Protein AF-0000000084584746 (afdb_homodimer)

Solvent-accessible surface area (backbone atoms only — not comparable to full-atom values): 39145 Å² total; per-residue (Å²): 128,76,77,70,77,67,53,52,61,38,37,33,40,32,35,46,55,28,30,24,48,16,43,42,43,48,45,68,70,61,32,88,83,39,43,33,27,39,42,39,29,63,43,28,51,44,65,32,36,63,67,46,51,51,36,36,44,74,43,62,34,64,29,35,29,27,49,32,56,46,58,50,52,35,38,45,75,72,64,54,78,63,49,37,36,24,70,35,70,63,51,49,91,50,47,46,60,32,18,72,66,62,32,28,37,41,46,48,52,55,69,51,52,58,51,37,66,72,53,79,64,98,44,55,30,42,30,28,42,34,37,28,47,52,23,63,62,68,33,38,70,45,64,66,55,48,65,66,33,56,69,74,50,76,45,85,56,41,40,71,50,28,40,30,45,58,71,41,29,51,42,46,84,68,49,65,67,36,52,49,26,52,52,44,41,53,54,49,48,53,52,48,44,72,76,43,79,66,83,58,44,32,36,46,27,39,38,35,32,39,59,74,50,56,59,83,79,34,43,26,31,40,36,36,56,40,31,48,21,37,64,78,28,73,55,42,49,72,66,48,72,60,77,60,36,66,18,67,29,34,40,36,23,30,72,36,64,45,74,40,55,55,72,39,38,23,27,51,69,51,77,24,62,34,84,43,70,40,27,39,30,23,33,65,48,10,25,42,41,36,52,41,50,72,50,44,58,45,60,28,32,48,89,43,36,80,33,34,28,44,23,46,38,34,60,55,29,30,32,30,47,42,96,54,90,63,64,68,64,42,58,30,33,65,26,32,72,38,87,92,32,74,40,51,59,56,58,56,14,55,70,63,71,55,52,49,69,52,53,44,23,39,42,31,58,82,47,30,40,35,33,27,46,93,91,34,80,76,46,67,45,28,29,52,42,87,89,35,58,103,127,77,79,70,77,68,53,52,62,37,36,32,39,33,35,47,56,28,30,24,49,17,43,41,42,49,45,68,69,60,34,88,83,40,42,32,28,37,43,38,28,61,43,29,50,44,65,31,36,64,69,46,50,50,36,36,46,74,41,61,34,64,30,35,30,26,48,32,56,45,58,50,53,35,38,45,75,72,65,55,78,64,49,35,36,24,67,34,68,63,52,48,90,50,45,45,59,33,17,73,68,61,32,30,38,42,48,48,51,54,68,50,52,58,53,38,67,73,54,78,62,100,43,53,30,42,31,29,40,35,36,28,45,50,23,62,62,66,34,38,72,48,64,65,56,48,64,68,33,55,69,75,50,76,45,86,57,41,39,72,49,27,40,30,45,59,70,41,29,51,42,46,85,69,48,65,66,35,53,49,27,53,52,44,42,54,55,50,48,53,51,48,44,72,75,43,77,67,82,59,44,31,36,47,29,40,40,36,32,40,58,73,49,59,58,83,82,34,42,27,32,39,36,36,58,40,30,48,22,37,64,79,28,74,55,42,49,72,65,48,73,60,77,60,37,64,18,68,29,34,38,35,21,30,72,36,66,45,73,41,54,54,72,40,37,23,29,50,69,50,76,25,62,35,84,43,72,41,28,40,29,22,32,64,49,10,27,42,42,35,52,43,50,71,52,44,58,45,61,28,30,50,89,44,36,80,31,34,28,43,24,47,37,34,60,55,27,29,31,30,47,41,96,52,92,64,64,68,62,42,61,30,35,65,25,32,71,38,87,93,34,73,39,51,61,55,56,57,13,55,70,62,72,57,53,50,70,53,52,42,25,38,41,31,59,82,48,28,39,36,32,28,47,94,90,34,81,77,48,68,44,29,29,50,40,88,89,35,57,104

Foldseek 3Di:
DPQDPDDAFKFKEFELVQLLVLLLQLPVLLDVQAAAAEECELCQLLQHRQSSVVSNVVSGHQAYEYADDVSVVVNVVVPDLGAYEHPYDDQLQCQQVCQVSNYAYEDAAQVSLVSNLPDDHPGAHEYEAEDELDPPDGHHDDLVRLLNRLVSQPDRNYDHAAYEYEADDLQDPDCVSVVSSVVSCVVNVVSNCVSPVDDHAYEYAEQSCSLPPSDPRHRYYYYGPSSQFDRPDPSSVVVCSTHHDHRMWIKWWFQDKDWDAFQDADEPPSPDTHHGTWIKTKTQAFVLQLCNQLQQQPWKDFQRDTWGWHYTGDNGMTMTTDPDDDDTGGMIIRAADHDHHGHHLQNSQVSSVHHSSVRSSRRDLQHKYFYDYPRHTDHIAGCPDPPGHD/DPLDPDDAFKFKEFELVQLLVLLLQLPVLLDVQAAAAEECELCQLLQHRQSSVVSNVVSGHQAYEYADDVSVVVNVVVPDLGAYEHPYDDQLQCQQVCQVSNYAYEDAAQVSLVSNLPDDHPGAHEYEAEDELDPPPGHHDDLVRLLNRLVSQPDRNYDHAAYEYEADDLQDPDCVSVVSSVVSCVVNVVSNCVSPVDDHAYEYAEQSCSLPPSDPRHRYYYYGPSSQFDRPDPSSVVVCSTHHDHRMWIKWWFQDKDWDAFQDADEPPSPDTHHGTWIKTKTQAFVLQLCNQLQQQPWKDFQRDTWGWHYTGDNGMTMTTDPDDDDTGGMIIRAADHDHHGHHLQNSQVSSVHHSSVRSSRRDLQHKYFYDYPRHTDHIAGCPDPPGHD

Radius of gyration: 27.03 Å; Cα contacts (8 Å, |Δi|>4): 1968; chains: 2; bounding box: 58×84×67 Å

pLDDT: mean 95.83, std 7.8, range [24.14, 98.94]

Secondary structure (DSSP, 8-state):
--S---SSSEEEEEEHHHHHHHHHHHHHHH-TTSEEEEE-HHHHHHT-HHHHHHHHHHTT--EEEESSHHHHHHHHHTT--SEEEE-S---GGGHHHHHHTTEEEEE--HHHHHHHHTS--SSPEEEEEEB-SSSSSSSB-SHHHHHHHGGGG-STTEEEEEEE---SSTTSS--HHHHHHHHHHHHHHHHHHHH--S--EEE-B-HHHHHHH--TT-SEEEE-GGGGT--SSHHHHHH--S-----EEEEEE--EEEEEPTT-EESGGG-EE-SS-EEEEEES--GGGT--GGGTT-EEEETTEEEEEES---SS-EEEEESS---TT-EEEEEEEETTEEE-HHHHHHHTTS-TTHHHHHS-TTS-EEEEETTEEEEEE-TTSTT---/--S---SSSEEEEEEHHHHHHHHHHHHHHH-TTSEEEEE-HHHHHHT-HHHHHHHHHHTT--EEEESSHHHHHHHHHTT--SEEEE-S---GGGHHHHHHTTEEEEE--HHHHHHHHTS--SSPEEEEEEB-SSSSSSSB-SHHHHHHHGGGG-STTEEEEEEE---SSTTSS--HHHHHHHHHHHHHHHHHHHH--S--EEE-B-HHHHHH---TT-SEEEE-GGGGT--SSHHHHHH--S-----EEEEEE-SEEEEE-TT-EESGGG-EE-SS-EEEEEES--GGGT--GGGTT-EEEETTEEEEEES---SS-EEEEESS---TT-EEEEEEEETTEEE-HHHHHHHTTS-TTHHHHHS-TTS-EEEEETTEEEEEE-TTSTT---

Structure (mmCIF, N/CA/C/O backbone):
data_AF-0000000084584746-model_v1
#
loop_
_entity.id
_entity.type
_entity.pdbx_description
1 polymer 'Alanine racemase'
#
loop_
_atom_site.group_PDB
_atom_site.id
_atom_site.type_symbol
_atom_site.label_atom_id
_atom_site.label_alt_id
_atom_site.label_comp_id
_atom_site.label_asym_id
_atom_site.label_entity_id
_atom_site.label_seq_id
_atom_site.pdbx_PDB_ins_code
_atom_site.Cartn_x
_atom_site.Cartn_y
_atom_site.Cartn_z
_atom_site.occupancy
_atom_site.B_iso_or_equiv
_atom_site.auth_seq_id
_atom_site.auth_comp_id
_atom_site.auth_asym_id
_atom_site.auth_atom_id
_atom_site.pdbx_PDB_model_num
ATOM 1 N N . MET A 1 1 ? 24.594 -16.078 9.82 1 24.14 1 MET A N 1
ATOM 2 C CA . MET A 1 1 ? 23.172 -15.742 9.766 1 24.14 1 MET A CA 1
ATOM 3 C C . MET A 1 1 ? 22.875 -14.891 8.539 1 24.14 1 MET A C 1
ATOM 5 O O . MET A 1 1 ? 23.5 -13.852 8.32 1 24.14 1 MET A O 1
ATOM 9 N N . ARG A 1 2 ? 22.688 -15.273 7.418 1 38 2 ARG A N 1
ATOM 10 C CA . ARG A 1 2 ? 22.438 -14.5 6.207 1 38 2 ARG A CA 1
ATOM 11 C C . ARG A 1 2 ? 21.641 -13.234 6.516 1 38 2 ARG A C 1
ATOM 13 O O . ARG A 1 2 ? 20.672 -13.281 7.277 1 38 2 ARG A O 1
ATOM 20 N N . VAL A 1 3 ? 22.094 -12.133 6.488 1 45.88 3 VAL A N 1
ATOM 21 C CA . VAL A 1 3 ? 21.5 -10.797 6.594 1 45.88 3 VAL A CA 1
ATOM 22 C C . VAL A 1 3 ? 20.172 -10.758 5.855 1 45.88 3 VAL A C 1
ATOM 24 O O . VAL A 1 3 ? 19.406 -9.805 6 1 45.88 3 VAL A O 1
ATOM 27 N N . ASP A 1 4 ? 19.984 -11.781 4.855 1 60.16 4 ASP A N 1
ATOM 28 C CA . ASP A 1 4 ? 18.797 -11.555 4.035 1 60.16 4 ASP A CA 1
ATOM 29 C C . ASP A 1 4 ? 17.562 -12.148 4.695 1 60.16 4 ASP A C 1
ATOM 31 O O . ASP A 1 4 ? 17.531 -13.344 5.012 1 60.16 4 ASP A O 1
ATOM 35 N N . ASN A 1 5 ? 16.703 -11.461 5.332 1 81.44 5 ASN A N 1
ATOM 36 C CA . ASN A 1 5 ? 15.547 -11.758 6.16 1 81.44 5 ASN A CA 1
ATOM 37 C C . ASN A 1 5 ? 14.266 -11.82 5.332 1 81.44 5 ASN A C 1
ATOM 39 O O . ASN A 1 5 ? 13.18 -11.516 5.828 1 81.44 5 ASN A O 1
ATOM 43 N N . PHE A 1 6 ? 14.461 -12.141 4.039 1 93.81 6 PHE A N 1
ATOM 44 C CA . PHE A 1 6 ? 13.273 -12.336 3.225 1 93.81 6 PHE A CA 1
ATOM 45 C C . PHE A 1 6 ? 13.516 -13.383 2.145 1 93.81 6 PHE A C 1
ATOM 47 O O . PHE A 1 6 ? 14.664 -13.641 1.769 1 93.81 6 PHE A O 1
ATOM 54 N N . TYR A 1 7 ? 12.508 -14.023 1.595 1 96.44 7 TYR A N 1
ATOM 55 C CA . TYR A 1 7 ? 12.656 -15.234 0.794 1 96.44 7 TYR A CA 1
ATOM 56 C C . TYR A 1 7 ? 12.18 -15.008 -0.634 1 96.44 7 TYR A C 1
ATOM 58 O O . TYR A 1 7 ? 12.164 -15.938 -1.448 1 96.44 7 TYR A O 1
ATOM 66 N N . ARG A 1 8 ? 11.688 -13.812 -0.985 1 97 8 ARG A N 1
ATOM 67 C CA . ARG A 1 8 ? 11.352 -13.414 -2.348 1 97 8 ARG A CA 1
ATOM 68 C C . ARG A 1 8 ? 12.359 -12.406 -2.889 1 97 8 ARG A C 1
ATOM 70 O O . ARG A 1 8 ? 12.773 -11.484 -2.176 1 97 8 ARG A O 1
ATOM 77 N N . ASP A 1 9 ? 12.711 -12.57 -4.105 1 97.69 9 ASP A N 1
ATOM 78 C CA . ASP A 1 9 ? 13.773 -11.758 -4.68 1 97.69 9 ASP A CA 1
ATOM 79 C C . ASP A 1 9 ? 13.234 -10.43 -5.203 1 97.69 9 ASP A C 1
ATOM 81 O O . ASP A 1 9 ? 13.406 -10.109 -6.383 1 97.69 9 ASP A O 1
ATOM 85 N N . SER A 1 10 ? 12.625 -9.617 -4.422 1 98.56 10 SER A N 1
ATOM 86 C CA . SER A 1 10 ? 12.203 -8.234 -4.621 1 98.56 10 SER A CA 1
ATOM 87 C C . SER A 1 10 ? 12.312 -7.43 -3.332 1 98.56 10 SER A C 1
ATOM 89 O O . SER A 1 10 ? 11.938 -7.91 -2.262 1 98.56 10 SER A O 1
ATOM 91 N N . TRP A 1 11 ? 12.953 -6.281 -3.402 1 97.94 11 TRP A N 1
ATOM 92 C CA . TRP A 1 11 ? 13.18 -5.504 -2.189 1 97.94 11 TRP A CA 1
ATOM 93 C C . TRP A 1 11 ? 13.383 -4.027 -2.52 1 97.94 11 TRP A C 1
ATOM 95 O O . TRP A 1 11 ? 13.633 -3.672 -3.674 1 97.94 11 TRP A O 1
ATOM 105 N N . VAL A 1 12 ? 13.172 -3.229 -1.509 1 98.5 12 VAL A N 1
ATOM 106 C CA . VAL A 1 12 ? 13.492 -1.807 -1.557 1 98.5 12 VAL A CA 1
ATOM 107 C C . VAL A 1 12 ? 14.852 -1.565 -0.9 1 98.5 12 VAL A C 1
ATOM 109 O O . VAL A 1 12 ? 15.172 -2.174 0.125 1 98.5 12 VAL A O 1
ATOM 112 N N . GLU A 1 13 ? 15.656 -0.751 -1.477 1 98.56 13 GLU A N 1
ATOM 113 C CA . GLU A 1 13 ? 16.844 -0.252 -0.79 1 98.56 13 GLU A CA 1
ATOM 114 C C . GLU A 1 13 ? 16.688 1.217 -0.407 1 98.56 13 GLU A C 1
ATOM 116 O O . GLU A 1 13 ? 16.172 2.016 -1.19 1 98.56 13 GLU A O 1
ATOM 121 N N . ILE A 1 14 ? 17.031 1.511 0.785 1 98.75 14 ILE A N 1
ATOM 122 C CA . ILE A 1 14 ? 17.031 2.881 1.286 1 98.75 14 ILE A CA 1
ATOM 123 C C . ILE A 1 14 ? 18.469 3.295 1.627 1 98.75 14 ILE A C 1
ATOM 125 O O . ILE A 1 14 ? 19.109 2.695 2.496 1 98.75 14 ILE A O 1
ATOM 129 N N . ASN A 1 15 ? 18.969 4.246 0.922 1 98.88 15 ASN A N 1
ATOM 130 C CA . ASN A 1 15 ? 20.281 4.805 1.215 1 98.88 15 ASN A CA 1
ATOM 131 C C . ASN A 1 15 ? 20.203 5.887 2.289 1 98.88 15 ASN A C 1
ATOM 133 O O . ASN A 1 15 ? 19.859 7.031 2 1 98.88 15 ASN A O 1
ATOM 137 N N . LEU A 1 16 ? 20.578 5.562 3.473 1 98.81 16 LEU A N 1
ATOM 138 C CA . LEU A 1 16 ? 20.438 6.477 4.602 1 98.81 16 LEU A CA 1
ATOM 139 C C . LEU A 1 16 ? 21.422 7.633 4.488 1 98.81 16 LEU A C 1
ATOM 141 O O . LEU A 1 16 ? 21.156 8.734 4.973 1 98.81 16 LEU A O 1
ATOM 145 N N . ASP A 1 17 ? 22.594 7.41 3.781 1 98.81 17 ASP A N 1
ATOM 146 C CA . ASP A 1 17 ? 23.531 8.5 3.531 1 98.81 17 ASP A CA 1
ATOM 147 C C . ASP A 1 17 ? 22.875 9.609 2.707 1 98.81 17 ASP A C 1
ATOM 149 O O . ASP A 1 17 ? 23.156 10.789 2.906 1 98.81 17 ASP A O 1
ATOM 153 N N . HIS A 1 18 ? 22.031 9.211 1.776 1 98.94 18 HIS A N 1
ATOM 154 C CA . HIS A 1 18 ? 21.344 10.195 0.943 1 98.94 18 HIS A CA 1
ATOM 155 C C . HIS A 1 18 ? 20.344 11.016 1.761 1 98.94 18 HIS A C 1
ATOM 157 O O . HIS A 1 18 ? 20.219 12.227 1.554 1 98.94 18 HIS A O 1
ATOM 163 N N . VAL A 1 19 ? 19.656 10.383 2.715 1 98.94 19 VAL A N 1
ATOM 164 C CA . VAL A 1 19 ? 18.75 11.094 3.611 1 98.94 19 VAL A CA 1
ATOM 165 C C . VAL A 1 19 ? 19.531 12.141 4.406 1 98.94 19 VAL A C 1
ATOM 167 O O . VAL A 1 19 ? 19.141 13.305 4.465 1 98.94 19 VAL A O 1
ATOM 170 N N . GLU A 1 20 ? 20.641 11.727 4.934 1 98.81 20 GLU A N 1
ATOM 171 C CA . GLU A 1 20 ? 21.484 12.625 5.719 1 98.81 20 GLU A CA 1
ATOM 172 C C . GLU A 1 20 ? 22.031 13.758 4.863 1 98.81 20 GLU A C 1
ATOM 174 O O . GLU A 1 20 ? 22.031 14.914 5.281 1 98.81 20 GLU A O 1
ATOM 179 N N . TYR A 1 21 ? 22.484 13.383 3.662 1 98.81 21 TYR A N 1
ATOM 180 C CA . TYR A 1 21 ? 23 14.367 2.719 1 98.81 21 TYR A CA 1
ATOM 181 C C . TYR A 1 21 ? 21.969 15.445 2.428 1 98.81 21 TYR A C 1
ATOM 183 O O . TYR A 1 21 ? 22.266 16.641 2.453 1 98.81 21 TYR A O 1
ATOM 191 N N . ASN A 1 22 ? 20.734 15.023 2.15 1 98.88 22 ASN A N 1
ATOM 192 C CA . ASN A 1 22 ? 19.656 15.945 1.784 1 98.88 22 ASN A CA 1
ATOM 193 C C . ASN A 1 22 ? 19.328 16.891 2.93 1 98.88 22 ASN A C 1
ATOM 195 O O . ASN A 1 22 ? 19.078 18.078 2.705 1 98.88 22 ASN A O 1
ATOM 199 N N . ILE A 1 23 ? 19.328 16.391 4.184 1 98.62 23 ILE A N 1
ATOM 200 C CA . ILE A 1 23 ? 19.078 17.219 5.355 1 98.62 23 ILE A CA 1
ATOM 201 C C . ILE A 1 23 ? 20.188 18.266 5.496 1 98.62 23 ILE A C 1
ATOM 203 O O . ILE A 1 23 ? 19.906 19.438 5.719 1 98.62 23 ILE A O 1
ATOM 207 N N . LYS A 1 24 ? 21.375 17.844 5.332 1 98.38 24 LYS A N 1
ATOM 208 C CA . LYS A 1 24 ? 22.516 18.75 5.457 1 98.38 24 LYS A CA 1
ATOM 209 C C . LYS A 1 24 ? 22.5 19.828 4.371 1 98.38 24 LYS A C 1
ATOM 211 O O . LYS A 1 24 ? 22.859 20.969 4.613 1 98.38 24 LYS A O 1
ATOM 216 N N . GLN A 1 25 ? 22.078 19.406 3.166 1 97.81 25 GLN A N 1
ATOM 217 C CA . GLN A 1 25 ? 21.953 20.375 2.082 1 97.81 25 GLN A CA 1
ATOM 218 C C . GLN A 1 25 ? 20.938 21.469 2.432 1 97.81 25 GLN A C 1
ATOM 220 O O . GLN A 1 25 ? 21.203 22.656 2.217 1 97.81 25 GLN A O 1
ATOM 225 N N . LEU A 1 26 ? 19.812 21.062 3.006 1 97.75 26 LEU A N 1
ATOM 226 C CA . LEU A 1 26 ? 18.812 22.062 3.369 1 97.75 26 LEU A CA 1
ATOM 227 C C . LEU A 1 26 ? 19.297 22.922 4.527 1 97.75 26 LEU A C 1
ATOM 229 O O . LEU A 1 26 ? 19.109 24.141 4.527 1 97.75 26 LEU A O 1
ATOM 233 N N . ALA A 1 27 ? 19.875 22.312 5.5 1 96.88 27 ALA A N 1
ATOM 234 C CA . ALA A 1 27 ? 20.375 23.047 6.66 1 96.88 27 ALA A CA 1
ATOM 235 C C . ALA A 1 27 ? 21.344 24.141 6.234 1 96.88 27 ALA A C 1
ATOM 237 O O . ALA A 1 27 ? 21.266 25.266 6.715 1 96.88 27 ALA A O 1
ATOM 238 N N . ALA A 1 28 ? 22.219 23.766 5.352 1 96.12 28 ALA A N 1
ATOM 239 C CA . ALA A 1 28 ? 23.203 24.734 4.852 1 96.12 28 ALA A CA 1
ATOM 240 C C . ALA A 1 28 ? 22.516 25.859 4.086 1 96.12 28 ALA A C 1
ATOM 242 O O . ALA A 1 28 ? 22.969 27.016 4.133 1 96.12 28 ALA A O 1
ATOM 243 N N . HIS A 1 29 ? 21.484 25.5 3.461 1 95.62 29 HIS A N 1
ATOM 244 C CA . HIS A 1 29 ? 20.766 26.438 2.594 1 95.62 29 HIS A CA 1
ATOM 245 C C . HIS A 1 29 ? 19.969 27.438 3.41 1 95.62 29 HIS A C 1
ATOM 247 O O . HIS A 1 29 ? 19.938 28.625 3.08 1 95.62 29 HIS A O 1
ATOM 253 N N . ILE A 1 30 ? 19.328 26.984 4.488 1 94.56 30 ILE A N 1
ATOM 254 C CA . ILE A 1 30 ? 18.391 27.828 5.207 1 94.56 30 ILE A CA 1
ATOM 255 C C . ILE A 1 30 ? 19.109 28.578 6.332 1 94.56 30 ILE A C 1
ATOM 257 O O . ILE A 1 30 ? 18.578 29.531 6.895 1 94.56 30 ILE A O 1
ATOM 261 N N . GLY A 1 31 ? 20.25 28.078 6.703 1 91.25 31 GLY A N 1
ATOM 262 C CA . GLY A 1 31 ? 21.047 28.75 7.719 1 91.25 31 GLY A CA 1
ATOM 263 C C . GLY A 1 31 ? 20.922 28.125 9.086 1 91.25 31 GLY A C 1
ATOM 264 O O . GLY A 1 31 ? 20.016 27.328 9.336 1 91.25 31 GLY A O 1
ATOM 265 N N . GLU A 1 32 ? 21.734 28.469 10.031 1 88.62 32 GLU A N 1
ATOM 266 C CA . GLU A 1 32 ? 21.891 27.828 11.328 1 88.62 32 GLU A CA 1
ATOM 267 C C . GLU A 1 32 ? 20.828 28.312 12.312 1 88.62 32 GLU A C 1
ATOM 269 O O . GLU A 1 32 ? 20.609 27.703 13.367 1 88.62 32 GLU A O 1
ATOM 274 N N . ASP A 1 33 ? 20.188 29.312 11.961 1 90.25 33 ASP A N 1
ATOM 275 C CA . ASP A 1 33 ? 19.234 29.922 12.883 1 90.25 33 ASP A CA 1
ATOM 276 C C . ASP A 1 33 ? 17.859 29.25 12.766 1 90.25 33 ASP A C 1
ATOM 278 O O . ASP A 1 33 ? 16.969 29.531 13.562 1 90.25 33 ASP A O 1
ATOM 282 N N . LYS A 1 34 ? 17.719 28.406 11.836 1 94.5 34 LYS A N 1
ATOM 283 C CA . LYS A 1 34 ? 16.438 27.734 11.633 1 94.5 34 LYS A CA 1
ATOM 284 C C . LYS A 1 34 ? 16.547 26.234 11.938 1 94.5 34 LYS A C 1
ATOM 286 O O . LYS A 1 34 ? 17.547 25.594 11.57 1 94.5 34 LYS A O 1
ATOM 291 N N . GLY A 1 35 ? 15.547 25.797 12.602 1 96.25 35 GLY A N 1
ATOM 292 C CA . GLY A 1 35 ? 15.484 24.359 12.82 1 96.25 35 GLY A CA 1
ATOM 293 C C . GLY A 1 35 ? 14.75 23.625 11.719 1 96.25 35 GLY A C 1
ATOM 294 O O . GLY A 1 35 ? 14.086 24.25 10.891 1 96.25 35 GLY A O 1
ATOM 295 N N . ILE A 1 36 ? 14.953 22.312 11.664 1 97.81 36 ILE A N 1
ATOM 296 C CA . ILE A 1 36 ? 14.297 21.469 10.664 1 97.81 36 ILE A CA 1
ATOM 297 C C . ILE A 1 36 ? 13.414 20.438 11.359 1 97.81 36 ILE A C 1
ATOM 299 O O . ILE A 1 36 ? 13.891 19.656 12.18 1 97.81 36 ILE A O 1
ATOM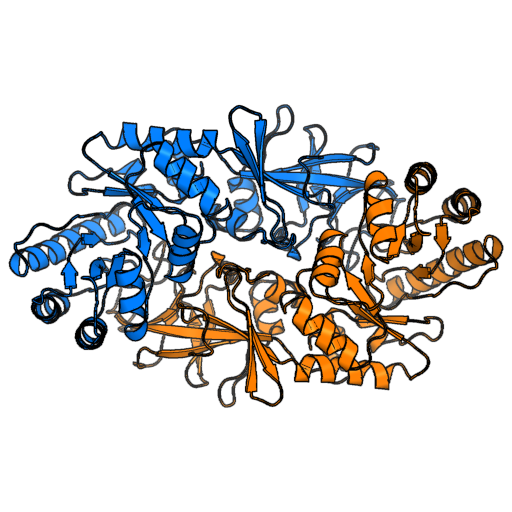 303 N N . TYR A 1 37 ? 12.102 20.5 11.094 1 98.62 37 TYR A N 1
ATOM 304 C CA . TYR A 1 37 ? 11.242 19.344 11.32 1 98.62 37 TYR A CA 1
ATOM 305 C C . TYR A 1 37 ? 11.383 18.328 10.188 1 98.62 37 TYR A C 1
ATOM 307 O O . TYR A 1 37 ? 11.023 18.625 9.039 1 98.62 37 TYR A O 1
ATOM 315 N N . ALA A 1 38 ? 11.961 17.172 10.477 1 98.88 38 ALA A N 1
ATOM 316 C CA . ALA A 1 38 ? 11.945 16.078 9.508 1 98.88 38 ALA A CA 1
ATOM 317 C C . ALA A 1 38 ? 10.57 15.414 9.461 1 98.88 38 ALA A C 1
ATOM 319 O O . ALA A 1 38 ? 10.094 14.883 10.469 1 98.88 38 ALA A O 1
ATOM 320 N N . VAL A 1 39 ? 9.984 15.484 8.312 1 98.94 39 VAL A N 1
ATOM 321 C CA . VAL A 1 39 ? 8.641 14.922 8.18 1 98.94 39 VAL A CA 1
ATOM 322 C C . VAL A 1 39 ? 8.734 13.445 7.805 1 98.94 39 VAL A C 1
ATOM 324 O O . VAL A 1 39 ? 9.117 13.109 6.684 1 98.94 39 VAL A O 1
ATOM 327 N N . VAL A 1 40 ? 8.328 12.547 8.75 1 98.88 40 VAL A N 1
ATOM 328 C CA . VAL A 1 40 ? 8.508 11.117 8.555 1 98.88 40 VAL A CA 1
ATOM 329 C C . VAL A 1 40 ? 7.148 10.414 8.578 1 98.88 40 VAL A C 1
ATOM 331 O O . VAL A 1 40 ? 7.059 9.234 8.938 1 98.88 40 VAL A O 1
ATOM 334 N N . LYS A 1 41 ? 6.105 11.195 8.234 1 98.75 41 LYS A N 1
ATOM 335 C CA . LYS A 1 41 ? 4.773 10.594 8.164 1 98.75 41 LYS A CA 1
ATOM 336 C C . LYS A 1 41 ? 4.695 9.562 7.043 1 98.75 41 LYS A C 1
ATOM 338 O O . LYS A 1 41 ? 5.574 9.508 6.184 1 98.75 41 LYS A O 1
ATOM 343 N N . ALA A 1 42 ? 3.609 8.664 7.109 1 98.06 42 ALA A N 1
ATOM 344 C CA . ALA A 1 42 ? 3.33 7.699 6.055 1 98.06 42 ALA A CA 1
ATOM 345 C C . ALA A 1 42 ? 4.512 6.754 5.848 1 98.06 42 ALA A C 1
ATOM 347 O O . ALA A 1 42 ? 4.961 6.547 4.719 1 98.06 42 ALA A O 1
ATOM 348 N N . ASN A 1 43 ? 5.039 6.207 6.996 1 96.94 43 ASN A N 1
ATOM 349 C CA . ASN A 1 43 ? 6.211 5.336 6.953 1 96.94 43 ASN A CA 1
ATOM 350 C C . ASN A 1 43 ? 7.406 6.039 6.32 1 96.94 43 ASN A C 1
ATOM 352 O O . ASN A 1 43 ? 8.086 5.461 5.469 1 96.94 43 ASN A O 1
ATOM 356 N N . ALA A 1 44 ? 7.547 7.32 6.68 1 98.31 44 ALA A N 1
ATOM 357 C CA . ALA A 1 44 ? 8.586 8.156 6.082 1 98.31 44 ALA A CA 1
ATOM 358 C C . ALA A 1 44 ? 8.5 8.141 4.559 1 98.31 44 ALA A C 1
ATOM 360 O O . ALA A 1 44 ? 9.484 7.855 3.879 1 98.31 44 ALA A O 1
ATOM 361 N N . TYR A 1 45 ? 7.344 8.453 4.086 1 98.38 45 TYR A N 1
ATOM 362 C CA . TYR A 1 45 ? 7.051 8.469 2.656 1 98.38 45 TYR A CA 1
ATOM 363 C C . TYR A 1 45 ? 7.414 7.133 2.016 1 98.38 45 TYR A C 1
ATOM 365 O O . TYR A 1 45 ? 7.91 7.094 0.887 1 98.38 45 TYR A O 1
ATOM 373 N N . GLY A 1 46 ? 7.293 6.051 2.744 1 97.75 46 GLY A N 1
ATOM 374 C CA . GLY A 1 46 ? 7.539 4.719 2.219 1 97.75 46 GLY A CA 1
ATOM 375 C C . GLY A 1 46 ? 8.961 4.242 2.443 1 97.75 46 GLY A C 1
ATOM 376 O O . GLY A 1 46 ? 9.336 3.152 2.006 1 97.75 46 GLY A O 1
ATOM 377 N N . HIS A 1 47 ? 9.805 4.996 3.238 1 98.5 47 HIS A N 1
ATOM 378 C CA . HIS A 1 47 ? 11.227 4.699 3.361 1 98.5 47 HIS A CA 1
ATOM 379 C C . HIS A 1 47 ? 11.539 4.035 4.699 1 98.5 47 HIS A C 1
ATOM 381 O O . HIS A 1 47 ? 12.664 3.584 4.93 1 98.5 47 HIS A O 1
ATOM 387 N N . GLY A 1 48 ? 10.578 3.973 5.609 1 96.69 48 GLY A N 1
ATOM 388 C CA . GLY A 1 48 ? 10.789 3.359 6.91 1 96.69 48 GLY A CA 1
ATOM 389 C C . GLY A 1 48 ? 10.836 4.367 8.047 1 96.69 48 GLY A C 1
ATOM 390 O O . GLY A 1 48 ? 11.742 5.203 8.102 1 96.69 48 GLY A O 1
ATOM 391 N N . TYR A 1 49 ? 9.969 4.246 9.039 1 96.19 49 TYR A N 1
ATOM 392 C CA . TYR A 1 49 ? 9.773 5.223 10.102 1 96.19 49 TYR A CA 1
ATOM 393 C C . TYR A 1 49 ? 11.047 5.426 10.906 1 96.19 49 TYR A C 1
ATOM 395 O O . TYR A 1 49 ? 11.688 6.477 10.82 1 96.19 49 TYR A O 1
ATOM 403 N N . THR A 1 50 ? 11.445 4.371 11.547 1 96.19 50 THR A N 1
ATOM 404 C CA . THR A 1 50 ? 12.438 4.445 12.617 1 96.19 50 THR A CA 1
ATOM 405 C C . THR A 1 50 ? 13.828 4.746 12.047 1 96.19 50 THR A C 1
ATOM 407 O O . THR A 1 50 ? 14.516 5.648 12.531 1 96.19 50 THR A O 1
ATOM 410 N N . GLN A 1 51 ? 14.156 4.062 10.945 1 97 51 GLN A N 1
ATOM 411 C CA . GLN A 1 51 ? 15.492 4.195 10.367 1 97 51 GLN A CA 1
ATOM 412 C C . GLN A 1 51 ? 15.703 5.59 9.781 1 97 51 GLN A C 1
ATOM 414 O O . GLN A 1 51 ? 16.75 6.199 9.992 1 97 51 GLN A O 1
ATOM 419 N N . VAL A 1 52 ? 14.672 6.117 9.18 1 98.56 52 VAL A N 1
ATOM 420 C CA . VAL A 1 52 ? 14.766 7.434 8.562 1 98.56 52 VAL A CA 1
ATOM 421 C C . VAL A 1 52 ? 14.734 8.516 9.641 1 98.56 52 VAL A C 1
ATOM 423 O O . VAL A 1 52 ? 15.469 9.5 9.555 1 98.56 52 VAL A O 1
ATOM 426 N N . ALA A 1 53 ? 13.867 8.32 10.648 1 98.75 53 ALA A N 1
ATOM 427 C CA . ALA A 1 53 ? 13.812 9.273 11.75 1 98.75 53 ALA A CA 1
ATOM 428 C C . ALA A 1 53 ? 15.18 9.43 12.414 1 98.75 53 ALA A C 1
ATOM 430 O O . ALA A 1 53 ? 15.656 10.547 12.625 1 98.75 53 ALA A O 1
ATOM 431 N N . GLN A 1 54 ? 15.805 8.297 12.664 1 98.44 54 GLN A N 1
ATOM 432 C CA . GLN A 1 54 ? 17.109 8.32 13.305 1 98.44 54 GLN A CA 1
ATOM 433 C C . GLN A 1 54 ? 18.156 8.992 12.414 1 98.44 54 GLN A C 1
ATOM 435 O O . GLN A 1 54 ? 18.953 9.812 12.883 1 98.44 54 GLN A O 1
ATOM 440 N N . ALA A 1 55 ? 18.125 8.656 11.141 1 98.69 55 ALA A N 1
ATOM 441 C CA . ALA A 1 55 ? 19.078 9.242 10.195 1 98.69 55 ALA A CA 1
ATOM 442 C C . ALA A 1 55 ? 18.906 10.758 10.109 1 98.69 55 ALA A C 1
ATOM 444 O O . ALA A 1 55 ? 19.875 11.5 10.055 1 98.69 55 ALA A O 1
ATOM 445 N N . ALA A 1 56 ? 17.641 11.18 10.117 1 98.88 56 ALA A N 1
ATOM 446 C CA . ALA A 1 56 ? 17.359 12.602 10.031 1 98.88 56 ALA A CA 1
ATOM 447 C C . ALA A 1 56 ? 17.859 13.344 11.273 1 98.88 56 ALA A C 1
ATOM 449 O O . ALA A 1 56 ? 18.484 14.398 11.156 1 98.88 56 ALA A O 1
ATOM 450 N N . LEU A 1 57 ? 17.609 12.781 12.414 1 98.81 57 LEU A N 1
ATOM 451 C CA . LEU A 1 57 ? 18.047 13.383 13.672 1 98.81 57 LEU A CA 1
ATOM 452 C C . LEU A 1 57 ? 19.578 13.422 13.758 1 98.81 57 LEU A C 1
ATOM 454 O O . LEU A 1 57 ? 20.156 14.445 14.133 1 98.81 57 LEU A O 1
ATOM 458 N N . ASP A 1 58 ? 20.188 12.359 13.312 1 98.19 58 ASP A N 1
ATOM 459 C CA . ASP A 1 58 ? 21.641 12.297 13.305 1 98.19 58 ASP A CA 1
ATOM 460 C C . ASP A 1 58 ? 22.234 13.352 12.375 1 98.19 58 ASP A C 1
ATOM 462 O O . ASP A 1 58 ? 23.344 13.844 12.609 1 98.19 58 ASP A O 1
ATOM 466 N N . ALA A 1 59 ? 21.484 13.742 11.406 1 98.44 59 ALA A N 1
ATOM 467 C CA . ALA A 1 59 ? 21.984 14.648 10.383 1 98.44 59 ALA A CA 1
ATOM 468 C C . ALA A 1 59 ? 21.719 16.109 10.766 1 98.44 59 ALA A C 1
ATOM 470 O O . ALA A 1 59 ? 22.156 17.031 10.07 1 98.44 59 ALA A O 1
ATOM 471 N N . GLY A 1 60 ? 20.938 16.312 11.82 1 97.56 60 GLY A N 1
ATOM 472 C CA . GLY A 1 60 ? 20.812 17.672 12.305 1 97.56 60 GLY A CA 1
ATOM 473 C C . GLY A 1 60 ? 19.375 18.141 12.391 1 97.56 60 GLY A C 1
ATOM 474 O O . GLY A 1 60 ? 19.109 19.281 12.797 1 97.56 60 GLY A O 1
ATOM 475 N N . ALA A 1 61 ? 18.391 17.297 12.039 1 98.5 61 ALA A N 1
ATOM 476 C CA . ALA A 1 61 ? 17 17.672 12.25 1 98.5 61 ALA A CA 1
ATOM 477 C C . ALA A 1 61 ? 16.719 17.891 13.734 1 98.5 61 ALA A C 1
ATOM 479 O O . ALA A 1 61 ? 17.203 17.141 14.586 1 98.5 61 ALA A O 1
ATOM 480 N N . SER A 1 62 ? 15.898 18.844 14.016 1 97.88 62 SER A N 1
ATOM 481 C CA . SER A 1 62 ? 15.625 19.234 15.398 1 97.88 62 SER A CA 1
ATOM 482 C C . SER A 1 62 ? 14.461 18.438 15.977 1 97.88 62 SER A C 1
ATOM 484 O O . SER A 1 62 ? 14.391 18.234 17.188 1 97.88 62 SER A O 1
ATOM 486 N N . ALA A 1 63 ? 13.57 18.094 15.141 1 98.44 63 ALA A N 1
ATOM 487 C CA . ALA A 1 63 ? 12.32 17.453 15.539 1 98.44 63 ALA A CA 1
ATOM 488 C C . ALA A 1 63 ? 11.711 16.656 14.383 1 98.44 63 ALA A C 1
ATOM 490 O O . ALA A 1 63 ? 12.25 16.656 13.273 1 98.44 63 ALA A O 1
ATOM 491 N N . LEU A 1 64 ? 10.672 15.891 14.688 1 98.94 64 LEU A N 1
ATOM 492 C CA . LEU A 1 64 ? 9.984 15.078 13.695 1 98.94 64 LEU A CA 1
ATOM 493 C C . LEU A 1 64 ? 8.523 15.5 13.562 1 98.94 64 LEU A C 1
ATOM 495 O O . LEU A 1 64 ? 7.973 16.125 14.469 1 98.94 64 LEU A O 1
ATOM 499 N N . ALA A 1 65 ? 7.965 15.211 12.438 1 98.94 65 ALA A N 1
ATOM 500 C CA . ALA A 1 65 ? 6.531 15.406 12.227 1 98.94 65 ALA A CA 1
ATOM 501 C C . ALA A 1 65 ? 5.902 14.172 11.578 1 98.94 65 ALA A C 1
ATOM 503 O O . ALA A 1 65 ? 6.508 13.547 10.703 1 98.94 65 ALA A O 1
ATOM 504 N N . VAL A 1 66 ? 4.695 13.797 12.031 1 98.88 66 VAL A N 1
ATOM 505 C CA . VAL A 1 66 ? 3.939 12.664 11.516 1 98.88 66 VAL A CA 1
ATOM 506 C C . VAL A 1 66 ? 2.502 13.094 11.219 1 98.88 66 VAL A C 1
ATOM 508 O O . VAL A 1 66 ? 2.123 14.234 11.477 1 98.88 66 VAL A O 1
ATOM 511 N N . ALA A 1 67 ? 1.748 12.188 10.633 1 98.69 67 ALA A N 1
ATOM 512 C CA . ALA A 1 67 ? 0.407 12.531 10.172 1 98.69 67 ALA A CA 1
ATOM 513 C C . ALA A 1 67 ? -0.62 12.359 11.281 1 98.69 67 ALA A C 1
ATOM 515 O O . ALA A 1 67 ? -1.565 13.148 11.391 1 98.69 67 ALA A O 1
ATOM 516 N N . PHE A 1 68 ? -0.496 11.289 12.07 1 98.31 68 PHE A N 1
ATOM 517 C CA . PHE A 1 68 ? -1.482 11.008 13.109 1 98.31 68 PHE A CA 1
ATOM 518 C C . PHE A 1 68 ? -0.834 10.305 14.297 1 98.31 68 PHE A C 1
ATOM 520 O O . PHE A 1 68 ? 0.331 9.906 14.227 1 98.31 68 PHE A O 1
ATOM 527 N N . LEU A 1 69 ? -1.502 10.188 15.375 1 98.06 69 LEU A N 1
ATOM 528 C CA . LEU A 1 69 ? -0.972 9.852 16.688 1 98.06 69 LEU A CA 1
ATOM 529 C C . LEU A 1 69 ? -0.373 8.453 16.688 1 98.06 69 LEU A C 1
ATOM 531 O O . LEU A 1 69 ? 0.664 8.219 17.312 1 98.06 69 LEU A O 1
ATOM 535 N N . ASP A 1 70 ? -0.913 7.465 15.977 1 96.88 70 ASP A N 1
ATOM 536 C CA . ASP A 1 70 ? -0.381 6.105 15.914 1 96.88 70 ASP A CA 1
ATOM 537 C C . ASP A 1 70 ? 1.064 6.102 15.43 1 96.88 70 ASP A C 1
ATOM 539 O O . ASP A 1 70 ? 1.896 5.344 15.938 1 96.88 70 ASP A O 1
ATOM 543 N N . GLU A 1 71 ? 1.354 6.922 14.461 1 97.31 71 GLU A N 1
ATOM 544 C CA . GLU A 1 71 ? 2.713 6.992 13.938 1 97.31 71 GLU A CA 1
ATOM 545 C C . GLU A 1 71 ? 3.686 7.523 14.984 1 97.31 71 GLU A C 1
ATOM 547 O O . GLU A 1 71 ? 4.812 7.039 15.094 1 97.31 71 GLU A O 1
ATOM 552 N N . ALA A 1 72 ? 3.207 8.508 15.719 1 98.19 72 ALA A N 1
ATOM 553 C CA . ALA A 1 72 ? 4.039 9.078 16.781 1 98.19 72 ALA A CA 1
ATOM 554 C C . ALA A 1 72 ? 4.328 8.047 17.859 1 98.19 72 ALA A C 1
ATOM 556 O O . ALA A 1 72 ? 5.469 7.902 18.297 1 98.19 72 ALA A O 1
ATOM 557 N N . LEU A 1 73 ? 3.279 7.352 18.25 1 96.56 73 LEU A N 1
ATOM 558 C CA . LEU A 1 73 ? 3.43 6.34 19.281 1 96.56 73 LEU A CA 1
ATOM 559 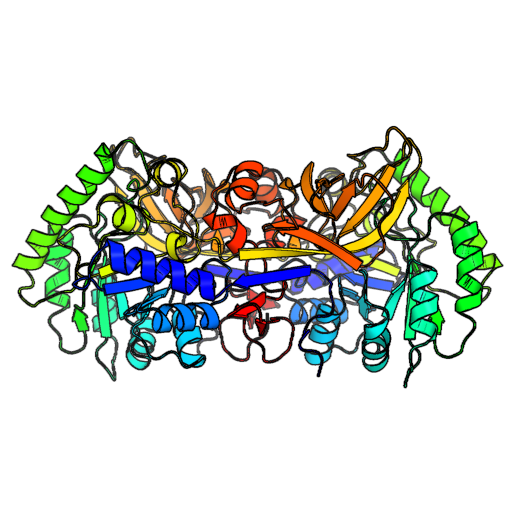C C . LEU A 1 73 ? 4.332 5.203 18.812 1 96.56 73 LEU A C 1
ATOM 561 O O . LEU A 1 73 ? 5.098 4.645 19.594 1 96.56 73 LEU A O 1
ATOM 565 N N . HIS A 1 74 ? 4.215 4.926 17.531 1 95.19 74 HIS A N 1
ATOM 566 C CA . HIS A 1 74 ? 5.098 3.926 16.938 1 95.19 74 HIS A CA 1
ATOM 567 C C . HIS A 1 74 ? 6.559 4.332 17.078 1 95.19 74 HIS A C 1
ATOM 569 O O . HIS A 1 74 ? 7.402 3.512 17.453 1 95.19 74 HIS A O 1
ATOM 575 N N . LEU A 1 75 ? 6.863 5.535 16.812 1 96.81 75 LEU A N 1
ATOM 576 C CA . LEU A 1 75 ? 8.227 6.047 16.922 1 96.81 75 LEU A CA 1
ATOM 577 C C . LEU A 1 75 ? 8.688 6.055 18.375 1 96.81 75 LEU A C 1
ATOM 579 O O . LEU A 1 75 ? 9.836 5.727 18.656 1 96.81 75 LEU A O 1
ATOM 583 N N . ARG A 1 76 ? 7.777 6.438 19.328 1 97.06 76 ARG A N 1
ATOM 584 C CA . ARG A 1 76 ? 8.109 6.41 20.75 1 97.06 76 ARG A CA 1
ATOM 585 C C . ARG A 1 76 ? 8.461 4.996 21.203 1 97.06 76 ARG A C 1
ATOM 587 O O . ARG A 1 76 ? 9.453 4.797 21.906 1 97.06 76 ARG A O 1
ATOM 594 N N . LYS A 1 77 ? 7.707 4.035 20.766 1 93.56 77 LYS A N 1
ATOM 595 C CA . LYS A 1 77 ? 7.949 2.643 21.125 1 93.56 77 LYS A CA 1
ATOM 596 C C . LYS A 1 77 ? 9.281 2.15 20.562 1 93.56 77 LYS A C 1
ATOM 598 O O . LYS A 1 77 ? 9.922 1.277 21.156 1 93.56 77 LYS A O 1
ATOM 603 N N . ALA A 1 78 ? 9.656 2.775 19.469 1 93.31 78 ALA A N 1
ATOM 604 C CA . ALA A 1 78 ? 10.914 2.402 18.844 1 93.31 78 ALA A CA 1
ATOM 605 C C . ALA A 1 78 ? 12.094 3.1 19.516 1 93.31 78 ALA A C 1
ATOM 607 O O . ALA A 1 78 ? 13.25 2.906 19.125 1 93.31 78 ALA A O 1
ATOM 608 N N . GLY A 1 79 ? 11.844 3.998 20.469 1 95.62 79 GLY A N 1
ATOM 609 C CA . GLY A 1 79 ? 12.906 4.578 21.266 1 95.62 79 GLY A CA 1
ATOM 610 C C . GLY A 1 79 ? 13.25 6 20.875 1 95.62 79 GLY A C 1
ATOM 611 O O . GLY A 1 79 ? 14.203 6.582 21.391 1 95.62 79 GLY A O 1
ATOM 612 N N . ILE A 1 80 ? 12.531 6.586 19.938 1 97.62 80 ILE A N 1
ATOM 613 C CA . ILE A 1 80 ? 12.781 7.961 19.531 1 97.62 80 ILE A CA 1
ATOM 614 C C . ILE A 1 80 ? 12.328 8.922 20.625 1 97.62 80 ILE A C 1
ATOM 616 O O . ILE A 1 80 ? 11.18 8.883 21.062 1 97.62 80 ILE A O 1
ATOM 620 N N . GLN A 1 81 ? 13.164 9.805 21 1 97.88 81 GLN A N 1
ATOM 621 C CA . GLN A 1 81 ? 12.867 10.695 22.125 1 97.88 81 GLN A CA 1
ATOM 622 C C . GLN A 1 81 ? 12.68 12.133 21.656 1 97.88 81 GLN A C 1
ATOM 624 O O . GLN A 1 81 ? 12.172 12.977 22.391 1 97.88 81 GLN A O 1
ATOM 629 N N . ALA A 1 82 ? 13.109 12.391 20.391 1 98.5 82 ALA A N 1
ATOM 630 C CA . ALA A 1 82 ? 13.031 13.75 19.859 1 98.5 82 ALA A CA 1
ATOM 631 C C . ALA A 1 82 ? 11.586 14.25 19.875 1 98.5 82 ALA A C 1
ATOM 633 O O . ALA A 1 82 ? 10.648 13.461 19.984 1 98.5 82 ALA A O 1
ATOM 634 N N . ALA A 1 83 ? 11.461 15.555 19.797 1 98.56 83 ALA A N 1
ATOM 635 C CA . ALA A 1 83 ? 10.133 16.141 19.688 1 98.56 83 ALA A CA 1
ATOM 636 C C . ALA A 1 83 ? 9.406 15.641 18.438 1 98.56 83 ALA A C 1
ATOM 638 O O . ALA A 1 83 ? 10.016 15.484 17.375 1 98.56 83 ALA A O 1
ATOM 639 N N . ILE A 1 84 ? 8.125 15.297 18.594 1 98.88 84 ILE A N 1
ATOM 640 C CA . ILE A 1 84 ? 7.297 14.836 17.484 1 98.88 84 ILE A CA 1
ATOM 641 C C . ILE A 1 84 ? 6.016 15.664 17.422 1 98.88 84 ILE A C 1
ATOM 643 O O . ILE A 1 84 ? 5.328 15.836 18.438 1 98.88 84 ILE A O 1
ATOM 647 N N . LEU A 1 85 ? 5.711 16.188 16.281 1 98.94 85 LEU A N 1
ATOM 648 C CA . LEU A 1 85 ? 4.469 16.922 16.047 1 98.94 85 LEU A CA 1
ATOM 649 C C . LEU A 1 85 ? 3.521 16.094 15.172 1 98.94 85 LEU A C 1
ATOM 651 O O . LEU A 1 85 ? 3.906 15.633 14.102 1 98.94 85 LEU A O 1
ATOM 655 N N . VAL A 1 86 ? 2.309 15.859 15.633 1 98.94 86 VAL A N 1
ATOM 656 C CA . VAL A 1 86 ? 1.249 15.273 14.82 1 98.94 86 VAL A CA 1
ATOM 657 C C . VAL A 1 86 ? 0.563 16.375 14 1 98.94 86 VAL A C 1
ATOM 659 O O . VAL A 1 86 ? -0.021 17.297 14.562 1 98.94 86 VAL A O 1
ATOM 662 N N . LEU A 1 87 ? 0.596 16.234 12.711 1 98.88 87 LEU A N 1
ATOM 663 C CA . LEU A 1 87 ? 0.106 17.281 11.82 1 98.88 87 LEU A CA 1
ATOM 664 C C . LEU A 1 87 ? -1.398 17.141 11.602 1 98.88 87 LEU A C 1
ATOM 666 O O . LEU A 1 87 ? -2.068 18.125 11.273 1 98.88 87 LEU A O 1
ATOM 670 N N . GLY A 1 88 ? -1.922 15.914 11.758 1 98.44 88 GLY A N 1
ATOM 671 C CA . GLY A 1 88 ? -3.322 15.664 11.453 1 98.44 88 GLY A CA 1
ATOM 672 C C . GLY A 1 88 ? -4.219 15.719 12.672 1 98.44 88 GLY A C 1
ATOM 673 O O . GLY A 1 88 ? -3.789 16.156 13.742 1 98.44 88 GLY A O 1
ATOM 674 N N . ALA A 1 89 ? -5.441 15.328 12.5 1 98.12 89 ALA A N 1
ATOM 675 C CA . ALA A 1 89 ? -6.469 15.383 13.531 1 98.12 89 ALA A CA 1
ATOM 676 C C . ALA A 1 89 ? -6.23 14.312 14.594 1 98.12 89 ALA A C 1
ATOM 678 O O . ALA A 1 89 ? -5.84 13.188 14.273 1 98.12 89 ALA A O 1
ATOM 679 N N . THR A 1 90 ? -6.395 14.711 15.805 1 98.31 90 THR A N 1
ATOM 680 C CA . THR A 1 90 ? -6.457 13.812 16.953 1 98.31 90 THR A CA 1
ATOM 681 C C . THR A 1 90 ? -7.758 14.016 17.734 1 98.31 90 THR A C 1
ATOM 683 O O . THR A 1 90 ? -8.172 15.148 17.969 1 98.31 90 THR A O 1
ATOM 686 N N . ARG A 1 91 ? -8.438 12.961 18.188 1 97.94 91 ARG A N 1
ATOM 687 C CA . ARG A 1 91 ? -9.633 13.102 19.016 1 97.94 91 ARG A CA 1
ATOM 688 C C . ARG A 1 91 ? -9.305 13.734 20.359 1 97.94 91 ARG A C 1
ATOM 690 O O . ARG A 1 91 ? -8.258 13.461 20.938 1 97.94 91 ARG A O 1
ATOM 697 N N . ALA A 1 92 ? -10.266 14.539 20.734 1 97.75 92 ALA A N 1
ATOM 698 C CA . ALA A 1 92 ? -10.055 15.195 22.016 1 97.75 92 ALA A CA 1
ATOM 699 C C . ALA A 1 92 ? -9.805 14.172 23.125 1 97.75 92 ALA A C 1
ATOM 701 O O . ALA A 1 92 ? -8.961 14.383 24 1 97.75 92 ALA A O 1
ATOM 702 N N . GLU A 1 93 ? -10.492 13.055 23.062 1 96.31 93 GLU A N 1
ATOM 703 C CA . GLU A 1 93 ? -10.406 12.031 24.109 1 96.31 93 GLU A CA 1
ATOM 704 C C . GLU A 1 93 ? -9.047 11.344 24.109 1 96.31 93 GLU A C 1
ATOM 706 O O . GLU A 1 93 ? -8.695 10.656 25.062 1 96.31 93 GLU A O 1
ATOM 711 N N . ASP A 1 94 ? -8.25 11.516 23.016 1 96.88 94 ASP A N 1
ATOM 712 C CA . ASP A 1 94 ? -6.941 10.875 22.922 1 96.88 94 ASP A CA 1
ATOM 713 C C . ASP A 1 94 ? -5.824 11.852 23.281 1 96.88 94 ASP A C 1
ATOM 715 O O . ASP A 1 94 ? -4.648 11.477 23.297 1 96.88 94 ASP A O 1
ATOM 719 N N . ALA A 1 95 ? -6.137 13.07 23.609 1 98.06 95 ALA A N 1
ATOM 720 C CA . ALA A 1 95 ? -5.156 14.125 23.844 1 98.06 95 ALA A CA 1
ATOM 721 C C . ALA A 1 95 ? -4.25 13.789 25.016 1 98.06 95 ALA A C 1
ATOM 723 O O . ALA A 1 95 ? -3.053 14.086 25 1 98.06 95 ALA A O 1
ATOM 724 N N . ALA A 1 96 ? -4.793 13.148 26.031 1 97.31 96 ALA A N 1
ATOM 725 C CA . ALA A 1 96 ? -4.023 12.828 27.234 1 97.31 96 ALA A CA 1
ATOM 726 C C . ALA A 1 96 ? -2.912 11.828 26.922 1 97.31 96 ALA A C 1
ATOM 728 O O . ALA A 1 96 ? -1.831 11.891 27.516 1 97.31 96 ALA A O 1
ATOM 729 N N . ILE A 1 97 ? -3.186 10.938 25.984 1 96.69 97 ILE A N 1
ATOM 730 C CA . ILE A 1 97 ? -2.178 9.961 25.594 1 96.69 97 ILE A CA 1
ATOM 731 C C . ILE A 1 97 ? -0.995 10.68 24.938 1 96.69 97 ILE A C 1
ATOM 733 O O . ILE A 1 97 ? 0.162 10.336 25.203 1 96.69 97 ILE A O 1
ATOM 737 N N . ALA A 1 98 ? -1.294 11.648 24.125 1 98.19 98 ALA A N 1
ATOM 738 C CA . ALA A 1 98 ? -0.233 12.43 23.484 1 98.19 98 ALA A CA 1
ATOM 739 C C . ALA A 1 98 ? 0.624 13.133 24.531 1 98.19 98 ALA A C 1
ATOM 741 O O . ALA A 1 98 ? 1.855 13.086 24.469 1 98.19 98 ALA A O 1
ATOM 742 N N . ALA A 1 99 ? -0.016 13.719 25.516 1 98.31 99 ALA A N 1
ATOM 743 C CA . ALA A 1 99 ? 0.692 14.43 26.578 1 98.31 99 ALA A CA 1
ATOM 744 C C . ALA A 1 99 ? 1.595 13.477 27.359 1 98.31 99 ALA A C 1
ATOM 746 O O . ALA A 1 99 ? 2.76 13.789 27.625 1 98.31 99 ALA A O 1
ATOM 747 N N . ASP A 1 100 ? 1.063 12.289 27.641 1 97.88 100 ASP A N 1
ATOM 748 C CA . ASP A 1 100 ? 1.797 11.289 28.406 1 97.88 100 ASP A CA 1
ATOM 749 C C . ASP A 1 100 ? 3.057 10.844 27.672 1 97.88 100 ASP A C 1
ATOM 751 O O . ASP A 1 100 ? 4.035 10.438 28.312 1 97.88 100 ASP A O 1
ATOM 755 N N . HIS A 1 101 ? 3.082 10.953 26.391 1 98 101 HIS A N 1
ATOM 756 C CA . HIS A 1 101 ? 4.207 10.469 25.594 1 98 101 HIS A CA 1
ATOM 757 C C . HIS A 1 101 ? 5.012 11.625 25.016 1 98 101 HIS A C 1
ATOM 759 O O . HIS A 1 101 ? 5.805 11.438 24.094 1 98 101 HIS A O 1
ATOM 765 N N . ASP A 1 102 ? 4.754 12.828 25.438 1 98.38 102 ASP A N 1
ATOM 766 C CA . ASP A 1 102 ? 5.473 14.031 25.031 1 98.38 102 ASP A CA 1
ATOM 767 C C . ASP A 1 102 ? 5.352 14.25 23.516 1 98.38 102 ASP A C 1
ATOM 769 O O . ASP A 1 102 ? 6.352 14.469 22.828 1 98.38 102 ASP A O 1
ATOM 773 N N . ILE A 1 103 ? 4.16 14.07 23.016 1 98.69 103 ILE A N 1
ATOM 774 C CA . ILE A 1 103 ? 3.832 14.297 21.609 1 98.69 103 ILE A CA 1
ATOM 775 C C . ILE A 1 103 ? 3.004 15.57 21.469 1 98.69 103 ILE A C 1
ATOM 777 O O . ILE A 1 103 ? 2.012 15.758 22.172 1 98.69 103 ILE A O 1
ATOM 781 N N . SER A 1 104 ? 3.434 16.484 20.625 1 98.88 104 SER A N 1
ATOM 782 C CA . SER A 1 104 ? 2.689 17.719 20.359 1 98.88 104 SER A CA 1
ATOM 783 C C . SER A 1 104 ? 1.561 17.469 19.375 1 98.88 104 SER A C 1
ATOM 785 O O . SER A 1 104 ? 1.719 16.703 18.422 1 98.88 104 SER A O 1
ATOM 787 N N . LEU A 1 105 ? 0.447 18.141 19.594 1 98.88 105 LEU A N 1
ATOM 788 C CA . LEU A 1 105 ? -0.704 17.969 18.703 1 98.88 105 LEU A CA 1
ATOM 789 C C . LEU A 1 105 ? -1.023 19.266 17.969 1 98.88 105 LEU A C 1
ATOM 791 O O . LEU A 1 105 ? -0.77 20.359 18.484 1 98.88 105 LEU A O 1
ATOM 795 N N . THR A 1 106 ? -1.544 19.125 16.828 1 98.81 106 THR A N 1
ATOM 796 C CA . THR A 1 106 ? -2.129 20.219 16.078 1 98.81 106 THR A CA 1
ATOM 797 C C . THR A 1 106 ? -3.574 20.469 16.5 1 98.81 106 THR A C 1
ATOM 799 O O . THR A 1 106 ? -4.336 19.516 16.688 1 98.81 106 THR A O 1
ATOM 802 N N . PHE A 1 107 ? -3.949 21.734 16.688 1 98.44 107 PHE A N 1
ATOM 803 C CA . PHE A 1 107 ? -5.355 22.062 16.859 1 98.44 107 PHE A CA 1
ATOM 804 C C . PHE A 1 107 ? -5.781 23.156 15.883 1 98.44 107 PHE A C 1
ATOM 806 O O . PHE A 1 107 ? -4.965 23.984 15.477 1 98.44 107 PHE A O 1
ATOM 813 N N . TYR A 1 108 ? -7.082 23.156 15.516 1 98.25 108 TYR A N 1
ATOM 814 C CA . TYR A 1 108 ? -7.555 24.031 14.453 1 98.25 108 TYR A CA 1
ATOM 815 C C . TYR A 1 108 ? -9.039 24.344 14.617 1 98.25 108 TYR A C 1
ATOM 817 O O . TYR A 1 108 ? -9.672 24.875 13.703 1 98.25 108 TYR A O 1
ATOM 825 N N . ARG A 1 109 ? -9.594 23.953 15.789 1 97.12 109 ARG A N 1
ATOM 826 C CA . ARG A 1 109 ? -11 24.188 16.078 1 97.12 109 ARG A CA 1
ATOM 827 C C . ARG A 1 109 ? -11.203 24.594 17.531 1 97.12 109 ARG A C 1
ATOM 829 O O . ARG A 1 109 ? -10.594 24.016 18.438 1 97.12 109 ARG A O 1
ATOM 836 N N . LYS A 1 110 ? -12.125 25.516 17.703 1 97.5 110 LYS A N 1
ATOM 837 C CA . LYS A 1 110 ? -12.453 25.984 19.047 1 97.5 110 LYS A CA 1
ATOM 838 C C . LYS A 1 110 ? -13.133 24.875 19.859 1 97.5 110 LYS A C 1
ATOM 840 O O . LYS A 1 110 ? -12.828 24.688 21.047 1 97.5 110 LYS A O 1
ATOM 845 N N . ASP A 1 111 ? -14.047 24.172 19.234 1 97.5 111 ASP A N 1
ATOM 846 C CA . ASP A 1 111 ? -14.797 23.141 19.953 1 97.5 111 ASP A CA 1
ATOM 847 C C . ASP A 1 111 ? -13.883 22.016 20.406 1 97.5 111 ASP A C 1
ATOM 849 O O . ASP A 1 111 ? -14.125 21.391 21.453 1 97.5 111 ASP A O 1
ATOM 853 N N . TRP A 1 112 ? -12.891 21.703 19.641 1 97.94 112 TRP A N 1
ATOM 854 C CA . TRP A 1 112 ? -11.898 20.719 20.062 1 97.94 112 TRP A CA 1
ATOM 855 C C . TRP A 1 112 ? -11.18 21.156 21.328 1 97.94 112 TRP A C 1
ATOM 857 O O . TRP A 1 112 ? -11.008 20.359 22.25 1 97.94 112 TRP A O 1
ATOM 867 N N . LEU A 1 113 ? -10.781 22.438 21.359 1 97.62 113 LEU A N 1
ATOM 868 C CA . LEU A 1 113 ? -10.109 22.969 22.547 1 97.62 113 LEU A CA 1
ATOM 869 C C . LEU A 1 113 ? -11.008 22.891 23.766 1 97.62 113 LEU A C 1
ATOM 871 O O . LEU A 1 113 ? -10.547 22.578 24.859 1 97.62 113 LEU A O 1
ATOM 875 N N . GLU A 1 114 ? -12.281 23.219 23.547 1 97.81 114 GLU A N 1
ATOM 876 C CA . GLU A 1 114 ? -13.242 23.141 24.641 1 97.81 114 GLU A CA 1
ATOM 877 C C . GLU A 1 114 ? -13.312 21.719 25.188 1 97.81 114 GLU A C 1
ATOM 879 O O . GLU A 1 114 ? -13.312 21.516 26.406 1 97.81 114 GLU A O 1
ATOM 884 N N . ALA A 1 115 ? -13.336 20.766 24.312 1 97.62 115 ALA A N 1
ATOM 885 C CA . ALA A 1 115 ? -13.406 19.359 24.703 1 97.62 115 ALA A CA 1
ATOM 886 C C . ALA A 1 115 ? -12.117 18.922 25.406 1 97.62 115 ALA A C 1
ATOM 888 O O . ALA A 1 115 ? -12.156 18.203 26.406 1 97.62 115 ALA A O 1
ATOM 889 N N . VAL A 1 116 ? -10.984 19.328 24.906 1 97.81 116 VAL A N 1
ATOM 890 C CA . VAL A 1 116 ? -9.68 18.938 25.438 1 97.81 116 VAL A CA 1
ATOM 891 C C . VAL A 1 116 ? -9.484 19.516 26.828 1 97.81 116 VAL A C 1
ATOM 893 O O . VAL A 1 116 ? -8.867 18.891 27.688 1 97.81 116 VAL A O 1
ATOM 896 N N . ARG A 1 117 ? -9.945 20.688 27 1 95 117 ARG A N 1
ATOM 897 C CA . ARG A 1 117 ? -9.812 21.344 28.297 1 95 117 ARG A CA 1
ATOM 898 C C . ARG A 1 117 ? -10.484 20.547 29.406 1 95 117 ARG A C 1
ATOM 900 O O . ARG A 1 117 ? -10.102 20.641 30.562 1 95 117 ARG A O 1
ATOM 907 N N . ALA A 1 118 ? -11.484 19.797 29.047 1 93.5 118 ALA A N 1
ATOM 908 C CA . ALA A 1 118 ? -12.242 19.016 30.016 1 93.5 118 ALA A CA 1
ATOM 909 C C . ALA A 1 118 ? -11.523 17.703 30.359 1 93.5 118 ALA A C 1
ATOM 911 O O . ALA A 1 118 ? -11.906 17 31.297 1 93.5 118 ALA A O 1
ATOM 912 N N . GLU A 1 119 ? -10.477 17.453 29.641 1 93.81 119 GLU A N 1
ATOM 913 C CA . GLU A 1 119 ? -9.727 16.219 29.875 1 93.81 119 GLU A CA 1
ATOM 914 C C . GLU A 1 119 ? -8.789 16.375 31.078 1 93.81 119 GLU A C 1
ATOM 916 O O . GLU A 1 119 ? -8.469 17.484 31.469 1 93.81 119 GLU A O 1
ATOM 921 N N . GLN A 1 120 ? -8.414 15.219 31.656 1 93.25 120 GLN A N 1
ATOM 922 C CA . GLN A 1 120 ? -7.449 15.195 32.75 1 93.25 120 GLN A CA 1
ATOM 923 C C . GLN A 1 120 ? -6.043 14.883 32.219 1 93.25 120 GLN A C 1
ATOM 925 O O . GLN A 1 120 ? -5.832 13.891 31.547 1 93.25 120 GLN A O 1
ATOM 930 N N . PHE A 1 121 ? -5.102 15.742 32.5 1 95.81 121 PHE A N 1
ATOM 931 C CA . PHE A 1 121 ? -3.73 15.602 32.031 1 95.81 121 PHE A CA 1
ATOM 932 C C . PHE A 1 121 ? -2.777 15.375 33.188 1 95.81 121 PHE A C 1
ATOM 934 O O . PHE A 1 121 ? -2.887 16.031 34.25 1 95.81 121 PHE A O 1
ATOM 941 N N . ARG A 1 122 ? -1.867 14.375 33.188 1 95.06 122 ARG A N 1
ATOM 942 C CA . ARG A 1 122 ? -0.788 14.18 34.156 1 95.06 122 ARG A CA 1
ATOM 943 C C . ARG A 1 122 ? 0.374 15.125 33.875 1 95.06 122 ARG A C 1
ATOM 945 O O . ARG A 1 122 ? 1.14 15.469 34.781 1 95.06 122 ARG A O 1
ATOM 952 N N . LYS A 1 123 ? 0.493 15.453 32.5 1 96.38 123 LYS A N 1
ATOM 953 C CA . LYS A 1 123 ? 1.466 16.406 31.969 1 96.38 123 LYS A CA 1
ATOM 954 C C . LYS A 1 123 ? 0.808 17.391 31 1 96.38 123 LYS A C 1
ATOM 956 O O . LYS A 1 123 ? -0.179 17.047 30.344 1 96.38 123 LYS A O 1
ATOM 961 N N . PRO A 1 124 ? 1.381 18.594 31 1 97.69 124 PRO A N 1
ATOM 962 C CA . PRO A 1 124 ? 0.784 19.531 30.062 1 97.69 124 PRO A CA 1
ATOM 963 C C . PRO A 1 124 ? 0.858 19.047 28.625 1 97.69 124 PRO A C 1
ATOM 965 O O . PRO A 1 124 ? 1.806 18.359 28.234 1 97.69 124 PRO A O 1
ATOM 968 N N . LEU A 1 125 ? -0.134 19.375 27.828 1 98.56 125 LEU A N 1
ATOM 969 C CA . LEU A 1 125 ? -0.19 19.047 26.406 1 98.56 125 LEU A CA 1
ATOM 970 C C . LEU A 1 125 ? 0.379 20.188 25.562 1 98.56 125 LEU A C 1
ATOM 972 O O . LEU A 1 125 ? -0.021 21.344 25.734 1 98.56 125 LEU A O 1
ATOM 976 N N . GLN A 1 126 ? 1.353 19.875 24.781 1 98.38 126 GLN A N 1
ATOM 977 C CA . GLN A 1 126 ? 1.92 20.844 23.844 1 98.38 126 GLN A CA 1
ATOM 978 C C . GLN A 1 126 ? 1.083 20.938 22.562 1 98.38 126 GLN A C 1
ATOM 980 O O . GLN A 1 126 ? 0.692 19.906 22 1 98.38 126 GLN A O 1
ATOM 985 N N . LEU A 1 127 ? 0.827 22.203 22.125 1 98.62 127 LEU A N 1
ATOM 986 C CA . LEU A 1 127 ? -0.084 22.406 21 1 98.62 127 LEU A CA 1
ATOM 987 C C . LEU A 1 127 ? 0.548 23.297 19.953 1 98.62 127 LEU A C 1
ATOM 989 O O . LEU A 1 127 ? 1.281 24.234 20.281 1 98.62 127 LEU A O 1
ATOM 993 N N . HIS A 1 128 ? 0.29 22.984 18.703 1 98.81 128 HIS A N 1
ATOM 994 C CA . HIS A 1 128 ? 0.549 23.891 17.578 1 98.81 128 HIS A CA 1
ATOM 995 C C . HIS A 1 128 ? -0.75 24.328 16.906 1 98.81 128 HIS A C 1
ATOM 997 O O . HIS A 1 128 ? -1.586 23.484 16.562 1 98.81 128 HIS A O 1
ATOM 1003 N N . MET A 1 129 ? -0.942 25.594 16.719 1 98.56 129 MET A N 1
ATOM 1004 C CA . MET A 1 129 ? -2.119 26.125 16.031 1 98.56 129 MET A CA 1
ATOM 1005 C C . MET A 1 129 ? -1.941 26.062 14.516 1 98.56 129 MET A C 1
ATOM 1007 O O . MET A 1 129 ? -0.93 26.531 13.984 1 98.56 129 MET A O 1
ATOM 1011 N N . LYS A 1 130 ? -2.873 25.484 13.883 1 98.75 130 LYS A N 1
ATOM 1012 C CA . LYS A 1 130 ? -2.861 25.469 12.43 1 98.75 130 LYS A CA 1
ATOM 1013 C C . LYS A 1 130 ? -3.705 26.594 11.859 1 98.75 130 LYS A C 1
ATOM 1015 O O . LYS A 1 130 ? -4.859 26.781 12.258 1 98.75 130 LYS A O 1
ATOM 1020 N N . LEU A 1 131 ? -3.164 27.391 11.008 1 98.25 131 LEU A N 1
ATOM 1021 C CA . LEU A 1 131 ? -3.875 28.438 10.273 1 98.25 131 LEU A CA 1
ATOM 1022 C C . LEU A 1 131 ? -4.102 28.016 8.828 1 98.25 131 LEU A C 1
ATOM 1024 O O . LEU A 1 131 ? -3.18 27.547 8.156 1 98.25 131 LEU A O 1
ATOM 1028 N N . ASP A 1 132 ? -5.305 28.062 8.391 1 98.06 132 ASP A N 1
ATOM 1029 C CA . ASP A 1 132 ? -5.617 27.828 6.984 1 98.06 132 ASP A CA 1
ATOM 1030 C C . ASP A 1 132 ? -5.551 29.109 6.172 1 98.06 132 ASP A C 1
ATOM 1032 O O . ASP A 1 132 ? -6.52 29.875 6.133 1 98.06 132 ASP A O 1
ATOM 1036 N N . THR A 1 133 ? -4.504 29.219 5.438 1 96.69 133 THR A N 1
ATOM 1037 C CA . THR A 1 133 ? -4.297 30.453 4.699 1 96.69 133 THR A CA 1
ATOM 1038 C C . THR A 1 133 ? -4.664 30.266 3.227 1 96.69 133 THR A C 1
ATOM 1040 O O . THR A 1 133 ? -4.566 31.219 2.438 1 96.69 133 THR A O 1
ATOM 1043 N N . GLY A 1 134 ? -5.066 29.016 2.91 1 95.56 134 GLY A N 1
ATOM 1044 C CA . GLY A 1 134 ? -5.426 28.844 1.512 1 95.56 134 GLY A CA 1
ATOM 1045 C C . GLY A 1 134 ? -5.52 27.391 1.094 1 95.56 134 GLY A C 1
ATOM 1046 O O . GLY A 1 134 ? -6.043 27.078 0.024 1 95.56 134 GLY A O 1
ATOM 1047 N N . MET A 1 135 ? -5.039 26.406 1.845 1 94.81 135 MET A N 1
ATOM 1048 C CA . MET A 1 135 ? -5.109 24.984 1.525 1 94.81 135 MET A CA 1
ATOM 1049 C C . MET A 1 135 ? -6.551 24.484 1.525 1 94.81 135 MET A C 1
ATOM 1051 O O . MET A 1 135 ? -6.887 23.531 0.823 1 94.81 135 MET A O 1
ATOM 1055 N N . GLY A 1 136 ? -7.352 25.141 2.367 1 95.06 136 GLY A N 1
ATOM 1056 C CA . GLY A 1 136 ? -8.742 24.719 2.473 1 95.06 136 GLY A CA 1
ATOM 1057 C C . GLY A 1 136 ? -8.898 23.344 3.076 1 95.06 136 GLY A C 1
ATOM 1058 O O . GLY A 1 136 ? -9.828 22.609 2.721 1 95.06 136 GLY A O 1
ATOM 1059 N N . ARG A 1 137 ? -8.023 22.891 3.953 1 96.25 137 ARG A N 1
ATOM 1060 C CA . ARG A 1 137 ? -8.008 21.562 4.559 1 96.25 137 ARG A CA 1
ATOM 1061 C C . ARG A 1 137 ? -8.234 21.656 6.062 1 96.25 137 ARG A C 1
ATOM 1063 O O . ARG A 1 137 ? -9.359 21.5 6.539 1 96.25 137 ARG A O 1
ATOM 1070 N N . LEU A 1 138 ? -7.293 22.031 6.852 1 97.81 138 LEU A N 1
ATOM 1071 C CA . LEU A 1 138 ? -7.398 22.25 8.289 1 97.81 138 LEU A CA 1
ATOM 1072 C C . LEU A 1 138 ? -6.934 23.656 8.648 1 97.81 138 LEU A C 1
ATOM 1074 O O . LEU A 1 138 ? -6.09 24.234 7.961 1 97.81 138 LEU A O 1
ATOM 1078 N N . GLY A 1 139 ? -7.578 24.234 9.773 1 98.12 139 GLY A N 1
ATOM 1079 C CA . GLY A 1 139 ? -6.984 25.438 10.32 1 98.12 139 GLY A CA 1
ATOM 1080 C C . GLY A 1 139 ? -7.996 26.531 10.57 1 98.12 139 GLY A C 1
ATOM 1081 O O . GLY A 1 139 ? -9.062 26.562 9.945 1 98.12 139 GLY A O 1
ATOM 1082 N N . PHE A 1 140 ? -7.637 27.469 11.414 1 97.88 140 PHE A N 1
ATOM 1083 C CA . PHE A 1 140 ? -8.383 28.703 11.602 1 97.88 140 PHE A CA 1
ATOM 1084 C C . PHE A 1 140 ? -8.242 29.609 10.391 1 97.88 140 PHE A C 1
ATOM 1086 O O . PHE A 1 140 ? -7.148 29.734 9.828 1 97.88 140 PHE A O 1
ATOM 1093 N N . ARG A 1 141 ? -9.305 30.281 10.047 1 96.38 141 ARG A N 1
ATOM 1094 C CA . ARG A 1 141 ? -9.273 31.031 8.805 1 96.38 141 ARG A CA 1
ATOM 1095 C C . ARG A 1 141 ? -9.562 32.5 9.062 1 96.38 141 ARG A C 1
ATOM 1097 O O . ARG A 1 141 ? -9.297 33.344 8.203 1 96.38 141 ARG A O 1
ATOM 1104 N N . THR A 1 142 ? -10.156 32.812 10.234 1 96.5 142 THR A N 1
ATOM 1105 C CA . THR A 1 142 ? -10.586 34.188 10.461 1 96.5 142 THR A CA 1
ATOM 1106 C C . THR A 1 142 ? -10.039 34.688 11.789 1 96.5 142 THR A C 1
ATOM 1108 O O . THR A 1 142 ? -9.742 33.906 12.695 1 96.5 142 THR A O 1
ATOM 1111 N N . GLU A 1 143 ? -9.984 36 11.844 1 97.44 143 GLU A N 1
ATOM 1112 C CA . GLU A 1 143 ? -9.562 36.656 13.07 1 97.44 143 GLU A CA 1
ATOM 1113 C C . GLU A 1 143 ? -10.5 36.312 14.234 1 97.44 143 GLU A C 1
ATOM 1115 O O . GLU A 1 143 ? -10.047 36.062 15.352 1 97.44 143 GLU A O 1
ATOM 1120 N N . ASP A 1 144 ? -11.758 36.25 13.906 1 96.88 144 ASP A N 1
ATOM 1121 C CA . ASP A 1 144 ? -12.766 35.969 14.93 1 96.88 144 ASP A CA 1
ATOM 1122 C C . ASP A 1 144 ? -12.586 34.594 15.523 1 96.88 144 ASP A C 1
ATOM 1124 O O . ASP A 1 144 ? -12.727 34.406 16.734 1 96.88 144 ASP A O 1
ATOM 1128 N N . ASP A 1 145 ? -12.281 33.625 14.672 1 95.94 145 ASP A N 1
ATOM 1129 C CA . ASP A 1 145 ? -12.062 32.281 15.148 1 95.94 145 ASP A CA 1
ATOM 1130 C C . ASP A 1 145 ? -10.859 32.219 16.094 1 95.94 145 ASP A C 1
ATOM 1132 O O . ASP A 1 145 ? -10.906 31.531 17.109 1 95.94 145 ASP A O 1
ATOM 1136 N N . ILE A 1 146 ? -9.836 32.906 15.734 1 97.56 146 ILE A N 1
ATOM 1137 C CA . ILE A 1 146 ? -8.625 32.906 16.547 1 97.56 146 ILE A CA 1
ATOM 1138 C C . ILE A 1 146 ? -8.906 33.594 17.891 1 97.56 146 ILE A C 1
ATOM 1140 O O . ILE A 1 146 ? -8.617 33.031 18.938 1 97.56 146 ILE A O 1
ATOM 1144 N N . ARG A 1 147 ? -9.555 34.781 17.859 1 97.31 147 ARG A N 1
ATOM 1145 C CA . ARG A 1 147 ? -9.859 35.531 19.078 1 97.31 147 ARG A CA 1
ATOM 1146 C C . ARG A 1 147 ? -10.742 34.719 20.016 1 97.31 147 ARG A C 1
ATOM 1148 O O . ARG A 1 147 ? -10.586 34.812 21.25 1 97.31 147 ARG A O 1
ATOM 1155 N N . SER A 1 148 ? -11.617 34 19.438 1 96.88 148 SER A N 1
ATOM 1156 C CA . SER A 1 148 ? -12.562 33.219 20.25 1 96.88 148 SER A CA 1
ATOM 1157 C C . SER A 1 148 ? -11.891 32 20.875 1 96.88 148 SER A C 1
ATOM 1159 O O . SER A 1 148 ? -12.312 31.531 21.922 1 96.88 148 SER A O 1
ATOM 1161 N N . ALA A 1 149 ? -10.867 31.469 20.281 1 97.06 149 ALA A N 1
ATOM 1162 C CA . ALA A 1 149 ? -10.234 30.234 20.719 1 97.06 149 ALA A CA 1
ATOM 1163 C C . ALA A 1 149 ? -9.141 30.516 21.75 1 97.06 149 ALA A C 1
ATOM 1165 O O . ALA A 1 149 ? -8.922 29.719 22.656 1 97.06 149 ALA A O 1
ATOM 1166 N N . MET A 1 150 ? -8.469 31.609 21.703 1 96.31 150 MET A N 1
ATOM 1167 C CA . MET A 1 150 ? -7.227 31.891 22.422 1 96.31 150 MET A CA 1
ATOM 1168 C C . MET A 1 150 ? -7.457 31.875 23.922 1 96.31 150 MET A C 1
ATOM 1170 O O . MET A 1 150 ? -6.645 31.344 24.672 1 96.31 150 MET A O 1
ATOM 1174 N N . PRO A 1 151 ? -8.609 32.438 24.422 1 95.62 151 PRO A N 1
ATOM 1175 C CA . PRO A 1 151 ? -8.828 32.406 25.859 1 95.62 151 PRO A CA 1
ATOM 1176 C C . PRO A 1 151 ? -8.883 31 26.453 1 95.62 151 PRO A C 1
ATOM 1178 O O . PRO A 1 151 ? -8.602 30.812 27.641 1 95.62 151 PRO A O 1
ATOM 1181 N N . LEU A 1 152 ? -9.219 30.047 25.625 1 96.44 152 LEU A N 1
ATOM 1182 C CA . LEU A 1 152 ? -9.352 28.672 26.094 1 96.44 152 LEU A CA 1
ATOM 1183 C C . LEU A 1 152 ? -7.988 28.078 26.406 1 96.44 152 LEU A C 1
ATOM 1185 O O . LEU A 1 152 ? -7.898 27.031 27.078 1 96.44 152 LEU A O 1
ATOM 1189 N N . LEU A 1 153 ? -6.938 28.656 25.984 1 96.12 153 LEU A N 1
ATOM 1190 C CA . LEU A 1 153 ? -5.582 28.172 26.203 1 96.12 153 LEU A CA 1
ATOM 1191 C C . LEU A 1 153 ? -5.039 28.672 27.547 1 96.12 153 LEU A C 1
ATOM 1193 O O . LEU A 1 153 ? -3.949 28.281 27.953 1 96.12 153 LEU A O 1
ATOM 1197 N N . ASP A 1 154 ? -5.789 29.531 28.203 1 93.31 154 ASP A N 1
ATOM 1198 C CA . ASP A 1 154 ? -5.348 30.078 29.484 1 93.31 154 ASP A CA 1
ATOM 1199 C C . ASP A 1 154 ? -5.52 29.062 30.594 1 93.31 154 ASP A C 1
ATOM 1201 O O . ASP A 1 154 ? -6.332 29.266 31.5 1 93.31 154 ASP A O 1
ATOM 1205 N N . THR A 1 155 ? -4.832 28.062 30.609 1 94.56 155 THR A N 1
ATOM 1206 C CA . THR A 1 155 ? -4.758 26.984 31.594 1 94.56 155 THR A CA 1
ATOM 1207 C C . THR A 1 155 ? -3.365 26.359 31.594 1 94.56 155 THR A C 1
ATOM 1209 O O . THR A 1 155 ? -2.699 26.297 30.562 1 94.56 155 THR A O 1
ATOM 1212 N N . PRO A 1 156 ? -2.936 25.891 32.719 1 94.44 156 PRO A N 1
ATOM 1213 C CA . PRO A 1 156 ? -1.597 25.297 32.812 1 94.44 156 PRO A CA 1
ATOM 1214 C C . PRO A 1 156 ? -1.504 23.953 32.094 1 94.44 156 PRO A C 1
ATO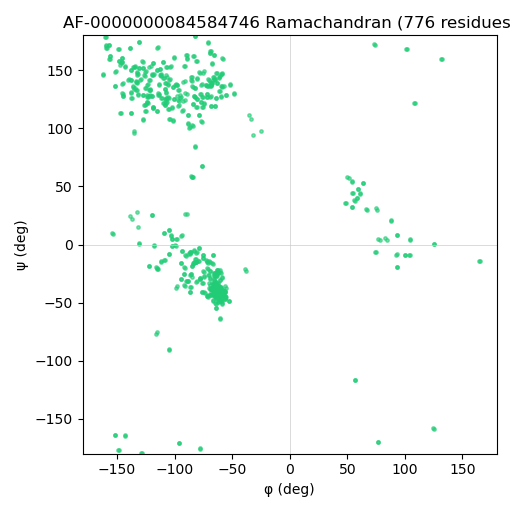M 1216 O O . PRO A 1 156 ? -0.402 23.469 31.828 1 94.44 156 PRO A O 1
ATOM 1219 N N . SER A 1 157 ? -2.617 23.328 31.766 1 96.38 157 SER A N 1
ATOM 1220 C CA . SER A 1 157 ? -2.627 22 31.172 1 96.38 157 SER A CA 1
ATOM 1221 C C . SER A 1 157 ? -2.357 22.062 29.672 1 96.38 157 SER A C 1
ATOM 1223 O O . SER A 1 157 ? -2.082 21.031 29.047 1 96.38 157 SER A O 1
ATOM 1225 N N . LEU A 1 158 ? -2.471 23.234 29.094 1 97.56 158 LEU A N 1
ATOM 1226 C CA . LEU A 1 158 ? -2.279 23.422 27.656 1 97.56 158 LEU A CA 1
ATOM 1227 C C . LEU A 1 158 ? -1.198 24.453 27.375 1 97.56 158 LEU A C 1
ATOM 1229 O O . LEU A 1 158 ? -1.213 25.547 27.953 1 97.56 158 LEU A O 1
ATOM 1233 N N . ILE A 1 159 ? -0.245 24.078 26.547 1 97.56 159 ILE A N 1
ATOM 1234 C CA . ILE A 1 159 ? 0.848 24.969 26.203 1 97.56 159 ILE A CA 1
ATOM 1235 C C . ILE A 1 159 ? 0.835 25.234 24.688 1 97.56 159 ILE A C 1
ATOM 1237 O O . ILE A 1 159 ? 0.952 24.312 23.891 1 97.56 159 ILE A O 1
ATOM 1241 N N . LEU A 1 160 ? 0.646 26.453 24.312 1 98.12 160 LEU A N 1
ATOM 1242 C CA . LEU A 1 160 ? 0.792 26.812 22.906 1 98.12 160 LEU A CA 1
ATOM 1243 C C . LEU A 1 160 ? 2.264 26.906 22.516 1 98.12 160 LEU A C 1
ATOM 1245 O O . LEU A 1 160 ? 2.932 27.891 22.844 1 98.12 160 LEU A O 1
ATOM 1249 N N . GLU A 1 161 ? 2.701 25.891 21.781 1 97.56 161 GLU A N 1
ATOM 1250 C CA . GLU A 1 161 ? 4.109 25.781 21.422 1 97.56 161 GLU A CA 1
ATOM 1251 C C . GLU A 1 161 ? 4.391 26.453 20.078 1 97.56 161 GLU A C 1
ATOM 1253 O O . GLU A 1 161 ? 5.461 27.031 19.891 1 97.56 161 GLU A O 1
ATOM 1258 N N . GLY A 1 162 ? 3.438 26.344 19.219 1 97.94 162 GLY A N 1
ATOM 1259 C CA . GLY A 1 162 ? 3.756 26.859 17.906 1 97.94 162 GLY A CA 1
ATOM 1260 C C . GLY A 1 162 ? 2.525 27.172 17.078 1 97.94 162 GLY A C 1
ATOM 1261 O O . GLY A 1 162 ? 1.399 26.891 17.484 1 97.94 162 GLY A O 1
ATOM 1262 N N . VAL A 1 163 ? 2.764 27.812 15.938 1 98.06 163 VAL A N 1
ATOM 1263 C CA . VAL A 1 163 ? 1.757 28.156 14.938 1 98.06 163 VAL A CA 1
ATOM 1264 C C . VAL A 1 163 ? 2.311 27.891 13.539 1 98.06 163 VAL A C 1
ATOM 1266 O O . VAL A 1 163 ? 3.502 28.094 13.289 1 98.06 163 VAL A O 1
ATOM 1269 N N . TYR A 1 164 ? 1.43 27.375 12.664 1 98.06 164 TYR A N 1
ATOM 1270 C CA . TYR A 1 164 ? 1.947 27.109 11.328 1 98.06 164 TYR A CA 1
ATOM 1271 C C . TYR A 1 164 ? 0.822 27.094 10.297 1 98.06 164 TYR A C 1
ATOM 1273 O O . TYR A 1 164 ? -0.356 27.141 10.656 1 98.06 164 TYR A O 1
ATOM 1281 N N . THR A 1 165 ? 1.147 27.219 9.07 1 97.56 165 THR A N 1
ATOM 1282 C CA . THR A 1 165 ? 0.293 27.031 7.902 1 97.56 165 THR A CA 1
ATOM 1283 C C . THR A 1 165 ? 0.944 26.078 6.902 1 97.56 165 THR A C 1
ATOM 1285 O O . THR A 1 165 ? 1.927 25.406 7.227 1 97.56 165 THR A O 1
ATOM 1288 N N . HIS A 1 166 ? 0.329 25.797 5.797 1 97 166 HIS A N 1
ATOM 1289 C CA . HIS A 1 166 ? 0.851 24.984 4.715 1 97 166 HIS A CA 1
ATOM 1290 C C . HIS A 1 166 ? 0.549 25.594 3.355 1 97 166 HIS A C 1
ATOM 1292 O O . HIS A 1 166 ? -0.605 25.906 3.053 1 97 166 HIS A O 1
ATOM 1298 N N . PHE A 1 167 ? 1.55 25.781 2.578 1 95.75 167 PHE A N 1
ATOM 1299 C CA . PHE A 1 167 ? 1.38 26.453 1.298 1 95.75 167 PHE A CA 1
ATOM 1300 C C . PHE A 1 167 ? 0.935 25.469 0.221 1 95.75 167 PHE A C 1
ATOM 1302 O O . PHE A 1 167 ? 1.487 24.375 0.108 1 95.75 167 PHE A O 1
ATOM 1309 N N . ALA A 1 168 ? 0.052 25.891 -0.637 1 95.38 168 ALA A N 1
ATOM 1310 C CA . ALA A 1 168 ? -0.577 25.047 -1.644 1 95.38 168 ALA A CA 1
ATOM 1311 C C . ALA A 1 168 ? 0.197 25.078 -2.957 1 95.38 168 ALA A C 1
ATOM 1313 O O . ALA A 1 168 ? 0.121 24.156 -3.758 1 95.38 168 ALA A O 1
ATOM 1314 N N . THR A 1 169 ? 0.955 26.219 -3.199 1 95.56 169 THR A N 1
ATOM 1315 C CA . THR A 1 169 ? 1.495 26.391 -4.543 1 95.56 169 THR A CA 1
ATOM 1316 C C . THR A 1 169 ? 2.939 26.875 -4.488 1 95.56 169 THR A C 1
ATOM 1318 O O . THR A 1 169 ? 3.408 27.547 -5.406 1 95.56 169 THR A O 1
ATOM 1321 N N . ALA A 1 170 ? 3.576 26.625 -3.381 1 94.62 170 ALA A N 1
ATOM 1322 C CA . ALA A 1 170 ? 4.965 27.062 -3.256 1 94.62 170 ALA A CA 1
ATOM 1323 C C . ALA A 1 170 ? 5.844 26.406 -4.316 1 94.62 170 ALA A C 1
ATOM 1325 O O . ALA A 1 170 ? 6.941 26.875 -4.602 1 94.62 170 ALA A O 1
ATOM 1326 N N . ASP A 1 171 ? 5.383 25.25 -4.863 1 95.81 171 ASP A N 1
ATOM 1327 C CA . ASP A 1 171 ? 6.18 24.484 -5.812 1 95.81 171 ASP A CA 1
ATOM 1328 C C . ASP A 1 171 ? 5.828 24.859 -7.25 1 95.81 171 ASP A C 1
ATOM 1330 O O . ASP A 1 171 ? 6.293 24.219 -8.195 1 95.81 171 ASP A O 1
ATOM 1334 N N . GLU A 1 172 ? 5.02 25.875 -7.453 1 96.19 172 GLU A N 1
ATOM 1335 C CA . GLU A 1 172 ? 4.586 26.297 -8.781 1 96.19 172 GLU A CA 1
ATOM 1336 C C . GLU A 1 172 ? 5.379 27.5 -9.273 1 96.19 172 GLU A C 1
ATOM 1338 O O . GLU A 1 172 ? 5.965 28.234 -8.477 1 96.19 172 GLU A O 1
ATOM 1343 N N . ALA A 1 173 ? 5.328 27.688 -10.594 1 95.94 173 ALA A N 1
ATOM 1344 C CA . ALA A 1 173 ? 6.012 28.828 -11.195 1 95.94 173 ALA A CA 1
ATOM 1345 C C . ALA A 1 173 ? 5.293 30.141 -10.867 1 95.94 173 ALA A C 1
ATOM 1347 O O . ALA A 1 173 ? 5.934 31.141 -10.547 1 95.94 173 ALA A O 1
ATOM 1348 N N . ASP A 1 174 ? 3.986 30.078 -10.992 1 96.06 174 ASP A N 1
ATOM 1349 C CA . ASP A 1 174 ? 3.189 31.234 -10.617 1 96.06 174 ASP A CA 1
ATOM 1350 C C . ASP A 1 174 ? 3.104 31.375 -9.102 1 96.06 174 ASP A C 1
ATOM 1352 O O . ASP A 1 174 ? 2.539 30.516 -8.422 1 96.06 174 ASP A O 1
ATOM 1356 N N . LEU A 1 175 ? 3.549 32.5 -8.555 1 95.94 175 LEU A N 1
ATOM 1357 C CA . LEU A 1 175 ? 3.682 32.656 -7.113 1 95.94 175 LEU A CA 1
ATOM 1358 C C . LEU A 1 175 ? 2.527 33.469 -6.551 1 95.94 175 LEU A C 1
ATOM 1360 O O . LEU A 1 175 ? 2.496 33.781 -5.355 1 95.94 175 LEU A O 1
ATOM 1364 N N . SER A 1 176 ? 1.574 33.812 -7.398 1 96.12 176 SER A N 1
ATOM 1365 C CA . SER A 1 176 ? 0.511 34.719 -6.973 1 96.12 176 SER A CA 1
ATOM 1366 C C . SER A 1 176 ? -0.256 34.156 -5.785 1 96.12 176 SER A C 1
ATOM 1368 O O . SER A 1 176 ? -0.458 34.844 -4.781 1 96.12 176 SER A O 1
ATOM 1370 N N . TYR A 1 177 ? -0.674 32.969 -5.895 1 95.31 177 TYR A N 1
ATOM 1371 C CA . TYR A 1 177 ? -1.433 32.344 -4.824 1 95.31 177 TYR A CA 1
ATOM 1372 C C . TYR A 1 177 ? -0.572 32.156 -3.578 1 95.31 177 TYR A C 1
ATOM 1374 O O . TYR A 1 177 ? -1.033 32.406 -2.459 1 95.31 177 TYR A O 1
ATOM 1382 N N . PHE A 1 178 ? 0.654 31.828 -3.744 1 95.12 178 PHE A N 1
ATOM 1383 C CA . PHE A 1 178 ? 1.608 31.656 -2.652 1 95.12 178 PHE A CA 1
ATOM 1384 C C . PHE A 1 178 ? 1.768 32.969 -1.877 1 95.12 178 PHE A C 1
ATOM 1386 O O . PHE A 1 178 ? 1.707 32.969 -0.646 1 95.12 178 PHE A O 1
ATOM 1393 N N . GLU A 1 179 ? 1.957 33.969 -2.574 1 95.81 179 GLU A N 1
ATOM 1394 C CA . GLU A 1 179 ? 2.113 35.281 -1.951 1 95.81 179 GLU A CA 1
ATOM 1395 C C . GLU A 1 179 ? 0.842 35.719 -1.218 1 95.81 179 GLU A C 1
ATOM 1397 O O . GLU A 1 179 ? 0.907 36.344 -0.165 1 95.81 179 GLU A O 1
ATOM 1402 N N . GLY A 1 180 ? -0.22 35.344 -1.81 1 95.62 180 GLY A N 1
ATOM 1403 C CA . GLY A 1 180 ? -1.479 35.594 -1.119 1 95.62 180 GLY A CA 1
ATOM 1404 C C . GLY A 1 180 ? -1.58 34.844 0.201 1 95.62 180 GLY A C 1
ATOM 1405 O O . GLY A 1 180 ? -2.047 35.406 1.197 1 95.62 180 GLY A O 1
ATOM 1406 N N . GLN A 1 181 ? -1.142 33.594 0.253 1 95.88 181 GLN A N 1
ATOM 1407 C CA . GLN A 1 181 ? -1.161 32.812 1.485 1 95.88 181 GLN A CA 1
ATOM 1408 C C . GLN A 1 181 ? -0.221 33.406 2.529 1 95.88 181 GLN A C 1
ATOM 1410 O O . GLN A 1 181 ? -0.538 33.438 3.721 1 95.88 181 GLN A O 1
ATOM 1415 N N . ARG A 1 182 ? 0.897 33.875 2.08 1 95.44 182 ARG A N 1
ATOM 1416 C CA . ARG A 1 182 ? 1.845 34.5 2.996 1 95.44 182 ARG A CA 1
ATOM 1417 C C . ARG A 1 182 ? 1.239 35.75 3.646 1 95.44 182 ARG A C 1
ATOM 1419 O O . ARG A 1 182 ? 1.377 35.938 4.855 1 95.44 182 ARG A O 1
ATOM 1426 N N . SER A 1 183 ? 0.601 36.531 2.828 1 96.38 183 SER A N 1
ATOM 1427 C CA . SER A 1 183 ? -0.05 37.75 3.334 1 96.38 183 SER A CA 1
ATOM 1428 C C . SER A 1 183 ? -1.142 37.406 4.344 1 96.38 183 SER A C 1
ATOM 1430 O O . SER A 1 183 ? -1.266 38.062 5.379 1 96.38 183 SER A O 1
ATOM 1432 N N . LYS A 1 184 ? -1.889 36.438 3.984 1 96.75 184 LYS A N 1
ATOM 1433 C CA . LYS A 1 184 ? -2.949 36 4.887 1 96.75 184 LYS A CA 1
ATOM 1434 C C . LYS A 1 184 ? -2.375 35.469 6.203 1 96.75 184 LYS A C 1
ATOM 1436 O O . LYS A 1 184 ? -2.949 35.719 7.27 1 96.75 184 LYS A O 1
ATOM 1441 N N . PHE A 1 185 ? -1.293 34.781 6.145 1 97 185 PHE A N 1
ATOM 1442 C CA . PHE A 1 185 ? -0.635 34.281 7.355 1 97 185 PHE A CA 1
ATOM 1443 C C . PHE A 1 185 ? -0.238 35.469 8.25 1 97 185 PHE A C 1
ATOM 1445 O O . PHE A 1 185 ? -0.482 35.438 9.453 1 97 185 PHE A O 1
ATOM 1452 N N . ASP A 1 186 ? 0.386 36.438 7.617 1 96.12 186 ASP A N 1
ATOM 1453 C CA . ASP A 1 186 ? 0.833 37.594 8.367 1 96.12 186 ASP A CA 1
ATOM 1454 C C . ASP A 1 186 ? -0.338 38.281 9.078 1 96.12 186 ASP A C 1
ATOM 1456 O O . ASP A 1 186 ? -0.217 38.688 10.227 1 96.12 186 ASP A O 1
ATOM 1460 N N . GLU A 1 187 ? -1.391 38.312 8.383 1 97.38 187 GLU A N 1
ATOM 1461 C CA . GLU A 1 187 ? -2.588 38.938 8.938 1 97.38 187 GLU A CA 1
ATOM 1462 C C . GLU A 1 187 ? -3.098 38.156 10.148 1 97.38 187 GLU A C 1
ATOM 1464 O O . GLU A 1 187 ? -3.354 38.75 11.203 1 97.38 187 GLU A O 1
ATOM 1469 N N . LEU A 1 188 ? -3.256 36.906 10.016 1 97.69 188 LEU A N 1
ATOM 1470 C CA . LEU A 1 188 ? -3.781 36.062 11.102 1 97.69 188 LEU A CA 1
ATOM 1471 C C . LEU A 1 188 ? -2.787 35.969 12.25 1 97.69 188 LEU A C 1
ATOM 1473 O O . LEU A 1 188 ? -3.184 35.969 13.422 1 97.69 188 LEU A O 1
ATOM 1477 N N . PHE A 1 189 ? -1.54 35.906 11.922 1 96.25 189 PHE A N 1
ATOM 1478 C CA . PHE A 1 189 ? -0.498 35.844 12.938 1 96.25 189 PHE A CA 1
ATOM 1479 C C . PHE A 1 189 ? -0.472 37.094 13.797 1 96.25 189 PHE A C 1
ATOM 1481 O O . PHE A 1 189 ? -0.233 37.031 15 1 96.25 189 PHE A O 1
ATOM 1488 N N . LYS A 1 190 ? -0.653 38.219 13.156 1 96.06 190 LYS A N 1
ATOM 1489 C CA . LYS A 1 190 ? -0.732 39.469 13.898 1 96.06 190 LYS A CA 1
ATOM 1490 C C . LYS A 1 190 ? -1.829 39.406 14.953 1 96.06 190 LYS A C 1
ATOM 1492 O O . LYS A 1 190 ? -1.625 39.844 16.094 1 96.06 190 LYS A O 1
ATOM 1497 N N . VAL A 1 191 ? -2.918 38.906 14.562 1 96.81 191 VAL A N 1
ATOM 1498 C CA . VAL A 1 191 ? -4.039 38.781 15.484 1 96.81 191 VAL A CA 1
ATOM 1499 C C . VAL A 1 191 ? -3.664 37.812 16.625 1 96.81 191 VAL A C 1
ATOM 1501 O O . VAL A 1 191 ? -3.953 38.094 17.781 1 96.81 191 VAL A O 1
ATOM 1504 N N . LEU A 1 192 ? -3.039 36.688 16.297 1 96.62 192 LEU A N 1
ATOM 1505 C CA . LEU A 1 192 ? -2.594 35.75 17.297 1 96.62 192 LEU A CA 1
ATOM 1506 C C . LEU A 1 192 ? -1.661 36.406 18.312 1 96.62 192 LEU A C 1
ATOM 1508 O O . LEU A 1 192 ? -1.803 36.219 19.516 1 96.62 192 LEU A O 1
ATOM 1512 N N . ARG A 1 193 ? -0.785 37.25 17.812 1 94.94 193 ARG A N 1
ATOM 1513 C CA . ARG A 1 193 ? 0.198 37.906 18.656 1 94.94 193 ARG A CA 1
ATOM 1514 C C . ARG A 1 193 ? -0.474 38.906 19.578 1 94.94 193 ARG A C 1
ATOM 1516 O O . ARG A 1 193 ? -0.035 39.125 20.719 1 94.94 193 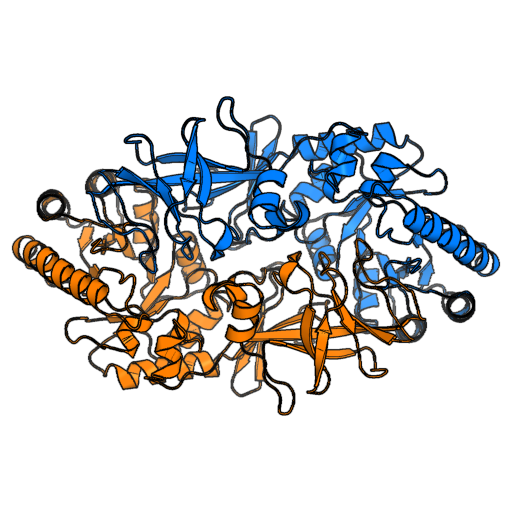ARG A O 1
ATOM 1523 N N . GLU A 1 194 ? -1.464 39.5 19.109 1 95.62 194 GLU A N 1
ATOM 1524 C CA . GLU A 1 194 ? -2.223 40.438 19.922 1 95.62 194 GLU A CA 1
ATOM 1525 C C . GLU A 1 194 ? -2.914 39.719 21.078 1 95.62 194 GLU A C 1
ATOM 1527 O O . GLU A 1 194 ? -2.979 40.25 22.203 1 95.62 194 GLU A O 1
ATOM 1532 N N . GLU A 1 195 ? -3.379 38.594 20.797 1 94.19 195 GLU A N 1
ATOM 1533 C CA . GLU A 1 195 ? -4.152 37.812 21.766 1 94.19 195 GLU A CA 1
ATOM 1534 C C . GLU A 1 195 ? -3.244 37 22.672 1 94.19 195 GLU A C 1
ATOM 1536 O O . GLU A 1 195 ? -3.617 36.656 23.797 1 94.19 195 GLU A O 1
ATOM 1541 N N . TRP A 1 196 ? -2.123 36.625 22.266 1 93.25 196 TRP A N 1
ATOM 1542 C CA . TRP A 1 196 ? -1.184 35.75 22.938 1 93.25 196 TRP A CA 1
ATOM 1543 C C . TRP A 1 196 ? 0.234 36.281 22.875 1 93.25 196 TRP A C 1
ATOM 1545 O O . TRP A 1 196 ? 1.02 35.906 22 1 93.25 196 TRP A O 1
ATOM 1555 N N . PRO A 1 197 ? 0.654 36.969 23.922 1 86.69 197 PRO A N 1
ATOM 1556 C CA . PRO A 1 197 ? 1.927 37.688 23.844 1 86.69 197 PRO A CA 1
ATOM 1557 C C . PRO A 1 197 ? 3.133 36.781 24.094 1 86.69 197 PRO A C 1
ATOM 1559 O O . PRO A 1 197 ? 4.266 37.156 23.766 1 86.69 197 PRO A O 1
ATOM 1562 N N . ASP A 1 198 ? 2.895 35.656 24.609 1 91.88 198 ASP A N 1
ATOM 1563 C CA . ASP A 1 198 ? 4.012 34.75 24.859 1 91.88 198 ASP A CA 1
ATOM 1564 C C . ASP A 1 198 ? 4.625 34.25 23.547 1 91.88 198 ASP A C 1
ATOM 1566 O O . ASP A 1 198 ? 3.971 34.281 22.516 1 91.88 198 ASP A O 1
ATOM 1570 N N . SER A 1 199 ? 5.844 33.875 23.625 1 93.31 199 SER A N 1
ATOM 1571 C CA . SER A 1 199 ? 6.574 33.438 22.453 1 93.31 199 SER A CA 1
ATOM 1572 C C . SER A 1 199 ? 6.02 32.094 21.938 1 93.31 199 SER A C 1
ATOM 1574 O O . SER A 1 199 ? 5.676 31.219 22.719 1 93.31 199 SER A O 1
ATOM 1576 N N . VAL A 1 200 ? 5.883 32 20.594 1 95.44 200 VAL A N 1
ATOM 1577 C CA . VAL A 1 200 ? 5.488 30.766 19.922 1 95.44 200 VAL A CA 1
ATOM 1578 C C . VAL A 1 200 ? 6.43 30.5 18.734 1 95.44 200 VAL A C 1
ATOM 1580 O O . VAL A 1 200 ? 6.941 31.438 18.125 1 95.44 200 VAL A O 1
ATOM 1583 N N . ILE A 1 201 ? 6.695 29.234 18.469 1 96 201 ILE A N 1
ATOM 1584 C CA . ILE A 1 201 ? 7.496 28.859 17.297 1 96 201 ILE A CA 1
ATOM 1585 C C . ILE A 1 201 ? 6.652 28.984 16.031 1 96 201 ILE A C 1
ATOM 1587 O O . ILE A 1 201 ? 5.477 28.625 16.031 1 96 201 ILE A O 1
ATOM 1591 N N . VAL A 1 202 ? 7.289 29.516 15.016 1 96.44 202 VAL A N 1
ATOM 1592 C CA . VAL A 1 202 ? 6.609 29.672 13.734 1 96.44 202 VAL A CA 1
ATOM 1593 C C . VAL A 1 202 ? 7.234 28.734 12.703 1 96.44 202 VAL A C 1
ATOM 1595 O O . VAL A 1 202 ? 8.453 28.688 12.555 1 96.44 202 VAL A O 1
ATOM 1598 N N . HIS A 1 203 ? 6.418 27.906 12.047 1 96.62 203 HIS A N 1
ATOM 1599 C CA . HIS A 1 203 ? 6.906 27.109 10.922 1 96.62 203 HIS A CA 1
ATOM 1600 C C . HIS A 1 203 ? 5.898 27.094 9.781 1 96.62 203 HIS A C 1
ATOM 1602 O O . HIS A 1 203 ? 4.859 26.438 9.867 1 96.62 203 HIS A O 1
ATOM 1608 N N . THR A 1 204 ? 6.281 27.734 8.633 1 95.31 204 THR A N 1
ATOM 1609 C CA . THR A 1 204 ? 5.352 27.875 7.516 1 95.31 204 THR A CA 1
ATOM 1610 C C . THR A 1 204 ? 5.836 27.094 6.297 1 95.31 204 THR A C 1
ATOM 1612 O O . THR A 1 204 ? 5.047 26.766 5.406 1 95.31 204 THR A O 1
ATOM 1615 N N . ASP A 1 205 ? 7.121 26.797 6.23 1 95.81 205 ASP A N 1
ATOM 1616 C CA . ASP A 1 205 ? 7.723 26.375 4.969 1 95.81 205 ASP A CA 1
ATOM 1617 C C . ASP A 1 205 ? 7.711 24.844 4.836 1 95.81 205 ASP A C 1
ATOM 1619 O O . ASP A 1 205 ? 8.352 24.141 5.617 1 95.81 205 ASP A O 1
ATOM 1623 N N . ASN A 1 206 ? 6.953 24.422 3.828 1 96.31 206 ASN A N 1
ATOM 1624 C CA . ASN A 1 206 ? 7.125 23.047 3.381 1 96.31 206 ASN A CA 1
ATOM 1625 C C . ASN A 1 206 ? 8.367 22.891 2.506 1 96.31 206 ASN A C 1
ATOM 1627 O O . ASN A 1 206 ? 9.141 23.828 2.346 1 96.31 206 ASN A O 1
ATOM 1631 N N . SER A 1 207 ? 8.594 21.719 1.972 1 97.38 207 SER A N 1
ATOM 1632 C CA . SER A 1 207 ? 9.828 21.453 1.231 1 97.38 207 SER A CA 1
ATOM 1633 C C . SER A 1 207 ? 10.055 22.5 0.149 1 97.38 207 SER A C 1
ATOM 1635 O O . SER A 1 207 ? 11.141 23.078 0.048 1 97.38 207 SER A O 1
ATOM 1637 N N . ALA A 1 208 ? 9.031 22.797 -0.661 1 97.12 208 ALA A N 1
ATOM 1638 C CA . ALA A 1 208 ? 9.164 23.734 -1.768 1 97.12 208 ALA A CA 1
ATOM 1639 C C . ALA A 1 208 ? 9.531 25.125 -1.259 1 97.12 208 ALA A C 1
ATOM 1641 O O . ALA A 1 208 ? 10.492 25.734 -1.731 1 97.12 208 ALA A O 1
ATOM 1642 N N . ALA A 1 209 ? 8.781 25.609 -0.246 1 96.31 209 ALA A N 1
ATOM 1643 C CA . ALA A 1 209 ? 9.031 26.938 0.293 1 96.31 209 ALA A CA 1
ATOM 1644 C C . ALA A 1 209 ? 10.398 27.016 0.965 1 96.31 209 ALA A C 1
ATOM 1646 O O . ALA A 1 209 ? 11.078 28.047 0.889 1 96.31 209 ALA A O 1
ATOM 1647 N N . SER A 1 210 ? 10.773 25.922 1.63 1 96.25 210 SER A N 1
ATOM 1648 C CA . SER A 1 210 ? 12.07 25.891 2.301 1 96.25 210 SER A CA 1
ATOM 1649 C C . SER A 1 210 ? 13.211 26.016 1.299 1 96.25 210 SER A C 1
ATOM 1651 O O . SER A 1 210 ? 14.203 26.703 1.554 1 96.25 210 SER A O 1
ATOM 1653 N N . MET A 1 211 ? 13.047 25.391 0.176 1 95.94 211 MET A N 1
ATOM 1654 C CA . MET A 1 211 ? 14.109 25.344 -0.828 1 95.94 211 MET A CA 1
ATOM 1655 C C . MET A 1 211 ? 14.133 26.641 -1.65 1 95.94 211 MET A C 1
ATOM 1657 O O . MET A 1 211 ? 15.203 27.094 -2.059 1 95.94 211 MET A O 1
ATOM 1661 N N . ARG A 1 212 ? 12.977 27.25 -1.842 1 95.19 212 ARG A N 1
ATOM 1662 C CA . ARG A 1 212 ? 12.875 28.328 -2.807 1 95.19 212 ARG A CA 1
ATOM 1663 C C . ARG A 1 212 ? 12.945 29.688 -2.111 1 95.19 212 ARG A C 1
ATOM 1665 O O . ARG A 1 212 ? 13.43 30.672 -2.688 1 95.19 212 ARG A O 1
ATOM 1672 N N . PHE A 1 213 ? 12.312 29.75 -0.9 1 86.62 213 PHE A N 1
ATOM 1673 C CA . PHE A 1 213 ? 12.047 31.062 -0.323 1 86.62 213 PHE A CA 1
ATOM 1674 C C . PHE A 1 213 ? 12.484 31.109 1.138 1 86.62 213 PHE A C 1
ATOM 1676 O O . PHE A 1 213 ? 12.094 32 1.879 1 86.62 213 PHE A O 1
ATOM 1683 N N . ALA A 1 214 ? 13.188 30.25 1.534 1 72.31 214 ALA A N 1
ATOM 1684 C CA . ALA A 1 214 ? 13.438 30.141 2.969 1 72.31 214 ALA A CA 1
ATOM 1685 C C . ALA A 1 214 ? 13.25 31.484 3.66 1 72.31 214 ALA A C 1
ATOM 1687 O O . ALA A 1 214 ? 14.141 32.344 3.635 1 72.31 214 ALA A O 1
ATOM 1688 N N . ALA A 1 215 ? 12 31.594 4.23 1 68.06 215 ALA A N 1
ATOM 1689 C CA . ALA A 1 215 ? 11.539 32.875 4.785 1 68.06 215 ALA A CA 1
ATOM 1690 C C . ALA A 1 215 ? 12.234 33.156 6.113 1 68.06 215 ALA A C 1
ATOM 1692 O O . ALA A 1 215 ? 12.438 32.25 6.926 1 68.06 215 ALA A O 1
ATOM 1693 N N . ASP A 1 216 ? 12.398 34.312 6.352 1 69.69 216 ASP A N 1
ATOM 1694 C CA . ASP A 1 216 ? 13.102 34.781 7.539 1 69.69 216 ASP A CA 1
ATOM 1695 C C . ASP A 1 216 ? 12.234 34.625 8.789 1 69.69 216 ASP A C 1
ATOM 1697 O O . ASP A 1 216 ? 12.75 34.375 9.883 1 69.69 216 ASP A O 1
ATOM 1701 N N . GLU A 1 217 ? 11.016 34.594 8.602 1 73.75 217 GLU A N 1
ATOM 1702 C CA . GLU A 1 217 ? 10.148 34.656 9.773 1 73.75 217 GLU A CA 1
ATOM 1703 C C . GLU A 1 217 ? 9.906 33.25 10.352 1 73.75 217 GLU A C 1
ATOM 1705 O O . GLU A 1 217 ? 9.43 33.125 11.484 1 73.75 217 GLU A O 1
ATOM 1710 N N . SER A 1 218 ? 10.312 32.25 9.719 1 89 218 SER A N 1
ATOM 1711 C CA . SER A 1 218 ? 10.078 30.906 10.219 1 89 218 SER A CA 1
ATOM 1712 C C . SER A 1 218 ? 11.211 30.453 11.141 1 89 218 SER A C 1
ATOM 1714 O O . SER A 1 218 ? 12.383 30.641 10.812 1 89 218 SER A O 1
ATOM 1716 N N . ASP A 1 219 ? 10.836 29.984 12.273 1 95 219 ASP A N 1
ATOM 1717 C CA . ASP A 1 219 ? 11.805 29.406 13.203 1 95 219 ASP A CA 1
ATOM 1718 C C . ASP A 1 219 ? 12.234 28.016 12.75 1 95 219 ASP A C 1
ATOM 1720 O O . ASP A 1 219 ? 13.383 27.609 12.961 1 95 219 ASP A O 1
ATOM 1724 N N . PHE A 1 220 ? 11.32 27.344 12.156 1 96.38 220 PHE A N 1
ATOM 1725 C CA . PHE A 1 220 ? 11.555 26 11.656 1 96.38 220 PHE A CA 1
ATOM 1726 C C . PHE A 1 220 ? 10.984 25.844 10.25 1 96.38 220 PHE A C 1
ATOM 1728 O O . PHE A 1 220 ? 10.062 26.562 9.859 1 96.38 220 PHE A O 1
ATOM 1735 N N . VAL A 1 221 ? 11.586 24.938 9.516 1 96.94 221 VAL A N 1
ATOM 1736 C CA . VAL A 1 221 ? 11.008 24.469 8.258 1 96.94 221 VAL A CA 1
ATOM 1737 C C . VAL A 1 221 ? 10.594 23 8.406 1 96.94 221 VAL A C 1
ATOM 1739 O O . VAL A 1 221 ? 11.086 22.297 9.281 1 96.94 221 VAL A O 1
ATOM 1742 N N . ARG A 1 222 ? 9.625 22.609 7.688 1 98 222 ARG A N 1
ATOM 1743 C CA . ARG A 1 222 ? 9.195 21.219 7.641 1 98 222 ARG A CA 1
ATOM 1744 C C . ARG A 1 222 ? 9.641 20.562 6.344 1 98 222 ARG A C 1
ATOM 1746 O O . ARG A 1 222 ? 9.094 20.844 5.273 1 98 222 ARG A O 1
ATOM 1753 N N . PHE A 1 223 ? 10.625 19.688 6.461 1 98.25 223 PHE A N 1
ATOM 1754 C CA . PHE A 1 223 ? 11.273 19.078 5.305 1 98.25 223 PHE A CA 1
ATOM 1755 C C . PHE A 1 223 ? 10.766 17.656 5.07 1 98.25 223 PHE A C 1
ATOM 1757 O O . PHE A 1 223 ? 11.109 16.734 5.812 1 98.25 223 PHE A O 1
ATOM 1764 N N . GLY A 1 224 ? 9.922 17.516 3.971 1 98.56 224 GLY A N 1
ATOM 1765 C CA .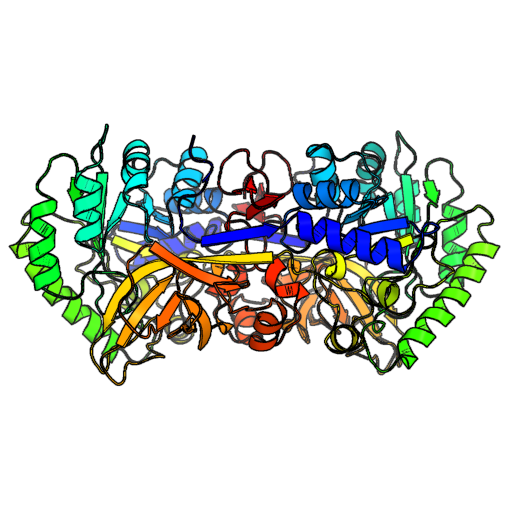 GLY A 1 224 ? 9.336 16.234 3.613 1 98.56 224 GLY A CA 1
ATOM 1766 C C . GLY A 1 224 ? 9.992 15.594 2.402 1 98.56 224 GLY A C 1
ATOM 1767 O O . GLY A 1 224 ? 11.047 14.969 2.516 1 98.56 224 GLY A O 1
ATOM 1768 N N . ILE A 1 225 ? 9.484 15.867 1.215 1 98.81 225 ILE A N 1
ATOM 1769 C CA . ILE A 1 225 ? 9.852 15.164 -0.009 1 98.81 225 ILE A CA 1
ATOM 1770 C C . ILE A 1 225 ? 11.32 15.414 -0.326 1 98.81 225 ILE A C 1
ATOM 1772 O O . ILE A 1 225 ? 12.016 14.516 -0.81 1 98.81 225 ILE A O 1
ATOM 1776 N N . GLY A 1 226 ? 11.836 16.609 -0.018 1 98.69 226 GLY A N 1
ATOM 1777 C CA . GLY A 1 226 ? 13.234 16.922 -0.287 1 98.69 226 GLY A CA 1
ATOM 1778 C C . GLY A 1 226 ? 14.203 16.062 0.502 1 98.69 226 GLY A C 1
ATOM 1779 O O . GLY A 1 226 ? 15.289 15.742 0.017 1 98.69 226 GLY A O 1
ATOM 1780 N N . MET A 1 227 ? 13.797 15.688 1.669 1 98.62 227 MET A N 1
ATOM 1781 C CA . MET A 1 227 ? 14.633 14.859 2.535 1 98.62 227 MET A CA 1
ATOM 1782 C C . MET A 1 227 ? 14.906 13.508 1.896 1 98.62 227 MET A C 1
ATOM 1784 O O . MET A 1 227 ? 15.961 12.906 2.135 1 98.62 227 MET A O 1
ATOM 1788 N N . TYR A 1 228 ? 14.039 13.109 1.021 1 98.94 228 TYR A N 1
ATOM 1789 C CA . TYR A 1 228 ? 14.141 11.789 0.395 1 98.94 228 TYR A CA 1
ATOM 1790 C C . TYR A 1 228 ? 14.797 11.891 -0.977 1 98.94 228 TYR A C 1
ATOM 1792 O O . TYR A 1 228 ? 14.859 10.906 -1.713 1 98.94 228 TYR A O 1
ATOM 1800 N N . GLY A 1 229 ? 15.234 13.078 -1.328 1 98.88 229 GLY A N 1
ATOM 1801 C CA . GLY A 1 229 ? 15.992 13.281 -2.551 1 98.88 229 GLY A CA 1
ATOM 1802 C C . GLY A 1 229 ? 15.117 13.547 -3.762 1 98.88 229 GLY A C 1
ATOM 1803 O O . GLY A 1 229 ? 15.539 13.32 -4.898 1 98.88 229 GLY A O 1
ATOM 1804 N N . LEU A 1 230 ? 13.898 13.969 -3.535 1 98.88 230 LEU A N 1
ATOM 1805 C CA . LEU A 1 230 ? 12.938 14.227 -4.602 1 98.88 230 LEU A CA 1
ATOM 1806 C C . LEU A 1 230 ? 12.453 15.672 -4.566 1 98.88 230 LEU A C 1
ATOM 1808 O O . LEU A 1 230 ? 12.148 16.203 -3.496 1 98.88 230 LEU A O 1
ATOM 1812 N N . TYR A 1 231 ? 12.438 16.312 -5.711 1 98.81 231 TYR A N 1
ATOM 1813 C CA . TYR A 1 231 ? 11.961 17.688 -5.773 1 98.81 231 TYR A CA 1
ATOM 1814 C C . TYR A 1 231 ? 10.438 17.75 -5.734 1 98.81 231 TYR A C 1
ATOM 1816 O O . TYR A 1 231 ? 9.766 16.859 -6.27 1 98.81 231 TYR A O 1
ATOM 1824 N N . PRO A 1 232 ? 9.906 18.781 -5.164 1 98.38 232 PRO A N 1
ATOM 1825 C CA . PRO A 1 232 ? 8.461 18.891 -4.961 1 98.38 232 PRO A CA 1
ATOM 1826 C C . PRO A 1 232 ? 7.691 18.984 -6.277 1 98.38 232 PRO A C 1
ATOM 1828 O O . PRO A 1 232 ? 6.492 18.688 -6.316 1 98.38 232 PRO A O 1
ATOM 1831 N N . SER A 1 233 ? 8.305 19.484 -7.312 1 97.88 233 SER A N 1
ATOM 1832 C CA . SER A 1 233 ? 7.688 19.625 -8.625 1 97.88 233 SER A CA 1
ATOM 1833 C C . SER A 1 233 ? 8.742 19.734 -9.719 1 97.88 233 SER A C 1
ATOM 1835 O O . SER A 1 233 ? 9.938 19.875 -9.43 1 97.88 233 SER A O 1
ATOM 1837 N N . SER A 1 234 ? 8.25 19.625 -10.984 1 97.31 234 SER A N 1
ATOM 1838 C CA . SER A 1 234 ? 9.164 19.812 -12.109 1 97.31 234 SER A CA 1
ATOM 1839 C C . SER A 1 234 ? 9.75 21.219 -12.125 1 97.31 234 SER A C 1
ATOM 1841 O O . SER A 1 234 ? 10.906 21.406 -12.508 1 97.31 234 SER A O 1
ATOM 1843 N N . THR A 1 235 ? 8.953 22.188 -11.68 1 97.38 235 THR A N 1
ATOM 1844 C CA . THR A 1 235 ? 9.406 23.578 -11.602 1 97.38 235 THR A CA 1
ATOM 1845 C C . THR A 1 235 ? 10.578 23.703 -10.625 1 97.38 235 THR A C 1
ATOM 1847 O O . THR A 1 235 ? 11.609 24.297 -10.961 1 97.38 235 THR A O 1
ATOM 1850 N N . VAL A 1 236 ? 10.453 23.125 -9.461 1 98.12 236 VAL A N 1
ATOM 1851 C CA . VAL A 1 236 ? 11.492 23.234 -8.438 1 98.12 236 VAL A CA 1
ATOM 1852 C C . VAL A 1 236 ? 12.727 22.453 -8.875 1 98.12 236 VAL A C 1
ATOM 1854 O O . VAL A 1 236 ? 13.859 22.859 -8.602 1 98.12 236 VAL A O 1
ATOM 1857 N N . LYS A 1 237 ? 12.477 21.312 -9.5 1 98.06 237 LYS A N 1
ATOM 1858 C CA . LYS A 1 237 ? 13.586 20.516 -10.008 1 98.06 237 LYS A CA 1
ATOM 1859 C C . LYS A 1 237 ? 14.422 21.312 -11 1 98.06 237 LYS A C 1
ATOM 1861 O O . LYS A 1 237 ? 15.656 21.281 -10.945 1 98.06 237 LYS A O 1
ATOM 1866 N N . GLU A 1 238 ? 13.734 22.016 -11.891 1 97.81 238 GLU A N 1
ATOM 1867 C CA . GLU A 1 238 ? 14.414 22.844 -12.891 1 97.81 238 GLU A CA 1
ATOM 1868 C C . GLU A 1 238 ? 15.211 23.969 -12.242 1 97.81 238 GLU A C 1
ATOM 1870 O O . GLU A 1 238 ? 16.328 24.266 -12.656 1 97.81 238 GLU A O 1
ATOM 1875 N N . GLU A 1 239 ? 14.664 24.594 -11.203 1 97.25 239 GLU A N 1
ATOM 1876 C CA . GLU A 1 239 ? 15.344 25.656 -10.477 1 97.25 239 GLU A CA 1
ATOM 1877 C C . GLU A 1 239 ? 16.562 25.125 -9.719 1 97.25 239 GLU A C 1
ATOM 1879 O O . GLU A 1 239 ? 17.547 25.844 -9.547 1 97.25 239 GLU A O 1
ATOM 1884 N N . HIS A 1 240 ? 16.469 23.922 -9.258 1 97.44 240 HIS A N 1
ATOM 1885 C CA . HIS A 1 240 ? 17.531 23.203 -8.586 1 97.44 240 HIS A CA 1
ATOM 1886 C C . HIS A 1 240 ? 18.156 24.031 -7.469 1 97.44 240 HIS A C 1
ATOM 1888 O O . HIS A 1 240 ? 19.375 24.234 -7.445 1 97.44 240 HIS A O 1
ATOM 1894 N N . PRO A 1 241 ? 17.344 24.453 -6.504 1 96.5 241 PRO A N 1
ATOM 1895 C CA . PRO A 1 241 ? 17.844 25.344 -5.453 1 96.5 241 PRO A CA 1
ATOM 1896 C C . PRO A 1 241 ? 18.891 24.672 -4.566 1 96.5 241 PRO A C 1
ATOM 1898 O O . PRO A 1 241 ? 19.844 25.328 -4.113 1 96.5 241 PRO A O 1
ATOM 1901 N N . ILE A 1 242 ? 18.75 23.391 -4.289 1 97 242 ILE A N 1
ATOM 1902 C CA . ILE A 1 242 ? 19.734 22.609 -3.566 1 97 242 ILE A CA 1
ATOM 1903 C C . ILE A 1 242 ? 19.922 21.25 -4.258 1 97 242 ILE A C 1
ATOM 1905 O O . ILE A 1 242 ? 19.047 20.797 -4.973 1 97 242 ILE A O 1
ATOM 1909 N N . ALA A 1 243 ? 21.109 20.703 -4.078 1 98.19 243 ALA A N 1
ATOM 1910 C CA . ALA A 1 243 ? 21.375 19.375 -4.633 1 98.19 243 ALA A CA 1
ATOM 1911 C C . ALA A 1 243 ? 20.734 18.281 -3.77 1 98.19 243 ALA A C 1
ATOM 1913 O O . ALA A 1 243 ? 20.859 18.297 -2.543 1 98.19 243 ALA A O 1
ATOM 1914 N N . LEU A 1 244 ? 20.031 17.438 -4.418 1 98.75 244 LEU A N 1
ATOM 1915 C CA . LEU A 1 244 ? 19.391 16.344 -3.715 1 98.75 244 LEU A CA 1
ATOM 1916 C C . LEU A 1 244 ? 19.844 14.992 -4.273 1 98.75 244 LEU A C 1
ATOM 1918 O O . LEU A 1 244 ? 20.266 14.914 -5.43 1 98.75 244 LEU A O 1
ATOM 1922 N N . ARG A 1 245 ? 19.812 13.984 -3.443 1 98.88 245 ARG A N 1
ATOM 1923 C CA . ARG A 1 245 ? 20.109 12.617 -3.84 1 98.88 245 ARG A CA 1
ATOM 1924 C C . ARG A 1 245 ? 18.984 11.664 -3.467 1 98.88 245 ARG A C 1
ATOM 1926 O O . ARG A 1 245 ? 18.641 11.539 -2.291 1 98.88 245 ARG A O 1
ATOM 1933 N N . GLN A 1 246 ? 18.422 11.008 -4.5 1 98.88 246 GLN A N 1
ATOM 1934 C CA . GLN A 1 246 ? 17.328 10.062 -4.297 1 98.88 246 GLN A CA 1
ATOM 1935 C C . GLN A 1 246 ? 17.75 8.922 -3.377 1 98.88 246 GLN A C 1
ATOM 1937 O O . GLN A 1 246 ? 18.766 8.258 -3.623 1 98.88 246 GLN A O 1
ATOM 1942 N N . ALA A 1 247 ? 16.953 8.695 -2.33 1 98.94 247 ALA A N 1
ATOM 1943 C CA . ALA A 1 247 ? 17.312 7.719 -1.312 1 98.94 247 ALA A CA 1
ATOM 1944 C C . ALA A 1 247 ? 16.688 6.359 -1.605 1 98.94 247 ALA A C 1
ATOM 1946 O O . ALA A 1 247 ? 17.125 5.34 -1.054 1 98.94 247 ALA A O 1
ATOM 1947 N N . PHE A 1 248 ? 15.711 6.273 -2.469 1 98.94 248 PHE A N 1
ATOM 1948 C CA . PHE A 1 248 ? 14.875 5.105 -2.717 1 98.94 248 PHE A CA 1
ATOM 1949 C C . PHE A 1 248 ? 15.312 4.383 -3.982 1 98.94 248 PHE A C 1
ATOM 1951 O O . PHE A 1 248 ? 15.562 5.012 -5.012 1 98.94 248 PHE A O 1
ATOM 1958 N N . SER A 1 249 ? 15.391 3.098 -3.92 1 98.88 249 SER A N 1
ATOM 1959 C CA . SER A 1 249 ? 15.477 2.27 -5.117 1 98.88 249 SER A CA 1
ATOM 1960 C C . SER A 1 249 ? 14.695 0.974 -4.953 1 98.88 249 SER A C 1
ATOM 1962 O O . SER A 1 249 ? 14.445 0.529 -3.832 1 98.88 249 SER A O 1
ATOM 1964 N N . LEU A 1 250 ? 14.234 0.406 -6.023 1 98.94 250 LEU A N 1
ATOM 1965 C CA . LEU A 1 250 ? 13.406 -0.794 -6.078 1 98.94 250 LEU A CA 1
ATOM 1966 C C . LEU A 1 250 ? 14.055 -1.858 -6.961 1 98.94 250 LEU A C 1
ATOM 1968 O O . LEU A 1 250 ? 14.398 -1.591 -8.109 1 98.94 250 LEU A O 1
ATOM 1972 N N . HIS A 1 251 ? 14.203 -3.055 -6.375 1 98.88 251 HIS A N 1
ATOM 1973 C CA . HIS A 1 251 ? 14.984 -4.102 -7.023 1 98.88 251 HIS A CA 1
ATOM 1974 C C . HIS A 1 251 ? 14.219 -5.422 -7.047 1 98.88 251 HIS A C 1
ATOM 1976 O O . HIS A 1 251 ? 13.383 -5.68 -6.176 1 98.88 251 HIS A O 1
ATOM 1982 N N . SER A 1 252 ? 14.523 -6.191 -8.031 1 98.88 252 SER A N 1
ATOM 1983 C CA . SER A 1 252 ? 14.039 -7.562 -8.164 1 98.88 252 SER A CA 1
ATOM 1984 C C . SER A 1 252 ? 15.055 -8.445 -8.883 1 98.88 252 SER A C 1
ATOM 1986 O O . SER A 1 252 ? 16.203 -8.039 -9.078 1 98.88 252 SER A O 1
ATOM 1988 N N . LYS A 1 253 ? 14.703 -9.711 -9.117 1 98.88 253 LYS A N 1
ATOM 1989 C CA . LYS A 1 253 ? 15.516 -10.633 -9.906 1 98.88 253 LYS A CA 1
ATOM 1990 C C . LYS A 1 253 ? 14.648 -11.469 -10.836 1 98.88 253 LYS A C 1
ATOM 1992 O O . LYS A 1 253 ? 13.484 -11.742 -10.539 1 98.88 253 LYS A O 1
ATOM 1997 N N . LEU A 1 254 ? 15.258 -11.828 -11.953 1 98.88 254 LEU A N 1
ATOM 1998 C CA . LEU A 1 254 ? 14.586 -12.781 -12.828 1 98.88 254 LEU A CA 1
ATOM 1999 C C . LEU A 1 254 ? 14.43 -14.133 -12.133 1 98.88 254 LEU A C 1
ATOM 2001 O O . LEU A 1 254 ? 15.406 -14.711 -11.656 1 98.88 254 LEU A O 1
ATOM 2005 N N . VAL A 1 255 ? 13.164 -14.594 -12.102 1 98.75 255 VAL A N 1
ATOM 2006 C CA . VAL A 1 255 ? 12.953 -15.875 -11.445 1 98.75 255 VAL A CA 1
ATOM 2007 C C . VAL A 1 255 ? 12.633 -16.953 -12.484 1 98.75 255 VAL A C 1
ATOM 2009 O O . VAL A 1 255 ? 12.602 -18.141 -12.164 1 98.75 255 VAL A O 1
ATOM 2012 N N . HIS A 1 256 ? 12.344 -16.562 -13.656 1 98.62 256 HIS A N 1
ATOM 2013 C CA . HIS A 1 256 ? 12.148 -17.438 -14.805 1 98.62 256 HIS A CA 1
ATOM 2014 C C . HIS A 1 256 ? 12.492 -16.719 -16.109 1 98.62 256 HIS A C 1
ATOM 2016 O O . HIS A 1 256 ? 12.25 -15.516 -16.25 1 98.62 256 HIS A O 1
ATOM 2022 N N . VAL A 1 257 ? 13.172 -17.359 -16.984 1 98.5 257 VAL A N 1
ATOM 2023 C CA . VAL A 1 257 ? 13.477 -16.859 -18.328 1 98.5 257 VAL A CA 1
ATOM 2024 C C . VAL A 1 257 ? 13.156 -17.938 -19.375 1 98.5 257 VAL A C 1
ATOM 2026 O O . VAL A 1 257 ? 13.578 -19.078 -19.234 1 98.5 257 VAL A O 1
ATOM 2029 N N . LYS A 1 258 ? 12.414 -17.562 -20.391 1 97.5 258 LYS A N 1
ATOM 2030 C CA . LYS A 1 258 ? 12.047 -18.5 -21.438 1 97.5 258 LYS A CA 1
ATOM 2031 C C . LYS A 1 258 ? 11.938 -17.797 -22.797 1 97.5 258 LYS A C 1
ATOM 2033 O O . LYS A 1 258 ? 11.711 -16.578 -22.844 1 97.5 258 LYS A O 1
ATOM 2038 N N . GLN A 1 259 ? 12.125 -18.562 -23.781 1 97.31 259 GLN A N 1
ATOM 2039 C CA . GLN A 1 259 ? 11.812 -18.062 -25.109 1 97.31 259 GLN A CA 1
ATOM 2040 C C . GLN A 1 259 ? 10.422 -18.5 -25.547 1 97.31 259 GLN A C 1
ATOM 2042 O O . GLN A 1 259 ? 10.117 -19.688 -25.594 1 97.31 259 GLN A O 1
ATOM 2047 N N . LEU A 1 260 ? 9.586 -17.547 -25.812 1 97.19 260 LEU A N 1
ATOM 2048 C CA . LEU A 1 260 ? 8.258 -17.828 -26.344 1 97.19 260 LEU A CA 1
ATOM 2049 C C . LEU A 1 260 ? 8.273 -17.781 -27.875 1 97.19 260 LEU A C 1
ATOM 2051 O O . LEU A 1 260 ? 8.945 -16.938 -28.469 1 97.19 260 LEU A O 1
ATOM 2055 N N . GLU A 1 261 ? 7.562 -18.703 -28.453 1 95.38 261 GLU A N 1
ATOM 2056 C CA . GLU A 1 261 ? 7.414 -18.688 -29.906 1 95.38 261 GLU A CA 1
ATOM 2057 C C . GLU A 1 261 ? 6.531 -17.531 -30.375 1 95.38 261 GLU A C 1
ATOM 2059 O O . GLU A 1 261 ? 5.965 -16.812 -29.547 1 95.38 261 GLU A O 1
ATOM 2064 N N . ALA A 1 262 ? 6.465 -17.375 -31.656 1 96.38 262 ALA A N 1
ATOM 2065 C CA . ALA A 1 262 ? 5.551 -16.375 -32.188 1 96.38 262 ALA A CA 1
ATOM 2066 C C . ALA A 1 262 ? 4.098 -16.734 -31.891 1 96.38 262 ALA A C 1
ATOM 2068 O O . ALA A 1 262 ? 3.738 -17.906 -31.828 1 96.38 262 ALA A O 1
ATOM 2069 N N . HIS A 1 263 ? 3.316 -15.656 -31.578 1 94.44 263 HIS A N 1
ATOM 2070 C CA . HIS A 1 263 ? 1.873 -15.75 -31.391 1 94.44 263 HIS A CA 1
ATOM 2071 C C . HIS A 1 263 ? 1.529 -16.406 -30.062 1 94.44 263 HIS A C 1
ATOM 2073 O O . HIS A 1 263 ? 0.556 -17.156 -29.969 1 94.44 263 HIS A O 1
ATOM 2079 N N . GLU A 1 264 ? 2.334 -16.219 -29.141 1 94.44 264 GLU A N 1
ATOM 2080 C CA . GLU A 1 264 ? 2.035 -16.625 -27.766 1 94.44 264 GLU A CA 1
ATOM 2081 C C . GLU A 1 264 ? 1.68 -15.422 -26.891 1 94.44 264 GLU A C 1
ATOM 2083 O O . GLU A 1 264 ? 2.287 -14.359 -27.031 1 94.44 264 GLU A O 1
ATOM 2088 N N . ALA A 1 265 ? 0.709 -15.617 -26.016 1 95.94 265 ALA A N 1
ATOM 2089 C CA . ALA A 1 265 ? 0.25 -14.523 -25.172 1 95.94 265 ALA A CA 1
ATOM 2090 C C . ALA A 1 265 ? 1.027 -14.484 -23.859 1 95.94 265 ALA A C 1
ATOM 2092 O O . ALA A 1 265 ? 1.62 -15.484 -23.453 1 95.94 265 ALA A O 1
ATOM 2093 N N . VAL A 1 266 ? 1.091 -13.305 -23.297 1 97.12 266 VAL A N 1
ATOM 2094 C CA . VAL A 1 266 ? 1.741 -13.109 -22 1 97.12 266 VAL A CA 1
ATOM 2095 C C . VAL A 1 266 ? 0.766 -12.453 -21.031 1 97.12 266 VAL A C 1
ATOM 2097 O O . VAL A 1 266 ? 0.265 -11.352 -21.281 1 97.12 266 VAL A O 1
ATOM 2100 N N . SER A 1 267 ? 0.495 -13.125 -19.906 1 96.5 267 SER A N 1
ATOM 2101 C CA . SER A 1 267 ? -0.257 -12.602 -18.766 1 96.5 267 SER A CA 1
ATOM 2102 C C . SER A 1 267 ? -1.754 -12.578 -19.062 1 96.5 267 SER A C 1
ATOM 2104 O O . SER A 1 267 ? -2.232 -13.312 -19.922 1 96.5 267 SER A O 1
ATOM 2106 N N . TYR A 1 268 ? -2.52 -11.93 -18.172 1 94.25 268 TYR A N 1
ATOM 2107 C CA . TYR A 1 268 ? -3.979 -11.914 -18.172 1 94.25 268 TYR A CA 1
ATOM 2108 C C . TYR A 1 268 ? -4.512 -11.195 -19.406 1 94.25 268 TYR A C 1
ATOM 2110 O O . TYR A 1 268 ? -3.959 -10.18 -19.828 1 94.25 268 TYR A O 1
ATOM 2118 N N . GLY A 1 269 ? -5.602 -11.695 -19.906 1 91.44 269 GLY A N 1
ATOM 2119 C CA . GLY A 1 269 ? -6.332 -11.047 -20.969 1 91.44 269 GLY A CA 1
ATOM 2120 C C . GLY A 1 269 ? -5.66 -11.18 -22.328 1 91.44 269 GLY A C 1
ATOM 2121 O O . GLY A 1 269 ? -6.223 -10.781 -23.344 1 91.44 269 GLY A O 1
ATOM 2122 N N . ALA A 1 270 ? -4.453 -11.75 -22.281 1 89.31 270 ALA A N 1
ATOM 2123 C CA . ALA A 1 270 ? -3.691 -11.922 -23.516 1 89.31 270 ALA A CA 1
ATOM 2124 C C . ALA A 1 270 ? -3.539 -10.602 -24.25 1 89.31 270 ALA A C 1
ATOM 2126 O O . ALA A 1 270 ? -3.73 -10.531 -25.469 1 89.31 270 ALA A O 1
ATOM 2127 N N . THR A 1 271 ? -3.221 -9.57 -23.516 1 90.75 271 THR A N 1
ATOM 2128 C CA . THR A 1 271 ? -3.141 -8.227 -24.078 1 90.75 271 THR A CA 1
ATOM 2129 C C . THR A 1 271 ? -1.818 -8.031 -24.812 1 90.75 271 THR A C 1
ATOM 2131 O O . THR A 1 271 ? -1.623 -7.02 -25.5 1 90.75 271 THR A O 1
ATOM 2134 N N . TYR A 1 272 ? -0.887 -8.898 -24.609 1 95.62 272 TYR A N 1
ATOM 2135 C CA . TYR A 1 272 ? 0.389 -8.93 -25.312 1 95.62 272 TYR A CA 1
ATOM 2136 C C . TYR A 1 272 ? 0.592 -10.266 -26.031 1 95.62 272 TYR A C 1
ATOM 2138 O O . TYR A 1 272 ? 0.385 -11.32 -25.438 1 95.62 272 TYR A O 1
ATOM 2146 N N . GLU A 1 273 ? 0.984 -10.227 -27.219 1 96.38 273 GLU A N 1
ATOM 2147 C CA . GLU A 1 273 ? 1.282 -11.398 -28.031 1 96.38 273 GLU A CA 1
ATOM 2148 C C . GLU A 1 273 ? 2.613 -11.242 -28.766 1 96.38 273 GLU A C 1
ATOM 2150 O O . GLU A 1 273 ? 2.873 -10.203 -29.375 1 96.38 273 GLU A O 1
ATOM 2155 N N . THR A 1 274 ? 3.379 -12.281 -28.672 1 96.19 274 THR A N 1
ATOM 2156 C CA . THR A 1 274 ? 4.676 -12.234 -29.344 1 96.19 274 THR A CA 1
ATOM 2157 C C . THR A 1 274 ? 4.508 -12.242 -30.859 1 96.19 274 THR A C 1
ATOM 2159 O O . THR A 1 274 ? 3.652 -12.953 -31.391 1 96.19 274 THR A O 1
ATOM 2162 N N . ASP A 1 275 ? 5.305 -11.445 -31.531 1 94.5 275 ASP A N 1
ATOM 2163 C CA . ASP A 1 275 ? 5.277 -11.414 -33 1 94.5 275 ASP A CA 1
ATOM 2164 C C . ASP A 1 275 ? 6.332 -12.344 -33.594 1 94.5 275 ASP A C 1
ATOM 2166 O O . ASP A 1 275 ? 6.176 -12.836 -34.719 1 94.5 275 ASP A O 1
ATOM 2170 N N . LYS A 1 276 ? 7.332 -12.555 -33 1 96.88 276 LYS A N 1
ATOM 2171 C CA . LYS A 1 276 ? 8.477 -13.43 -33.25 1 96.88 276 LYS A CA 1
ATOM 2172 C C . LYS A 1 276 ? 8.938 -14.109 -31.953 1 96.88 276 LYS A C 1
ATOM 2174 O O . LYS A 1 276 ? 8.422 -13.82 -30.875 1 96.88 276 LYS A O 1
ATOM 2179 N N . PRO A 1 277 ? 9.773 -15.023 -32.156 1 97.62 277 PRO A N 1
ATOM 2180 C CA . PRO A 1 277 ? 10.305 -15.57 -30.906 1 97.62 277 PRO A CA 1
ATOM 2181 C C . PRO A 1 277 ? 10.922 -14.5 -30.016 1 97.62 277 PRO A C 1
ATOM 2183 O O . PRO A 1 277 ? 11.688 -13.656 -30.484 1 97.62 277 PRO A O 1
ATOM 2186 N N . GLU A 1 278 ? 10.5 -14.469 -28.766 1 98.12 278 GLU A N 1
ATOM 2187 C CA . GLU A 1 278 ? 10.938 -13.438 -27.828 1 98.12 278 GLU A CA 1
ATOM 2188 C C . GLU A 1 278 ? 11.352 -14.055 -26.484 1 98.12 278 GLU A C 1
ATOM 2190 O O . GLU A 1 278 ? 10.711 -15 -26.016 1 98.12 278 GLU A O 1
ATOM 2195 N N . TRP A 1 279 ? 12.438 -13.477 -25.938 1 98.56 279 TRP A N 1
ATOM 2196 C CA . TRP A 1 279 ? 12.812 -13.844 -24.578 1 98.56 279 TRP A CA 1
ATOM 2197 C C . TRP A 1 279 ? 11.969 -13.086 -23.562 1 98.56 279 TRP A C 1
ATOM 2199 O O . TRP A 1 279 ? 11.867 -11.859 -23.625 1 98.56 279 TRP A O 1
ATOM 2209 N N . ILE A 1 280 ? 11.352 -13.852 -22.703 1 98.62 280 ILE A N 1
ATOM 2210 C CA . ILE A 1 280 ? 10.492 -13.273 -21.672 1 98.62 280 ILE A CA 1
ATOM 2211 C C . ILE A 1 280 ? 11.023 -13.648 -20.297 1 98.62 280 ILE A C 1
ATOM 2213 O O . ILE A 1 280 ? 11.305 -14.812 -20.016 1 98.62 280 ILE A O 1
ATOM 2217 N N . GLY A 1 281 ? 11.219 -12.641 -19.422 1 98.81 281 GLY A N 1
ATOM 2218 C CA . GLY A 1 281 ? 11.578 -12.836 -18.031 1 98.81 281 GLY A CA 1
ATOM 2219 C C . GLY A 1 281 ? 10.438 -12.547 -17.078 1 98.81 281 GLY A C 1
ATOM 2220 O O . GLY A 1 281 ? 9.625 -11.648 -17.328 1 98.81 281 GLY A O 1
ATOM 2221 N N . THR A 1 282 ? 10.352 -13.305 -15.992 1 98.88 282 THR A N 1
ATOM 2222 C CA . THR A 1 282 ? 9.352 -13.07 -14.961 1 98.88 282 THR A CA 1
ATOM 2223 C C . THR A 1 282 ? 9.992 -12.477 -13.711 1 98.88 282 THR A C 1
ATOM 2225 O O . THR A 1 282 ? 11.031 -12.953 -13.258 1 98.88 282 THR A O 1
ATOM 2228 N N . LEU A 1 283 ? 9.422 -11.43 -13.211 1 98.94 283 LEU A N 1
ATOM 2229 C CA . LEU A 1 283 ? 9.812 -10.805 -11.953 1 98.94 283 LEU A CA 1
ATOM 2230 C C . LEU A 1 283 ? 8.789 -11.102 -10.859 1 98.94 283 LEU A C 1
ATOM 2232 O O . LEU A 1 283 ? 7.582 -11.062 -11.102 1 98.94 283 LEU A O 1
ATOM 2236 N N . PRO A 1 284 ? 9.258 -11.422 -9.648 1 98.81 284 PRO A N 1
ATOM 2237 C CA . PRO A 1 284 ? 8.328 -11.672 -8.539 1 98.81 284 PRO A CA 1
ATOM 2238 C C . PRO A 1 284 ? 7.887 -10.383 -7.84 1 98.81 284 PRO A C 1
ATOM 2240 O O . PRO A 1 284 ? 8.055 -10.25 -6.625 1 98.81 284 PRO A O 1
ATOM 2243 N N . ILE A 1 285 ? 7.316 -9.477 -8.539 1 98.81 285 ILE A N 1
ATOM 2244 C CA . ILE A 1 285 ? 6.746 -8.219 -8.062 1 98.81 285 ILE A CA 1
ATOM 2245 C C . ILE A 1 285 ? 5.508 -7.871 -8.891 1 98.81 285 ILE A C 1
ATOM 2247 O O . ILE A 1 285 ? 5.488 -8.078 -10.102 1 98.81 285 ILE A O 1
ATOM 2251 N N . GLY A 1 286 ? 4.465 -7.395 -8.273 1 98.81 286 GLY A N 1
ATOM 2252 C CA . GLY A 1 286 ? 3.227 -7.047 -8.953 1 98.81 286 GLY A CA 1
ATOM 2253 C C . GLY A 1 286 ? 2.451 -5.945 -8.25 1 98.81 286 GLY A C 1
ATOM 2254 O O . GLY A 1 286 ? 3.01 -5.207 -7.434 1 98.81 286 GLY A O 1
ATOM 2255 N N . TYR A 1 287 ? 1.171 -5.859 -8.664 1 98.69 287 TYR A N 1
ATOM 2256 C CA . TYR A 1 287 ? 0.427 -4.68 -8.234 1 98.69 287 TYR A CA 1
ATOM 2257 C C . TYR A 1 287 ? 0.118 -4.742 -6.742 1 98.69 287 TYR A C 1
ATOM 2259 O O . TYR A 1 287 ? -0.1 -3.711 -6.102 1 98.69 287 TYR A O 1
ATOM 2267 N N . ALA A 1 288 ? 0.134 -5.91 -6.082 1 98.5 288 ALA A N 1
ATOM 2268 C CA . ALA A 1 288 ? -0.122 -6.004 -4.645 1 98.5 288 ALA A CA 1
ATOM 2269 C C . ALA A 1 288 ? 1.084 -5.523 -3.842 1 98.5 288 ALA A C 1
ATOM 2271 O O . ALA A 1 288 ? 0.985 -5.309 -2.633 1 98.5 288 ALA A O 1
ATOM 2272 N N . ASP A 1 289 ? 2.195 -5.293 -4.535 1 98.5 289 ASP A N 1
ATOM 2273 C CA . ASP A 1 289 ? 3.389 -4.742 -3.898 1 98.5 289 ASP A CA 1
ATOM 2274 C C . ASP A 1 289 ? 3.43 -3.223 -4.031 1 98.5 289 ASP A C 1
ATOM 2276 O O . ASP A 1 289 ? 4.32 -2.57 -3.482 1 98.5 289 ASP A O 1
ATOM 2280 N N . GLY A 1 290 ? 2.562 -2.697 -4.711 1 98.31 290 GLY A N 1
ATOM 2281 C CA . GLY A 1 290 ? 2.557 -1.267 -4.977 1 98.31 290 GLY A CA 1
ATOM 2282 C C . GLY A 1 290 ? 3.039 -0.915 -6.371 1 98.31 290 GLY A C 1
ATOM 2283 O O . GLY A 1 290 ? 3.004 0.251 -6.77 1 98.31 290 GLY A O 1
ATOM 2284 N N . TRP A 1 291 ? 3.572 -1.885 -7.121 1 98.75 291 TRP A N 1
ATOM 2285 C CA . TRP A 1 291 ? 3.859 -1.7 -8.539 1 98.75 291 TRP A CA 1
ATOM 2286 C C . TRP A 1 291 ? 2.604 -1.906 -9.383 1 98.75 291 TRP A C 1
ATOM 2288 O O . TRP A 1 291 ? 2.402 -2.98 -9.953 1 98.75 291 TRP A O 1
ATOM 2298 N N . ILE A 1 292 ? 1.812 -0.91 -9.523 1 98.62 292 ILE A N 1
ATOM 2299 C CA . ILE A 1 292 ? 0.397 -0.983 -9.875 1 98.62 292 ILE A CA 1
ATOM 2300 C C . ILE A 1 292 ? 0.243 -1.459 -11.312 1 98.62 292 ILE A C 1
ATOM 2302 O O . ILE A 1 292 ? 1.216 -1.487 -12.07 1 98.62 292 ILE A O 1
ATOM 2306 N N . ARG A 1 293 ? -0.924 -1.841 -11.719 1 98.31 293 ARG A N 1
ATOM 2307 C CA . ARG A 1 293 ? -1.235 -2.414 -13.023 1 98.31 293 ARG A CA 1
ATOM 2308 C C . ARG A 1 293 ? -0.894 -1.44 -14.148 1 98.31 293 ARG A C 1
ATOM 2310 O O . ARG A 1 293 ? -0.492 -1.854 -15.234 1 98.31 293 ARG A O 1
ATOM 2317 N N . LYS A 1 294 ? -1.006 -0.167 -13.852 1 98.31 294 LYS A N 1
ATOM 2318 C CA . LYS A 1 294 ? -0.773 0.88 -14.836 1 98.31 294 LYS A CA 1
ATOM 2319 C C . LYS A 1 294 ? 0.693 0.921 -15.258 1 98.31 294 LYS A C 1
ATOM 2321 O O . LYS A 1 294 ? 1.045 1.583 -16.234 1 98.31 294 LYS A O 1
ATOM 2326 N N . MET A 1 295 ? 1.574 0.194 -14.602 1 98.75 295 MET A N 1
ATOM 2327 C CA . MET A 1 295 ? 2.996 0.176 -14.93 1 98.75 295 MET A CA 1
ATOM 2328 C C . MET A 1 295 ? 3.264 -0.707 -16.141 1 98.75 295 MET A C 1
ATOM 2330 O O . MET A 1 295 ? 4.41 -0.842 -16.578 1 98.75 295 MET A O 1
ATOM 2334 N N . GLN A 1 296 ? 2.215 -1.375 -16.672 1 98.44 296 GLN A N 1
ATOM 2335 C CA . GLN A 1 296 ? 2.367 -2.107 -17.922 1 98.44 296 GLN A CA 1
ATOM 2336 C C . GLN A 1 296 ? 3.061 -1.25 -18.984 1 98.44 296 GLN A C 1
ATOM 2338 O O . GLN A 1 296 ? 2.707 -0.084 -19.172 1 98.44 296 GLN A O 1
ATOM 2343 N N . GLY A 1 297 ? 4.078 -1.791 -19.609 1 98.62 297 GLY A N 1
ATOM 2344 C CA . GLY A 1 297 ? 4.793 -1.083 -20.656 1 98.62 297 GLY A CA 1
ATOM 2345 C C . GLY A 1 297 ? 6 -0.319 -20.141 1 98.62 297 GLY A C 1
ATOM 2346 O O . GLY A 1 297 ? 6.867 0.076 -20.922 1 98.62 297 GLY A O 1
ATOM 2347 N N . PHE A 1 298 ? 6.082 -0.02 -18.828 1 98.88 298 PHE A N 1
ATOM 2348 C CA . PHE A 1 298 ? 7.219 0.679 -18.25 1 98.88 298 PHE A CA 1
ATOM 2349 C C . PHE A 1 298 ? 8.508 -0.095 -18.484 1 98.88 298 PHE A C 1
ATOM 2351 O O . PHE A 1 298 ? 8.508 -1.327 -18.516 1 98.88 298 PHE A O 1
ATOM 2358 N N . GLU A 1 299 ? 9.594 0.571 -18.641 1 98.94 299 GLU A N 1
ATOM 2359 C CA . GLU A 1 299 ? 10.867 -0.088 -18.906 1 98.94 299 GLU A CA 1
ATOM 2360 C C . GLU A 1 299 ? 11.695 -0.199 -17.625 1 98.94 299 GLU A C 1
ATOM 2362 O O . GLU A 1 299 ? 11.789 0.758 -16.859 1 98.94 299 GLU A O 1
ATOM 2367 N N . VAL A 1 300 ? 12.289 -1.323 -17.422 1 98.94 300 VAL A N 1
ATOM 2368 C CA . VAL A 1 300 ? 13.164 -1.593 -16.281 1 98.94 300 VAL A CA 1
ATOM 2369 C C . VAL A 1 300 ? 14.594 -1.813 -16.781 1 98.94 300 VAL A C 1
ATOM 2371 O O . VAL A 1 300 ? 14.836 -1.903 -17.984 1 98.94 300 VAL A O 1
ATOM 2374 N N . LEU A 1 301 ? 15.523 -1.857 -15.805 1 98.94 301 LEU A N 1
ATOM 2375 C CA . LEU A 1 301 ? 16.922 -2.049 -16.188 1 98.94 301 LEU A CA 1
ATOM 2376 C C . LEU A 1 301 ? 17.344 -3.498 -15.977 1 98.94 301 LEU A C 1
ATOM 2378 O O . LEU A 1 301 ? 17.188 -4.047 -14.883 1 98.94 301 LEU A O 1
ATOM 2382 N N . VAL A 1 302 ? 17.844 -4.137 -16.984 1 98.88 302 VAL A N 1
ATOM 2383 C CA . VAL A 1 302 ? 18.516 -5.434 -16.953 1 98.88 302 VAL A CA 1
ATOM 2384 C C . VAL A 1 302 ? 19.891 -5.316 -17.578 1 98.88 302 VAL A C 1
ATOM 2386 O O . VAL A 1 302 ? 20.031 -5.031 -18.766 1 98.88 302 VAL A O 1
ATOM 2389 N N . ASP A 1 303 ? 20.891 -5.5 -16.812 1 98.38 303 ASP A N 1
ATOM 2390 C CA . ASP A 1 303 ? 22.25 -5.32 -17.281 1 98.38 303 ASP A CA 1
ATOM 2391 C C . ASP A 1 303 ? 22.469 -3.918 -17.859 1 98.38 303 ASP A C 1
ATOM 2393 O O . ASP A 1 303 ? 23.094 -3.756 -18.906 1 98.38 303 ASP A O 1
ATOM 2397 N N . GLY A 1 304 ? 21.844 -2.986 -17.203 1 98.56 304 GLY A N 1
ATOM 2398 C CA . GLY A 1 304 ? 22 -1.586 -17.562 1 98.56 304 GLY A CA 1
ATOM 2399 C C . GLY A 1 304 ? 21.219 -1.188 -18.797 1 98.56 304 GLY A C 1
ATOM 2400 O O . GLY A 1 304 ? 21.297 -0.044 -19.25 1 98.56 304 GLY A O 1
ATOM 2401 N N . LYS A 1 305 ? 20.422 -2.08 -19.344 1 98.75 305 LYS A N 1
ATOM 2402 C CA . LYS A 1 305 ? 19.641 -1.815 -20.547 1 98.75 305 LYS A CA 1
ATOM 2403 C C . LYS A 1 305 ? 18.141 -1.721 -20.219 1 98.75 305 LYS A C 1
ATOM 2405 O O . LYS A 1 305 ? 17.641 -2.473 -19.391 1 98.75 305 LYS A O 1
ATOM 2410 N N . ARG A 1 306 ? 17.453 -0.826 -20.906 1 98.75 306 ARG A N 1
ATOM 2411 C CA . ARG A 1 306 ? 16.016 -0.659 -20.734 1 98.75 306 ARG A CA 1
ATOM 2412 C C . ARG A 1 306 ? 15.25 -1.781 -21.422 1 98.75 306 ARG A C 1
ATOM 2414 O O . ARG A 1 306 ? 15.461 -2.055 -22.594 1 98.75 306 ARG A O 1
ATOM 2421 N N . MET A 1 307 ? 14.406 -2.424 -20.719 1 98.88 307 MET A N 1
ATOM 2422 C CA . MET A 1 307 ? 13.555 -3.49 -21.25 1 98.88 307 MET A CA 1
ATOM 2423 C C . MET A 1 307 ? 12.125 -3.344 -20.734 1 98.88 307 MET A C 1
ATOM 2425 O O . MET A 1 307 ? 11.898 -3.098 -19.562 1 98.88 307 MET A O 1
ATOM 2429 N N . PRO A 1 308 ? 11.117 -3.492 -21.547 1 98.81 308 PRO A N 1
ATOM 2430 C CA . PRO A 1 308 ? 9.742 -3.156 -21.188 1 98.81 308 PRO A CA 1
ATOM 2431 C C . PRO A 1 308 ? 9.023 -4.297 -20.453 1 98.81 308 PRO A C 1
ATOM 2433 O O . PRO A 1 308 ? 9.242 -5.469 -20.781 1 98.81 308 PRO A O 1
ATOM 2436 N N . ILE A 1 309 ? 8.211 -3.938 -19.547 1 98.88 309 ILE A N 1
ATOM 2437 C CA . ILE A 1 309 ? 7.223 -4.859 -19 1 98.88 309 ILE A CA 1
ATOM 2438 C C . ILE A 1 309 ? 6.164 -5.172 -20.047 1 98.88 309 ILE A C 1
ATOM 2440 O O . ILE A 1 309 ? 5.566 -4.258 -20.625 1 98.88 309 ILE A O 1
ATOM 2444 N N . VAL A 1 310 ? 5.918 -6.469 -20.312 1 98.5 310 VAL A N 1
ATOM 2445 C CA . VAL A 1 310 ? 4.961 -6.871 -21.344 1 98.5 310 VAL A CA 1
ATOM 2446 C C . VAL A 1 310 ? 3.844 -7.699 -20.703 1 98.5 310 VAL A C 1
ATOM 2448 O O . VAL A 1 310 ? 4.09 -8.484 -19.781 1 98.5 310 VAL A O 1
ATOM 2451 N N . GLY A 1 311 ? 2.615 -7.547 -21.266 1 97.81 311 GLY A N 1
ATOM 2452 C CA . GLY A 1 311 ? 1.453 -8.125 -20.609 1 97.81 311 GLY A CA 1
ATOM 2453 C C . GLY A 1 311 ? 1.038 -7.383 -19.359 1 97.81 311 GLY A C 1
ATOM 2454 O O . GLY A 1 311 ? 1.741 -6.477 -18.906 1 97.81 311 GLY A O 1
ATOM 2455 N N . ARG A 1 312 ? -0.062 -7.75 -18.828 1 97.75 312 ARG A N 1
ATOM 2456 C CA . ARG A 1 312 ? -0.581 -7.09 -17.641 1 97.75 312 ARG A CA 1
ATOM 2457 C C . ARG A 1 312 ? 0.304 -7.367 -16.422 1 97.75 312 ARG A C 1
ATOM 2459 O O . ARG A 1 312 ? 0.812 -8.477 -16.266 1 97.75 312 ARG A O 1
ATOM 2466 N N . VAL A 1 313 ? 0.517 -6.344 -15.625 1 98.62 313 VAL A N 1
ATOM 2467 C CA . VAL A 1 313 ? 1.114 -6.559 -14.312 1 98.62 313 VAL A CA 1
ATOM 2468 C C . VAL A 1 313 ? 0.173 -7.395 -13.445 1 98.62 313 VAL A C 1
ATOM 2470 O O . VAL A 1 313 ? -0.971 -7 -13.203 1 98.62 313 VAL A O 1
ATOM 2473 N N . CYS A 1 314 ? 0.622 -8.57 -13.016 1 98.44 314 CYS A N 1
ATOM 2474 C CA . CYS A 1 314 ? -0.176 -9.453 -12.172 1 98.44 314 CYS A CA 1
ATOM 2475 C C . CYS A 1 314 ? -0.081 -9.031 -10.711 1 98.44 314 CYS A C 1
ATOM 2477 O O . CYS A 1 314 ? 0.55 -8.023 -10.391 1 98.44 314 CYS A O 1
ATOM 2479 N N . MET A 1 315 ? -0.779 -9.75 -9.836 1 98.56 315 MET A N 1
ATOM 2480 C CA . MET A 1 315 ? -0.841 -9.414 -8.414 1 98.56 315 MET A CA 1
ATOM 2481 C C . MET A 1 315 ? 0.544 -9.477 -7.777 1 98.56 315 MET A C 1
ATOM 2483 O O . MET A 1 315 ? 0.935 -8.578 -7.039 1 98.56 315 MET A O 1
ATOM 2487 N N . ASP A 1 316 ? 1.348 -10.523 -8.203 1 98.69 316 ASP A N 1
ATOM 2488 C CA . ASP A 1 316 ? 2.602 -10.758 -7.492 1 98.69 316 ASP A CA 1
ATOM 2489 C C . ASP A 1 316 ? 3.77 -10.898 -8.469 1 98.69 316 ASP A C 1
ATOM 2491 O O . ASP A 1 316 ? 4.895 -11.18 -8.055 1 98.69 316 ASP A O 1
ATOM 2495 N N . GLN A 1 317 ? 3.486 -10.781 -9.758 1 98.75 317 GLN A N 1
ATOM 2496 C CA . GLN A 1 317 ? 4.504 -10.984 -10.789 1 98.75 317 GLN A CA 1
ATOM 2497 C C . GLN A 1 317 ? 4.27 -10.055 -11.977 1 98.75 317 GLN A C 1
ATOM 2499 O O . GLN A 1 317 ? 3.15 -9.594 -12.203 1 98.75 317 GLN A O 1
ATOM 2504 N N . CYS A 1 318 ? 5.301 -9.812 -12.688 1 98.75 318 CYS A N 1
ATOM 2505 C CA . CYS A 1 318 ? 5.184 -9.195 -14.008 1 98.75 318 CYS A CA 1
ATOM 2506 C C . CYS A 1 318 ? 6.258 -9.734 -14.953 1 98.75 318 CYS A C 1
ATOM 2508 O O . CYS A 1 318 ? 7.215 -10.367 -14.508 1 98.75 318 CYS A O 1
ATOM 2510 N N . MET A 1 319 ? 6.02 -9.578 -16.219 1 98.88 319 MET A N 1
ATOM 2511 C CA . MET A 1 319 ? 6.914 -10.133 -17.234 1 98.88 319 MET A CA 1
ATOM 2512 C C . MET A 1 319 ? 7.629 -9.016 -17.984 1 98.88 319 MET A C 1
ATOM 2514 O O . MET A 1 319 ? 7.055 -7.953 -18.219 1 98.88 319 MET A O 1
ATOM 2518 N N . VAL A 1 320 ? 8.82 -9.289 -18.375 1 98.88 320 VAL A N 1
ATOM 2519 C CA . VAL A 1 320 ? 9.672 -8.344 -19.078 1 98.88 320 VAL A CA 1
ATOM 2520 C C . VAL A 1 320 ? 10.156 -8.969 -20.391 1 98.88 320 VAL A C 1
ATOM 2522 O O . VAL A 1 320 ? 10.555 -10.133 -20.422 1 98.88 320 VAL A O 1
ATOM 2525 N N . LYS A 1 321 ? 10.094 -8.219 -21.469 1 98.81 321 LYS A N 1
ATOM 2526 C CA . LYS A 1 321 ? 10.719 -8.633 -22.719 1 98.81 321 LYS A CA 1
ATOM 2527 C C . LYS A 1 321 ? 12.234 -8.414 -22.672 1 98.81 321 LYS A C 1
ATOM 2529 O O . LYS A 1 321 ? 12.688 -7.285 -22.484 1 98.81 321 LYS A O 1
ATOM 2534 N N . LEU A 1 322 ? 12.961 -9.438 -22.875 1 98.81 322 LEU A N 1
ATOM 2535 C CA . LEU A 1 322 ? 14.414 -9.398 -22.781 1 98.81 322 LEU A CA 1
ATOM 2536 C C . LEU A 1 322 ? 15.039 -9.398 -24.172 1 98.81 322 LEU A C 1
ATOM 2538 O O . LEU A 1 322 ? 14.453 -9.922 -25.125 1 98.81 322 LEU A O 1
ATOM 2542 N N . ASP A 1 323 ? 16.219 -8.844 -24.312 1 98.62 323 ASP A N 1
ATOM 2543 C CA . ASP A 1 323 ? 16.891 -8.797 -25.609 1 98.62 323 ASP A CA 1
ATOM 2544 C C . ASP A 1 323 ? 17.641 -10.094 -25.891 1 98.62 323 ASP A C 1
ATOM 2546 O O . ASP A 1 323 ? 18.016 -10.359 -27.031 1 98.62 323 ASP A O 1
ATOM 2550 N N . LYS A 1 324 ? 17.859 -10.891 -24.875 1 98.56 324 LYS A N 1
ATOM 2551 C CA . LYS A 1 324 ? 18.531 -12.188 -24.953 1 98.56 324 LYS A CA 1
ATOM 2552 C C . LYS A 1 324 ? 18.203 -13.047 -23.75 1 98.56 324 LYS A C 1
ATOM 2554 O O . LYS A 1 324 ? 17.391 -12.664 -22.891 1 98.56 324 LYS A O 1
ATOM 2559 N N . ASP A 1 325 ? 18.719 -14.156 -23.766 1 98.5 325 ASP A N 1
ATOM 2560 C CA . ASP A 1 325 ? 18.656 -15.008 -22.578 1 98.5 325 ASP A CA 1
ATOM 2561 C C . ASP A 1 325 ? 19.516 -14.43 -21.453 1 98.5 325 ASP A C 1
ATOM 2563 O O . ASP A 1 325 ? 20.578 -13.867 -21.703 1 98.5 325 ASP A O 1
ATOM 2567 N N . TYR A 1 326 ? 19 -14.438 -20.266 1 98.75 326 TYR A N 1
ATOM 2568 C CA . TYR A 1 326 ? 19.719 -14.078 -19.047 1 98.75 326 TYR A CA 1
ATOM 2569 C C . TYR A 1 326 ? 19.609 -15.188 -18 1 98.75 326 TYR A C 1
ATOM 2571 O O . TYR A 1 326 ? 18.594 -15.898 -17.938 1 98.75 326 TYR A O 1
ATOM 2579 N N . PRO A 1 327 ? 20.656 -15.367 -17.219 1 98.25 327 PRO A N 1
ATOM 2580 C CA . PRO A 1 327 ? 20.531 -16.344 -16.141 1 98.25 327 PRO A CA 1
ATOM 2581 C C . PRO A 1 327 ? 19.469 -15.961 -15.109 1 98.25 327 PRO A C 1
ATOM 2583 O O . PRO A 1 327 ? 19.328 -14.781 -14.781 1 98.25 327 PRO A O 1
ATOM 2586 N N . VAL A 1 328 ? 18.719 -16.938 -14.664 1 98.12 328 VAL A N 1
ATOM 2587 C CA . VAL A 1 328 ? 17.875 -16.734 -13.492 1 98.12 328 VAL A CA 1
ATOM 2588 C C . VAL A 1 328 ? 18.703 -16.172 -12.344 1 98.12 328 VAL A C 1
ATOM 2590 O O . VAL A 1 328 ? 19.859 -16.594 -12.141 1 98.12 328 VAL A O 1
ATOM 2593 N N . GLY A 1 329 ? 18.172 -15.211 -11.633 1 98.12 329 GLY A N 1
ATOM 2594 C CA . GLY A 1 329 ? 18.922 -14.547 -10.586 1 98.12 329 GLY A CA 1
ATOM 2595 C C . GLY A 1 329 ? 19.5 -13.203 -11.016 1 98.12 329 GLY A C 1
ATOM 2596 O O . GLY A 1 329 ? 19.953 -12.422 -10.18 1 98.12 329 GLY A O 1
ATOM 2597 N N . THR A 1 330 ? 19.391 -12.93 -12.32 1 98.69 330 THR A N 1
ATOM 2598 C CA . THR A 1 330 ? 19.844 -11.633 -12.812 1 98.69 330 THR A CA 1
ATOM 2599 C C . THR A 1 330 ? 19.062 -10.5 -12.156 1 98.69 330 THR A C 1
ATOM 2601 O O . THR A 1 330 ? 17.828 -10.555 -12.086 1 98.69 330 THR A O 1
ATOM 2604 N N . GLU A 1 331 ? 19.812 -9.5 -11.672 1 98.69 331 GLU A N 1
ATOM 2605 C CA . GLU A 1 331 ? 19.172 -8.359 -11.016 1 98.69 331 GLU A CA 1
ATOM 2606 C C . GLU A 1 331 ? 18.453 -7.477 -12.023 1 98.69 331 GLU A C 1
ATOM 2608 O O . GLU A 1 331 ? 18.938 -7.242 -13.125 1 98.69 331 GLU A O 1
ATOM 2613 N N . VAL A 1 332 ? 17.328 -7.082 -11.68 1 98.94 332 VAL A N 1
ATOM 2614 C CA . VAL A 1 332 ? 16.531 -6.121 -12.422 1 98.94 332 VAL A CA 1
ATOM 2615 C C . VAL A 1 332 ? 16.219 -4.906 -11.547 1 98.94 332 VAL A C 1
ATOM 2617 O O . VAL A 1 332 ? 15.805 -5.051 -10.398 1 98.94 332 VAL A O 1
ATOM 2620 N N . VAL A 1 333 ? 16.484 -3.693 -12.039 1 98.94 333 VAL A N 1
ATOM 2621 C CA . VAL A 1 333 ? 16.234 -2.467 -11.289 1 98.94 333 VAL A CA 1
ATOM 2622 C C . VAL A 1 333 ? 14.992 -1.768 -11.859 1 98.94 333 VAL A C 1
ATOM 2624 O O . VAL A 1 333 ? 14.969 -1.397 -13.031 1 98.94 333 VAL A O 1
ATOM 2627 N N . LEU A 1 334 ? 13.977 -1.646 -11.062 1 98.94 334 LEU A N 1
ATOM 2628 C CA . LEU A 1 334 ? 12.758 -0.963 -11.492 1 98.94 334 LEU A CA 1
ATOM 2629 C C . LEU A 1 334 ? 12.867 0.538 -11.242 1 98.94 334 LEU A C 1
ATOM 2631 O O . LEU A 1 334 ? 12.352 1.337 -12.031 1 98.94 334 LEU A O 1
ATOM 2635 N N . ILE A 1 335 ? 13.5 0.93 -10.156 1 98.94 335 ILE A N 1
ATOM 2636 C CA . ILE A 1 335 ? 13.867 2.299 -9.812 1 98.94 335 ILE A CA 1
ATOM 2637 C C . ILE A 1 335 ? 15.281 2.318 -9.234 1 98.94 335 ILE A C 1
ATOM 2639 O O . ILE A 1 335 ? 15.602 1.532 -8.336 1 98.94 335 ILE A O 1
ATOM 2643 N N . GLY A 1 336 ? 16.094 3.178 -9.711 1 98.81 336 GLY A N 1
ATOM 2644 C CA . GLY A 1 336 ? 17.469 3.26 -9.234 1 98.81 336 GLY A CA 1
ATOM 2645 C C . GLY A 1 336 ? 18.5 3.139 -10.336 1 98.81 336 GLY A C 1
ATOM 2646 O O . GLY A 1 336 ? 18.203 3.412 -11.5 1 98.81 336 GLY A O 1
ATOM 2647 N N . SER A 1 337 ? 19.719 2.752 -9.945 1 98.56 337 SER A N 1
ATOM 2648 C CA . SER A 1 337 ? 20.828 2.719 -10.891 1 98.56 337 SER A CA 1
ATOM 2649 C C . SER A 1 337 ? 21.281 1.287 -11.172 1 98.56 337 SER A C 1
ATOM 2651 O O . SER A 1 337 ? 21.188 0.422 -10.297 1 98.56 337 SER A O 1
ATOM 2653 N N . GLN A 1 338 ? 21.672 1.041 -12.312 1 98.56 338 GLN A N 1
ATOM 2654 C CA . GLN A 1 338 ? 22.344 -0.18 -12.742 1 98.56 338 GLN A CA 1
ATOM 2655 C C . GLN A 1 338 ? 23.359 0.11 -13.844 1 98.56 338 GLN A C 1
ATOM 2657 O O . GLN A 1 338 ? 22.984 0.565 -14.93 1 98.56 338 GLN A O 1
ATOM 2662 N N . LEU A 1 339 ? 24.609 -0.074 -13.523 1 97.62 339 LEU A N 1
ATOM 2663 C CA . LEU A 1 339 ? 25.688 0.335 -14.398 1 97.62 339 LEU A CA 1
ATOM 2664 C C . LEU A 1 339 ? 25.609 1.824 -14.719 1 97.62 339 LEU A C 1
ATOM 2666 O O . LEU A 1 339 ? 25.641 2.66 -13.812 1 97.62 339 LEU A O 1
ATOM 2670 N N . ASP A 1 340 ? 25.406 2.234 -15.969 1 97.44 340 ASP A N 1
ATOM 2671 C CA . ASP A 1 340 ? 25.422 3.654 -16.312 1 97.44 340 ASP A CA 1
ATOM 2672 C C . ASP A 1 340 ? 24 4.188 -16.516 1 97.44 340 ASP A C 1
ATOM 2674 O O . ASP A 1 340 ? 23.828 5.336 -16.922 1 97.44 340 ASP A O 1
ATOM 2678 N N . ALA A 1 341 ? 23.047 3.359 -16.203 1 98.62 341 ALA A N 1
ATOM 2679 C CA . ALA A 1 341 ? 21.656 3.762 -16.406 1 98.62 341 ALA A CA 1
ATOM 2680 C C . ALA A 1 341 ? 20.969 4.062 -15.07 1 98.62 341 ALA A C 1
ATOM 2682 O O . ALA A 1 341 ? 21.391 3.568 -14.023 1 98.62 341 ALA A O 1
ATOM 2683 N N . PHE A 1 342 ? 19.953 4.953 -15.133 1 98.69 342 PHE A N 1
ATOM 2684 C CA . PHE A 1 342 ? 19.25 5.379 -13.93 1 98.69 342 PHE A CA 1
ATOM 2685 C C . PHE A 1 342 ? 17.781 5.602 -14.211 1 98.69 342 PHE A C 1
ATOM 2687 O O . PHE A 1 342 ? 17.422 6.242 -15.203 1 98.69 342 PHE A O 1
ATOM 2694 N N . ILE A 1 343 ? 16.938 5.012 -13.453 1 98.88 343 ILE A N 1
ATOM 2695 C CA . ILE A 1 343 ? 15.5 5.273 -13.453 1 98.88 343 ILE A CA 1
ATOM 2696 C C . ILE A 1 343 ? 15.109 6.023 -12.18 1 98.88 343 ILE A C 1
ATOM 2698 O O . ILE A 1 343 ? 15.258 5.5 -11.078 1 98.88 343 ILE A O 1
ATOM 2702 N N . SER A 1 344 ? 14.555 7.219 -12.281 1 98.88 344 SER A N 1
ATOM 2703 C CA . SER A 1 344 ? 14.18 8.047 -11.141 1 98.88 344 SER A CA 1
ATOM 2704 C C . SER A 1 344 ? 12.758 7.75 -10.68 1 98.88 344 SER A C 1
ATOM 2706 O O . SER A 1 344 ? 11.953 7.203 -11.445 1 98.88 344 SER A O 1
ATOM 2708 N N . VAL A 1 345 ? 12.508 8.117 -9.508 1 98.94 345 VAL A N 1
ATOM 2709 C CA . VAL A 1 345 ? 11.141 8.055 -9 1 98.94 345 VAL A CA 1
ATOM 2710 C C . VAL A 1 345 ? 10.234 8.945 -9.844 1 98.94 345 VAL A C 1
ATOM 2712 O O . VAL A 1 345 ? 9.078 8.594 -10.102 1 98.94 345 VAL A O 1
ATOM 2715 N N . ASP A 1 346 ? 10.734 10.078 -10.297 1 98.81 346 ASP A N 1
ATOM 2716 C CA . ASP A 1 346 ? 9.977 10.992 -11.156 1 98.81 346 ASP A CA 1
ATOM 2717 C C . ASP A 1 346 ? 9.516 10.289 -12.43 1 98.81 346 ASP A C 1
ATOM 2719 O O . ASP A 1 346 ? 8.383 10.484 -12.875 1 98.81 346 ASP A O 1
ATOM 2723 N N . GLU A 1 347 ? 10.422 9.516 -13.016 1 98.75 347 GLU A N 1
ATOM 2724 C CA . GLU A 1 347 ? 10.094 8.812 -14.25 1 98.75 347 GLU A CA 1
ATOM 2725 C C . GLU A 1 347 ? 8.93 7.848 -14.039 1 98.75 347 GLU A C 1
ATOM 2727 O O . GLU A 1 347 ? 8.016 7.781 -14.859 1 98.75 347 GLU A O 1
ATOM 2732 N N . ALA A 1 348 ? 8.953 7.125 -12.961 1 98.88 348 ALA A N 1
ATOM 2733 C CA . ALA A 1 348 ? 7.859 6.211 -12.625 1 98.88 348 ALA A CA 1
ATOM 2734 C C . ALA A 1 348 ? 6.559 6.973 -12.398 1 98.88 348 ALA A C 1
ATOM 2736 O O . ALA A 1 348 ? 5.5 6.559 -12.875 1 98.88 348 ALA A O 1
ATOM 2737 N N . ALA A 1 349 ? 6.656 8.055 -11.672 1 98.88 349 ALA A N 1
ATOM 2738 C CA . ALA A 1 349 ? 5.48 8.867 -11.383 1 98.88 349 ALA A CA 1
ATOM 2739 C C . ALA A 1 349 ? 4.852 9.406 -12.664 1 98.88 349 ALA A C 1
ATOM 2741 O O . ALA A 1 349 ? 3.633 9.328 -12.844 1 98.88 349 ALA A O 1
ATOM 2742 N N . ASP A 1 350 ? 5.695 9.906 -13.539 1 98.69 350 ASP A N 1
ATOM 2743 C CA . ASP A 1 350 ? 5.227 10.453 -14.812 1 98.69 350 ASP A CA 1
ATOM 2744 C C . ASP A 1 350 ? 4.512 9.391 -15.633 1 98.69 350 ASP A C 1
ATOM 2746 O O . ASP A 1 350 ? 3.488 9.664 -16.266 1 98.69 350 ASP A O 1
ATOM 2750 N N . TRP A 1 351 ? 5.016 8.203 -15.594 1 98.69 351 TRP A N 1
ATOM 2751 C CA . TRP A 1 351 ? 4.457 7.109 -16.375 1 98.69 351 TRP A CA 1
ATOM 2752 C C . TRP A 1 351 ? 3.012 6.832 -15.984 1 98.69 351 TRP A C 1
ATOM 2754 O O . TRP A 1 351 ? 2.164 6.566 -16.844 1 98.69 351 TRP A O 1
ATOM 2764 N N . VAL A 1 352 ? 2.742 6.926 -14.703 1 98.31 352 VAL A N 1
ATOM 2765 C CA . VAL A 1 352 ? 1.406 6.559 -14.25 1 98.31 352 VAL A CA 1
ATOM 2766 C C . VAL A 1 352 ? 0.604 7.816 -13.93 1 98.31 352 VAL A C 1
ATOM 2768 O O . VAL A 1 352 ? -0.394 7.754 -13.203 1 98.31 352 VAL A O 1
ATOM 2771 N N . ASP A 1 353 ? 1.038 8.953 -14.305 1 97.38 353 ASP A N 1
ATOM 2772 C CA . ASP A 1 353 ? 0.338 10.227 -14.219 1 97.38 353 ASP A CA 1
ATOM 2773 C C . ASP A 1 353 ? 0.069 10.617 -12.766 1 97.38 353 ASP A C 1
ATOM 2775 O O . ASP A 1 353 ? -1.071 10.898 -12.391 1 97.38 353 ASP A O 1
ATOM 2779 N N . THR A 1 354 ? 1.076 10.617 -11.992 1 98.06 354 THR A N 1
ATOM 2780 C CA . THR A 1 354 ? 0.994 11.047 -10.602 1 98.06 354 THR A CA 1
ATOM 2781 C C . THR A 1 354 ? 2.26 11.797 -10.195 1 98.06 354 THR A C 1
ATOM 2783 O O . THR A 1 354 ? 2.967 12.344 -11.047 1 98.06 354 THR A O 1
ATOM 2786 N N . ILE A 1 355 ? 2.49 11.984 -8.883 1 98.12 355 ILE A N 1
ATOM 2787 C CA . ILE A 1 355 ? 3.641 12.727 -8.375 1 98.12 355 ILE A CA 1
ATOM 2788 C C . ILE A 1 355 ? 4.613 11.766 -7.691 1 98.12 355 ILE A C 1
ATOM 2790 O O . ILE A 1 355 ? 4.23 10.656 -7.301 1 98.12 355 ILE A O 1
ATOM 2794 N N . ASN A 1 356 ? 5.859 12.172 -7.613 1 98.75 356 ASN A N 1
ATOM 2795 C CA . ASN A 1 356 ? 6.906 11.305 -7.094 1 98.75 356 ASN A CA 1
ATOM 2796 C C . ASN A 1 356 ? 6.664 10.953 -5.629 1 98.75 356 ASN A C 1
ATOM 2798 O O . ASN A 1 356 ? 7.121 9.914 -5.148 1 98.75 356 ASN A O 1
ATOM 2802 N N . TYR A 1 357 ? 5.848 11.781 -4.867 1 98.5 357 TYR A N 1
ATOM 2803 C CA . TYR A 1 357 ? 5.488 11.492 -3.482 1 98.5 357 TYR A CA 1
ATOM 2804 C C . TYR A 1 357 ? 4.816 10.125 -3.363 1 98.5 357 TYR A C 1
ATOM 2806 O O . TYR A 1 357 ? 5.09 9.375 -2.428 1 98.5 357 TYR A O 1
ATOM 2814 N N . GLU A 1 358 ? 3.963 9.82 -4.324 1 98.69 358 GLU A N 1
ATOM 2815 C CA . GLU A 1 358 ? 3.025 8.703 -4.219 1 98.69 358 GLU A CA 1
ATOM 2816 C C . GLU A 1 358 ? 3.721 7.375 -4.484 1 98.69 358 GLU A C 1
ATOM 2818 O O . GLU A 1 358 ? 3.367 6.352 -3.893 1 98.69 358 GLU A O 1
ATOM 2823 N N . ILE A 1 359 ? 4.762 7.336 -5.285 1 98.81 359 ILE A N 1
ATOM 2824 C CA . ILE A 1 359 ? 5.379 6.113 -5.785 1 98.81 359 ILE A CA 1
ATOM 2825 C C . ILE A 1 359 ? 5.957 5.312 -4.621 1 98.81 359 ILE A C 1
ATOM 2827 O O . ILE A 1 359 ? 5.562 4.164 -4.395 1 98.81 359 ILE A O 1
ATOM 2831 N N . PRO A 1 360 ? 6.828 5.934 -3.785 1 98.81 360 PRO A N 1
ATOM 2832 C CA . PRO A 1 360 ? 7.336 5.125 -2.676 1 98.81 360 PRO A CA 1
ATOM 2833 C C . PRO A 1 360 ? 6.266 4.805 -1.638 1 98.81 360 PRO A C 1
ATOM 2835 O O . PRO A 1 360 ? 6.309 3.744 -1.006 1 98.81 360 PRO A O 1
ATOM 2838 N N . CYS A 1 361 ? 5.273 5.684 -1.486 1 98.25 361 CYS A N 1
ATOM 2839 C CA . CYS A 1 361 ? 4.223 5.484 -0.497 1 98.25 361 CYS A CA 1
ATOM 2840 C C . CYS A 1 361 ? 3.375 4.266 -0.837 1 98.25 361 CYS A C 1
ATOM 2842 O O . CYS A 1 361 ? 2.803 3.631 0.053 1 98.25 361 CYS A O 1
ATOM 2844 N N . LEU A 1 362 ? 3.334 3.893 -2.088 1 97.56 362 LEU A N 1
ATOM 2845 C CA . LEU A 1 362 ? 2.461 2.812 -2.533 1 97.56 362 LEU A CA 1
ATOM 2846 C C . LEU A 1 362 ? 3.133 1.457 -2.338 1 97.56 362 LEU A C 1
ATOM 2848 O O . LEU A 1 362 ? 2.471 0.417 -2.393 1 97.56 362 LEU A O 1
ATOM 2852 N N . ILE A 1 363 ? 4.465 1.463 -2.184 1 98.19 363 ILE A N 1
ATOM 2853 C CA . ILE A 1 363 ? 5.148 0.187 -2.01 1 98.19 363 ILE A CA 1
ATOM 2854 C C . ILE A 1 363 ? 4.773 -0.422 -0.662 1 98.19 363 ILE A C 1
ATOM 2856 O O . ILE A 1 363 ? 5.016 0.179 0.387 1 98.19 363 ILE A O 1
ATOM 2860 N N . GLY A 1 364 ? 4.18 -1.575 -0.694 1 95.56 364 GLY A N 1
ATOM 2861 C CA . GLY A 1 364 ? 3.529 -2.201 0.447 1 95.56 364 GLY A CA 1
ATOM 2862 C C . GLY A 1 364 ? 4.504 -2.652 1.517 1 95.56 364 GLY A C 1
ATOM 2863 O O . GLY A 1 364 ? 5.699 -2.801 1.252 1 95.56 364 GLY A O 1
ATOM 2864 N N . ALA A 1 365 ? 3.971 -2.916 2.645 1 92.69 365 ALA A N 1
ATOM 2865 C CA . ALA A 1 365 ? 4.754 -3.311 3.812 1 92.69 365 ALA A CA 1
ATOM 2866 C C . ALA A 1 365 ? 5.352 -4.703 3.625 1 92.69 365 ALA A C 1
ATOM 2868 O O . ALA A 1 365 ? 6.371 -5.035 4.234 1 92.69 365 ALA A O 1
ATOM 2869 N N . ARG A 1 366 ? 4.734 -5.504 2.734 1 94.75 366 ARG A N 1
ATOM 2870 C CA . ARG A 1 366 ? 5.219 -6.867 2.545 1 94.75 366 ARG A CA 1
ATOM 2871 C C . ARG A 1 366 ? 6.512 -6.883 1.739 1 94.75 366 ARG A C 1
ATOM 2873 O O . ARG A 1 366 ? 7.176 -7.918 1.637 1 94.75 366 ARG A O 1
ATOM 2880 N N . MET A 1 367 ? 6.891 -5.73 1.122 1 96.5 367 MET A N 1
ATOM 2881 C CA . MET A 1 367 ? 8.195 -5.562 0.49 1 96.5 367 MET A CA 1
ATOM 2882 C C . MET A 1 367 ? 9.258 -5.23 1.526 1 96.5 367 MET A C 1
ATOM 2884 O O . MET A 1 367 ? 9.172 -4.207 2.209 1 96.5 367 MET A O 1
ATOM 2888 N N . PRO A 1 368 ? 10.242 -6.07 1.67 1 96.44 368 PRO A N 1
ATOM 2889 C CA . PRO A 1 368 ? 11.297 -5.742 2.637 1 96.44 368 PRO A CA 1
ATOM 2890 C C . PRO A 1 368 ? 12.062 -4.473 2.27 1 96.44 368 PRO A C 1
ATOM 2892 O O . PRO A 1 368 ? 12.211 -4.16 1.086 1 96.44 368 PRO A O 1
ATOM 2895 N N . ARG A 1 369 ? 12.5 -3.76 3.26 1 96.56 369 ARG A N 1
ATOM 2896 C CA . ARG A 1 369 ? 13.375 -2.604 3.1 1 96.56 369 ARG A CA 1
ATOM 2897 C C . ARG A 1 369 ? 14.781 -2.906 3.611 1 96.56 369 ARG A C 1
ATOM 2899 O O . ARG A 1 369 ? 14.953 -3.334 4.754 1 96.56 369 ARG A O 1
ATOM 2906 N N . VAL A 1 370 ? 15.719 -2.771 2.748 1 97.19 370 VAL A N 1
ATOM 2907 C CA . VAL A 1 370 ? 17.141 -2.949 3.061 1 97.19 370 VAL A CA 1
ATOM 2908 C C . VAL A 1 370 ? 17.812 -1.585 3.203 1 97.19 370 VAL A C 1
ATOM 2910 O O . VAL A 1 370 ? 17.844 -0.798 2.254 1 97.19 370 VAL A O 1
ATOM 2913 N N . TYR A 1 371 ? 18.312 -1.317 4.359 1 97.5 371 TYR A N 1
ATOM 2914 C CA . TYR A 1 371 ? 18.922 -0.02 4.645 1 97.5 371 TYR A CA 1
ATOM 2915 C C . TYR A 1 371 ? 20.438 -0.073 4.473 1 97.5 371 TYR A C 1
ATOM 2917 O O . TYR A 1 371 ? 21.094 -1 4.957 1 97.5 371 TYR A O 1
ATOM 2925 N N . LYS A 1 372 ? 20.938 0.885 3.801 1 98.19 372 LYS A N 1
ATOM 2926 C CA . LYS A 1 372 ? 22.375 0.926 3.508 1 98.19 372 LYS A CA 1
ATOM 2927 C C . LYS A 1 372 ? 23.016 2.199 4.055 1 98.19 372 LYS A C 1
ATOM 2929 O O . LYS A 1 372 ? 22.391 3.268 4.039 1 98.19 372 LYS A O 1
ATOM 2934 N N . ARG A 1 373 ? 24.203 2.111 4.57 1 97.62 373 ARG A N 1
ATOM 2935 C CA . ARG A 1 373 ? 25.094 3.186 4.988 1 97.62 373 ARG A CA 1
ATOM 2936 C C . ARG A 1 373 ? 26.516 2.934 4.508 1 97.62 373 ARG A C 1
ATOM 2938 O O . ARG A 1 373 ? 27.031 1.822 4.637 1 97.62 373 ARG A O 1
ATOM 2945 N N . SER A 1 374 ? 27.109 3.895 3.988 1 97.19 374 SER A N 1
ATOM 2946 C CA . SER A 1 374 ? 28.469 3.797 3.473 1 97.19 374 SER A CA 1
ATOM 2947 C C . SER A 1 374 ? 28.625 2.57 2.582 1 97.19 374 SER A C 1
ATOM 2949 O O . SER A 1 374 ? 29.594 1.819 2.723 1 97.19 374 SER A O 1
ATOM 2951 N N . GLY A 1 375 ? 27.625 2.295 1.883 1 94.75 375 GLY A N 1
ATOM 2952 C CA . GLY A 1 375 ? 27.688 1.236 0.888 1 94.75 375 GLY A CA 1
ATOM 2953 C C . GLY A 1 375 ? 27.438 -0.144 1.472 1 94.75 375 GLY A C 1
ATOM 2954 O O . GLY A 1 375 ? 27.406 -1.136 0.741 1 94.75 375 GLY A O 1
ATOM 2955 N N . GLN A 1 376 ? 27.125 -0.187 2.756 1 97.25 376 GLN A N 1
ATOM 2956 C CA . GLN A 1 376 ? 26.922 -1.472 3.42 1 97.25 376 GLN A CA 1
ATOM 2957 C C . GLN A 1 376 ? 25.5 -1.61 3.941 1 97.25 376 GLN A C 1
ATOM 2959 O O . GLN A 1 376 ? 24.891 -0.631 4.387 1 97.25 376 GLN A O 1
ATOM 2964 N N . ILE A 1 377 ? 25.031 -2.811 3.904 1 96.69 377 ILE A N 1
ATOM 2965 C CA . ILE A 1 377 ? 23.719 -3.088 4.5 1 96.69 377 ILE A CA 1
ATOM 2966 C C . ILE A 1 377 ? 23.828 -3.023 6.023 1 96.69 377 ILE A C 1
ATOM 2968 O O . ILE A 1 377 ? 24.656 -3.713 6.625 1 96.69 377 ILE A O 1
ATOM 2972 N N . VAL A 1 378 ? 22.984 -2.248 6.637 1 96.44 378 VAL A N 1
ATOM 2973 C CA . VAL A 1 378 ? 23.094 -2.09 8.086 1 96.44 378 VAL A CA 1
ATOM 2974 C C . VAL A 1 378 ? 21.844 -2.662 8.766 1 96.44 378 VAL A C 1
ATOM 2976 O O . VAL A 1 378 ? 21.875 -2.957 9.961 1 96.44 378 VAL A O 1
ATOM 2979 N N . GLU A 1 379 ? 20.812 -2.783 7.996 1 94.25 379 GLU A N 1
ATOM 2980 C CA . GLU A 1 379 ? 19.578 -3.326 8.547 1 94.25 379 GLU A CA 1
ATOM 2981 C C . GLU A 1 379 ? 18.641 -3.807 7.441 1 94.25 379 GLU A C 1
ATOM 2983 O O . GLU A 1 379 ? 18.672 -3.279 6.328 1 94.25 379 GLU A O 1
ATOM 2988 N N . THR A 1 380 ? 17.875 -4.863 7.668 1 94.62 380 THR A N 1
ATOM 2989 C CA . THR A 1 380 ? 16.781 -5.316 6.824 1 94.62 380 THR A CA 1
ATOM 2990 C C . THR A 1 380 ? 15.492 -5.418 7.629 1 94.62 380 THR A C 1
ATOM 2992 O O . THR A 1 380 ? 15.453 -6.062 8.68 1 94.62 380 THR A O 1
ATOM 2995 N N . ALA A 1 381 ? 14.492 -4.68 7.133 1 93 381 ALA A N 1
ATOM 2996 C CA . ALA A 1 381 ? 13.18 -4.734 7.77 1 93 381 ALA A CA 1
ATOM 2997 C C . ALA A 1 381 ? 12.188 -5.52 6.914 1 93 381 ALA A C 1
ATOM 2999 O O . ALA A 1 381 ? 11.992 -5.211 5.738 1 93 381 ALA A O 1
ATOM 3000 N N . ASN A 1 382 ? 11.609 -6.562 7.465 1 93.19 382 ASN A N 1
ATOM 3001 C CA . ASN A 1 382 ? 10.586 -7.387 6.832 1 93.19 382 ASN A CA 1
ATOM 3002 C C . ASN A 1 382 ? 9.352 -7.527 7.719 1 93.19 382 ASN A C 1
ATOM 3004 O O . ASN A 1 382 ? 9.367 -8.273 8.695 1 93.19 382 ASN A O 1
ATOM 3008 N N . ALA A 1 383 ? 8.297 -6.871 7.316 1 90.31 383 ALA A N 1
ATOM 3009 C CA . ALA A 1 383 ? 7.098 -6.785 8.148 1 90.31 383 ALA A CA 1
ATOM 3010 C C . ALA A 1 383 ? 6.426 -8.148 8.289 1 90.31 383 ALA A C 1
ATOM 3012 O O . ALA A 1 383 ? 5.586 -8.344 9.172 1 90.31 383 ALA A O 1
ATOM 3013 N N . LEU A 1 384 ? 6.758 -9.094 7.449 1 91.69 384 LEU A N 1
ATOM 3014 C CA . LEU A 1 384 ? 6.145 -10.422 7.508 1 91.69 384 LEU A CA 1
ATOM 3015 C C . LEU A 1 384 ? 6.832 -11.297 8.547 1 91.69 384 LEU A C 1
ATOM 3017 O O . LEU A 1 384 ? 6.324 -12.359 8.906 1 91.69 384 LEU A O 1
ATOM 3021 N N . ASN A 1 385 ? 8.016 -10.852 8.961 1 81.44 385 ASN A N 1
ATOM 3022 C CA . ASN A 1 385 ? 8.688 -11.578 10.031 1 81.44 385 ASN A CA 1
ATOM 3023 C C . ASN A 1 385 ? 8.172 -11.148 11.406 1 81.44 385 ASN A C 1
ATOM 3025 O O . ASN A 1 385 ? 8.094 -9.953 11.695 1 81.44 385 ASN A O 1
ATOM 3029 N N . PRO A 1 386 ? 7.801 -12.156 12.117 1 61.44 386 PRO A N 1
ATOM 3030 C CA . PRO A 1 386 ? 7.246 -11.82 13.43 1 61.44 386 PRO A CA 1
ATOM 3031 C C . PRO A 1 386 ? 8.219 -11.008 14.289 1 61.44 386 PRO A C 1
ATOM 3033 O O . PRO A 1 386 ? 9.406 -11.328 14.352 1 61.44 386 PRO A O 1
ATOM 3036 N N . GLY A 1 387 ? 7.777 -10.062 14.891 1 57.03 387 GLY A N 1
ATOM 3037 C CA . GLY A 1 387 ? 8.547 -9.195 15.773 1 57.03 387 GLY A CA 1
ATOM 3038 C C . GLY A 1 387 ? 9.117 -7.98 15.07 1 57.03 387 GLY A C 1
ATOM 3039 O O . GLY A 1 387 ? 9.641 -7.074 15.719 1 57.03 387 GLY A O 1
ATOM 3040 N N . GLU A 1 388 ? 8.922 -8.148 13.781 1 60.78 388 GLU A N 1
ATOM 3041 C CA . GLU A 1 388 ? 9.422 -7 13.039 1 60.78 388 GLU A CA 1
ATOM 3042 C C . GLU A 1 388 ? 8.305 -6 12.758 1 60.78 388 GLU A C 1
ATOM 3044 O O . GLU A 1 388 ? 7.145 -6.383 12.617 1 60.78 388 GLU A O 1
ATOM 3049 N N . SER A 1 389 ? 8.625 -4.824 13.117 1 58.41 389 SER A N 1
ATOM 3050 C CA . SER A 1 389 ? 7.625 -3.785 12.883 1 58.41 389 SER A CA 1
ATOM 3051 C C . SER A 1 389 ? 7.691 -3.27 11.445 1 58.41 389 SER A C 1
ATOM 3053 O O . SER A 1 389 ? 8.68 -3.496 10.75 1 58.41 389 SER A O 1
ATOM 3055 N N . LEU A 1 390 ? 6.645 -2.605 10.953 1 62.97 390 LEU A N 1
ATOM 3056 C CA . LEU A 1 390 ? 6.5 -1.97 9.648 1 62.97 390 LEU A CA 1
ATOM 3057 C C . LEU A 1 390 ? 7.59 -0.929 9.422 1 62.97 390 LEU A C 1
ATOM 3059 O O . LEU A 1 390 ? 8.086 -0.33 10.383 1 62.97 390 LEU A O 1
ATOM 3063 N N . MET B 1 1 ? -11.172 -1.233 28.312 1 24.8 1 MET B N 1
ATOM 3064 C CA . MET B 1 1 ? -10.133 -1.161 27.281 1 24.8 1 MET B CA 1
ATOM 3065 C C . MET B 1 1 ? -10.734 -0.826 25.922 1 24.8 1 MET B C 1
ATOM 3067 O O . MET B 1 1 ? -11.633 -1.521 25.453 1 24.8 1 MET B O 1
ATOM 3071 N N . ARG B 1 2 ? -11.055 0.25 25.516 1 38.12 2 ARG B N 1
ATOM 3072 C CA . ARG B 1 2 ? -11.695 0.584 24.25 1 38.12 2 ARG B CA 1
ATOM 3073 C C . ARG B 1 2 ? -11.203 -0.325 23.125 1 38.12 2 ARG B C 1
ATOM 3075 O O . ARG B 1 2 ? -10.016 -0.653 23.062 1 38.12 2 ARG B O 1
ATOM 3082 N N . VAL B 1 3 ? -11.938 -1.171 22.594 1 45.56 3 VAL B N 1
ATOM 3083 C CA . VAL B 1 3 ? -11.727 -2.023 21.438 1 45.56 3 VAL B CA 1
ATOM 3084 C C . VAL B 1 3 ? -10.953 -1.252 20.359 1 45.56 3 VAL B C 1
ATOM 3086 O O . VAL B 1 3 ? -10.438 -1.846 19.406 1 45.56 3 VAL B O 1
ATOM 3089 N N . ASP B 1 4 ? -11.039 0.207 20.422 1 60.34 4 ASP B N 1
ATOM 3090 C CA . ASP B 1 4 ? -10.508 0.883 19.25 1 60.34 4 ASP B CA 1
ATOM 3091 C C . ASP B 1 4 ? -9 1.125 19.391 1 60.34 4 ASP B C 1
ATOM 3093 O O . ASP B 1 4 ? -8.555 1.745 20.344 1 60.34 4 ASP B O 1
ATOM 3097 N N . ASN B 1 5 ? -8.125 0.398 18.844 1 81.56 5 ASN B N 1
ATOM 3098 C CA . ASN B 1 5 ? -6.668 0.29 18.891 1 81.56 5 ASN B CA 1
ATOM 3099 C C . ASN B 1 5 ? -6.004 1.188 17.844 1 81.56 5 ASN B C 1
ATOM 3101 O O . ASN B 1 5 ? -4.91 0.885 17.375 1 81.56 5 ASN B O 1
ATOM 3105 N N . PHE B 1 6 ? -6.742 2.244 17.5 1 93.81 6 PHE B N 1
ATOM 3106 C CA . PHE B 1 6 ? -6.113 3.205 16.594 1 93.81 6 PHE B CA 1
ATOM 3107 C C . PHE B 1 6 ? -6.625 4.613 16.875 1 93.81 6 PHE B C 1
ATOM 3109 O O . PHE B 1 6 ? -7.711 4.789 17.438 1 93.81 6 PHE B O 1
ATOM 3116 N N . TYR B 1 7 ? -5.918 5.668 16.516 1 96.44 7 TYR B N 1
ATOM 3117 C CA . TYR B 1 7 ? -6.164 7.023 16.984 1 96.44 7 TYR B CA 1
ATOM 3118 C C . TYR B 1 7 ? -6.535 7.949 15.836 1 96.44 7 TYR B C 1
ATOM 3120 O O . TYR B 1 7 ? -6.707 9.156 16.031 1 96.44 7 TYR B O 1
ATOM 3128 N N . ARG B 1 8 ? -6.59 7.465 14.586 1 96.88 8 ARG B N 1
ATOM 3129 C CA . ARG B 1 8 ? -7.09 8.195 13.422 1 96.88 8 ARG B CA 1
ATOM 3130 C C . ARG B 1 8 ? -8.43 7.633 12.961 1 96.88 8 ARG B C 1
ATOM 3132 O O . ARG B 1 8 ? -8.617 6.414 12.922 1 96.88 8 ARG B O 1
ATOM 3139 N N . ASP B 1 9 ? -9.297 8.5 12.609 1 97.69 9 ASP B N 1
ATOM 3140 C CA . ASP B 1 9 ? -10.656 8.078 12.289 1 97.69 9 ASP B CA 1
ATOM 3141 C C . ASP B 1 9 ? -10.773 7.641 10.828 1 97.69 9 ASP B C 1
ATOM 3143 O O . ASP B 1 9 ? -11.578 8.18 10.078 1 97.69 9 ASP B O 1
ATOM 3147 N N . SER B 1 10 ? -10.055 6.676 10.383 1 98.56 10 SER B N 1
ATOM 3148 C CA . SER B 1 10 ? -10.125 5.949 9.125 1 98.56 10 SER B CA 1
ATOM 3149 C C . SER B 1 10 ? -9.742 4.484 9.305 1 98.56 10 SER B C 1
ATOM 3151 O O . SER B 1 10 ? -8.781 4.168 10.008 1 98.56 10 SER B O 1
ATOM 3153 N N . TRP B 1 11 ? -10.562 3.594 8.797 1 97.88 11 TRP B N 1
ATOM 3154 C CA . TRP B 1 11 ? -10.32 2.172 9.023 1 97.88 11 TRP B CA 1
ATOM 3155 C C . TRP B 1 11 ? -10.984 1.33 7.938 1 97.88 11 TRP B C 1
ATOM 3157 O O . TRP B 1 11 ? -11.852 1.818 7.207 1 97.88 11 TRP B O 1
ATOM 3167 N N . VAL B 1 12 ? -10.477 0.133 7.824 1 98.5 12 VAL B N 1
ATOM 3168 C CA . VAL B 1 12 ? -11.094 -0.895 6.988 1 98.5 12 VAL B CA 1
ATOM 3169 C C . VAL B 1 12 ? -11.945 -1.821 7.855 1 98.5 12 VAL B C 1
ATOM 3171 O O . VAL B 1 12 ? -11.547 -2.178 8.969 1 98.5 12 VAL B O 1
ATOM 3174 N N . GLU B 1 13 ? -13.086 -2.166 7.398 1 98.56 13 GLU B N 1
ATOM 3175 C CA . GLU B 1 13 ? -13.844 -3.25 8.016 1 98.56 13 GLU B CA 1
ATOM 3176 C C . GLU B 1 13 ? -13.852 -4.492 7.133 1 98.56 13 GLU B C 1
ATOM 3178 O O . GLU B 1 13 ? -14 -4.395 5.914 1 98.56 13 GLU B O 1
ATOM 3183 N N . ILE B 1 14 ? -13.602 -5.594 7.73 1 98.75 14 ILE B N 1
ATOM 3184 C CA . ILE B 1 14 ? -13.672 -6.891 7.062 1 98.75 14 ILE B CA 1
ATOM 3185 C C . ILE B 1 14 ? -14.781 -7.734 7.68 1 98.75 14 ILE B C 1
ATOM 3187 O O . ILE B 1 14 ? -14.734 -8.062 8.867 1 98.75 14 ILE B O 1
ATOM 3191 N N . ASN B 1 15 ? -15.773 -8.023 6.922 1 98.88 15 ASN B N 1
ATOM 3192 C CA . ASN B 1 15 ? -16.844 -8.914 7.355 1 98.88 15 ASN B CA 1
ATOM 3193 C C . ASN B 1 15 ? -16.484 -10.375 7.145 1 98.88 15 ASN B C 1
ATOM 3195 O O . ASN B 1 15 ? -16.594 -10.891 6.027 1 98.88 15 ASN B O 1
ATOM 3199 N N . LEU B 1 16 ? -16.109 -11.039 8.172 1 98.81 16 LEU B N 1
ATOM 3200 C CA . LEU B 1 16 ? -15.641 -12.414 8.07 1 98.81 16 LEU B CA 1
ATOM 3201 C C . LEU B 1 16 ? -16.781 -13.359 7.719 1 98.81 16 LEU B C 1
ATOM 3203 O O . LEU B 1 16 ? -16.562 -14.398 7.086 1 98.81 16 LEU B O 1
ATOM 3207 N N . ASP B 1 17 ? -18.062 -12.992 8.086 1 98.88 17 ASP B N 1
ATOM 3208 C CA . ASP B 1 17 ? -19.203 -13.789 7.68 1 98.88 17 ASP B CA 1
ATOM 3209 C C . ASP B 1 17 ? -19.328 -13.844 6.156 1 98.88 17 ASP B C 1
ATOM 3211 O O . ASP B 1 17 ? -19.734 -14.859 5.598 1 98.88 17 ASP B O 1
ATOM 3215 N N . HIS B 1 18 ? -19.016 -12.742 5.516 1 98.94 18 HIS B N 1
ATOM 3216 C CA . HIS B 1 18 ? -19.094 -12.695 4.059 1 98.94 18 HIS B CA 1
ATOM 3217 C C . HIS B 1 18 ? -18.031 -13.602 3.428 1 98.94 18 HIS B C 1
ATOM 3219 O O . HIS B 1 18 ? -18.297 -14.266 2.426 1 98.94 18 HIS B O 1
ATOM 3225 N N . VAL B 1 19 ? -16.828 -13.656 4.008 1 98.94 19 VAL B N 1
ATOM 3226 C CA . VAL B 1 19 ? -15.781 -14.562 3.535 1 98.94 19 VAL B CA 1
ATOM 3227 C C . VAL B 1 19 ? -16.266 -16 3.635 1 98.94 19 VAL B C 1
ATOM 3229 O O . VAL B 1 19 ? -16.172 -16.766 2.668 1 98.94 19 VAL B O 1
ATOM 3232 N N . GLU B 1 20 ? -16.828 -16.328 4.762 1 98.81 20 GLU B N 1
ATOM 3233 C CA . GLU B 1 20 ? -17.344 -17.688 4.988 1 98.81 20 GLU B CA 1
ATOM 3234 C C . GLU B 1 20 ? -18.484 -18.016 4.035 1 98.81 20 GLU B C 1
ATOM 3236 O O . GLU B 1 20 ? -18.531 -19.094 3.459 1 98.81 20 GLU B O 1
ATOM 3241 N N . TYR B 1 21 ? -19.391 -17.031 3.885 1 98.81 21 TYR B N 1
ATOM 3242 C CA . TYR B 1 21 ? -20.516 -17.188 2.975 1 98.81 21 TYR B CA 1
ATOM 3243 C C . TYR B 1 21 ? -20.031 -17.5 1.562 1 98.81 21 TYR B C 1
ATOM 3245 O O . TYR B 1 21 ? -20.547 -18.422 0.916 1 98.81 21 TYR B O 1
ATOM 3253 N N . ASN B 1 22 ? -19.047 -16.734 1.083 1 98.88 22 ASN B N 1
ATOM 3254 C CA . ASN B 1 22 ? -18.547 -16.891 -0.279 1 98.88 22 ASN B CA 1
ATOM 3255 C C . ASN B 1 22 ? -17.906 -18.25 -0.495 1 98.88 22 ASN B C 1
ATOM 3257 O O . ASN B 1 22 ? -18.078 -18.859 -1.549 1 98.88 22 ASN B O 1
ATOM 3261 N N . ILE B 1 23 ? -17.156 -18.75 0.526 1 98.62 23 ILE B N 1
ATOM 3262 C CA . ILE B 1 23 ? -16.547 -20.078 0.443 1 98.62 23 ILE B CA 1
ATOM 3263 C C . ILE B 1 23 ? -17.625 -21.156 0.363 1 98.62 23 ILE B C 1
ATOM 3265 O O . ILE B 1 23 ? -17.547 -22.062 -0.468 1 98.62 23 ILE B O 1
ATOM 3269 N N . LYS B 1 24 ? -18.609 -21.016 1.147 1 98.38 24 LYS B N 1
ATOM 3270 C CA . LYS B 1 24 ? -19.703 -21.984 1.174 1 98.38 24 LYS B CA 1
ATOM 3271 C C . LYS B 1 24 ? -20.484 -21.984 -0.14 1 98.38 24 LYS B C 1
ATOM 3273 O O . LYS B 1 24 ? -20.922 -23.031 -0.611 1 98.38 24 LYS B O 1
ATOM 3278 N N . GLN B 1 25 ? -20.641 -20.766 -0.701 1 97.94 25 GLN B N 1
ATOM 3279 C CA . GLN B 1 25 ? -21.312 -20.672 -1.995 1 97.94 25 GLN B CA 1
ATOM 3280 C C . GLN B 1 25 ? -20.547 -21.453 -3.066 1 97.94 25 GLN B C 1
ATOM 3282 O O . GLN B 1 25 ? -21.141 -22.172 -3.857 1 97.94 25 GLN B O 1
ATOM 3287 N N . LEU B 1 26 ? -19.219 -21.312 -3.064 1 97.81 26 LEU B N 1
ATOM 3288 C CA . LEU B 1 26 ? -18.422 -22.016 -4.062 1 97.81 26 LEU B CA 1
ATOM 3289 C C . LEU B 1 26 ? -18.438 -23.516 -3.793 1 97.81 26 LEU B C 1
ATOM 3291 O O . LEU B 1 26 ? -18.562 -24.328 -4.727 1 97.81 26 LEU B O 1
ATOM 3295 N N . ALA B 1 27 ? -18.297 -23.891 -2.568 1 96.94 27 ALA B N 1
ATOM 3296 C CA . ALA B 1 27 ? -18.297 -25.312 -2.209 1 96.94 27 ALA B CA 1
ATOM 3297 C C . ALA B 1 27 ? -19.562 -26 -2.686 1 96.94 27 ALA B C 1
ATOM 3299 O O . ALA B 1 27 ? -19.516 -27.094 -3.25 1 96.94 27 ALA B O 1
ATOM 3300 N N . ALA B 1 28 ? -20.656 -25.328 -2.447 1 96.19 28 ALA B N 1
ATOM 3301 C CA . ALA B 1 28 ? -21.938 -25.875 -2.875 1 96.19 28 ALA B CA 1
ATOM 3302 C C . ALA B 1 28 ? -22.016 -25.984 -4.398 1 96.19 28 ALA B C 1
ATOM 3304 O O . ALA B 1 28 ? -22.625 -26.906 -4.934 1 96.19 28 ALA B O 1
ATOM 3305 N N . HIS B 1 29 ? -21.391 -25.062 -5.008 1 95.75 29 HIS B N 1
ATOM 3306 C CA . HIS B 1 29 ? -21.438 -24.953 -6.461 1 95.75 29 HIS B CA 1
ATOM 3307 C C . HIS B 1 29 ? -20.594 -26.031 -7.121 1 95.75 29 HIS B C 1
ATOM 3309 O O . HIS B 1 29 ? -21 -26.625 -8.125 1 95.75 29 HIS B O 1
ATOM 3315 N N . ILE B 1 30 ? -19.391 -26.312 -6.566 1 94.62 30 ILE B N 1
ATOM 3316 C CA . ILE B 1 30 ? -18.438 -27.188 -7.242 1 94.62 30 ILE B CA 1
ATOM 3317 C C . ILE B 1 30 ? -18.656 -28.625 -6.789 1 94.62 30 ILE B C 1
ATOM 3319 O O . ILE B 1 30 ? -18.156 -29.562 -7.418 1 94.62 30 ILE B O 1
ATOM 3323 N N . GLY B 1 31 ? -19.281 -28.797 -5.68 1 91.38 31 GLY B N 1
ATOM 3324 C CA . GLY B 1 31 ? -19.594 -30.141 -5.199 1 91.38 31 GLY B CA 1
ATOM 3325 C C . GLY B 1 31 ? -18.656 -30.609 -4.109 1 91.38 31 GLY B C 1
ATOM 3326 O O . GLY B 1 31 ? -17.594 -30.016 -3.904 1 91.38 31 GLY B O 1
ATOM 3327 N N . GLU B 1 32 ? -18.938 -31.672 -3.424 1 88.88 32 GLU B N 1
ATOM 3328 C CA . GLU B 1 32 ? -18.25 -32.156 -2.227 1 88.88 32 GLU B CA 1
ATOM 3329 C C . GLU B 1 32 ? -16.984 -32.938 -2.586 1 88.88 32 GLU B C 1
ATOM 3331 O O . GLU B 1 32 ? -16.141 -33.156 -1.728 1 88.88 32 GLU B O 1
ATOM 3336 N N . ASP B 1 33 ? -16.875 -33.25 -3.781 1 90.44 33 ASP B N 1
ATOM 3337 C CA . ASP B 1 33 ? -15.75 -34.094 -4.195 1 90.44 33 ASP B CA 1
ATOM 3338 C C . ASP B 1 33 ? -14.523 -33.219 -4.504 1 90.44 33 ASP B C 1
ATOM 3340 O O . ASP B 1 33 ? -13.438 -33.75 -4.746 1 90.44 33 ASP B O 1
ATOM 3344 N N . LYS B 1 34 ? -14.672 -31.984 -4.484 1 94.5 34 LYS B N 1
ATOM 3345 C CA . LYS B 1 34 ? -13.555 -31.078 -4.777 1 94.5 34 LYS B CA 1
ATOM 3346 C C . LYS B 1 34 ? -13.164 -30.281 -3.545 1 94.5 34 LYS B C 1
ATOM 3348 O O . LYS B 1 34 ? -14.023 -29.812 -2.799 1 94.5 34 LYS B O 1
ATOM 3353 N N . GLY B 1 35 ? -11.883 -30.188 -3.402 1 96.25 35 GLY B N 1
ATOM 3354 C CA . GLY B 1 35 ? -11.398 -29.328 -2.338 1 96.25 35 GLY B CA 1
ATOM 3355 C C . GLY B 1 35 ? -11.172 -27.906 -2.783 1 96.25 35 GLY B C 1
ATOM 3356 O O . GLY B 1 35 ? -11.18 -27.609 -3.98 1 96.25 35 GLY B O 1
ATOM 3357 N N . ILE B 1 36 ? -11.078 -27 -1.81 1 97.88 36 ILE B N 1
ATOM 3358 C CA . ILE B 1 36 ? -10.852 -25.594 -2.096 1 97.88 36 ILE B CA 1
ATOM 3359 C C . ILE B 1 36 ? -9.531 -25.141 -1.474 1 97.88 36 ILE B C 1
ATOM 3361 O O . ILE B 1 36 ? -9.336 -25.266 -0.261 1 97.88 36 ILE B O 1
ATOM 3365 N N . TYR B 1 37 ? -8.594 -24.703 -2.316 1 98.69 37 TYR B N 1
ATOM 3366 C CA . TYR B 1 37 ? -7.5 -23.859 -1.844 1 98.69 37 TYR B CA 1
ATOM 3367 C C . TYR B 1 37 ? -7.961 -22.422 -1.675 1 98.69 37 TYR B C 1
ATOM 3369 O O . TYR B 1 37 ? -8.305 -21.75 -2.654 1 98.69 37 TYR B O 1
ATOM 3377 N N . ALA B 1 38 ? -8.031 -21.938 -0.442 1 98.88 38 ALA B N 1
ATOM 3378 C CA . ALA B 1 38 ? -8.258 -20.516 -0.21 1 98.88 38 ALA B CA 1
ATOM 3379 C C . ALA B 1 38 ? -6.984 -19.719 -0.472 1 98.88 38 ALA B C 1
ATOM 3381 O O . ALA B 1 38 ? -5.965 -19.922 0.188 1 98.88 38 ALA B O 1
ATOM 3382 N N . VAL B 1 39 ? -7.086 -18.844 -1.421 1 98.94 39 VAL B N 1
ATOM 3383 C CA . VAL B 1 39 ? -5.91 -18.062 -1.78 1 98.94 39 VAL B CA 1
ATOM 3384 C C . VAL B 1 39 ? -5.84 -16.797 -0.918 1 98.94 39 VAL B C 1
ATOM 3386 O O . VAL B 1 39 ? -6.645 -15.883 -1.086 1 98.94 39 VAL B O 1
ATOM 3389 N N . VAL B 1 40 ? -4.816 -16.734 -0.006 1 98.88 40 VAL B N 1
ATOM 3390 C CA . VAL B 1 40 ? -4.742 -15.641 0.96 1 98.88 40 VAL B CA 1
ATOM 3391 C C . VAL B 1 40 ? -3.441 -14.867 0.768 1 98.88 40 VAL B C 1
ATOM 3393 O O . VAL B 1 40 ? -2.922 -14.273 1.715 1 98.88 40 VAL B O 1
ATOM 3396 N N . LYS B 1 41 ? -2.922 -14.938 -0.468 1 98.69 41 LYS B N 1
ATOM 3397 C CA . LYS B 1 41 ? -1.714 -14.172 -0.767 1 98.69 41 LYS B CA 1
ATOM 3398 C C . LYS B 1 41 ? -1.979 -12.672 -0.688 1 98.69 41 LYS B C 1
ATOM 3400 O O . LYS B 1 41 ? -3.135 -12.234 -0.656 1 98.69 41 LYS B O 1
ATOM 3405 N N . ALA B 1 42 ? -0.845 -11.844 -0.59 1 98.06 42 ALA B N 1
ATOM 3406 C CA . ALA B 1 42 ? -0.927 -10.391 -0.627 1 98.06 42 ALA B CA 1
ATOM 3407 C C . ALA B 1 42 ? -1.799 -9.859 0.508 1 98.06 42 ALA B C 1
ATOM 3409 O O . ALA B 1 42 ? -2.697 -9.047 0.281 1 98.06 42 ALA B O 1
ATOM 3410 N N . ASN B 1 43 ? -1.536 -10.383 1.748 1 97 43 ASN B N 1
ATOM 3411 C CA . ASN B 1 43 ? -2.334 -10.016 2.914 1 97 43 ASN B CA 1
ATOM 3412 C C . ASN B 1 43 ? -3.811 -10.336 2.707 1 97 43 ASN B C 1
ATOM 3414 O O . ASN B 1 43 ? -4.68 -9.516 2.998 1 97 43 ASN B O 1
ATOM 3418 N N . ALA B 1 44 ? -4.035 -11.5 2.082 1 98.31 44 ALA B N 1
ATOM 3419 C CA . ALA B 1 44 ? -5.391 -11.914 1.717 1 98.31 44 ALA B CA 1
ATOM 3420 C C . ALA B 1 44 ? -6.082 -10.836 0.886 1 98.31 44 ALA B C 1
ATOM 3422 O O . ALA B 1 44 ? -7.188 -10.398 1.224 1 98.31 44 ALA B O 1
ATOM 3423 N N . TYR B 1 45 ? -5.434 -10.469 -0.158 1 98.38 45 TYR B N 1
ATOM 3424 C CA . TYR B 1 45 ? -5.918 -9.438 -1.063 1 98.38 45 TYR B CA 1
ATOM 3425 C C . TYR B 1 45 ? -6.242 -8.156 -0.302 1 98.38 45 TYR B C 1
ATOM 3427 O O . TYR B 1 45 ? -7.219 -7.473 -0.617 1 98.38 45 TYR B O 1
ATOM 3435 N N . GLY B 1 46 ? -5.52 -7.879 0.758 1 97.75 46 GLY B N 1
ATOM 3436 C CA . GLY B 1 46 ? -5.695 -6.652 1.519 1 97.75 46 GLY B CA 1
ATOM 3437 C C . GLY B 1 46 ? -6.656 -6.801 2.68 1 97.75 46 GLY B C 1
ATOM 3438 O O . GLY B 1 46 ? -6.945 -5.828 3.383 1 97.75 46 GLY B O 1
ATOM 3439 N N . HIS B 1 47 ? -7.129 -8.055 3.01 1 98.5 47 HIS B N 1
ATOM 3440 C CA . HIS B 1 47 ? -8.188 -8.258 3.996 1 98.5 47 HIS B CA 1
ATOM 3441 C C . HIS B 1 47 ? -7.621 -8.789 5.309 1 98.5 47 HIS B C 1
ATOM 3443 O O . HIS B 1 47 ? -8.344 -8.891 6.305 1 98.5 47 HIS B O 1
ATOM 3449 N N . GLY B 1 48 ? -6.344 -9.141 5.348 1 96.69 48 GLY B N 1
ATOM 3450 C CA . GLY B 1 48 ? -5.723 -9.656 6.559 1 96.69 48 GLY B CA 1
ATOM 3451 C C . GLY B 1 48 ? -5.422 -11.141 6.488 1 96.69 48 GLY B C 1
ATOM 3452 O O . GLY B 1 48 ? -6.336 -11.961 6.414 1 96.69 48 GLY B O 1
ATOM 3453 N N . TYR B 1 49 ? -4.172 -11.539 6.648 1 96.25 49 TYR B N 1
ATOM 3454 C CA . TYR B 1 49 ? -3.693 -12.898 6.434 1 96.25 49 TYR B CA 1
ATOM 3455 C C . TYR B 1 49 ? -4.398 -13.883 7.363 1 96.25 49 TYR B C 1
ATOM 3457 O O . TYR B 1 49 ? -5.199 -14.703 6.918 1 96.25 49 TYR B O 1
ATOM 3465 N N . THR B 1 50 ? -4.172 -13.68 8.625 1 96.25 50 THR B N 1
ATOM 3466 C CA . THR B 1 50 ? -4.477 -14.68 9.633 1 96.25 50 THR B CA 1
ATOM 3467 C C . THR B 1 50 ? -5.984 -14.812 9.828 1 96.25 50 THR B C 1
ATOM 3469 O O . THR B 1 50 ? -6.523 -15.922 9.812 1 96.25 50 THR B O 1
ATOM 3472 N N . GLN B 1 51 ? -6.66 -13.656 9.891 1 97 51 GLN B N 1
ATOM 3473 C CA . GLN B 1 51 ? -8.094 -13.648 10.172 1 97 51 GLN B CA 1
ATOM 3474 C C . GLN B 1 51 ? -8.875 -14.266 9.016 1 97 51 GLN B C 1
ATOM 3476 O O . GLN B 1 51 ? -9.789 -15.07 9.242 1 97 51 GLN B O 1
ATOM 3481 N N . VAL B 1 52 ? -8.438 -13.992 7.812 1 98.56 52 VAL B N 1
ATOM 3482 C CA . VAL B 1 52 ? -9.133 -14.508 6.637 1 98.56 52 VAL B CA 1
ATOM 3483 C C . VAL B 1 52 ? -8.812 -15.992 6.449 1 98.56 52 VAL B C 1
ATOM 3485 O O . VAL B 1 52 ? -9.688 -16.781 6.105 1 98.56 52 VAL B O 1
ATOM 3488 N N . ALA B 1 53 ? -7.531 -16.344 6.672 1 98.75 53 ALA B N 1
ATOM 3489 C CA . ALA B 1 53 ? -7.145 -17.75 6.566 1 98.75 53 ALA B CA 1
ATOM 3490 C C . ALA B 1 53 ? -7.98 -18.625 7.504 1 98.75 53 ALA B C 1
ATOM 3492 O O . ALA B 1 53 ? -8.523 -19.641 7.09 1 98.75 53 ALA B O 1
ATOM 3493 N N . GLN B 1 54 ? -8.125 -18.156 8.727 1 98.44 54 GLN B N 1
ATOM 3494 C CA . GLN B 1 54 ? -8.898 -18.906 9.711 1 98.44 54 GLN B CA 1
ATOM 3495 C C . GLN B 1 54 ? -10.367 -19 9.305 1 98.44 54 GLN B C 1
ATOM 3497 O O . GLN B 1 54 ? -10.969 -20.062 9.391 1 98.44 54 GLN B O 1
ATOM 3502 N N . ALA B 1 55 ? -10.914 -17.875 8.859 1 98.69 55 ALA B N 1
ATOM 3503 C CA . ALA B 1 55 ? -12.312 -17.859 8.438 1 98.69 55 ALA B CA 1
ATOM 3504 C C . ALA B 1 55 ? -12.547 -18.812 7.27 1 98.69 55 ALA B C 1
ATOM 3506 O O . ALA B 1 55 ? -13.562 -19.5 7.227 1 98.69 55 ALA B O 1
ATOM 3507 N N . ALA B 1 56 ? -11.602 -18.812 6.352 1 98.88 56 ALA B N 1
ATOM 3508 C CA . ALA B 1 56 ? -11.727 -19.688 5.18 1 98.88 56 ALA B CA 1
ATOM 3509 C C . ALA B 1 56 ? -11.68 -21.156 5.582 1 98.88 56 ALA B C 1
ATOM 3511 O O . ALA B 1 56 ? -12.5 -21.953 5.121 1 98.88 56 ALA B O 1
ATOM 3512 N N . LEU B 1 57 ? -10.766 -21.5 6.445 1 98.81 57 LEU B N 1
ATOM 3513 C CA . LEU B 1 57 ? -10.625 -22.875 6.91 1 98.81 57 LEU B CA 1
ATOM 3514 C C . LEU B 1 57 ? -11.859 -23.312 7.699 1 98.81 57 LEU B C 1
ATOM 3516 O O . LEU B 1 57 ? -12.383 -24.406 7.488 1 98.81 57 LEU B O 1
ATOM 3520 N N . ASP B 1 58 ? -12.359 -22.406 8.5 1 98.19 58 ASP B N 1
ATOM 3521 C CA . ASP B 1 58 ? -13.562 -22.672 9.281 1 98.19 58 ASP B CA 1
ATOM 3522 C C . ASP B 1 58 ? -14.758 -22.906 8.367 1 98.19 58 ASP B C 1
ATOM 3524 O O . ASP B 1 58 ? -15.672 -23.672 8.711 1 98.19 58 ASP B O 1
ATOM 3528 N N . ALA B 1 59 ? -14.719 -22.344 7.223 1 98.44 59 ALA B N 1
ATOM 3529 C CA . ALA B 1 59 ? -15.859 -22.391 6.312 1 98.44 59 ALA B CA 1
ATOM 3530 C C . ALA B 1 59 ? -15.781 -23.594 5.391 1 98.44 59 ALA B C 1
ATOM 3532 O O . ALA B 1 59 ? -16.703 -23.859 4.617 1 98.44 59 ALA B O 1
ATOM 3533 N N . GLY B 1 60 ? -14.633 -24.281 5.402 1 97.62 60 GLY B N 1
ATOM 3534 C CA . GLY B 1 60 ? -14.594 -25.531 4.656 1 97.62 60 GLY B CA 1
ATOM 3535 C C . GLY B 1 60 ? -13.461 -25.594 3.65 1 97.62 60 GLY B C 1
ATOM 3536 O O . GLY B 1 60 ? -13.297 -26.594 2.951 1 97.62 60 GLY B O 1
ATOM 3537 N N . ALA B 1 61 ? -12.641 -24.547 3.551 1 98.56 61 ALA B N 1
ATOM 3538 C CA . ALA B 1 61 ? -11.453 -24.641 2.701 1 98.56 61 ALA B CA 1
ATOM 3539 C C . ALA B 1 61 ? -10.523 -25.734 3.188 1 98.56 61 ALA B C 1
ATOM 3541 O O . ALA B 1 61 ? -10.336 -25.922 4.395 1 98.56 61 ALA B O 1
ATOM 3542 N N . SER B 1 62 ? -9.898 -26.406 2.277 1 97.94 62 SER B N 1
ATOM 3543 C CA . SER B 1 62 ? -9.062 -27.562 2.598 1 97.94 62 SER B CA 1
ATOM 3544 C C . SER B 1 62 ? -7.625 -27.141 2.865 1 97.94 62 SER B C 1
ATOM 3546 O O . SER B 1 62 ? -6.906 -27.812 3.615 1 97.94 62 SER B O 1
ATOM 3548 N N . ALA B 1 63 ? -7.219 -26.125 2.213 1 98.5 63 ALA B N 1
ATOM 3549 C CA . ALA B 1 63 ? -5.832 -25.672 2.232 1 98.5 63 ALA B CA 1
ATOM 3550 C C . ALA B 1 63 ? -5.73 -24.188 1.853 1 98.5 63 ALA B C 1
ATOM 3552 O O . ALA B 1 63 ? -6.738 -23.562 1.536 1 98.5 63 ALA B O 1
ATOM 3553 N N . LEU B 1 64 ? -4.539 -23.641 2.016 1 98.94 64 LEU B N 1
ATOM 3554 C CA . LEU B 1 64 ? -4.281 -22.234 1.7 1 98.94 64 LEU B CA 1
ATOM 3555 C C . LEU B 1 64 ? -3.23 -22.109 0.604 1 98.94 64 LEU B C 1
ATOM 3557 O O . LEU B 1 64 ? -2.455 -23.047 0.373 1 98.94 64 LEU B O 1
ATOM 3561 N N . ALA B 1 65 ? -3.26 -21.016 -0.071 1 98.94 65 ALA B N 1
ATOM 3562 C CA . ALA B 1 65 ? -2.215 -20.672 -1.035 1 98.94 65 ALA B CA 1
ATOM 3563 C C . ALA B 1 65 ? -1.74 -19.234 -0.853 1 98.94 65 ALA B C 1
ATOM 3565 O O . ALA B 1 65 ? -2.543 -18.344 -0.577 1 98.94 65 ALA B O 1
ATOM 3566 N N . VAL B 1 66 ? -0.418 -19.016 -0.963 1 98.88 66 VAL B N 1
ATOM 3567 C CA . VAL B 1 66 ? 0.203 -17.703 -0.846 1 98.88 66 VAL B CA 1
ATOM 3568 C C . VAL B 1 66 ? 1.152 -17.469 -2.02 1 98.88 66 VAL B C 1
ATOM 3570 O O . VAL B 1 66 ? 1.342 -18.359 -2.855 1 98.88 66 VAL B O 1
ATOM 3573 N N . ALA B 1 67 ? 1.688 -16.266 -2.094 1 98.69 67 ALA B N 1
ATOM 3574 C CA . ALA B 1 67 ? 2.492 -15.891 -3.254 1 98.69 67 ALA B CA 1
ATOM 3575 C C . ALA B 1 67 ? 3.947 -16.312 -3.07 1 98.69 67 ALA B C 1
ATOM 3577 O O . ALA B 1 67 ? 4.609 -16.703 -4.027 1 98.69 67 ALA B O 1
ATOM 3578 N N . PHE B 1 68 ? 4.488 -16.141 -1.855 1 98.31 68 PHE B N 1
ATOM 3579 C CA . PHE B 1 68 ? 5.898 -16.422 -1.617 1 98.31 68 PHE B CA 1
ATOM 3580 C C . PHE B 1 68 ? 6.117 -16.906 -0.186 1 98.31 68 PHE B C 1
ATOM 3582 O O . PHE B 1 68 ? 5.207 -16.844 0.642 1 98.31 68 PHE B O 1
ATOM 3589 N N . LEU B 1 69 ? 7.242 -17.406 0.125 1 98.12 69 LEU B N 1
ATOM 3590 C CA . LEU B 1 69 ? 7.543 -18.188 1.315 1 98.12 69 LEU B CA 1
ATOM 3591 C C . LEU B 1 69 ? 7.363 -17.359 2.58 1 98.12 69 LEU B C 1
ATOM 3593 O O . LEU B 1 69 ? 6.867 -17.859 3.592 1 98.12 69 LEU B O 1
ATOM 3597 N N . ASP B 1 70 ? 7.664 -16.062 2.607 1 96.88 70 ASP B N 1
ATOM 3598 C CA . ASP B 1 70 ? 7.5 -15.195 3.773 1 96.88 70 ASP B CA 1
ATOM 3599 C C . ASP B 1 70 ? 6.051 -15.188 4.25 1 96.88 70 ASP B C 1
ATOM 3601 O O . ASP B 1 70 ? 5.785 -15.203 5.457 1 96.88 70 ASP B O 1
ATOM 3605 N N . GLU B 1 71 ? 5.141 -15.164 3.33 1 97.38 71 GLU B N 1
ATOM 3606 C CA . GLU B 1 71 ? 3.727 -15.156 3.691 1 97.38 71 GLU B CA 1
ATOM 3607 C C . GLU B 1 71 ? 3.324 -16.469 4.371 1 97.38 71 GLU B C 1
ATOM 3609 O O . GLU B 1 71 ? 2.551 -16.453 5.332 1 97.38 71 GLU B O 1
ATOM 3614 N N . ALA B 1 72 ? 3.865 -17.531 3.838 1 98.19 72 ALA B N 1
ATOM 3615 C CA . ALA B 1 72 ? 3.578 -18.844 4.426 1 98.19 72 ALA B CA 1
ATOM 3616 C C . ALA B 1 72 ? 4.117 -18.938 5.852 1 98.19 72 ALA B C 1
ATOM 3618 O O . ALA B 1 72 ? 3.424 -19.391 6.758 1 98.19 72 ALA B O 1
ATOM 3619 N N . LEU B 1 73 ? 5.348 -18.484 5.996 1 96.62 73 LEU B N 1
ATOM 3620 C CA . LEU B 1 73 ? 5.977 -18.531 7.309 1 96.62 73 LEU B CA 1
ATOM 3621 C C . LEU B 1 73 ? 5.242 -17.625 8.289 1 96.62 73 LEU B C 1
ATOM 3623 O O . LEU B 1 73 ? 5.129 -17.938 9.477 1 96.62 73 LEU B O 1
ATOM 3627 N N . HIS B 1 74 ? 4.75 -16.516 7.742 1 95.19 74 HIS B N 1
ATOM 3628 C CA . HIS B 1 74 ? 3.941 -15.617 8.555 1 95.19 74 HIS B CA 1
ATOM 3629 C C . HIS B 1 74 ? 2.701 -16.328 9.094 1 95.19 74 HIS B C 1
ATOM 3631 O O . HIS B 1 74 ? 2.375 -16.203 10.273 1 95.19 74 HIS B O 1
ATOM 3637 N N . LEU B 1 75 ? 2.049 -17.047 8.289 1 96.81 75 LEU B N 1
ATOM 3638 C CA . LEU B 1 75 ? 0.854 -17.797 8.68 1 96.81 75 LEU B CA 1
ATOM 3639 C C . LEU B 1 75 ? 1.201 -18.891 9.672 1 96.81 75 LEU B C 1
ATOM 3641 O O . LEU B 1 75 ? 0.463 -19.125 10.633 1 96.81 75 LEU B O 1
ATOM 3645 N N . ARG B 1 76 ? 2.354 -19.609 9.453 1 97.06 76 ARG B N 1
ATOM 3646 C CA . ARG B 1 76 ? 2.801 -20.625 10.391 1 97.06 76 ARG B CA 1
ATOM 3647 C C . ARG B 1 76 ? 3.053 -20.047 11.773 1 97.06 76 ARG B C 1
ATOM 3649 O O . ARG B 1 76 ? 2.633 -20.609 12.781 1 97.06 76 ARG B O 1
ATOM 3656 N N . LYS B 1 77 ? 3.686 -18.906 11.82 1 93.56 77 LYS B N 1
ATOM 3657 C CA . LYS B 1 77 ? 3.98 -18.234 13.086 1 93.56 77 LYS B CA 1
ATOM 3658 C C . LYS B 1 77 ? 2.697 -17.812 13.797 1 93.56 77 LYS B C 1
ATOM 3660 O O . LYS B 1 77 ? 2.654 -17.766 15.031 1 93.56 77 LYS B O 1
ATOM 3665 N N . ALA B 1 78 ? 1.689 -17.594 12.984 1 93.31 78 ALA B N 1
ATOM 3666 C CA . ALA B 1 78 ? 0.402 -17.188 13.547 1 93.31 78 ALA B CA 1
ATOM 3667 C C . ALA B 1 78 ? -0.395 -18.406 14.023 1 93.31 78 ALA B C 1
ATOM 3669 O O . ALA B 1 78 ? -1.513 -18.266 14.523 1 93.31 78 ALA B O 1
ATOM 3670 N N . GLY B 1 79 ? 0.096 -19.609 13.781 1 95.62 79 GLY B N 1
ATOM 3671 C CA . GLY B 1 79 ? -0.51 -20.797 14.344 1 95.62 79 GLY B CA 1
ATOM 3672 C C . GLY B 1 79 ? -1.322 -21.594 13.336 1 95.62 79 GLY B C 1
ATOM 3673 O O . GLY B 1 79 ? -1.985 -22.562 13.695 1 95.62 79 GLY B O 1
ATOM 3674 N N . ILE B 1 80 ? -1.322 -21.203 12.086 1 97.62 80 ILE B N 1
ATOM 3675 C CA . ILE B 1 80 ? -2.053 -21.922 11.047 1 97.62 80 ILE B CA 1
ATOM 3676 C C . ILE B 1 80 ? -1.343 -23.25 10.75 1 97.62 80 ILE B C 1
ATOM 3678 O O . ILE B 1 80 ? -0.154 -23.266 10.422 1 97.62 80 ILE B O 1
ATOM 3682 N N . GLN B 1 81 ? -2.053 -24.312 10.758 1 97.94 81 GLN B N 1
ATOM 3683 C CA . GLN B 1 81 ? -1.441 -25.625 10.586 1 97.94 81 GLN B CA 1
ATOM 3684 C C . GLN B 1 81 ? -1.845 -26.25 9.258 1 97.94 81 GLN B C 1
ATOM 3686 O O . GLN B 1 81 ? -1.236 -27.234 8.812 1 97.94 81 GLN B O 1
ATOM 3691 N N . ALA B 1 82 ? -2.902 -25.672 8.648 1 98.5 82 ALA B N 1
ATOM 3692 C CA . ALA B 1 82 ? -3.408 -26.219 7.398 1 98.5 82 ALA B CA 1
ATOM 3693 C C . ALA B 1 82 ? -2.318 -26.25 6.328 1 98.5 82 ALA B C 1
ATOM 3695 O O . ALA B 1 82 ? -1.303 -25.562 6.453 1 98.5 82 ALA B O 1
ATOM 3696 N N . ALA B 1 83 ? -2.533 -27.078 5.332 1 98.56 83 ALA B N 1
ATOM 3697 C CA . ALA B 1 83 ? -1.617 -27.109 4.199 1 98.56 83 ALA B CA 1
ATOM 3698 C C . ALA B 1 83 ? -1.527 -25.75 3.525 1 98.56 83 ALA B C 1
ATOM 3700 O O . ALA B 1 83 ? -2.537 -25.047 3.379 1 98.56 83 ALA B O 1
ATOM 3701 N N . ILE B 1 84 ? -0.31 -25.328 3.193 1 98.88 84 ILE B N 1
ATOM 3702 C CA . ILE B 1 84 ? -0.072 -24.062 2.5 1 98.88 84 ILE B CA 1
ATOM 3703 C C . ILE B 1 84 ? 0.777 -24.312 1.256 1 98.88 84 ILE B C 1
ATOM 3705 O O . ILE B 1 84 ? 1.82 -24.953 1.327 1 98.88 84 ILE B O 1
ATOM 3709 N N . LEU B 1 85 ? 0.336 -23.828 0.145 1 98.94 85 LEU B N 1
ATOM 3710 C CA . LEU B 1 85 ? 1.083 -23.875 -1.107 1 98.94 85 LEU B CA 1
ATOM 3711 C C . LEU B 1 85 ? 1.618 -22.5 -1.482 1 98.94 85 LEU B C 1
ATOM 3713 O O . LEU B 1 85 ? 0.861 -21.531 -1.536 1 98.94 85 LEU B O 1
ATOM 3717 N N . VAL B 1 86 ? 2.918 -22.375 -1.692 1 98.94 86 VAL B N 1
ATOM 3718 C CA . VAL B 1 86 ? 3.518 -21.172 -2.258 1 98.94 86 VAL B CA 1
ATOM 3719 C C . VAL B 1 86 ? 3.432 -21.219 -3.781 1 98.94 86 VAL B C 1
ATOM 3721 O O . VAL B 1 86 ? 3.992 -22.109 -4.414 1 98.94 86 VAL B O 1
ATOM 3724 N N . LEU B 1 87 ? 2.785 -20.234 -4.344 1 98.88 87 LEU B N 1
ATOM 3725 C CA . LEU B 1 87 ? 2.506 -20.25 -5.777 1 98.88 87 LEU B CA 1
ATOM 3726 C C . LEU B 1 87 ? 3.68 -19.672 -6.562 1 98.88 87 LEU B C 1
ATOM 3728 O O . LEU B 1 87 ? 3.854 -19.984 -7.746 1 98.88 87 LEU B O 1
ATOM 3732 N N . GLY B 1 88 ? 4.469 -18.797 -5.906 1 98.44 88 GLY B N 1
ATOM 3733 C CA . GLY B 1 88 ? 5.535 -18.094 -6.605 1 98.44 88 GLY B CA 1
ATOM 3734 C C . GLY B 1 88 ? 6.887 -18.766 -6.453 1 98.44 88 GLY B C 1
ATOM 3735 O O . GLY B 1 88 ? 6.973 -19.906 -5.965 1 98.44 88 GLY B O 1
ATOM 3736 N N . ALA B 1 89 ? 7.906 -18.109 -6.895 1 98.19 89 ALA B N 1
ATOM 3737 C CA . ALA B 1 89 ? 9.273 -18.625 -6.906 1 98.19 89 ALA B CA 1
ATOM 3738 C C . ALA B 1 89 ? 9.852 -18.672 -5.496 1 98.19 89 ALA B C 1
ATOM 3740 O O . ALA B 1 89 ? 9.625 -17.75 -4.695 1 98.19 89 ALA B O 1
ATOM 3741 N N . THR B 1 90 ? 10.508 -19.734 -5.207 1 98.31 90 THR B N 1
ATOM 3742 C CA . THR B 1 90 ? 11.344 -19.875 -4.02 1 98.31 90 THR B CA 1
ATOM 3743 C C . THR B 1 90 ? 12.773 -20.25 -4.402 1 98.31 90 THR B C 1
ATOM 3745 O O . THR B 1 90 ? 12.984 -21.109 -5.262 1 98.31 90 THR B O 1
ATOM 3748 N N . ARG B 1 91 ? 13.812 -19.688 -3.785 1 98 91 ARG B N 1
ATOM 3749 C CA . ARG B 1 91 ? 15.195 -20.062 -4.051 1 98 91 ARG B CA 1
ATOM 3750 C C . ARG B 1 91 ? 15.461 -21.5 -3.609 1 98 91 ARG B C 1
ATOM 3752 O O . ARG B 1 91 ? 14.945 -21.953 -2.582 1 98 91 ARG B O 1
ATOM 3759 N N . ALA B 1 92 ? 16.266 -22.109 -4.457 1 97.75 92 ALA B N 1
ATOM 3760 C CA . ALA B 1 92 ? 16.578 -23.5 -4.117 1 97.75 92 ALA B CA 1
ATOM 3761 C C . ALA B 1 92 ? 17.172 -23.594 -2.713 1 97.75 92 ALA B C 1
ATOM 3763 O O . ALA B 1 92 ? 16.859 -24.516 -1.965 1 97.75 92 ALA B O 1
ATOM 3764 N N . GLU B 1 93 ? 17.969 -22.609 -2.312 1 96.31 93 GLU B N 1
ATOM 3765 C CA . GLU B 1 93 ? 18.672 -22.641 -1.028 1 96.31 93 GLU B CA 1
ATOM 3766 C C . GLU B 1 93 ? 17.688 -22.469 0.129 1 96.31 93 GLU B C 1
ATOM 3768 O O . GLU B 1 93 ? 18.031 -22.719 1.285 1 96.31 93 GLU B O 1
ATOM 3773 N N . ASP B 1 94 ? 16.422 -22.016 -0.162 1 96.94 94 ASP B N 1
ATOM 3774 C CA . ASP B 1 94 ? 15.43 -21.797 0.885 1 96.94 94 ASP B CA 1
ATOM 3775 C C . ASP B 1 94 ? 14.469 -22.984 0.982 1 96.94 94 ASP B C 1
ATOM 3777 O O . ASP B 1 94 ? 13.578 -22.984 1.835 1 96.94 94 ASP B O 1
ATOM 3781 N N . ALA B 1 95 ? 14.617 -23.984 0.162 1 98.06 95 ALA B N 1
ATOM 3782 C CA . ALA B 1 95 ? 13.672 -25.094 0.055 1 98.06 95 ALA B CA 1
ATOM 3783 C C . ALA B 1 95 ? 13.586 -25.875 1.365 1 98.06 95 ALA B C 1
ATOM 3785 O O . ALA B 1 95 ? 12.516 -26.328 1.757 1 98.06 95 ALA B O 1
ATOM 3786 N N . ALA B 1 96 ? 14.703 -26 2.066 1 97.31 96 ALA B N 1
ATOM 3787 C CA . ALA B 1 96 ? 14.734 -26.766 3.305 1 97.31 96 ALA B CA 1
ATOM 3788 C C . ALA B 1 96 ? 13.875 -26.109 4.383 1 97.31 96 ALA B C 1
ATOM 3790 O O . ALA B 1 96 ? 13.258 -26.797 5.199 1 97.31 96 ALA B O 1
ATOM 3791 N N . ILE B 1 97 ? 13.836 -24.797 4.355 1 96.75 97 ILE B N 1
ATOM 3792 C CA . ILE B 1 97 ? 13.008 -24.062 5.316 1 96.75 97 ILE B CA 1
ATOM 3793 C C . ILE B 1 97 ? 11.539 -24.391 5.082 1 96.75 97 ILE B C 1
ATOM 3795 O O . ILE B 1 97 ? 10.781 -24.594 6.039 1 96.75 97 ILE B O 1
ATOM 3799 N N . ALA B 1 98 ? 11.148 -24.438 3.838 1 98.19 98 ALA B N 1
ATOM 3800 C CA . ALA B 1 98 ? 9.766 -24.781 3.508 1 98.19 98 ALA B CA 1
ATOM 3801 C C . ALA B 1 98 ? 9.422 -26.188 4.012 1 98.19 98 ALA B C 1
ATOM 3803 O O . ALA B 1 98 ? 8.375 -26.391 4.637 1 98.19 98 ALA B O 1
ATOM 3804 N N . ALA B 1 99 ? 10.32 -27.109 3.803 1 98.31 99 ALA B N 1
ATOM 3805 C CA . ALA B 1 99 ? 10.109 -28.484 4.238 1 98.31 99 ALA B CA 1
ATOM 3806 C C . ALA B 1 99 ? 9.969 -28.578 5.754 1 98.31 99 ALA B C 1
ATOM 3808 O O . ALA B 1 99 ? 9.055 -29.234 6.266 1 98.31 99 ALA B O 1
ATOM 3809 N N . ASP B 1 100 ? 10.812 -27.812 6.445 1 97.88 100 ASP B N 1
ATOM 3810 C CA . ASP B 1 100 ? 10.82 -27.828 7.906 1 97.88 100 ASP B CA 1
ATOM 3811 C C . ASP B 1 100 ? 9.5 -27.297 8.461 1 97.88 100 ASP B C 1
ATOM 3813 O O . ASP B 1 100 ? 9.086 -27.672 9.562 1 97.88 100 ASP B O 1
ATOM 3817 N N . HIS B 1 101 ? 8.805 -26.5 7.715 1 98 101 HIS B N 1
ATOM 3818 C CA . HIS B 1 101 ? 7.578 -25.875 8.203 1 98 101 HIS B CA 1
ATOM 3819 C C . HIS B 1 101 ? 6.348 -26.469 7.512 1 98 101 HIS B C 1
ATOM 3821 O O . HIS B 1 101 ? 5.266 -25.891 7.559 1 98 101 HIS B O 1
ATOM 3827 N N . ASP B 1 102 ? 6.516 -27.531 6.777 1 98.38 102 ASP B N 1
ATOM 3828 C CA . ASP B 1 102 ? 5.434 -28.25 6.102 1 98.38 102 ASP B CA 1
ATOM 3829 C C . ASP B 1 102 ? 4.727 -27.344 5.098 1 98.38 102 ASP B C 1
ATOM 3831 O O . ASP B 1 102 ? 3.496 -27.25 5.09 1 98.38 102 ASP B O 1
ATOM 3835 N N . ILE B 1 103 ? 5.496 -26.609 4.344 1 98.69 103 ILE B N 1
ATOM 3836 C CA . ILE B 1 103 ? 5.008 -25.719 3.289 1 98.69 103 ILE B CA 1
ATOM 3837 C C . ILE B 1 103 ? 5.34 -26.328 1.924 1 98.69 103 ILE B C 1
ATOM 3839 O O . ILE B 1 103 ? 6.48 -26.719 1.67 1 98.69 103 ILE B O 1
ATOM 3843 N N . SER B 1 104 ? 4.355 -26.484 1.075 1 98.88 104 SER B N 1
ATOM 3844 C CA . SER B 1 104 ? 4.562 -26.984 -0.279 1 98.88 104 SER B CA 1
ATOM 3845 C C . SER B 1 104 ? 5.055 -25.875 -1.209 1 98.88 104 SER B C 1
ATOM 3847 O O . SER B 1 104 ? 4.613 -24.734 -1.106 1 98.88 104 SER B O 1
ATOM 3849 N N . LEU B 1 105 ? 5.941 -26.234 -2.104 1 98.88 105 LEU B N 1
ATOM 3850 C CA . LEU B 1 105 ? 6.496 -25.25 -3.033 1 98.88 105 LEU B CA 1
ATOM 3851 C C . LEU B 1 105 ? 6.098 -25.578 -4.469 1 98.88 105 LEU B C 1
ATOM 3853 O O . LEU B 1 105 ? 5.902 -26.75 -4.812 1 98.88 105 LEU B O 1
ATOM 3857 N N . THR B 1 106 ? 5.988 -24.578 -5.238 1 98.81 106 THR B N 1
ATOM 3858 C CA . THR B 1 106 ? 5.844 -24.703 -6.688 1 98.81 106 THR B CA 1
ATOM 3859 C C . THR B 1 106 ? 7.211 -24.828 -7.355 1 98.81 106 THR B C 1
ATOM 3861 O O . THR B 1 106 ? 8.156 -24.125 -6.988 1 98.81 106 THR B O 1
ATOM 3864 N N . PHE B 1 107 ? 7.324 -25.75 -8.312 1 98.44 107 PHE B N 1
ATOM 3865 C CA . PHE B 1 107 ? 8.516 -25.781 -9.156 1 98.44 107 PHE B CA 1
ATOM 3866 C C . PHE B 1 107 ? 8.133 -25.781 -10.633 1 98.44 107 PHE B C 1
ATOM 3868 O O . PHE B 1 107 ? 7.059 -26.266 -11 1 98.44 107 PHE B O 1
ATOM 3875 N N . TYR B 1 108 ? 9.023 -25.234 -11.484 1 98.25 108 TYR B N 1
ATOM 3876 C CA . TYR B 1 108 ? 8.68 -25 -12.883 1 98.25 108 TYR B CA 1
ATOM 3877 C C . TYR B 1 108 ? 9.93 -25 -13.758 1 98.25 108 TYR B C 1
ATOM 3879 O O . TYR B 1 108 ? 9.883 -24.609 -14.922 1 98.25 108 TYR B O 1
ATOM 3887 N N . ARG B 1 109 ? 11.078 -25.391 -13.156 1 97.19 109 ARG B N 1
ATOM 3888 C CA . ARG B 1 109 ? 12.344 -25.438 -13.883 1 97.19 109 ARG B CA 1
ATOM 3889 C C . ARG B 1 109 ? 13.156 -26.672 -13.492 1 97.19 109 ARG B C 1
ATOM 3891 O O . ARG B 1 109 ? 13.234 -27.016 -12.32 1 97.19 109 ARG B O 1
ATOM 3898 N N . LYS B 1 110 ? 13.805 -27.234 -14.492 1 97.5 110 LYS B N 1
ATOM 3899 C CA . LYS B 1 110 ? 14.656 -28.391 -14.266 1 97.5 110 LYS B CA 1
ATOM 3900 C C . LYS B 1 110 ? 15.883 -28.031 -13.438 1 97.5 110 LYS B C 1
ATOM 3902 O O . LYS B 1 110 ? 16.266 -28.781 -12.531 1 97.5 110 LYS B O 1
ATOM 3907 N N . ASP B 1 111 ? 16.484 -26.891 -13.75 1 97.5 111 ASP B N 1
ATOM 3908 C CA . ASP B 1 111 ? 17.703 -26.516 -13.047 1 97.5 111 ASP B CA 1
ATOM 3909 C C . ASP B 1 111 ? 17.422 -26.25 -11.57 1 97.5 111 ASP B C 1
ATOM 3911 O O . ASP B 1 111 ? 18.297 -26.469 -10.719 1 97.5 111 ASP B O 1
ATOM 3915 N N . TRP B 1 112 ? 16.281 -25.734 -11.258 1 97.94 112 TRP B N 1
ATOM 3916 C CA . TRP B 1 112 ? 15.891 -25.547 -9.859 1 97.94 112 TRP B CA 1
ATOM 3917 C C . TRP B 1 112 ? 15.836 -26.891 -9.133 1 97.94 112 TRP B C 1
ATOM 3919 O O . TRP B 1 112 ? 16.344 -27.016 -8.016 1 97.94 112 TRP B O 1
ATOM 3929 N N . LEU B 1 113 ? 15.227 -27.891 -9.789 1 97.56 113 LEU B N 1
ATOM 3930 C CA . LEU B 1 113 ? 15.141 -29.219 -9.195 1 97.56 113 LEU B CA 1
ATOM 3931 C C . LEU B 1 113 ? 16.531 -29.797 -8.945 1 97.56 113 LEU B C 1
ATOM 3933 O O . LEU B 1 113 ? 16.766 -30.438 -7.918 1 97.56 113 LEU B O 1
ATOM 3937 N N . GLU B 1 114 ? 17.391 -29.594 -9.93 1 97.81 114 GLU B N 1
ATOM 3938 C CA . GLU B 1 114 ? 18.766 -30.062 -9.773 1 97.81 114 GLU B CA 1
ATOM 3939 C C . GLU B 1 114 ? 19.422 -29.438 -8.547 1 97.81 114 GLU B C 1
ATOM 3941 O O . GLU B 1 114 ? 20.078 -30.125 -7.766 1 97.81 114 GLU B O 1
ATOM 3946 N N . ALA B 1 115 ? 19.219 -28.172 -8.367 1 97.62 115 ALA B N 1
ATOM 3947 C CA . ALA B 1 115 ? 19.797 -27.453 -7.234 1 97.62 115 ALA B CA 1
ATOM 3948 C C . ALA B 1 115 ? 19.172 -27.906 -5.922 1 97.62 115 ALA B C 1
ATOM 3950 O O . ALA B 1 115 ? 19.875 -28.094 -4.922 1 97.62 115 ALA B O 1
ATOM 3951 N N . VAL B 1 116 ? 17.891 -28.125 -5.887 1 97.81 116 VAL B N 1
ATOM 3952 C CA . VAL B 1 116 ? 17.156 -28.5 -4.684 1 97.81 116 VAL B CA 1
ATOM 3953 C C . VAL B 1 116 ? 17.562 -29.906 -4.25 1 97.81 116 VAL B C 1
ATOM 3955 O O . VAL B 1 116 ? 17.625 -30.188 -3.053 1 97.81 116 VAL B O 1
ATOM 3958 N N . ARG B 1 117 ? 17.766 -30.719 -5.18 1 94.88 117 ARG B N 1
ATOM 3959 C CA . ARG B 1 117 ? 18.156 -32.094 -4.887 1 94.88 117 ARG B CA 1
ATOM 3960 C C . ARG B 1 117 ? 19.453 -32.125 -4.094 1 94.88 117 ARG B C 1
ATOM 3962 O O . ARG B 1 117 ? 19.703 -33.094 -3.355 1 94.88 117 ARG B O 1
ATOM 3969 N N . ALA B 1 118 ? 20.281 -31.156 -4.277 1 93.38 118 ALA B N 1
ATOM 3970 C CA . ALA B 1 118 ? 21.594 -31.109 -3.615 1 93.38 118 ALA B CA 1
ATOM 3971 C C . ALA B 1 118 ? 21.453 -30.594 -2.182 1 93.38 118 ALA B C 1
ATOM 3973 O O . ALA B 1 118 ? 22.406 -30.672 -1.399 1 93.38 118 ALA B O 1
ATOM 3974 N N . GLU B 1 119 ? 20.266 -30.172 -1.853 1 93.81 119 GLU B N 1
ATOM 3975 C CA . GLU B 1 119 ? 20.047 -29.641 -0.507 1 93.81 119 GLU B CA 1
ATOM 3976 C C . GLU B 1 119 ? 19.828 -30.781 0.493 1 93.81 119 GLU B C 1
ATOM 3978 O O . GLU B 1 119 ? 19.516 -31.906 0.107 1 93.81 119 GLU B O 1
ATOM 3983 N N . GLN B 1 120 ? 20.078 -30.453 1.773 1 93.25 120 GLN B N 1
ATOM 3984 C CA . GLN B 1 120 ? 19.828 -31.406 2.855 1 93.25 120 GLN B CA 1
ATOM 3985 C C . GLN B 1 120 ? 18.469 -31.172 3.506 1 93.25 120 GLN B C 1
ATOM 3987 O O . GLN B 1 120 ? 18.172 -30.047 3.926 1 93.25 120 GLN B O 1
ATOM 3992 N N . PHE B 1 121 ? 17.625 -32.156 3.541 1 95.81 121 PHE B N 1
ATOM 3993 C CA . PHE B 1 121 ? 16.281 -32.062 4.078 1 95.81 121 PHE B CA 1
ATOM 3994 C C . PHE B 1 121 ? 16.125 -32.906 5.328 1 95.81 121 PHE B C 1
ATOM 3996 O O . PHE B 1 121 ? 16.594 -34.031 5.367 1 95.81 121 PHE B O 1
ATOM 4003 N N . ARG B 1 122 ? 15.594 -32.406 6.469 1 95.06 122 ARG B N 1
ATOM 4004 C CA . ARG B 1 122 ? 15.227 -33.188 7.652 1 95.06 122 ARG B CA 1
ATOM 4005 C C . ARG B 1 122 ? 13.898 -33.906 7.445 1 95.06 122 ARG B C 1
ATOM 4007 O O . ARG B 1 122 ? 13.641 -34.938 8.07 1 95.06 122 ARG B O 1
ATOM 4014 N N . LYS B 1 123 ? 13.031 -33.219 6.547 1 96.38 123 LYS B N 1
ATOM 4015 C CA . LYS B 1 123 ? 11.734 -33.719 6.109 1 96.38 123 LYS B CA 1
ATOM 4016 C C . LYS B 1 123 ? 11.578 -33.594 4.594 1 96.38 123 LYS B C 1
ATOM 4018 O O . LYS B 1 123 ? 12.148 -32.719 3.979 1 96.38 123 LYS B O 1
ATOM 4023 N N . PRO B 1 124 ? 10.828 -34.562 4.078 1 97.69 124 PRO B N 1
ATOM 4024 C CA . PRO B 1 124 ? 10.641 -34.438 2.631 1 97.69 124 PRO B CA 1
ATOM 4025 C C . PRO B 1 124 ? 9.953 -33.156 2.232 1 97.69 124 PRO B C 1
ATOM 4027 O O . PRO B 1 124 ? 9.125 -32.625 2.982 1 97.69 124 PRO B O 1
ATOM 4030 N N . LEU B 1 125 ? 10.32 -32.594 1.093 1 98.5 125 LEU B N 1
ATOM 4031 C CA . LEU B 1 125 ? 9.719 -31.406 0.537 1 98.5 125 LEU B CA 1
ATOM 4032 C C . LEU B 1 125 ? 8.562 -31.75 -0.396 1 98.5 125 LEU B C 1
ATOM 4034 O O . LEU B 1 125 ? 8.719 -32.562 -1.303 1 98.5 125 LEU B O 1
ATOM 4038 N N . GLN B 1 126 ? 7.418 -31.203 -0.111 1 98.44 126 GLN B N 1
ATOM 4039 C CA . GLN B 1 126 ? 6.254 -31.359 -0.977 1 98.44 126 GLN B CA 1
ATOM 4040 C C . GLN B 1 126 ? 6.289 -30.359 -2.133 1 98.44 126 GLN B C 1
ATOM 4042 O O . GLN B 1 126 ? 6.562 -29.172 -1.93 1 98.44 126 GLN B O 1
ATOM 4047 N N . LEU B 1 127 ? 5.988 -30.875 -3.357 1 98.62 127 LEU B N 1
ATOM 4048 C CA . LEU B 1 127 ? 6.137 -30.047 -4.547 1 98.62 127 LEU B CA 1
ATOM 4049 C C . LEU B 1 127 ? 4.871 -30.094 -5.402 1 98.62 127 LEU B C 1
ATOM 4051 O O . LEU B 1 127 ? 4.219 -31.141 -5.496 1 98.62 127 LEU B O 1
ATOM 4055 N N . HIS B 1 128 ? 4.523 -28.969 -5.969 1 98.81 128 HIS B N 1
ATOM 4056 C CA . HIS B 1 128 ? 3.537 -28.875 -7.043 1 98.81 128 HIS B CA 1
ATOM 4057 C C . HIS B 1 128 ? 4.184 -28.422 -8.352 1 98.81 128 HIS B C 1
ATOM 4059 O O . HIS B 1 128 ? 4.891 -27.422 -8.383 1 98.81 128 HIS B O 1
ATOM 4065 N N . MET B 1 129 ? 3.965 -29.125 -9.422 1 98.56 129 MET B N 1
ATOM 4066 C CA . MET B 1 129 ? 4.48 -28.766 -10.734 1 98.56 129 MET B CA 1
ATOM 4067 C C . MET B 1 129 ? 3.578 -27.734 -11.406 1 98.56 129 MET B C 1
ATOM 4069 O O . MET B 1 129 ? 2.363 -27.922 -11.484 1 98.56 129 MET B O 1
ATOM 4073 N N . LYS B 1 130 ? 4.172 -26.688 -11.812 1 98.75 130 LYS B N 1
ATOM 4074 C CA . LYS B 1 130 ? 3.428 -25.672 -12.562 1 98.75 130 LYS B CA 1
ATOM 4075 C C . LYS B 1 130 ? 3.584 -25.891 -14.07 1 98.75 130 LYS B C 1
ATOM 4077 O O . LYS B 1 130 ? 4.703 -26.016 -14.57 1 98.75 130 LYS B O 1
ATOM 4082 N N . LEU B 1 131 ? 2.52 -25.969 -14.773 1 98.25 131 LEU B N 1
ATOM 4083 C CA . LEU B 1 131 ? 2.508 -26.031 -16.234 1 98.25 131 LEU B CA 1
ATOM 4084 C C . LEU B 1 131 ? 2.057 -24.703 -16.828 1 98.25 131 LEU B C 1
ATOM 4086 O O . LEU B 1 131 ? 1.057 -24.125 -16.406 1 98.25 131 LEU B O 1
ATOM 4090 N N . ASP B 1 132 ? 2.834 -24.172 -17.703 1 98.06 132 ASP B N 1
ATOM 4091 C CA . ASP B 1 132 ? 2.445 -22.969 -18.438 1 98.06 132 ASP B CA 1
ATOM 4092 C C . ASP B 1 132 ? 1.688 -23.312 -19.703 1 98.06 132 ASP B C 1
ATOM 4094 O O . ASP B 1 132 ? 2.301 -23.594 -20.75 1 98.06 132 ASP B O 1
ATOM 4098 N N . THR B 1 133 ? 0.423 -23.125 -19.641 1 96.75 133 THR B N 1
ATOM 4099 C CA . THR B 1 133 ? -0.404 -23.516 -20.766 1 96.75 133 THR B CA 1
ATOM 4100 C C . THR B 1 133 ? -0.805 -22.312 -21.594 1 96.75 133 THR B C 1
ATOM 4102 O O . THR B 1 133 ? -1.507 -22.438 -22.609 1 96.75 133 THR B O 1
ATOM 4105 N N . GLY B 1 134 ? -0.344 -21.141 -21.125 1 95.69 134 GLY B N 1
ATOM 4106 C CA . GLY B 1 134 ? -0.718 -19.984 -21.922 1 95.69 134 GLY B CA 1
ATOM 4107 C C . GLY B 1 134 ? -0.52 -18.656 -21.188 1 95.69 134 GLY B C 1
ATOM 4108 O O . GLY B 1 134 ? -0.549 -17.594 -21.812 1 95.69 134 GLY B O 1
ATOM 4109 N N . MET B 1 135 ? -0.323 -18.594 -19.875 1 94.94 135 MET B N 1
ATOM 4110 C CA . MET B 1 135 ? -0.106 -17.375 -19.109 1 94.94 135 MET B CA 1
ATOM 4111 C C . MET B 1 135 ? 1.21 -16.719 -19.5 1 94.94 135 MET B C 1
ATOM 4113 O O . MET B 1 135 ? 1.354 -15.492 -19.375 1 94.94 135 MET B O 1
ATOM 4117 N N . GLY B 1 136 ? 2.156 -17.562 -19.906 1 95.06 136 GLY B N 1
ATOM 4118 C CA . GLY B 1 136 ? 3.463 -17.031 -20.25 1 95.06 136 GLY B CA 1
ATOM 4119 C C . GLY B 1 136 ? 4.211 -16.438 -19.078 1 95.06 136 GLY B C 1
ATOM 4120 O O . GLY B 1 136 ? 4.961 -15.477 -19.219 1 95.06 136 GLY B O 1
ATOM 4121 N N . ARG B 1 137 ? 4.02 -16.922 -17.859 1 96.31 137 ARG B N 1
ATOM 4122 C CA . ARG B 1 137 ? 4.613 -16.422 -16.625 1 96.31 137 ARG B CA 1
ATOM 4123 C C . ARG B 1 137 ? 5.543 -17.453 -16 1 96.31 137 ARG B C 1
ATOM 4125 O O . ARG B 1 137 ? 6.758 -17.422 -16.219 1 96.31 137 ARG B O 1
ATOM 4132 N N . LEU B 1 138 ? 5.074 -18.469 -15.383 1 97.88 138 LEU B N 1
ATOM 4133 C CA . LEU B 1 138 ? 5.836 -19.594 -14.836 1 97.88 138 LEU B CA 1
ATOM 4134 C C . LEU B 1 138 ? 5.316 -20.922 -15.367 1 97.88 138 LEU B C 1
ATOM 4136 O O . LEU B 1 138 ? 4.133 -21.031 -15.695 1 97.88 138 LEU B O 1
ATOM 4140 N N . GLY B 1 139 ? 6.293 -21.922 -15.492 1 98.19 139 GLY B N 1
ATOM 4141 C CA . GLY B 1 139 ? 5.801 -23.281 -15.727 1 98.19 139 GLY B CA 1
ATOM 4142 C C . GLY B 1 139 ? 6.516 -23.984 -16.875 1 98.19 139 GLY B C 1
ATOM 4143 O O . GLY B 1 139 ? 7.082 -23.328 -17.75 1 98.19 139 GLY B O 1
ATOM 4144 N N . PHE B 1 140 ? 6.441 -25.281 -16.875 1 97.94 140 PHE B N 1
ATOM 4145 C CA . PHE B 1 140 ? 6.879 -26.109 -18 1 97.94 140 PHE B CA 1
ATOM 4146 C C . PHE B 1 140 ? 5.941 -25.938 -19.188 1 97.94 140 PHE B C 1
ATOM 4148 O O . PHE B 1 140 ? 4.719 -25.891 -19.016 1 97.94 140 PHE B O 1
ATOM 4155 N N . ARG B 1 141 ? 6.504 -25.922 -20.359 1 96.38 141 ARG B N 1
ATOM 4156 C CA . ARG B 1 141 ? 5.68 -25.609 -21.531 1 96.38 141 ARG B CA 1
ATOM 4157 C C . ARG B 1 141 ? 5.719 -26.734 -22.547 1 96.38 141 ARG B C 1
ATOM 4159 O O . ARG B 1 141 ? 4.875 -26.797 -23.438 1 96.38 141 ARG B O 1
ATOM 4166 N N . THR B 1 142 ? 6.75 -27.594 -22.422 1 96.56 142 THR B N 1
ATOM 4167 C CA . THR B 1 142 ? 6.914 -28.609 -23.469 1 96.56 142 THR B CA 1
ATOM 4168 C C . THR B 1 142 ? 7.008 -30 -22.844 1 96.56 142 THR B C 1
ATOM 4170 O O . THR B 1 142 ? 7.391 -30.156 -21.688 1 96.56 142 THR B O 1
ATOM 4173 N N . GLU B 1 143 ? 6.688 -30.953 -23.656 1 97.44 143 GLU B N 1
ATOM 4174 C CA . GLU B 1 143 ? 6.805 -32.344 -23.266 1 97.44 143 GLU B CA 1
ATOM 4175 C C . GLU B 1 143 ? 8.242 -32.719 -22.891 1 97.44 143 GLU B C 1
ATOM 4177 O O . GLU B 1 143 ? 8.484 -33.406 -21.906 1 97.44 143 GLU B O 1
ATOM 4182 N N . ASP B 1 144 ? 9.148 -32.156 -23.656 1 96.88 144 ASP B N 1
ATOM 4183 C CA . ASP B 1 144 ? 10.562 -32.438 -23.438 1 96.88 144 ASP B CA 1
ATOM 4184 C C . ASP B 1 144 ? 11.031 -31.922 -22.078 1 96.88 144 ASP B C 1
ATOM 4186 O O . ASP B 1 144 ? 11.797 -32.594 -21.391 1 96.88 144 ASP B O 1
ATOM 4190 N N . ASP B 1 145 ? 10.562 -30.75 -21.734 1 95.94 145 ASP B N 1
ATOM 4191 C CA . ASP B 1 145 ? 10.938 -30.188 -20.438 1 95.94 145 ASP B CA 1
ATOM 4192 C C . ASP B 1 145 ? 10.422 -31.062 -19.281 1 95.94 145 ASP B C 1
ATOM 4194 O O . ASP B 1 145 ? 11.133 -31.281 -18.312 1 95.94 145 ASP B O 1
ATOM 4198 N N . ILE B 1 146 ? 9.234 -31.531 -19.438 1 97.56 146 ILE B N 1
ATOM 4199 C CA . ILE B 1 146 ? 8.625 -32.375 -18.406 1 97.56 146 ILE B CA 1
ATOM 4200 C C . ILE B 1 146 ? 9.383 -33.688 -18.312 1 97.56 146 ILE B C 1
ATOM 4202 O O . ILE B 1 146 ? 9.805 -34.094 -17.219 1 97.56 146 ILE B O 1
ATOM 4206 N N . ARG B 1 147 ? 9.648 -34.344 -19.453 1 97.19 147 ARG B N 1
ATOM 4207 C CA . ARG B 1 147 ? 10.344 -35.625 -19.484 1 97.19 147 ARG B CA 1
ATOM 4208 C C . ARG B 1 147 ? 11.734 -35.5 -18.875 1 97.19 147 ARG B C 1
ATOM 4210 O O . ARG B 1 147 ? 12.211 -36.438 -18.219 1 97.19 147 ARG B O 1
ATOM 4217 N N . SER B 1 148 ? 12.336 -34.406 -19.125 1 96.81 148 SER B N 1
ATOM 4218 C CA . SER B 1 148 ? 13.703 -34.219 -18.656 1 96.81 148 SER B CA 1
ATOM 4219 C C . SER B 1 148 ? 13.734 -33.969 -17.156 1 96.81 148 SER B C 1
ATOM 4221 O O . SER B 1 148 ? 14.727 -34.25 -16.484 1 96.81 148 SER B O 1
ATOM 4223 N N . ALA B 1 149 ? 12.703 -33.406 -16.578 1 97 149 ALA B N 1
ATOM 4224 C CA . ALA B 1 149 ? 12.688 -33 -15.18 1 97 149 ALA B CA 1
ATOM 4225 C C . ALA B 1 149 ? 12.227 -34.156 -14.281 1 97 149 ALA B C 1
ATOM 4227 O O . ALA B 1 149 ? 12.688 -34.281 -13.141 1 97 149 ALA B O 1
ATOM 4228 N N . MET B 1 150 ? 11.398 -35 -14.719 1 96.19 150 MET B N 1
ATOM 4229 C CA . MET B 1 150 ? 10.664 -35.969 -13.906 1 96.19 150 MET B CA 1
ATOM 4230 C C . MET B 1 150 ? 11.625 -36.938 -13.219 1 96.19 150 MET B C 1
ATOM 4232 O O . MET B 1 150 ? 11.445 -37.281 -12.047 1 96.19 150 MET B O 1
ATOM 4236 N N . PRO B 1 151 ? 12.711 -37.406 -13.914 1 95.5 151 PRO B N 1
ATOM 4237 C CA . PRO B 1 151 ? 13.625 -38.344 -13.25 1 95.5 151 PRO B CA 1
ATOM 4238 C C . PRO B 1 151 ? 14.281 -37.75 -12.008 1 95.5 151 PRO B C 1
ATOM 4240 O O . PRO B 1 151 ? 14.688 -38.5 -11.109 1 95.5 151 PRO B O 1
ATOM 4243 N N . LEU B 1 152 ? 14.359 -36.438 -11.953 1 96.31 152 L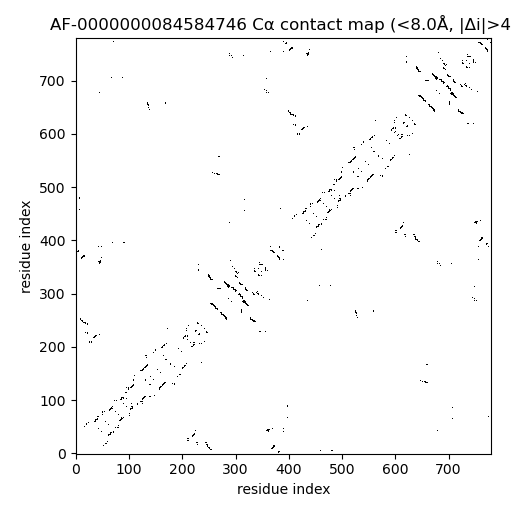EU B N 1
ATOM 4244 C CA . LEU B 1 152 ? 15.016 -35.781 -10.836 1 96.31 152 LEU B CA 1
ATOM 4245 C C . LEU B 1 152 ? 14.172 -35.875 -9.57 1 96.31 152 LEU B C 1
ATOM 4247 O O . LEU B 1 152 ? 14.672 -35.656 -8.469 1 96.31 152 LEU B O 1
ATOM 4251 N N . LEU B 1 153 ? 12.953 -36.25 -9.672 1 96 153 LEU B N 1
ATOM 4252 C CA . LEU B 1 153 ? 12.039 -36.375 -8.539 1 96 153 LEU B CA 1
ATOM 4253 C C . LEU B 1 153 ? 12.156 -37.75 -7.898 1 96 153 LEU B C 1
ATOM 4255 O O . LEU B 1 153 ? 11.547 -38 -6.859 1 96 153 LEU B O 1
ATOM 4259 N N . ASP B 1 154 ? 12.922 -38.625 -8.523 1 93.19 154 ASP B N 1
ATOM 4260 C CA . ASP B 1 154 ? 13.078 -39.969 -8 1 93.19 154 ASP B CA 1
ATOM 4261 C C . ASP B 1 154 ? 14.016 -40 -6.797 1 93.19 154 ASP B C 1
ATOM 4263 O O . ASP B 1 154 ? 15.109 -40.562 -6.867 1 93.19 154 ASP B O 1
ATOM 4267 N N . THR B 1 155 ? 13.664 -39.469 -5.762 1 94.44 155 THR B N 1
ATOM 4268 C CA . THR B 1 155 ? 14.336 -39.406 -4.469 1 94.44 155 THR B CA 1
ATOM 4269 C C . THR B 1 155 ? 13.32 -39.312 -3.334 1 94.44 155 THR B C 1
ATOM 4271 O O . THR B 1 155 ? 12.25 -38.719 -3.506 1 94.44 155 THR B O 1
ATOM 4274 N N . PRO B 1 156 ? 13.648 -39.844 -2.197 1 94.25 156 PRO B N 1
ATOM 4275 C CA . PRO B 1 156 ? 12.711 -39.781 -1.075 1 94.25 156 PRO B CA 1
ATOM 4276 C C . PRO B 1 156 ? 12.586 -38.375 -0.476 1 94.25 156 PRO B C 1
ATOM 4278 O O . PRO B 1 156 ? 11.648 -38.125 0.28 1 94.25 156 PRO B O 1
ATOM 4281 N N . SER B 1 157 ? 13.477 -37.5 -0.801 1 96.31 157 SER B N 1
ATOM 4282 C CA . SER B 1 157 ? 13.492 -36.156 -0.201 1 96.31 157 SER B CA 1
ATOM 4283 C C . SER B 1 157 ? 12.5 -35.219 -0.888 1 96.31 157 SER B C 1
ATOM 4285 O O . SER B 1 157 ? 12.195 -34.156 -0.375 1 96.31 157 SER B O 1
ATOM 4287 N N . LEU B 1 158 ? 12.023 -35.625 -2.07 1 97.5 158 LEU B N 1
ATOM 4288 C CA . LEU B 1 158 ? 11.094 -34.812 -2.844 1 97.5 158 LEU B CA 1
ATOM 4289 C C . LEU B 1 158 ? 9.82 -35.594 -3.156 1 97.5 158 LEU B C 1
ATOM 4291 O O . LEU B 1 158 ? 9.875 -36.719 -3.609 1 97.5 158 LEU B O 1
ATOM 4295 N N . ILE B 1 159 ? 8.703 -34.969 -2.848 1 97.5 159 ILE B N 1
ATOM 4296 C CA . ILE B 1 159 ? 7.41 -35.594 -3.096 1 97.5 159 ILE B CA 1
ATOM 4297 C C . ILE B 1 159 ? 6.602 -34.75 -4.074 1 97.5 159 ILE B C 1
ATOM 4299 O O . ILE B 1 159 ? 6.309 -33.594 -3.801 1 97.5 159 ILE B O 1
ATOM 4303 N N . LEU B 1 160 ? 6.293 -35.281 -5.211 1 98.06 160 LEU B N 1
ATOM 4304 C CA . LEU B 1 160 ? 5.379 -34.594 -6.125 1 98.06 160 LEU B CA 1
ATOM 4305 C C . LEU B 1 160 ? 3.936 -34.75 -5.648 1 98.06 160 LEU B C 1
ATOM 4307 O O . LEU B 1 160 ? 3.32 -35.812 -5.816 1 98.06 160 LEU B O 1
ATOM 4311 N N . GLU B 1 161 ? 3.434 -33.625 -5.113 1 97.5 161 GLU B N 1
ATOM 4312 C CA . GLU B 1 161 ? 2.102 -33.625 -4.516 1 97.5 161 GLU B CA 1
ATOM 4313 C C . GLU B 1 161 ? 1.038 -33.25 -5.539 1 97.5 161 GLU B C 1
ATOM 4315 O O . GLU B 1 161 ? -0.084 -33.75 -5.5 1 97.5 161 GLU B O 1
ATOM 4320 N N . GLY B 1 162 ? 1.423 -32.375 -6.391 1 97.94 162 GLY B N 1
ATOM 4321 C CA . GLY B 1 162 ? 0.374 -31.891 -7.281 1 97.94 162 GLY B CA 1
ATOM 4322 C C . GLY B 1 162 ? 0.908 -31.266 -8.555 1 97.94 162 GLY B C 1
ATOM 4323 O O . GLY B 1 162 ? 2.121 -31.109 -8.711 1 97.94 162 GLY B O 1
ATOM 4324 N N . VAL B 1 163 ? -0.013 -30.984 -9.477 1 98.12 163 VAL B N 1
ATOM 4325 C CA . VAL B 1 163 ? 0.244 -30.312 -10.742 1 98.12 163 VAL B CA 1
ATOM 4326 C C . VAL B 1 163 ? -0.866 -29.297 -11.023 1 98.12 163 VAL B C 1
ATOM 4328 O O . VAL B 1 163 ? -2.029 -29.531 -10.688 1 98.12 163 VAL B O 1
ATOM 4331 N N . TYR B 1 164 ? -0.459 -28.141 -11.578 1 98.06 164 TYR B N 1
ATOM 4332 C CA . TYR B 1 164 ? -1.504 -27.156 -11.828 1 98.06 164 TYR B CA 1
ATOM 4333 C C . TYR B 1 164 ? -1.085 -26.188 -12.93 1 98.06 164 TYR B C 1
ATOM 4335 O O . TYR B 1 164 ? 0.066 -26.203 -13.375 1 98.06 164 TYR B O 1
ATOM 4343 N N . THR B 1 165 ? -2.012 -25.5 -13.5 1 97.56 165 THR B N 1
ATOM 4344 C CA . THR B 1 165 ? -1.845 -24.391 -14.414 1 97.56 165 THR B CA 1
ATOM 4345 C C . THR B 1 165 ? -2.68 -23.188 -13.969 1 97.56 165 THR B C 1
ATOM 4347 O O . THR B 1 165 ? -3.193 -23.172 -12.852 1 97.56 165 THR B O 1
ATOM 4350 N N . HIS B 1 166 ? -2.662 -22.109 -14.68 1 97 166 HIS B N 1
ATOM 4351 C CA . HIS B 1 166 ? -3.457 -20.906 -14.422 1 97 166 HIS B CA 1
ATOM 4352 C C . HIS B 1 166 ? -4.027 -20.344 -15.711 1 97 166 HIS B C 1
ATOM 4354 O O . HIS B 1 166 ? -3.289 -20.094 -16.672 1 97 166 HIS B O 1
ATOM 4360 N N . PHE B 1 167 ? -5.293 -20.156 -15.742 1 95.81 167 PHE B N 1
ATOM 4361 C CA . PHE B 1 167 ? -5.949 -19.719 -16.969 1 95.81 167 PHE B CA 1
ATOM 4362 C C . PHE B 1 167 ? -5.902 -18.188 -17.078 1 95.81 167 PHE B C 1
ATOM 4364 O O . PHE B 1 167 ? -6.176 -17.484 -16.109 1 95.81 167 PHE B O 1
ATOM 4371 N N . ALA B 1 168 ? -5.695 -17.703 -18.266 1 95.44 168 ALA B N 1
ATOM 4372 C CA . ALA B 1 168 ? -5.488 -16.281 -18.531 1 95.44 168 ALA B CA 1
ATOM 4373 C C . ALA B 1 168 ? -6.809 -15.578 -18.859 1 95.44 168 ALA B C 1
ATOM 4375 O O . ALA B 1 168 ? -6.941 -14.367 -18.672 1 95.44 168 ALA B O 1
ATOM 4376 N N . THR B 1 169 ? -7.812 -16.375 -19.375 1 95.62 169 THR B N 1
ATOM 4377 C CA . THR B 1 169 ? -8.984 -15.688 -19.922 1 95.62 169 THR B CA 1
ATOM 4378 C C . THR B 1 169 ? -10.266 -16.406 -19.516 1 95.62 169 THR B C 1
ATOM 4380 O O . THR B 1 169 ? -11.273 -16.344 -20.219 1 95.62 169 THR B O 1
ATOM 4383 N N . ALA B 1 170 ? -10.188 -17.125 -18.438 1 94.69 170 ALA B N 1
ATOM 4384 C CA . ALA B 1 170 ? -11.375 -17.828 -17.984 1 94.69 170 ALA B CA 1
ATOM 4385 C C . ALA B 1 170 ? -12.5 -16.844 -17.641 1 94.69 170 ALA B C 1
ATOM 4387 O O . ALA B 1 170 ? -13.664 -17.234 -17.562 1 94.69 170 ALA B O 1
ATOM 4388 N N . ASP B 1 171 ? -12.125 -15.57 -17.359 1 95.88 171 ASP B N 1
ATOM 4389 C CA . ASP B 1 171 ? -13.102 -14.57 -16.938 1 95.88 171 ASP B CA 1
ATOM 4390 C C . ASP B 1 171 ? -13.625 -13.766 -18.125 1 95.88 171 ASP B C 1
ATOM 4392 O O . ASP B 1 171 ? -14.352 -12.789 -17.953 1 95.88 171 ASP B O 1
ATOM 4396 N N . GLU B 1 172 ? -13.281 -14.156 -19.328 1 96.25 172 GLU B N 1
ATOM 4397 C CA . GLU B 1 172 ? -13.68 -13.422 -20.531 1 96.25 172 GLU B CA 1
ATOM 4398 C C . GLU B 1 172 ? -14.867 -14.094 -21.219 1 96.25 172 GLU B C 1
ATOM 4400 O O . GLU B 1 172 ? -15.125 -15.281 -21 1 96.25 172 GLU B O 1
ATOM 4405 N N . ALA B 1 173 ? -15.539 -13.32 -22.062 1 96 173 ALA B N 1
ATOM 4406 C CA . ALA B 1 173 ? -16.672 -13.844 -22.828 1 96 173 ALA B CA 1
ATOM 4407 C C . ALA B 1 173 ? -16.203 -14.812 -23.906 1 96 173 ALA B C 1
ATOM 4409 O O . ALA B 1 173 ? -16.797 -15.875 -24.109 1 96 173 ALA B O 1
ATOM 4410 N N . ASP B 1 174 ? -15.156 -14.391 -24.594 1 96.06 174 ASP B N 1
ATOM 4411 C CA . ASP B 1 174 ? -14.562 -15.273 -25.594 1 96.06 174 ASP B CA 1
ATOM 4412 C C . ASP B 1 174 ? -13.75 -16.391 -24.922 1 96.06 174 ASP B C 1
ATOM 4414 O O . ASP B 1 174 ? -12.75 -16.109 -24.266 1 96.06 174 ASP B O 1
ATOM 4418 N N . LEU B 1 175 ? -14.102 -17.625 -25.188 1 95.94 175 LEU B N 1
ATOM 4419 C CA . LEU B 1 175 ? -13.516 -18.75 -24.469 1 95.94 175 LEU B CA 1
ATOM 4420 C C . LEU B 1 175 ? -12.461 -19.453 -25.312 1 95.94 175 LEU B C 1
ATOM 4422 O O . LEU B 1 175 ? -11.906 -20.469 -24.906 1 95.94 175 LEU B O 1
ATOM 4426 N N . SER B 1 176 ? -12.172 -18.906 -26.469 1 96.19 176 SER B N 1
ATOM 4427 C CA . SER B 1 176 ? -11.281 -19.578 -27.406 1 96.19 176 SER B CA 1
ATOM 4428 C C . SER B 1 176 ? -9.914 -19.828 -26.766 1 96.19 176 SER B C 1
ATOM 4430 O O . SER B 1 176 ? -9.391 -20.938 -26.812 1 96.19 176 SER B O 1
ATOM 4432 N N . TYR B 1 177 ? -9.352 -18.844 -26.234 1 95.44 177 TYR B N 1
ATOM 4433 C CA . TYR B 1 177 ? -8.031 -18.953 -25.625 1 95.44 177 TYR B CA 1
ATOM 4434 C C . TYR B 1 177 ? -8.078 -19.875 -24.406 1 95.44 177 TYR B C 1
ATOM 4436 O O . TYR B 1 177 ? -7.184 -20.703 -24.219 1 95.44 177 TYR B O 1
ATOM 4444 N N . PHE B 1 178 ? -9.102 -19.812 -23.641 1 95.19 178 PHE B N 1
ATOM 4445 C CA . PHE B 1 178 ? -9.305 -20.656 -22.484 1 95.19 178 PHE B CA 1
ATOM 4446 C C . PHE B 1 178 ? -9.344 -22.125 -22.875 1 95.19 178 PHE B C 1
ATOM 4448 O O . PHE B 1 178 ? -8.672 -22.969 -22.266 1 95.19 178 PHE B O 1
ATOM 4455 N N . GLU B 1 179 ? -10.086 -22.406 -23.844 1 95.94 179 GLU B N 1
ATOM 4456 C CA . GLU B 1 179 ? -10.195 -23.766 -24.344 1 95.94 179 GLU B CA 1
ATOM 4457 C C . GLU B 1 179 ? -8.859 -24.281 -24.875 1 95.94 179 GLU B C 1
ATOM 4459 O O . GLU B 1 179 ? -8.523 -25.453 -24.719 1 95.94 179 GLU B O 1
ATOM 4464 N N . GLY B 1 180 ? -8.203 -23.391 -25.484 1 95.75 180 GLY B N 1
ATOM 4465 C CA . GLY B 1 180 ? -6.859 -23.734 -25.922 1 95.75 180 GLY B CA 1
ATOM 4466 C C . GLY B 1 180 ? -5.938 -24.094 -24.766 1 95.75 180 GLY B C 1
ATOM 4467 O O . GLY B 1 180 ? -5.172 -25.062 -24.859 1 95.75 180 GLY B O 1
ATOM 4468 N N . GLN B 1 181 ? -5.988 -23.375 -23.672 1 95.88 181 GLN B N 1
ATOM 4469 C CA . GLN B 1 181 ? -5.176 -23.656 -22.5 1 95.88 181 GLN B CA 1
ATOM 4470 C C . GLN B 1 181 ? -5.562 -25 -21.891 1 95.88 181 GLN B C 1
ATOM 4472 O O . GLN B 1 181 ? -4.699 -25.766 -21.438 1 95.88 181 GLN B O 1
ATOM 4477 N N . ARG B 1 182 ? -6.816 -25.266 -21.859 1 95.38 182 ARG B N 1
ATOM 4478 C CA . ARG B 1 182 ? -7.281 -26.547 -21.328 1 95.38 182 ARG B CA 1
ATOM 4479 C C . ARG B 1 182 ? -6.727 -27.719 -22.141 1 95.38 182 ARG B C 1
ATOM 4481 O O . ARG B 1 182 ? -6.277 -28.703 -21.578 1 95.38 182 ARG B O 1
ATOM 4488 N N . SER B 1 183 ? -6.793 -27.562 -23.453 1 96.5 183 SER B N 1
ATOM 4489 C CA . SER B 1 183 ? -6.266 -28.594 -24.328 1 96.5 183 SER B CA 1
ATOM 4490 C C . SER B 1 183 ? -4.77 -28.797 -24.109 1 96.5 183 SER B C 1
ATOM 4492 O O . SER B 1 183 ? -4.293 -29.938 -24.078 1 96.5 183 SER B O 1
ATOM 4494 N N . LYS B 1 184 ? -4.109 -27.719 -24.016 1 96.81 184 LYS B N 1
ATOM 4495 C CA . LYS B 1 184 ? -2.674 -27.781 -23.781 1 96.81 184 LYS B CA 1
ATOM 4496 C C . LYS B 1 184 ? -2.371 -28.453 -22.438 1 96.81 184 LYS B C 1
ATOM 4498 O O . LYS B 1 184 ? -1.407 -29.219 -22.328 1 96.81 184 LYS B O 1
ATOM 4503 N N . PHE B 1 185 ? -3.143 -28.172 -21.438 1 97.06 185 PHE B N 1
ATOM 4504 C CA . PHE B 1 185 ? -2.973 -28.828 -20.156 1 97.06 185 PHE B CA 1
ATOM 4505 C C . PHE B 1 185 ? -3.113 -30.328 -20.281 1 97.06 185 PHE B C 1
ATOM 4507 O O . PHE B 1 185 ? -2.293 -31.094 -19.75 1 97.06 185 PHE B O 1
ATOM 4514 N N . ASP B 1 186 ? -4.172 -30.719 -20.953 1 96.19 186 ASP B N 1
ATOM 4515 C CA . ASP B 1 186 ? -4.43 -32.156 -21.141 1 96.19 186 ASP B CA 1
ATOM 4516 C C . ASP B 1 186 ? -3.252 -32.844 -21.812 1 96.19 186 ASP B C 1
ATOM 4518 O O . ASP B 1 186 ? -2.863 -33.938 -21.438 1 96.19 186 ASP B O 1
ATOM 4522 N N . GLU B 1 187 ? -2.732 -32.156 -22.734 1 97.38 187 GLU B N 1
ATOM 4523 C CA . GLU B 1 187 ? -1.596 -32.688 -23.469 1 97.38 187 GLU B CA 1
ATOM 4524 C C . GLU B 1 187 ? -0.383 -32.875 -22.562 1 97.38 187 GLU B C 1
ATOM 4526 O O . GLU B 1 187 ? 0.225 -33.938 -22.547 1 97.38 187 GLU B O 1
ATOM 4531 N N . LEU B 1 188 ? -0.026 -31.859 -21.844 1 97.69 188 LEU B N 1
ATOM 4532 C CA . LEU B 1 188 ? 1.143 -31.906 -20.984 1 97.69 188 LEU B CA 1
ATOM 4533 C C . LEU B 1 188 ? 0.915 -32.875 -19.812 1 97.69 188 LEU B C 1
ATOM 4535 O O . LEU B 1 188 ? 1.838 -33.562 -19.391 1 97.69 188 LEU B O 1
ATOM 4539 N N . PHE B 1 189 ? -0.276 -32.875 -19.312 1 96.25 189 PHE B N 1
ATOM 4540 C CA . PHE B 1 189 ? -0.613 -33.75 -18.203 1 96.25 189 PHE B CA 1
ATOM 4541 C C . PHE B 1 189 ? -0.493 -35.219 -18.594 1 96.25 189 PHE B C 1
ATOM 4543 O O . PHE B 1 189 ? -0.069 -36.031 -17.797 1 96.25 189 PHE B O 1
ATOM 4550 N N . LYS B 1 190 ? -0.917 -35.5 -19.797 1 96.06 190 LYS B N 1
ATOM 4551 C CA . LYS B 1 190 ? -0.762 -36.875 -20.312 1 96.06 190 LYS B CA 1
ATOM 4552 C C . LYS B 1 190 ? 0.699 -37.312 -20.266 1 96.06 190 LYS B C 1
ATOM 4554 O O . LYS B 1 190 ? 1.003 -38.438 -19.859 1 96.06 190 LYS B O 1
ATOM 4559 N N . VAL B 1 191 ? 1.524 -36.438 -20.672 1 96.69 191 VAL B N 1
ATOM 4560 C CA . VAL B 1 191 ? 2.957 -36.719 -20.656 1 96.69 191 VAL B CA 1
ATOM 4561 C C . VAL B 1 191 ? 3.43 -36.938 -19.219 1 96.69 191 VAL B C 1
ATOM 4563 O O . VAL B 1 191 ? 4.195 -37.844 -18.938 1 96.69 191 VAL B O 1
ATOM 4566 N N . LEU B 1 192 ? 2.998 -36.062 -18.297 1 96.56 192 LEU B N 1
ATOM 4567 C CA . LEU B 1 192 ? 3.354 -36.188 -16.891 1 96.56 192 LEU B CA 1
ATOM 4568 C C . LEU B 1 192 ? 2.93 -37.562 -16.344 1 96.56 192 LEU B C 1
ATOM 4570 O O . LEU B 1 192 ? 3.701 -38.219 -15.648 1 96.56 192 LEU B O 1
ATOM 4574 N N . ARG B 1 193 ? 1.768 -38 -16.75 1 94.81 193 ARG B N 1
ATOM 4575 C CA . ARG B 1 193 ? 1.225 -39.25 -16.25 1 94.81 193 ARG B CA 1
ATOM 4576 C C . ARG B 1 193 ? 2.021 -40.438 -16.797 1 94.81 193 ARG B C 1
ATOM 4578 O O . ARG B 1 193 ? 2.182 -41.469 -16.109 1 94.81 193 ARG B O 1
ATOM 4585 N N . GLU B 1 194 ? 2.48 -40.281 -17.938 1 95.5 194 GLU B N 1
ATOM 4586 C CA . GLU B 1 194 ? 3.314 -41.344 -18.531 1 95.5 194 GLU B CA 1
ATOM 4587 C C . GLU B 1 194 ? 4.637 -41.469 -17.781 1 95.5 194 GLU B C 1
ATOM 4589 O O . GLU B 1 194 ? 5.133 -42.594 -17.594 1 95.5 194 GLU B O 1
ATOM 4594 N N . GLU B 1 195 ? 5.129 -40.375 -17.391 1 93.94 195 GLU B N 1
ATOM 4595 C CA . GLU B 1 195 ? 6.438 -40.344 -16.75 1 93.94 195 GLU B CA 1
ATOM 4596 C C . GLU B 1 195 ? 6.32 -40.594 -15.25 1 93.94 195 GLU B C 1
ATOM 4598 O O . GLU B 1 195 ? 7.277 -41.031 -14.617 1 93.94 195 GLU B O 1
ATOM 4603 N N . TRP B 1 196 ? 5.254 -40.312 -14.648 1 93 196 TRP B N 1
ATOM 4604 C CA . TRP B 1 196 ? 5.012 -40.375 -13.211 1 93 196 TRP B CA 1
ATOM 4605 C C . TRP B 1 196 ? 3.674 -41.031 -12.914 1 93 196 TRP B C 1
ATOM 4607 O O . TRP B 1 196 ? 2.664 -40.344 -12.719 1 93 196 TRP B O 1
ATOM 4617 N N . PRO B 1 197 ? 3.703 -42.312 -12.609 1 86.5 197 PRO B N 1
ATOM 4618 C CA . PRO B 1 197 ? 2.434 -43.031 -12.508 1 86.5 197 PRO B CA 1
ATOM 4619 C C . PRO B 1 197 ? 1.755 -42.844 -11.156 1 86.5 197 PRO B C 1
ATOM 4621 O O . PRO B 1 197 ? 0.564 -43.156 -11.016 1 86.5 197 PRO B O 1
ATOM 4624 N N . ASP B 1 198 ? 2.477 -42.375 -10.219 1 91.62 198 ASP B N 1
ATOM 4625 C CA . ASP B 1 198 ? 1.876 -42.188 -8.906 1 91.62 198 ASP B CA 1
ATOM 4626 C C . ASP B 1 198 ? 0.818 -41.094 -8.945 1 91.62 198 ASP B C 1
ATOM 4628 O O . ASP B 1 198 ? 0.833 -40.219 -9.836 1 91.62 198 ASP B O 1
ATOM 4632 N N . SER B 1 199 ? -0.081 -41.156 -8.031 1 93.19 199 SER B N 1
ATOM 4633 C CA . SER B 1 199 ? -1.181 -40.188 -7.977 1 93.19 199 SER B CA 1
ATOM 4634 C C . SER B 1 199 ? -0.682 -38.781 -7.617 1 93.19 199 SER B C 1
ATOM 4636 O O . SER B 1 199 ? 0.199 -38.656 -6.766 1 93.19 199 SER B O 1
ATOM 4638 N N . VAL B 1 200 ? -1.224 -37.781 -8.32 1 95.44 200 VAL B N 1
ATOM 4639 C CA . VAL B 1 200 ? -0.96 -36.375 -8.031 1 95.44 200 VAL B CA 1
ATOM 4640 C C . VAL B 1 200 ? -2.275 -35.594 -7.988 1 95.44 200 VAL B C 1
ATOM 4642 O O . VAL B 1 200 ? -3.227 -35.938 -8.695 1 95.44 200 VAL B O 1
ATOM 4645 N N . ILE B 1 201 ? -2.35 -34.562 -7.125 1 96.06 201 ILE B N 1
ATOM 4646 C CA . ILE B 1 201 ? -3.52 -33.688 -7.082 1 96.06 201 ILE B CA 1
ATOM 4647 C C . ILE B 1 201 ? -3.482 -32.719 -8.258 1 96.06 201 ILE B C 1
ATOM 4649 O O . ILE B 1 201 ? -2.422 -32.188 -8.609 1 96.06 201 ILE B O 1
ATOM 4653 N N . VAL B 1 202 ? -4.637 -32.562 -8.836 1 96.44 202 VAL B N 1
ATOM 4654 C CA . VAL B 1 202 ? -4.75 -31.625 -9.969 1 96.44 202 VAL B CA 1
ATOM 4655 C C . VAL B 1 202 ? -5.586 -30.422 -9.555 1 96.44 202 VAL B C 1
ATOM 4657 O O . VAL B 1 202 ? -6.672 -30.562 -8.992 1 96.44 202 VAL B O 1
ATOM 4660 N N . HIS B 1 203 ? -5.047 -29.203 -9.742 1 96.62 203 HIS B N 1
ATOM 4661 C CA . HIS B 1 203 ? -5.84 -27.984 -9.539 1 96.62 203 HIS B CA 1
ATOM 4662 C C . HIS B 1 203 ? -5.574 -26.969 -10.641 1 96.62 203 HIS B C 1
ATOM 4664 O O . HIS B 1 203 ? -4.52 -26.328 -10.656 1 96.62 203 HIS B O 1
ATOM 4670 N N . THR B 1 204 ? -6.629 -26.703 -11.484 1 95.31 204 THR B N 1
ATOM 4671 C CA . THR B 1 204 ? -6.449 -25.844 -12.648 1 95.31 204 THR B CA 1
ATOM 4672 C C . THR B 1 204 ? -7.289 -24.578 -12.508 1 95.31 204 THR B C 1
ATOM 4674 O O . THR B 1 204 ? -7.008 -23.562 -13.164 1 95.31 204 THR B O 1
ATOM 4677 N N . ASP B 1 205 ? -8.312 -24.594 -11.695 1 95.62 205 ASP B N 1
ATOM 4678 C CA . ASP B 1 205 ? -9.359 -23.578 -11.766 1 95.62 205 ASP B CA 1
ATOM 4679 C C . ASP B 1 205 ? -9.078 -22.438 -10.805 1 95.62 205 ASP B C 1
ATOM 4681 O O . ASP B 1 205 ? -9.062 -22.625 -9.586 1 95.62 205 ASP B O 1
ATOM 4685 N N . ASN B 1 206 ? -8.852 -21.281 -11.422 1 96.25 206 ASN B N 1
ATOM 4686 C CA . ASN B 1 206 ? -8.914 -20.062 -10.625 1 96.25 206 ASN B CA 1
ATOM 4687 C C . ASN B 1 206 ? -10.352 -19.641 -10.352 1 96.25 206 ASN B C 1
ATOM 4689 O O . ASN B 1 206 ? -11.289 -20.359 -10.68 1 96.25 206 ASN B O 1
ATOM 4693 N N . SER B 1 207 ? -10.547 -18.5 -9.719 1 97.31 207 SER B N 1
ATOM 4694 C CA . SER B 1 207 ? -11.891 -18.094 -9.305 1 97.31 207 SER B CA 1
ATOM 4695 C C . SER B 1 207 ? -12.859 -18.141 -10.484 1 97.31 207 SER B C 1
ATOM 4697 O O . SER B 1 207 ? -13.945 -18.703 -10.375 1 97.31 207 SER B O 1
ATOM 4699 N N . ALA B 1 208 ? -12.484 -17.562 -11.617 1 97.12 208 ALA B N 1
ATOM 4700 C CA . ALA B 1 208 ? -13.375 -17.484 -12.781 1 97.12 208 ALA B CA 1
ATOM 4701 C C . ALA B 1 208 ? -13.734 -18.891 -13.281 1 97.12 208 ALA B C 1
ATOM 4703 O O . ALA B 1 208 ? -14.914 -19.203 -13.453 1 97.12 208 ALA B O 1
ATOM 4704 N N . ALA B 1 209 ? -12.703 -19.734 -13.461 1 96.25 209 ALA B N 1
ATOM 4705 C CA . ALA B 1 209 ? -12.938 -21.094 -13.953 1 96.25 209 ALA B CA 1
ATOM 4706 C C . ALA B 1 209 ? -13.758 -21.906 -12.961 1 96.25 209 ALA B C 1
ATOM 4708 O O . ALA B 1 209 ? -14.602 -22.719 -13.352 1 96.25 209 ALA B O 1
ATOM 4709 N N . SER B 1 210 ? -13.5 -21.688 -11.672 1 96.19 210 SER B N 1
ATOM 4710 C CA . SER B 1 210 ? -14.234 -22.422 -10.648 1 96.19 210 SER B CA 1
ATOM 4711 C C . SER B 1 210 ? -15.719 -22.078 -10.672 1 96.19 210 SER B C 1
ATOM 4713 O O . SER B 1 210 ? -16.562 -22.953 -10.516 1 96.19 210 SER B O 1
ATOM 4715 N N . MET B 1 211 ? -16 -20.828 -10.93 1 95.94 211 MET B N 1
ATOM 4716 C CA . MET B 1 211 ? -17.375 -20.359 -10.891 1 95.94 211 MET B CA 1
ATOM 4717 C C . MET B 1 211 ? -18.109 -20.688 -12.188 1 95.94 211 MET B C 1
ATOM 4719 O O . MET B 1 211 ? -19.312 -20.953 -12.18 1 95.94 211 MET B O 1
ATOM 4723 N N . ARG B 1 212 ? -17.375 -20.688 -13.297 1 95.19 212 ARG B N 1
ATOM 4724 C CA . ARG B 1 212 ? -18.031 -20.766 -14.594 1 95.19 212 ARG B CA 1
ATOM 4725 C C . ARG B 1 212 ? -18.047 -22.188 -15.133 1 95.19 212 ARG B C 1
ATOM 4727 O O . ARG B 1 212 ? -18.953 -22.578 -15.867 1 95.19 212 ARG B O 1
ATOM 4734 N N . PHE B 1 213 ? -16.938 -22.922 -14.844 1 86.62 213 PHE B N 1
ATOM 4735 C CA . PHE B 1 213 ? -16.734 -24.172 -15.562 1 86.62 213 PHE B CA 1
ATOM 4736 C C . PHE B 1 213 ? -16.375 -25.297 -14.594 1 86.62 213 PHE B C 1
ATOM 4738 O O . PHE B 1 213 ? -15.672 -26.234 -14.961 1 86.62 213 PHE B O 1
ATOM 4745 N N . ALA B 1 214 ? -16.797 -25.203 -13.484 1 72.12 214 ALA B N 1
ATOM 4746 C CA . ALA B 1 214 ? -16.328 -26.188 -12.5 1 72.12 214 ALA B CA 1
ATOM 4747 C C . ALA B 1 214 ? -16.047 -27.531 -13.156 1 72.12 214 ALA B C 1
ATOM 4749 O O . ALA B 1 214 ? -16.969 -28.297 -13.43 1 72.12 214 ALA B O 1
ATOM 4750 N N . ALA B 1 215 ? -14.688 -27.656 -13.508 1 68.06 215 ALA B N 1
ATOM 4751 C CA . ALA B 1 215 ? -14.258 -28.797 -14.312 1 68.06 215 ALA B CA 1
ATOM 4752 C C . ALA B 1 215 ? -14.203 -30.078 -13.469 1 68.06 215 ALA B C 1
ATOM 4754 O O . ALA B 1 215 ? -13.766 -30.062 -12.32 1 68.06 215 ALA B O 1
ATOM 4755 N N . ASP B 1 216 ? -14.461 -31.109 -14.016 1 69.5 216 ASP B N 1
ATOM 4756 C CA . ASP B 1 216 ? -14.516 -32.406 -13.367 1 69.5 216 ASP B CA 1
ATOM 4757 C C . ASP B 1 216 ? -13.109 -32.938 -13.078 1 69.5 216 ASP B C 1
ATOM 4759 O O . ASP B 1 216 ? -12.898 -33.656 -12.086 1 69.5 216 ASP B O 1
ATOM 4763 N N . GLU B 1 217 ? -12.188 -32.469 -13.781 1 74.25 217 GLU B N 1
ATOM 4764 C CA . GLU B 1 217 ? -10.875 -33.125 -13.695 1 74.25 217 GLU B CA 1
ATOM 4765 C C . GLU B 1 217 ? -10.047 -32.5 -12.562 1 74.25 217 GLU B C 1
ATOM 4767 O O . GLU B 1 217 ? -9.039 -33.094 -12.148 1 74.25 217 GLU B O 1
ATOM 4772 N N . SER B 1 218 ? -10.469 -31.484 -11.984 1 88.94 218 SER B N 1
ATOM 4773 C CA . SER B 1 218 ? -9.695 -30.859 -10.914 1 88.94 218 SER B CA 1
ATOM 4774 C C . SER B 1 218 ? -10.078 -31.422 -9.555 1 88.94 218 SER B C 1
ATOM 4776 O O . SER B 1 218 ? -11.258 -31.594 -9.258 1 88.94 218 SER B O 1
ATOM 4778 N N . ASP B 1 219 ? -9.086 -31.797 -8.82 1 95 219 ASP B N 1
ATOM 4779 C CA . ASP B 1 219 ? -9.297 -32.25 -7.453 1 95 219 ASP B CA 1
ATOM 4780 C C . ASP B 1 219 ? -9.57 -31.078 -6.52 1 95 219 ASP B C 1
ATOM 4782 O O . ASP B 1 219 ? -10.328 -31.203 -5.555 1 95 219 ASP B O 1
ATOM 4786 N N . PHE B 1 220 ? -8.945 -30 -6.836 1 96.38 220 PHE B N 1
ATOM 4787 C CA . PHE B 1 220 ? -9.086 -28.781 -6.059 1 96.38 220 PHE B CA 1
ATOM 4788 C C . PHE B 1 220 ? -9.289 -27.578 -6.977 1 96.38 220 PHE B C 1
ATOM 4790 O O . PHE B 1 220 ? -8.883 -27.594 -8.141 1 96.38 220 PHE B O 1
ATOM 4797 N N . VAL B 1 221 ? -9.961 -26.578 -6.441 1 96.94 221 VAL B N 1
ATOM 4798 C CA . VAL B 1 221 ? -10.008 -25.266 -7.07 1 96.94 221 VAL B CA 1
ATOM 4799 C C . VAL B 1 221 ? -9.258 -24.25 -6.207 1 96.94 221 VAL B C 1
ATOM 4801 O O . VAL B 1 221 ? -9.078 -24.469 -5.008 1 96.94 221 VAL B O 1
ATOM 4804 N N . ARG B 1 222 ? -8.727 -23.281 -6.805 1 98 222 ARG B N 1
ATOM 4805 C CA . ARG B 1 222 ? -8.078 -22.172 -6.09 1 98 222 ARG B CA 1
ATOM 4806 C C . ARG B 1 222 ? -8.961 -20.938 -6.094 1 98 222 ARG B C 1
ATOM 4808 O O . ARG B 1 222 ? -9.117 -20.281 -7.129 1 98 222 ARG B O 1
ATOM 4815 N N . PHE B 1 223 ? -9.516 -20.641 -4.938 1 98.31 223 PHE B N 1
ATOM 4816 C CA . PHE B 1 223 ? -10.508 -19.578 -4.801 1 98.31 223 PHE B CA 1
ATOM 4817 C C . PHE B 1 223 ? -9.875 -18.312 -4.219 1 98.31 223 PHE B C 1
ATOM 4819 O O . PHE B 1 223 ? -9.578 -18.25 -3.025 1 98.31 223 PHE B O 1
ATOM 4826 N N . GLY B 1 224 ? -9.695 -17.281 -5.121 1 98.62 224 GLY B N 1
ATOM 4827 C CA . GLY B 1 224 ? -9.094 -16.016 -4.73 1 98.62 224 GLY B CA 1
ATOM 4828 C C . GLY B 1 224 ? -10.102 -14.883 -4.598 1 98.62 224 GLY B C 1
ATOM 4829 O O . GLY B 1 224 ? -10.781 -14.766 -3.574 1 98.62 224 GLY B O 1
ATOM 4830 N N . ILE B 1 225 ? -10.352 -14.148 -5.672 1 98.81 225 ILE B N 1
ATOM 4831 C CA . ILE B 1 225 ? -11.109 -12.906 -5.645 1 98.81 225 ILE B CA 1
ATOM 4832 C C . ILE B 1 225 ? -12.555 -13.188 -5.238 1 98.81 225 ILE B C 1
ATOM 4834 O O . ILE B 1 225 ? -13.172 -12.398 -4.523 1 98.81 225 ILE B O 1
ATOM 4838 N N . GLY B 1 226 ? -13.094 -14.352 -5.625 1 98.69 226 GLY B N 1
ATOM 4839 C CA . GLY B 1 226 ? -14.461 -14.703 -5.281 1 98.69 226 GLY B CA 1
ATOM 4840 C C . GLY B 1 226 ? -14.68 -14.867 -3.789 1 98.69 226 GLY B C 1
ATOM 4841 O O . GLY B 1 226 ? -15.758 -14.555 -3.275 1 98.69 226 GLY B O 1
ATOM 4842 N N . MET B 1 227 ? -13.672 -15.305 -3.123 1 98.62 227 MET B N 1
ATOM 4843 C CA . MET B 1 227 ? -13.742 -15.516 -1.681 1 98.62 227 MET B CA 1
ATOM 4844 C C . MET B 1 227 ? -13.984 -14.195 -0.951 1 98.62 227 MET B C 1
ATOM 4846 O O . MET B 1 227 ? -14.594 -14.18 0.121 1 98.62 227 MET B O 1
ATOM 4850 N N . TYR B 1 228 ? -13.617 -13.125 -1.582 1 98.94 228 TYR B N 1
ATOM 4851 C CA . TYR B 1 228 ? -13.719 -11.805 -0.965 1 98.94 228 TYR B CA 1
ATOM 4852 C C . TYR B 1 228 ? -14.977 -11.086 -1.423 1 98.94 228 TYR B C 1
ATOM 4854 O O . TYR B 1 228 ? -15.18 -9.906 -1.103 1 98.94 228 TYR B O 1
ATOM 4862 N N . GLY B 1 229 ? -15.789 -11.766 -2.195 1 98.88 229 GLY B N 1
ATOM 4863 C CA . GLY B 1 229 ? -17.078 -11.242 -2.598 1 98.88 229 GLY B CA 1
ATOM 4864 C C . GLY B 1 229 ? -17.031 -10.398 -3.855 1 98.88 229 GLY B C 1
ATOM 4865 O O . GLY B 1 229 ? -17.891 -9.555 -4.082 1 98.88 229 GLY B O 1
ATOM 4866 N N . LEU B 1 230 ? -15.992 -10.578 -4.645 1 98.88 230 LEU B N 1
ATOM 4867 C CA . LEU B 1 230 ? -15.781 -9.812 -5.867 1 98.88 230 LEU B CA 1
ATOM 4868 C C . LEU B 1 230 ? -15.695 -10.734 -7.078 1 98.88 230 LEU B C 1
ATOM 4870 O O . LEU B 1 230 ? -15.031 -11.773 -7.023 1 98.88 230 LEU B O 1
ATOM 4874 N N . TYR B 1 231 ? -16.391 -10.383 -8.133 1 98.81 231 TYR B N 1
ATOM 4875 C CA . TYR B 1 231 ? -16.344 -11.188 -9.344 1 98.81 231 TYR B CA 1
ATOM 4876 C C . TYR B 1 231 ? -15.062 -10.906 -10.133 1 98.81 231 TYR B C 1
ATOM 4878 O O . TYR B 1 231 ? -14.57 -9.781 -10.141 1 98.81 231 TYR B O 1
ATOM 4886 N N . PRO B 1 232 ? -14.578 -11.898 -10.812 1 98.38 232 PRO B N 1
ATOM 4887 C CA . PRO B 1 232 ? -13.297 -11.789 -11.508 1 98.38 232 PRO B CA 1
ATOM 4888 C C . PRO B 1 232 ? -13.336 -10.781 -12.656 1 98.38 232 PRO B C 1
ATOM 4890 O O . PRO B 1 232 ? -12.289 -10.281 -13.086 1 98.38 232 PRO B O 1
ATOM 4893 N N . SER B 1 233 ? -14.477 -10.547 -13.227 1 97.88 233 SER B N 1
ATOM 4894 C CA . SER B 1 233 ? -14.664 -9.602 -14.328 1 97.88 233 SER B CA 1
ATOM 4895 C C . SER B 1 233 ? -16.125 -9.172 -14.445 1 97.88 233 SER B C 1
ATOM 4897 O O . SER B 1 233 ? -17 -9.734 -13.789 1 97.88 233 SER B O 1
ATOM 4899 N N . SER B 1 234 ? -16.312 -8.125 -15.281 1 97.31 234 SER B N 1
ATOM 4900 C CA . SER B 1 234 ? -17.688 -7.688 -15.531 1 97.31 234 SER B CA 1
ATOM 4901 C C . SER B 1 234 ? -18.5 -8.789 -16.203 1 97.31 234 SER B C 1
ATOM 4903 O O . SER B 1 234 ? -19.703 -8.914 -15.953 1 97.31 234 SER B O 1
ATOM 4905 N N . THR B 1 235 ? -17.844 -9.578 -17.047 1 97.38 235 THR B N 1
ATOM 4906 C CA . THR B 1 235 ? -18.5 -10.688 -17.719 1 97.38 235 THR B CA 1
ATOM 4907 C C . THR B 1 235 ? -19.016 -11.719 -16.703 1 97.38 235 THR B C 1
ATOM 4909 O O . THR B 1 235 ? -20.172 -12.125 -16.766 1 97.38 235 THR B O 1
ATOM 4912 N N . VAL B 1 236 ? -18.188 -12.094 -15.75 1 98.12 236 VAL B N 1
ATOM 4913 C CA . VAL B 1 236 ? -18.562 -13.102 -14.766 1 98.12 236 VAL B CA 1
ATOM 4914 C C . VAL B 1 236 ? -19.625 -12.539 -13.828 1 98.12 236 VAL B C 1
ATOM 4916 O O . VAL B 1 236 ? -20.531 -13.266 -13.398 1 98.12 236 VAL B O 1
ATOM 4919 N N . LYS B 1 237 ? -19.469 -11.273 -13.523 1 98.06 237 LYS B N 1
ATOM 4920 C CA . LYS B 1 237 ? -20.469 -10.625 -12.68 1 98.06 237 LYS B CA 1
ATOM 4921 C C . LYS B 1 237 ? -21.859 -10.68 -13.32 1 98.06 237 LYS B C 1
ATOM 4923 O O . LYS B 1 237 ? -22.844 -10.984 -12.648 1 98.06 237 LYS B O 1
ATOM 4928 N N . GLU B 1 238 ? -21.891 -10.398 -14.609 1 97.81 238 GLU B N 1
ATOM 4929 C CA . GLU B 1 238 ? -23.156 -10.43 -15.352 1 97.81 238 GLU B CA 1
ATOM 4930 C C . GLU B 1 238 ? -23.75 -11.836 -15.375 1 97.81 238 GLU B C 1
ATOM 4932 O O . GLU B 1 238 ? -24.953 -12.008 -15.242 1 97.81 238 GLU B O 1
ATOM 4937 N N . GLU B 1 239 ? -22.922 -12.859 -15.547 1 97.25 239 GLU B N 1
ATOM 4938 C CA . GLU B 1 239 ? -23.359 -14.25 -15.547 1 97.25 239 GLU B CA 1
ATOM 4939 C C . GLU B 1 239 ? -23.859 -14.672 -14.172 1 97.25 239 GLU B C 1
ATOM 4941 O O . GLU B 1 239 ? -24.766 -15.508 -14.062 1 97.25 239 GLU B O 1
ATOM 4946 N N . HIS B 1 240 ? -23.266 -14.141 -13.148 1 97.5 240 HIS B N 1
ATOM 4947 C CA . HIS B 1 240 ? -23.656 -14.336 -11.758 1 97.5 240 HIS B CA 1
ATOM 4948 C C . HIS B 1 240 ? -23.797 -15.82 -11.43 1 97.5 240 HIS B C 1
ATOM 4950 O O . HIS B 1 240 ? -24.844 -16.25 -10.945 1 97.5 240 HIS B O 1
ATOM 4956 N N . PRO B 1 241 ? -22.734 -16.594 -11.633 1 96.5 241 PRO B N 1
ATOM 4957 C CA . PRO B 1 241 ? -22.828 -18.047 -11.43 1 96.5 241 PRO B CA 1
ATOM 4958 C C . PRO B 1 241 ? -23.109 -18.422 -9.977 1 96.5 241 PRO B C 1
ATOM 4960 O O . PRO B 1 241 ? -23.812 -19.406 -9.711 1 96.5 241 PRO B O 1
ATOM 4963 N N . ILE B 1 242 ? -22.547 -17.703 -9.031 1 97.06 242 ILE B N 1
ATOM 4964 C CA . ILE B 1 242 ? -22.828 -17.859 -7.609 1 97.06 242 ILE B CA 1
ATOM 4965 C C . ILE B 1 242 ? -23.031 -16.5 -6.957 1 97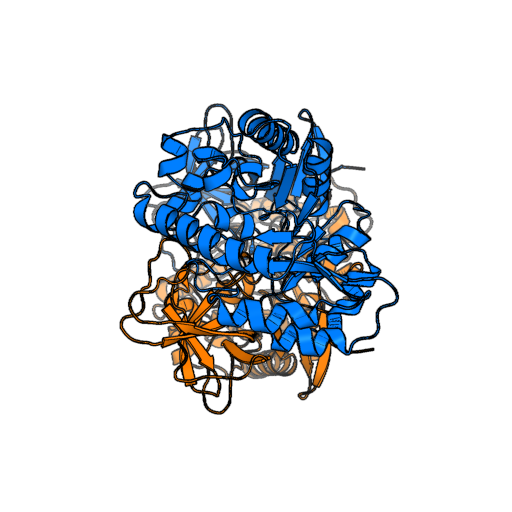.06 242 ILE B C 1
ATOM 4967 O O . ILE B 1 242 ? -22.547 -15.484 -7.469 1 97.06 242 ILE B O 1
ATOM 4971 N N . ALA B 1 243 ? -23.797 -16.5 -5.887 1 98.25 243 ALA B N 1
ATOM 4972 C CA . ALA B 1 243 ? -23.984 -15.258 -5.145 1 98.25 243 ALA B CA 1
ATOM 4973 C C . ALA B 1 243 ? -22.781 -14.953 -4.266 1 98.25 243 ALA B C 1
ATOM 4975 O O . ALA B 1 243 ? -22.281 -15.828 -3.561 1 98.25 243 ALA B O 1
ATOM 4976 N N . LEU B 1 244 ? -22.312 -13.773 -4.387 1 98.75 244 LEU B N 1
ATOM 4977 C CA . LEU B 1 244 ? -21.172 -13.344 -3.584 1 98.75 244 LEU B CA 1
ATOM 4978 C C . LEU B 1 244 ? -21.547 -12.133 -2.729 1 98.75 244 LEU B C 1
ATOM 4980 O O . LEU B 1 244 ? -22.453 -11.383 -3.07 1 98.75 244 LEU B O 1
ATOM 4984 N N . ARG B 1 245 ? -20.859 -11.977 -1.618 1 98.88 245 ARG B N 1
ATOM 4985 C CA . ARG B 1 245 ? -21.016 -10.828 -0.735 1 98.88 245 ARG B CA 1
ATOM 4986 C C . ARG B 1 245 ? -19.672 -10.164 -0.461 1 98.88 245 ARG B C 1
ATOM 4988 O O . ARG B 1 245 ? -18.75 -10.805 0.074 1 98.88 245 ARG B O 1
ATOM 4995 N N . GLN B 1 246 ? -19.578 -8.883 -0.842 1 98.88 246 GLN B N 1
ATOM 4996 C CA . GLN B 1 246 ? -18.344 -8.117 -0.639 1 98.88 246 GLN B CA 1
ATOM 4997 C C . GLN B 1 246 ? -17.984 -8.055 0.841 1 98.88 246 GLN B C 1
ATOM 4999 O O . GLN B 1 246 ? -18.797 -7.664 1.674 1 98.88 246 GLN B O 1
ATOM 5004 N N . ALA B 1 247 ? -16.734 -8.43 1.143 1 98.94 247 ALA B N 1
ATOM 5005 C CA . ALA B 1 247 ? -16.297 -8.523 2.537 1 98.94 247 ALA B CA 1
ATOM 5006 C C . ALA B 1 247 ? -15.625 -7.238 2.994 1 98.94 247 ALA B C 1
ATOM 5008 O O . ALA B 1 247 ? -15.484 -6.996 4.195 1 98.94 247 ALA B O 1
ATOM 5009 N N . PHE B 1 248 ? -15.227 -6.371 2.096 1 98.94 248 PHE B N 1
ATOM 5010 C CA . PHE B 1 248 ? -14.391 -5.203 2.338 1 98.94 248 PHE B CA 1
ATOM 5011 C C . PHE B 1 248 ? -15.234 -3.936 2.389 1 98.94 248 PHE B C 1
ATOM 5013 O O . PHE B 1 248 ? -16.109 -3.727 1.539 1 98.94 248 PHE B O 1
ATOM 5020 N N . SER B 1 249 ? -14.969 -3.098 3.346 1 98.88 249 SER B N 1
ATOM 5021 C CA . SER B 1 249 ? -15.461 -1.724 3.326 1 98.88 249 SER B CA 1
ATOM 5022 C C . SER B 1 249 ? -14.43 -0.758 3.9 1 98.88 249 SER B C 1
ATOM 5024 O O . SER B 1 249 ? -13.555 -1.161 4.668 1 98.88 249 SER B O 1
ATOM 5026 N N . LEU B 1 250 ? -14.453 0.46 3.49 1 98.94 250 LEU B N 1
ATOM 5027 C CA . LEU B 1 250 ? -13.523 1.52 3.863 1 98.94 250 LEU B CA 1
ATOM 5028 C C . LEU B 1 250 ? -14.266 2.713 4.453 1 98.94 250 LEU B C 1
ATOM 5030 O O . LEU B 1 250 ? -15.195 3.238 3.836 1 98.94 250 LEU B O 1
ATOM 5034 N N . HIS B 1 251 ? -13.828 3.115 5.656 1 98.88 251 HIS B N 1
ATOM 5035 C CA . HIS B 1 251 ? -14.57 4.109 6.426 1 98.88 251 HIS B CA 1
ATOM 5036 C C . HIS B 1 251 ? -13.648 5.215 6.926 1 98.88 251 HIS B C 1
ATOM 5038 O O . HIS B 1 251 ? -12.453 4.984 7.133 1 98.88 251 HIS B O 1
ATOM 5044 N N . SER B 1 252 ? -14.227 6.348 7.09 1 98.88 252 SER B N 1
ATOM 5045 C CA . SER B 1 252 ? -13.578 7.496 7.719 1 98.88 252 SER B CA 1
ATOM 5046 C C . SER B 1 252 ? -14.594 8.367 8.453 1 98.88 252 SER B C 1
ATOM 5048 O O . SER B 1 252 ? -15.742 7.957 8.656 1 98.88 252 SER B O 1
ATOM 5050 N N . LYS B 1 253 ? -14.133 9.492 9.016 1 98.88 253 LYS B N 1
ATOM 5051 C CA . LYS B 1 253 ? -15 10.484 9.641 1 98.88 253 LYS B CA 1
ATOM 5052 C C . LYS B 1 253 ? -14.562 11.898 9.281 1 98.88 253 LYS B C 1
ATOM 5054 O O . LYS B 1 253 ? -13.375 12.148 9.031 1 98.88 253 LYS B O 1
ATOM 5059 N N . LEU B 1 254 ? -15.555 12.766 9.25 1 98.88 254 LEU B N 1
ATOM 5060 C CA . LEU B 1 254 ? -15.219 14.18 9.109 1 98.88 254 LEU B CA 1
ATOM 5061 C C . LEU B 1 254 ? -14.43 14.672 10.312 1 98.88 254 LEU B C 1
ATOM 5063 O O . LEU B 1 254 ? -14.875 14.531 11.453 1 98.88 254 LEU B O 1
ATOM 5067 N N . VAL B 1 255 ? -13.258 15.266 10.008 1 98.75 255 VAL B N 1
ATOM 5068 C CA . VAL B 1 255 ? -12.453 15.75 11.125 1 98.75 255 VAL B CA 1
ATOM 5069 C C . VAL B 1 255 ? -12.469 17.281 11.148 1 98.75 255 VAL B C 1
ATOM 5071 O O . VAL B 1 255 ? -12.016 17.891 12.117 1 98.75 255 VAL B O 1
ATOM 5074 N N . HIS B 1 256 ? -12.906 17.875 10.117 1 98.62 256 HIS B N 1
ATOM 5075 C CA . HIS B 1 256 ? -13.125 19.312 10.008 1 98.62 256 HIS B CA 1
ATOM 5076 C C . HIS B 1 256 ? -14.234 19.641 9.008 1 98.62 256 HIS B C 1
ATOM 5078 O O . HIS B 1 256 ? -14.367 18.953 7.988 1 98.62 256 HIS B O 1
ATOM 5084 N N . VAL B 1 257 ? -15.094 20.531 9.328 1 98.5 257 VAL B N 1
ATOM 5085 C CA . VAL B 1 257 ? -16.141 21.016 8.438 1 98.5 257 VAL B CA 1
ATOM 5086 C C . VAL B 1 257 ? -16.156 22.547 8.453 1 98.5 257 VAL B C 1
ATOM 5088 O O . VAL B 1 257 ? -16.188 23.156 9.531 1 98.5 257 VAL B O 1
ATOM 5091 N N . LYS B 1 258 ? -16.125 23.156 7.301 1 97.44 258 LYS B N 1
ATOM 5092 C CA . LYS B 1 258 ? -16.156 24.609 7.199 1 97.44 258 LYS B CA 1
ATOM 5093 C C . LYS B 1 258 ? -16.906 25.062 5.953 1 97.44 258 LYS B C 1
ATOM 5095 O O . LYS B 1 258 ? -17.016 24.312 4.98 1 97.44 258 LYS B O 1
ATOM 5100 N N . GLN B 1 259 ? -17.375 26.234 6.051 1 97.31 259 GLN B N 1
ATOM 5101 C CA . GLN B 1 259 ? -17.906 26.859 4.848 1 97.31 259 GLN B CA 1
ATOM 5102 C C . GLN B 1 259 ? -16.859 27.781 4.207 1 97.31 259 GLN B C 1
ATOM 5104 O O . GLN B 1 259 ? -16.359 28.719 4.848 1 97.31 259 GLN B O 1
ATOM 5109 N N . LEU B 1 260 ? -16.5 27.484 3.008 1 97.19 260 LEU B N 1
ATOM 5110 C CA . LEU B 1 260 ? -15.609 28.344 2.25 1 97.19 260 LEU B CA 1
ATOM 5111 C C . LEU B 1 260 ? -16.406 29.359 1.426 1 97.19 260 LEU B C 1
ATOM 5113 O O . LEU B 1 260 ? -17.453 29.031 0.874 1 97.19 260 LEU B O 1
ATOM 5117 N N . GLU B 1 261 ? -15.898 30.562 1.38 1 95.44 261 GLU B N 1
ATOM 5118 C CA . GLU B 1 261 ? -16.516 31.594 0.539 1 95.44 261 GLU B CA 1
ATOM 5119 C C . GLU B 1 261 ? -16.281 31.297 -0.941 1 95.44 261 GLU B C 1
ATOM 5121 O O . GLU B 1 261 ? -15.555 30.359 -1.29 1 95.44 261 GLU B O 1
ATOM 5126 N N . ALA B 1 262 ? -16.891 32.094 -1.757 1 96.38 262 ALA B N 1
ATOM 5127 C CA . ALA B 1 262 ? -16.641 31.969 -3.191 1 96.38 262 ALA B CA 1
ATOM 5128 C C . ALA B 1 262 ? -15.203 32.344 -3.521 1 96.38 262 ALA B C 1
ATOM 5130 O O . ALA B 1 262 ? -14.602 33.188 -2.871 1 96.38 262 ALA B O 1
ATOM 5131 N N . HIS B 1 263 ? -14.641 31.547 -4.484 1 94.44 263 HIS B N 1
ATOM 5132 C CA . HIS B 1 263 ? -13.328 31.812 -5.059 1 94.44 263 HIS B CA 1
ATOM 5133 C C . HIS B 1 263 ? -12.211 31.422 -4.086 1 94.44 263 HIS B C 1
ATOM 5135 O O . HIS B 1 263 ? -11.18 32.094 -4.023 1 94.44 263 HIS B O 1
ATOM 5141 N N . GLU B 1 264 ? -12.461 30.484 -3.309 1 94.5 264 GLU B N 1
ATOM 5142 C CA . GLU B 1 264 ? -11.422 29.906 -2.465 1 94.5 264 GLU B CA 1
ATOM 5143 C C . GLU B 1 264 ? -10.961 28.547 -3.014 1 94.5 264 GLU B C 1
ATOM 5145 O O . GLU B 1 264 ? -11.773 27.766 -3.504 1 94.5 264 GLU B O 1
ATOM 5150 N N . ALA B 1 265 ? -9.672 28.297 -2.904 1 95.94 265 ALA B N 1
ATOM 5151 C CA . ALA B 1 265 ? -9.109 27.062 -3.441 1 95.94 265 ALA B CA 1
ATOM 5152 C C . ALA B 1 265 ? -9.094 25.969 -2.385 1 95.94 265 ALA B C 1
ATOM 5154 O O . ALA B 1 265 ? -9.148 26.25 -1.185 1 95.94 265 ALA B O 1
ATOM 5155 N N . VAL B 1 266 ? -9.141 24.75 -2.867 1 97.19 266 VAL B N 1
ATOM 5156 C CA . VAL B 1 266 ? -9.07 23.578 -1.995 1 97.19 266 VAL B CA 1
ATOM 5157 C C . VAL B 1 266 ? -7.91 22.688 -2.422 1 97.19 266 VAL B C 1
ATOM 5159 O O . VAL B 1 266 ? -7.867 22.219 -3.562 1 97.19 266 VAL B O 1
ATOM 5162 N N . SER B 1 267 ? -6.961 22.438 -1.508 1 96.62 267 SER B N 1
ATOM 5163 C CA . SER B 1 267 ? -5.883 21.469 -1.652 1 96.62 267 SER B CA 1
ATOM 5164 C C . SER B 1 267 ? -4.785 22 -2.572 1 96.62 267 SER B C 1
ATOM 5166 O O . SER B 1 267 ? -4.66 23.219 -2.768 1 96.62 267 SER B O 1
ATOM 5168 N N . TYR B 1 268 ? -3.852 21.109 -2.943 1 94.38 268 TYR B N 1
ATOM 5169 C CA . TYR B 1 268 ? -2.645 21.438 -3.693 1 94.38 268 TYR B CA 1
ATOM 5170 C C . TYR B 1 268 ? -2.986 21.906 -5.102 1 94.38 268 TYR B C 1
ATOM 5172 O O . TYR B 1 268 ? -3.891 21.375 -5.742 1 94.38 268 TYR B O 1
ATOM 5180 N N . GLY B 1 269 ? -2.213 22.844 -5.562 1 91.5 269 GLY B N 1
ATOM 5181 C CA . GLY B 1 269 ? -2.293 23.297 -6.941 1 91.5 269 GLY B CA 1
ATOM 5182 C C . GLY B 1 269 ? -3.508 24.156 -7.219 1 91.5 269 GLY B C 1
ATOM 5183 O O . GLY B 1 269 ? -3.654 24.703 -8.312 1 91.5 269 GLY B O 1
ATOM 5184 N N . ALA B 1 270 ? -4.355 24.234 -6.199 1 89.31 270 ALA B N 1
ATOM 5185 C CA . ALA B 1 270 ? -5.574 25.031 -6.344 1 89.31 270 ALA B CA 1
ATOM 5186 C C . ALA B 1 270 ? -6.375 24.578 -7.562 1 89.31 270 ALA B C 1
ATOM 5188 O O . ALA B 1 270 ? -6.848 25.406 -8.344 1 89.31 270 ALA B O 1
ATOM 5189 N N . THR B 1 271 ? -6.496 23.281 -7.715 1 90.75 271 THR B N 1
ATOM 5190 C CA . THR B 1 271 ? -7.156 22.719 -8.891 1 90.75 271 THR B CA 1
ATOM 5191 C C . THR B 1 271 ? -8.672 22.797 -8.742 1 90.75 271 THR B C 1
ATOM 5193 O O . THR B 1 271 ? -9.406 22.531 -9.695 1 90.75 271 THR B O 1
ATOM 5196 N N . TYR B 1 272 ? -9.156 23.047 -7.559 1 95.69 272 TYR B N 1
ATOM 5197 C CA . TYR B 1 272 ? -10.57 23.266 -7.27 1 95.69 272 TYR B CA 1
ATOM 5198 C C . TYR B 1 272 ? -10.789 24.625 -6.625 1 95.69 272 TYR B C 1
ATOM 5200 O O . TYR B 1 272 ? -10.078 25 -5.691 1 95.69 272 TYR B O 1
ATOM 5208 N N . GLU B 1 273 ? -11.727 25.328 -7.086 1 96.44 273 GLU B N 1
ATOM 5209 C CA . GLU B 1 273 ? -12.117 26.625 -6.559 1 96.44 273 GLU B CA 1
ATOM 5210 C C . GLU B 1 273 ? -13.633 26.719 -6.379 1 96.44 273 GLU B C 1
ATOM 5212 O O . GLU B 1 273 ? -14.391 26.359 -7.277 1 96.44 273 GLU B O 1
ATOM 5217 N N . THR B 1 274 ? -13.992 27.203 -5.238 1 96.25 274 THR B N 1
ATOM 5218 C CA . THR B 1 274 ? -15.422 27.328 -4.969 1 96.25 274 THR B CA 1
ATOM 5219 C C . THR B 1 274 ? -16.031 28.406 -5.852 1 96.25 274 THR B C 1
ATOM 5221 O O . THR B 1 274 ? -15.43 29.469 -6.07 1 96.25 274 THR B O 1
ATOM 5224 N N . ASP B 1 275 ? -17.219 28.141 -6.359 1 94.5 275 ASP B N 1
ATOM 5225 C CA . ASP B 1 275 ? -17.938 29.125 -7.164 1 94.5 275 ASP B CA 1
ATOM 5226 C C . ASP B 1 275 ? -18.906 29.938 -6.309 1 94.5 275 ASP B C 1
ATOM 5228 O O . ASP B 1 275 ? -19.234 31.078 -6.641 1 94.5 275 ASP B O 1
ATOM 5232 N N . LYS B 1 276 ? -19.391 29.453 -5.352 1 96.88 276 LYS B N 1
ATOM 5233 C CA . LYS B 1 276 ? -20.281 29.969 -4.305 1 96.88 276 LYS B CA 1
ATOM 5234 C C . LYS B 1 276 ? -19.859 29.453 -2.932 1 96.88 276 LYS B C 1
ATOM 5236 O O . LYS B 1 276 ? -18.953 28.625 -2.82 1 96.88 276 LYS B O 1
ATOM 5241 N N . PRO B 1 277 ? -20.453 30.047 -1.987 1 97.69 277 PRO B N 1
ATOM 5242 C CA . PRO B 1 277 ? -20.141 29.453 -0.687 1 97.69 277 PRO B CA 1
ATOM 5243 C C . PRO B 1 277 ? -20.438 27.953 -0.633 1 97.69 277 PRO B C 1
ATOM 5245 O O . PRO B 1 277 ? -21.516 27.516 -1.071 1 97.69 277 PRO B O 1
ATOM 5248 N N . GLU B 1 278 ? -19.469 27.172 -0.2 1 98.12 278 GLU B N 1
ATOM 5249 C CA . GLU B 1 278 ? -19.578 25.719 -0.183 1 98.12 278 GLU B CA 1
ATOM 5250 C C . GLU B 1 278 ? -19.109 25.141 1.148 1 98.12 278 GLU B C 1
ATOM 5252 O O . GLU B 1 278 ? -18.141 25.609 1.728 1 98.12 278 GLU B O 1
ATOM 5257 N N . TRP B 1 279 ? -19.875 24.125 1.585 1 98.56 279 TRP B N 1
ATOM 5258 C CA . TRP B 1 279 ? -19.422 23.359 2.742 1 98.56 279 TRP B CA 1
ATOM 5259 C C . TRP B 1 279 ? -18.375 22.328 2.336 1 98.56 279 TRP B C 1
ATOM 5261 O O . TRP B 1 279 ? -18.594 21.547 1.408 1 98.56 279 TRP B O 1
ATOM 5271 N N . ILE B 1 280 ? -17.25 22.406 3 1 98.62 280 ILE B N 1
ATOM 5272 C CA . ILE B 1 280 ? -16.141 21.484 2.715 1 98.62 280 ILE B CA 1
ATOM 5273 C C . ILE B 1 280 ? -15.805 20.688 3.967 1 98.62 280 ILE B C 1
ATOM 5275 O O . ILE B 1 280 ? -15.641 21.25 5.051 1 98.62 280 ILE B O 1
ATOM 5279 N N . GLY B 1 281 ? -15.766 19.359 3.832 1 98.81 281 GLY B N 1
ATOM 5280 C CA . GLY B 1 281 ? -15.312 18.469 4.887 1 98.81 281 GLY B CA 1
ATOM 5281 C C . GLY B 1 281 ? -13.945 17.859 4.609 1 98.81 281 GLY B C 1
ATOM 5282 O O . GLY B 1 281 ? -13.602 17.578 3.457 1 98.81 281 GLY B O 1
ATOM 5283 N N . THR B 1 282 ? -13.164 17.656 5.656 1 98.88 282 THR B N 1
ATOM 5284 C CA . THR B 1 282 ? -11.859 17.016 5.539 1 98.88 282 THR B CA 1
ATOM 5285 C C . THR B 1 282 ? -11.891 15.609 6.117 1 98.88 282 THR B C 1
ATOM 5287 O O . THR B 1 282 ? -12.43 15.391 7.203 1 98.88 282 THR B O 1
ATOM 5290 N N . LEU B 1 283 ? -11.406 14.672 5.375 1 98.94 283 LEU B N 1
ATOM 5291 C CA . LEU B 1 283 ? -11.234 13.289 5.809 1 98.94 283 LEU B CA 1
ATOM 5292 C C . LEU B 1 283 ? -9.766 12.977 6.07 1 98.94 283 LEU B C 1
ATOM 5294 O O . LEU B 1 283 ? -8.891 13.383 5.305 1 98.94 283 LEU B O 1
ATOM 5298 N N . PRO B 1 284 ? -9.477 12.258 7.152 1 98.81 284 PRO B N 1
ATOM 5299 C CA . PRO B 1 284 ? -8.094 11.883 7.441 1 98.81 284 PRO B CA 1
ATOM 5300 C C . PRO B 1 284 ? -7.66 10.609 6.707 1 98.81 284 PRO B C 1
ATOM 5302 O O . PRO B 1 284 ? -7.227 9.648 7.344 1 98.81 284 PRO B O 1
ATOM 5305 N N . ILE B 1 285 ? -7.734 10.594 5.43 1 98.81 285 ILE B N 1
ATOM 5306 C CA . ILE B 1 285 ? -7.305 9.523 4.535 1 98.81 285 ILE B CA 1
ATOM 5307 C C . ILE B 1 285 ? -6.773 10.125 3.234 1 98.81 285 ILE B C 1
ATOM 5309 O O . ILE B 1 285 ? -7.324 11.102 2.723 1 98.81 285 ILE B O 1
ATOM 5313 N N . GLY B 1 286 ? -5.695 9.609 2.705 1 98.81 286 GLY B N 1
ATOM 5314 C CA . GLY B 1 286 ? -5.09 10.117 1.483 1 98.81 286 GLY B CA 1
ATOM 5315 C C . GLY B 1 286 ? -4.34 9.047 0.705 1 98.81 286 GLY B C 1
ATOM 5316 O O . GLY B 1 286 ? -4.555 7.852 0.915 1 98.81 286 GLY B O 1
ATOM 5317 N N . TYR B 1 287 ? -3.5 9.555 -0.211 1 98.69 287 TYR B N 1
ATOM 5318 C CA . TYR B 1 287 ? -2.93 8.609 -1.166 1 98.69 287 TYR B CA 1
ATOM 5319 C C . TYR B 1 287 ? -1.902 7.707 -0.494 1 98.69 287 TYR B C 1
ATOM 5321 O O . TYR B 1 287 ? -1.629 6.605 -0.973 1 98.69 287 TYR B O 1
ATOM 5329 N N . ALA B 1 288 ? -1.321 8.062 0.656 1 98.5 288 ALA B N 1
ATOM 5330 C CA . ALA B 1 288 ? -0.36 7.207 1.344 1 98.5 288 ALA B CA 1
ATOM 5331 C C . ALA B 1 288 ? -1.063 6.051 2.053 1 98.5 288 ALA B C 1
ATOM 5333 O O . ALA B 1 288 ? -0.417 5.102 2.496 1 98.5 288 ALA B O 1
ATOM 5334 N N . ASP B 1 289 ? -2.393 6.125 2.09 1 98.5 289 ASP B N 1
ATOM 5335 C CA . ASP B 1 289 ? -3.186 5.035 2.656 1 98.5 289 ASP B CA 1
ATOM 5336 C C . ASP B 1 289 ? -3.637 4.062 1.571 1 98.5 289 ASP B C 1
ATOM 5338 O O . ASP B 1 289 ? -4.238 3.029 1.868 1 98.5 289 ASP B O 1
ATOM 5342 N N . GLY B 1 290 ? -3.389 4.355 0.419 1 98.31 290 GLY B N 1
ATOM 5343 C CA . GLY B 1 290 ? -3.844 3.539 -0.696 1 98.31 290 GLY B CA 1
ATOM 5344 C C . GLY B 1 290 ? -5.027 4.141 -1.432 1 98.31 290 GLY B C 1
ATOM 5345 O O . GLY B 1 290 ? -5.465 3.607 -2.453 1 98.31 290 GLY B O 1
ATOM 5346 N N . TRP B 1 291 ? -5.629 5.207 -0.899 1 98.75 291 TRP B N 1
ATOM 5347 C CA . TRP B 1 291 ? -6.625 5.984 -1.629 1 98.75 291 TRP B CA 1
ATOM 5348 C C . TRP B 1 291 ? -5.953 6.988 -2.562 1 98.75 291 TRP B C 1
ATOM 5350 O O . TRP B 1 291 ? -5.832 8.172 -2.23 1 98.75 291 TRP B O 1
ATOM 5360 N N . ILE B 1 292 ? -5.594 6.574 -3.723 1 98.62 292 ILE B N 1
ATOM 5361 C CA . ILE B 1 292 ? -4.574 7.18 -4.566 1 98.62 292 ILE B CA 1
ATOM 5362 C C . ILE B 1 292 ? -5.066 8.531 -5.078 1 98.62 292 ILE B C 1
ATOM 5364 O O . ILE B 1 292 ? -6.25 8.852 -4.969 1 98.62 292 ILE B O 1
ATOM 5368 N N . ARG B 1 293 ? -4.203 9.336 -5.613 1 98.31 293 ARG B N 1
ATOM 5369 C CA . ARG B 1 293 ? -4.473 10.695 -6.062 1 98.31 293 ARG B CA 1
ATOM 5370 C C . ARG B 1 293 ? -5.543 10.711 -7.148 1 98.31 293 ARG B C 1
ATOM 5372 O O . ARG B 1 293 ? -6.332 11.648 -7.238 1 98.31 293 ARG B O 1
ATOM 5379 N N . LYS B 1 294 ? -5.594 9.648 -7.926 1 98.31 294 LYS B N 1
ATOM 5380 C CA . LYS B 1 294 ? -6.523 9.547 -9.047 1 98.31 294 LYS B CA 1
ATOM 5381 C C . LYS B 1 294 ? -7.965 9.477 -8.562 1 98.31 294 LYS B C 1
ATOM 5383 O O . LYS B 1 294 ? -8.898 9.602 -9.352 1 98.31 294 LYS B O 1
ATOM 5388 N N . MET B 1 295 ? -8.195 9.336 -7.266 1 98.75 295 MET B N 1
ATOM 5389 C CA . MET B 1 295 ? -9.547 9.25 -6.711 1 98.75 295 MET B CA 1
ATOM 5390 C C . MET B 1 295 ? -10.18 10.633 -6.613 1 98.75 295 MET B C 1
ATOM 5392 O O . MET B 1 295 ? -11.328 10.766 -6.168 1 98.75 295 MET B O 1
ATOM 5396 N N . GLN B 1 296 ? -9.43 11.695 -6.973 1 98.44 296 GLN B N 1
ATOM 5397 C CA . GLN B 1 296 ? -10.023 13.031 -7.055 1 98.44 296 GLN B CA 1
ATOM 5398 C C . GLN B 1 296 ? -11.328 13 -7.848 1 98.44 296 GLN B C 1
ATOM 5400 O O . GLN B 1 296 ? -11.398 12.406 -8.922 1 98.44 296 GLN B O 1
ATOM 5405 N N . GLY B 1 297 ? -12.367 13.562 -7.293 1 98.62 297 GLY B N 1
ATOM 5406 C CA . GLY B 1 297 ? -13.656 13.625 -7.965 1 98.62 297 GLY B CA 1
ATOM 5407 C C . GLY B 1 297 ? -14.57 12.477 -7.609 1 98.62 297 GLY B C 1
ATOM 5408 O O . GLY B 1 297 ? -15.781 12.539 -7.848 1 98.62 297 GLY B O 1
ATOM 5409 N N . PHE B 1 298 ? -14.047 11.359 -7.078 1 98.88 298 PHE B N 1
ATOM 5410 C CA . PHE B 1 298 ? -14.859 10.211 -6.676 1 98.88 298 PHE B CA 1
ATOM 5411 C C . PHE B 1 298 ? -15.883 10.617 -5.621 1 98.88 298 PHE B C 1
ATOM 5413 O O . PHE B 1 298 ? -15.617 11.5 -4.797 1 98.88 298 PHE B O 1
ATOM 5420 N N . GLU B 1 299 ? -17 10.023 -5.617 1 98.94 299 GLU B N 1
ATOM 5421 C CA . GLU B 1 299 ? -18.047 10.367 -4.656 1 98.94 299 GLU B CA 1
ATOM 5422 C C . GLU B 1 299 ? -18.062 9.383 -3.488 1 98.94 299 GLU B C 1
ATOM 5424 O O . GLU B 1 299 ? -17.969 8.172 -3.689 1 98.94 299 GLU B O 1
ATOM 5429 N N . VAL B 1 300 ? -18.219 9.883 -2.309 1 98.94 300 VAL B N 1
ATOM 5430 C CA . VAL B 1 300 ? -18.297 9.102 -1.082 1 98.94 300 VAL B CA 1
ATOM 5431 C C . VAL B 1 300 ? -19.688 9.266 -0.466 1 98.94 300 VAL B C 1
ATOM 5433 O O . VAL B 1 300 ? -20.484 10.102 -0.915 1 98.94 300 VAL B O 1
ATOM 5436 N N . LEU B 1 301 ? -19.969 8.43 0.544 1 98.94 301 LEU B N 1
ATOM 5437 C CA . LEU B 1 301 ? -21.281 8.508 1.18 1 98.94 301 LEU B CA 1
ATOM 5438 C C . LEU B 1 301 ? -21.203 9.273 2.496 1 98.94 301 LEU B C 1
ATOM 5440 O O . LEU B 1 301 ? -20.391 8.945 3.361 1 98.94 301 LEU B O 1
ATOM 5444 N N . VAL B 1 302 ? -21.984 10.281 2.652 1 98.88 302 VAL B N 1
ATOM 5445 C CA . VAL B 1 302 ? -22.234 11.008 3.893 1 98.88 302 VAL B CA 1
ATOM 5446 C C . VAL B 1 302 ? -23.734 11.047 4.18 1 98.88 302 VAL B C 1
ATOM 5448 O O . VAL B 1 302 ? -24.5 11.641 3.416 1 98.88 302 VAL B O 1
ATOM 5451 N N . ASP B 1 303 ? -24.125 10.43 5.203 1 98.38 303 ASP B N 1
ATOM 5452 C CA . ASP B 1 303 ? -25.547 10.32 5.523 1 98.38 303 ASP B CA 1
ATOM 5453 C C . ASP B 1 303 ? -26.312 9.688 4.371 1 98.38 303 ASP B C 1
ATOM 5455 O O . ASP B 1 303 ? -27.406 10.156 4.02 1 98.38 303 ASP B O 1
ATOM 5459 N N . GLY B 1 304 ? -25.688 8.742 3.756 1 98.56 304 GLY B N 1
ATOM 5460 C CA . GLY B 1 304 ? -26.328 7.977 2.695 1 98.56 304 GLY B CA 1
ATOM 5461 C C . GLY B 1 304 ? -26.375 8.719 1.373 1 98.56 304 GLY B C 1
ATOM 5462 O O . GLY B 1 304 ? -26.922 8.219 0.391 1 98.56 304 GLY B O 1
ATOM 5463 N N . LYS B 1 305 ? -25.781 9.891 1.306 1 98.75 305 LYS B N 1
ATOM 5464 C CA . LYS B 1 305 ? -25.797 10.703 0.095 1 98.75 305 LYS B CA 1
ATOM 5465 C C . LYS B 1 305 ? -24.422 10.75 -0.552 1 98.75 305 LYS B C 1
ATOM 5467 O O . LYS B 1 305 ? -23.406 10.82 0.143 1 98.75 305 LYS B O 1
ATOM 5472 N N . ARG B 1 306 ? -24.375 10.742 -1.873 1 98.81 306 ARG B N 1
ATOM 5473 C CA . ARG B 1 306 ? -23.125 10.836 -2.623 1 98.81 306 ARG B CA 1
ATOM 5474 C C . ARG B 1 306 ? -22.594 12.258 -2.611 1 98.81 306 ARG B C 1
ATOM 5476 O O . ARG B 1 306 ? -23.312 13.203 -2.941 1 98.81 306 ARG B O 1
ATOM 5483 N N . MET B 1 307 ? -21.391 12.422 -2.232 1 98.88 307 MET B N 1
ATOM 5484 C CA . MET B 1 307 ? -20.703 13.719 -2.213 1 98.88 307 MET B CA 1
ATOM 5485 C C . MET B 1 307 ? -19.297 13.594 -2.77 1 98.88 307 MET B C 1
ATOM 5487 O O . MET B 1 307 ? -18.562 12.664 -2.426 1 98.88 307 MET B O 1
ATOM 5491 N N . PRO B 1 308 ? -18.828 14.469 -3.594 1 98.81 308 PRO B N 1
ATOM 5492 C CA . PRO B 1 308 ? -17.562 14.305 -4.328 1 98.81 308 PRO B CA 1
ATOM 5493 C C . PRO B 1 308 ? -16.344 14.766 -3.527 1 98.81 308 PRO B C 1
ATOM 5495 O O . PRO B 1 308 ? -16.438 15.75 -2.783 1 98.81 308 PRO B O 1
ATOM 5498 N N . ILE B 1 309 ? -15.289 14.078 -3.691 1 98.88 309 ILE B N 1
ATOM 5499 C CA . ILE B 1 309 ? -13.984 14.57 -3.27 1 98.88 309 ILE B CA 1
ATOM 5500 C C . ILE B 1 309 ? -13.57 15.742 -4.148 1 98.88 309 ILE B C 1
ATOM 5502 O O . ILE B 1 309 ? -13.562 15.641 -5.379 1 98.88 309 ILE B O 1
ATOM 5506 N N . VAL B 1 310 ? -13.203 16.875 -3.529 1 98.5 310 VAL B N 1
ATOM 5507 C CA . VAL B 1 310 ? -12.828 18.078 -4.277 1 98.5 310 VAL B CA 1
ATOM 5508 C C . VAL B 1 310 ? -11.391 18.469 -3.939 1 98.5 310 VAL B C 1
ATOM 5510 O O . VAL B 1 310 ? -10.961 18.328 -2.793 1 98.5 310 VAL B O 1
ATOM 5513 N N . GLY B 1 311 ? -10.688 19.016 -4.957 1 97.88 311 GLY B N 1
ATOM 5514 C CA . GLY B 1 311 ? -9.258 19.25 -4.801 1 97.88 311 GLY B CA 1
ATOM 5515 C C . GLY B 1 311 ? -8.445 17.969 -4.859 1 97.88 311 GLY B C 1
ATOM 5516 O O . GLY B 1 311 ? -9.008 16.859 -4.875 1 97.88 311 GLY B O 1
ATOM 5517 N N . ARG B 1 312 ? -7.18 18.109 -4.895 1 97.75 312 ARG B N 1
ATOM 5518 C CA . ARG B 1 312 ? -6.297 16.953 -4.98 1 97.75 312 ARG B CA 1
ATOM 5519 C C . ARG B 1 312 ? -6.355 16.125 -3.705 1 97.75 312 ARG B C 1
ATOM 5521 O O . ARG B 1 312 ? -6.438 16.672 -2.604 1 97.75 312 ARG B O 1
ATOM 5528 N N . VAL B 1 313 ? -6.363 14.812 -3.877 1 98.62 313 VAL B N 1
ATOM 5529 C CA . VAL B 1 313 ? -6.148 13.93 -2.736 1 98.62 313 VAL B CA 1
ATOM 5530 C C . VAL B 1 313 ? -4.738 14.125 -2.188 1 98.62 313 VAL B C 1
ATOM 5532 O O . VAL B 1 313 ? -3.752 13.953 -2.908 1 98.62 313 VAL B O 1
ATOM 5535 N N . CYS B 1 314 ? -4.629 14.547 -0.925 1 98.44 314 CYS B N 1
ATOM 5536 C CA . CYS B 1 314 ? -3.334 14.75 -0.282 1 98.44 314 CYS B CA 1
ATOM 5537 C C . CYS B 1 314 ? -2.773 13.445 0.254 1 98.44 314 CYS B C 1
ATOM 5539 O O . CYS B 1 314 ? -3.369 12.383 0.059 1 98.44 314 CYS B O 1
ATOM 5541 N N . MET B 1 315 ? -1.591 13.5 0.849 1 98.62 315 MET B N 1
ATOM 5542 C CA . MET B 1 315 ? -0.898 12.312 1.336 1 98.62 315 MET B CA 1
ATOM 5543 C C . MET B 1 315 ? -1.716 11.609 2.414 1 98.62 315 MET B C 1
ATOM 5545 O O . MET B 1 315 ? -1.868 10.383 2.385 1 98.62 315 MET B O 1
ATOM 5549 N N . ASP B 1 316 ? -2.355 12.445 3.307 1 98.69 316 ASP B N 1
ATOM 5550 C CA . ASP B 1 316 ? -2.988 11.836 4.473 1 98.69 316 ASP B CA 1
ATOM 5551 C C . ASP B 1 316 ? -4.418 12.336 4.652 1 98.69 316 ASP B C 1
ATOM 5553 O O . ASP B 1 316 ? -5.082 12.008 5.637 1 98.69 316 ASP B O 1
ATOM 5557 N N . GLN B 1 317 ? -4.867 13.203 3.744 1 98.75 317 GLN B N 1
ATOM 5558 C CA . GLN B 1 317 ? -6.188 13.812 3.855 1 98.75 317 GLN B CA 1
ATOM 5559 C C . GLN B 1 317 ? -6.809 14.031 2.479 1 98.75 317 GLN B C 1
ATOM 5561 O O . GLN B 1 317 ? -6.094 14.117 1.478 1 98.75 317 GLN B O 1
ATOM 5566 N N . CYS B 1 318 ? -8.078 14.117 2.461 1 98.75 318 CYS B N 1
ATOM 5567 C CA . CYS B 1 318 ? -8.789 14.617 1.289 1 98.75 318 CYS B CA 1
ATOM 5568 C C . CYS B 1 318 ? -10.039 15.398 1.699 1 98.75 318 CYS B C 1
ATOM 5570 O O . CYS B 1 318 ? -10.469 15.32 2.85 1 98.75 318 CYS B O 1
ATOM 5572 N N . MET B 1 319 ? -10.508 16.203 0.805 1 98.88 319 MET B N 1
ATOM 5573 C CA . MET B 1 319 ? -11.641 17.078 1.101 1 98.88 319 MET B CA 1
ATOM 5574 C C . MET B 1 319 ? -12.867 16.672 0.302 1 98.88 319 MET B C 1
ATOM 5576 O O . MET B 1 319 ? -12.75 16.219 -0.84 1 98.88 319 MET B O 1
ATOM 5580 N N . VAL B 1 320 ? -14 16.844 0.886 1 98.88 320 VAL B N 1
ATOM 5581 C CA . VAL B 1 320 ? -15.281 16.484 0.29 1 98.88 320 VAL B CA 1
ATOM 5582 C C . VAL B 1 320 ? -16.203 17.703 0.274 1 98.88 320 VAL B C 1
ATOM 5584 O O . VAL B 1 320 ? -16.281 18.438 1.26 1 98.88 320 VAL B O 1
ATOM 5587 N N . LYS B 1 321 ? -16.859 17.938 -0.834 1 98.81 321 LYS B N 1
ATOM 5588 C CA . LYS B 1 321 ? -17.922 18.938 -0.89 1 98.81 321 LYS B CA 1
ATOM 5589 C C . LYS B 1 321 ? -19.203 18.406 -0.259 1 98.81 321 LYS B C 1
ATOM 5591 O O . LYS B 1 321 ? -19.75 17.391 -0.697 1 98.81 321 LYS B O 1
ATOM 5596 N N . LEU B 1 322 ? -19.672 19.094 0.704 1 98.81 322 LEU B N 1
ATOM 5597 C CA . LEU B 1 322 ? -20.859 18.688 1.456 1 98.81 322 LEU B CA 1
ATOM 5598 C C . LEU B 1 322 ? -22.078 19.484 1.041 1 98.81 322 LEU B C 1
ATOM 5600 O O . LEU B 1 322 ? -21.953 20.641 0.602 1 98.81 322 LEU B O 1
ATOM 5604 N N . ASP B 1 323 ? -23.266 18.938 1.191 1 98.56 323 ASP B N 1
ATOM 5605 C CA . ASP B 1 323 ? -24.484 19.625 0.812 1 98.56 323 ASP B CA 1
ATOM 5606 C C . ASP B 1 323 ? -24.953 20.547 1.932 1 98.56 323 ASP B C 1
ATOM 5608 O O . ASP B 1 323 ? -25.781 21.438 1.704 1 98.56 323 ASP B O 1
ATOM 5612 N N . LYS B 1 324 ? -24.453 20.359 3.125 1 98.56 324 LYS B N 1
ATOM 5613 C CA . LYS B 1 324 ? -24.75 21.156 4.309 1 98.56 324 LYS B CA 1
ATOM 5614 C C . LYS B 1 324 ? -23.672 21 5.375 1 98.56 324 LYS B C 1
ATOM 5616 O O . LYS B 1 324 ? -22.656 20.344 5.145 1 98.56 324 LYS B O 1
ATOM 5621 N N . ASP B 1 325 ? -23.875 21.688 6.375 1 98.5 325 ASP B N 1
ATOM 5622 C CA . ASP B 1 325 ? -23.031 21.469 7.551 1 98.5 325 ASP B CA 1
ATOM 5623 C C . ASP B 1 325 ? -23.297 20.109 8.188 1 98.5 325 ASP B C 1
ATOM 5625 O O . ASP B 1 325 ? -24.438 19.656 8.227 1 98.5 325 ASP B O 1
ATOM 5629 N N . TYR B 1 326 ? -22.266 19.406 8.555 1 98.75 326 TYR B N 1
ATOM 5630 C CA . TYR B 1 326 ? -22.328 18.172 9.312 1 98.75 326 TYR B CA 1
ATOM 5631 C C . TYR B 1 326 ? -21.453 18.25 10.562 1 98.75 326 TYR B C 1
ATOM 5633 O O . TYR B 1 326 ? -20.422 18.922 10.57 1 98.75 326 TYR B O 1
ATOM 5641 N N . PRO B 1 327 ? -21.906 17.609 11.633 1 98.25 327 PRO B N 1
ATOM 5642 C CA . PRO B 1 327 ? -21.031 17.578 12.805 1 98.25 327 PRO B CA 1
ATOM 5643 C C . PRO B 1 327 ? -19.719 16.844 12.547 1 98.25 327 PRO B C 1
ATOM 5645 O O . PRO B 1 327 ? -19.688 15.828 11.844 1 98.25 327 PRO B O 1
ATOM 5648 N N . VAL B 1 328 ? -18.641 17.391 13.07 1 98.12 328 VAL B N 1
ATOM 5649 C CA . VAL B 1 328 ? -17.391 16.625 13.117 1 98.12 328 VAL B CA 1
ATOM 5650 C C . VAL B 1 328 ? -17.641 15.266 13.766 1 98.12 328 VAL B C 1
ATOM 5652 O O . VAL B 1 328 ? -18.391 15.156 14.727 1 98.12 328 VAL B O 1
ATOM 5655 N N . GLY B 1 329 ? -17.047 14.234 13.203 1 98.12 329 GLY B N 1
ATOM 5656 C CA . GLY B 1 329 ? -17.297 12.891 13.688 1 98.12 329 GLY B CA 1
ATOM 5657 C C . GLY B 1 329 ? -18.297 12.125 12.828 1 98.12 329 GLY B C 1
ATOM 5658 O O . GLY B 1 329 ? -18.422 10.906 12.953 1 98.12 329 GLY B O 1
ATOM 5659 N N . THR B 1 330 ? -18.922 12.852 11.898 1 98.69 330 THR B N 1
ATOM 5660 C CA . THR B 1 330 ? -19.844 12.18 10.984 1 98.69 330 THR B CA 1
ATOM 5661 C C . THR B 1 330 ? -19.125 11.125 10.156 1 98.69 330 THR B C 1
ATOM 5663 O O . THR B 1 330 ? -18.047 11.391 9.609 1 98.69 330 THR B O 1
ATOM 5666 N N . GLU B 1 331 ? -19.719 9.93 10.102 1 98.69 331 GLU B N 1
ATOM 5667 C CA . GLU B 1 331 ? -19.125 8.836 9.352 1 98.69 331 GLU B CA 1
ATOM 5668 C C . GLU B 1 331 ? -19.219 9.078 7.844 1 98.69 331 GLU B C 1
ATOM 5670 O O . GLU B 1 331 ? -20.25 9.562 7.352 1 98.69 331 GLU B O 1
ATOM 5675 N N . VAL B 1 332 ? -18.203 8.82 7.203 1 98.94 332 VAL B N 1
ATOM 5676 C CA . VAL B 1 332 ? -18.125 8.852 5.746 1 98.94 332 VAL B CA 1
ATOM 5677 C C . VAL B 1 332 ? -17.703 7.473 5.227 1 98.94 332 VAL B C 1
ATOM 5679 O O . VAL B 1 332 ? -16.734 6.883 5.715 1 98.94 332 VAL B O 1
ATOM 5682 N N . VAL B 1 333 ? -18.453 6.898 4.27 1 98.94 333 VAL B N 1
ATOM 5683 C CA . VAL B 1 333 ? -18.141 5.598 3.693 1 98.94 333 VAL B CA 1
ATOM 5684 C C . VAL B 1 333 ? -17.562 5.777 2.293 1 98.94 333 VAL B C 1
ATOM 5686 O O . VAL B 1 333 ? -18.219 6.328 1.408 1 98.94 333 VAL B O 1
ATOM 5689 N N . LEU B 1 334 ? -16.328 5.383 2.117 1 98.94 334 LEU B N 1
ATOM 5690 C CA . LEU B 1 334 ? -15.688 5.473 0.812 1 98.94 334 LEU B CA 1
ATOM 5691 C C . LEU B 1 334 ? -15.992 4.242 -0.032 1 98.94 334 LEU B C 1
ATOM 5693 O O . LEU B 1 334 ? -16.141 4.34 -1.253 1 98.94 334 LEU B O 1
ATOM 5697 N N . ILE B 1 335 ? -16.062 3.088 0.59 1 98.94 335 ILE B N 1
ATOM 5698 C CA . ILE B 1 335 ? -16.5 1.818 0.023 1 98.94 335 ILE B CA 1
ATOM 5699 C C . ILE B 1 335 ? -17.391 1.088 1.027 1 98.94 335 ILE B C 1
ATOM 5701 O O . ILE B 1 335 ? -17.031 0.951 2.199 1 98.94 335 ILE B O 1
ATOM 5705 N N . GLY B 1 336 ? -18.5 0.641 0.596 1 98.81 336 GLY B N 1
ATOM 5706 C CA . GLY B 1 336 ? -19.406 -0.055 1.486 1 98.81 336 GLY B CA 1
ATOM 5707 C C . GLY B 1 336 ? -20.797 0.552 1.507 1 98.81 336 GLY B C 1
ATOM 5708 O O . GLY B 1 336 ? -21.203 1.229 0.558 1 98.81 336 GLY B O 1
ATOM 5709 N N . SER B 1 337 ? -21.547 0.272 2.596 1 98.56 337 SER B N 1
ATOM 5710 C CA . SER B 1 337 ? -22.938 0.691 2.68 1 98.56 337 SER B CA 1
ATOM 5711 C C . SER B 1 337 ? -23.125 1.772 3.736 1 98.56 337 SER B C 1
ATOM 5713 O O . SER B 1 337 ? -22.406 1.799 4.742 1 98.56 337 SER B O 1
ATOM 5715 N N . GLN B 1 338 ? -23.984 2.627 3.506 1 98.56 338 GLN B N 1
ATOM 5716 C CA . GLN B 1 338 ? -24.484 3.615 4.453 1 98.56 338 GLN B CA 1
ATOM 5717 C C . GLN B 1 338 ? -25.953 3.936 4.188 1 98.56 338 GLN B C 1
ATOM 5719 O O . GLN B 1 338 ? -26.297 4.445 3.119 1 98.56 338 GLN B O 1
ATOM 5724 N N . LEU B 1 339 ? -26.781 3.566 5.113 1 97.62 339 LEU B N 1
ATOM 5725 C CA . LEU B 1 339 ? -28.219 3.635 4.914 1 97.62 339 LEU B CA 1
ATOM 5726 C C . LEU B 1 339 ? -28.641 2.836 3.686 1 97.62 339 LEU B C 1
ATOM 5728 O O . LEU B 1 339 ? -28.391 1.629 3.609 1 97.62 339 LEU B O 1
ATOM 5732 N N . ASP B 1 340 ? -29.203 3.449 2.645 1 97.44 340 ASP B N 1
ATOM 5733 C CA . ASP B 1 340 ? -29.703 2.691 1.504 1 97.44 340 ASP B CA 1
ATOM 5734 C C . ASP B 1 340 ? -28.75 2.779 0.318 1 97.44 340 ASP B C 1
ATOM 5736 O O . ASP B 1 340 ? -29.047 2.291 -0.771 1 97.44 340 ASP B O 1
ATOM 5740 N N . ALA B 1 341 ? -27.594 3.359 0.565 1 98.69 341 ALA B N 1
ATOM 5741 C CA . ALA B 1 341 ? -26.641 3.537 -0.519 1 98.69 341 ALA B CA 1
ATOM 5742 C C . ALA B 1 341 ? -25.469 2.572 -0.372 1 98.69 341 ALA B C 1
ATOM 5744 O O . ALA B 1 341 ? -25.172 2.098 0.729 1 98.69 341 ALA B O 1
ATOM 5745 N N . PHE B 1 342 ? -24.859 2.229 -1.515 1 98.69 342 PHE B N 1
ATOM 5746 C CA . PHE B 1 342 ? -23.766 1.267 -1.53 1 98.69 342 PHE B CA 1
ATOM 5747 C C . PHE B 1 342 ? -22.734 1.646 -2.578 1 98.69 342 PHE B C 1
ATOM 5749 O O . PHE B 1 342 ? -23.078 1.958 -3.719 1 98.69 342 PHE B O 1
ATOM 5756 N N . ILE B 1 343 ? -21.5 1.727 -2.199 1 98.88 343 ILE B N 1
ATOM 5757 C CA . ILE B 1 343 ? -20.359 1.873 -3.104 1 98.88 343 ILE B CA 1
ATOM 5758 C C . ILE B 1 343 ? -19.562 0.571 -3.145 1 98.88 343 ILE B C 1
ATOM 5760 O O . ILE B 1 343 ? -19.016 0.141 -2.129 1 98.88 343 ILE B O 1
ATOM 5764 N N . SER B 1 344 ? -19.422 -0.055 -4.293 1 98.88 344 SER B N 1
ATOM 5765 C CA . SER B 1 344 ? -18.719 -1.326 -4.449 1 98.88 344 SER B CA 1
ATOM 5766 C C . SER B 1 344 ? -17.234 -1.11 -4.723 1 98.88 344 SER B C 1
ATOM 5768 O O . SER B 1 344 ? -16.828 -0.032 -5.16 1 98.88 344 SER B O 1
ATOM 5770 N N . VAL B 1 345 ? -16.516 -2.115 -4.477 1 98.94 345 VAL B N 1
ATOM 5771 C CA . VAL B 1 345 ? -15.109 -2.109 -4.855 1 98.94 345 VAL B CA 1
ATOM 5772 C C . VAL B 1 345 ? -14.984 -1.947 -6.371 1 98.94 345 VAL B C 1
ATOM 5774 O O . VAL B 1 345 ? -14.078 -1.269 -6.852 1 98.94 345 VAL B O 1
ATOM 5777 N N . ASP B 1 346 ? -15.883 -2.537 -7.129 1 98.81 346 ASP B N 1
ATOM 5778 C CA . ASP B 1 346 ? -15.891 -2.416 -8.586 1 98.81 346 ASP B CA 1
ATOM 5779 C C . ASP B 1 346 ? -15.992 -0.954 -9.016 1 98.81 346 ASP B C 1
ATOM 5781 O O . ASP B 1 346 ? -15.312 -0.531 -9.953 1 98.81 346 ASP B O 1
ATOM 5785 N N . GLU B 1 347 ? -16.859 -0.225 -8.344 1 98.81 347 GLU B N 1
ATOM 5786 C CA . GLU B 1 347 ? -17.047 1.184 -8.672 1 98.81 347 GLU B CA 1
ATOM 5787 C C . GLU B 1 347 ? -15.758 1.973 -8.492 1 98.81 347 GLU B C 1
ATOM 5789 O O . GLU B 1 347 ? -15.391 2.783 -9.344 1 98.81 347 GLU B O 1
ATOM 5794 N N . ALA B 1 348 ? -15.078 1.733 -7.414 1 98.88 348 ALA B N 1
ATOM 5795 C CA . ALA B 1 348 ? -13.789 2.387 -7.164 1 98.88 348 ALA B CA 1
ATOM 5796 C C . ALA B 1 348 ? -12.766 1.995 -8.227 1 98.88 348 ALA B C 1
ATOM 5798 O O . ALA B 1 348 ? -12.023 2.846 -8.727 1 98.88 348 ALA B O 1
ATOM 5799 N N . ALA B 1 349 ? -12.727 0.728 -8.531 1 98.88 349 ALA B N 1
ATOM 5800 C CA . ALA B 1 349 ? -11.781 0.227 -9.531 1 98.88 349 ALA B CA 1
ATOM 5801 C C . ALA B 1 349 ? -12.031 0.874 -10.891 1 98.88 349 ALA B C 1
ATOM 5803 O O . ALA B 1 349 ? -11.086 1.326 -11.547 1 98.88 349 ALA B O 1
ATOM 5804 N N . ASP B 1 350 ? -13.289 0.938 -11.266 1 98.69 350 ASP B N 1
ATOM 5805 C CA . ASP B 1 350 ? -13.664 1.531 -12.547 1 98.69 350 ASP B CA 1
ATOM 5806 C C . ASP B 1 350 ? -13.242 2.998 -12.617 1 98.69 350 ASP B C 1
ATOM 5808 O O . ASP B 1 350 ? -12.773 3.465 -13.656 1 98.69 350 ASP B O 1
ATOM 5812 N N . TRP B 1 351 ? -13.367 3.676 -11.531 1 98.69 351 TRP B N 1
ATOM 5813 C CA . TRP B 1 351 ? -13.055 5.102 -11.484 1 98.69 351 TRP B CA 1
ATOM 5814 C C . TRP B 1 351 ? -11.586 5.348 -11.812 1 98.69 351 TRP B C 1
ATOM 5816 O O . TRP B 1 351 ? -11.258 6.305 -12.516 1 98.69 351 TRP B O 1
ATOM 5826 N N . VAL B 1 352 ? -10.742 4.469 -11.344 1 98.31 352 VAL B N 1
ATOM 5827 C CA . VAL B 1 352 ? -9.32 4.715 -11.531 1 98.31 352 VAL B CA 1
ATOM 5828 C C . VAL B 1 352 ? -8.773 3.803 -12.625 1 98.31 352 VAL B C 1
ATOM 5830 O O . VAL B 1 352 ? -7.562 3.58 -12.711 1 98.31 352 VAL B O 1
ATOM 5833 N N . ASP B 1 353 ? -9.578 3.172 -13.375 1 97.38 353 ASP B N 1
ATOM 5834 C CA . ASP B 1 353 ? -9.242 2.383 -14.555 1 97.38 353 ASP B CA 1
ATOM 5835 C C . ASP B 1 353 ? -8.375 1.184 -14.188 1 97.38 353 ASP B C 1
ATOM 5837 O O . ASP B 1 353 ? -7.301 0.987 -14.766 1 97.38 353 ASP B O 1
ATOM 5841 N N . THR B 1 354 ? -8.828 0.426 -13.273 1 98.12 354 THR B N 1
ATOM 5842 C CA . THR B 1 354 ? -8.156 -0.809 -12.883 1 98.12 354 THR B CA 1
ATOM 5843 C C . THR B 1 354 ? -9.18 -1.892 -12.539 1 98.12 354 THR B C 1
ATOM 5845 O O . THR B 1 354 ? -10.32 -1.844 -13 1 98.12 354 THR B O 1
ATOM 5848 N N . ILE B 1 355 ? -8.75 -2.969 -11.859 1 98.12 355 ILE B N 1
ATOM 5849 C CA . ILE B 1 355 ? -9.617 -4.09 -11.516 1 98.12 355 ILE B CA 1
ATOM 5850 C C . ILE B 1 355 ? -9.859 -4.109 -10.008 1 98.12 355 ILE B C 1
ATOM 5852 O O . ILE B 1 355 ? -9.094 -3.525 -9.242 1 98.12 355 ILE B O 1
ATOM 5856 N N . ASN B 1 356 ? -10.953 -4.727 -9.617 1 98.75 356 ASN B N 1
ATOM 5857 C CA . ASN B 1 356 ? -11.359 -4.715 -8.219 1 98.75 356 ASN B CA 1
ATOM 5858 C C . ASN B 1 356 ? -10.336 -5.414 -7.332 1 98.75 356 ASN B C 1
ATOM 5860 O O . ASN B 1 356 ? -10.234 -5.117 -6.141 1 98.75 356 ASN B O 1
ATOM 5864 N N . TYR B 1 357 ? -9.469 -6.32 -7.91 1 98.5 357 TYR B N 1
ATOM 5865 C CA . TYR B 1 357 ? -8.398 -6.988 -7.168 1 98.5 357 TYR B CA 1
ATOM 5866 C C . TYR B 1 357 ? -7.473 -5.969 -6.512 1 98.5 357 TYR B C 1
ATOM 5868 O O . TYR B 1 357 ? -7.059 -6.145 -5.363 1 98.5 357 TYR B O 1
ATOM 5876 N N . GLU B 1 358 ? -7.172 -4.91 -7.238 1 98.69 358 GLU B N 1
ATOM 5877 C CA . GLU B 1 358 ? -6.086 -3.998 -6.891 1 98.69 358 GLU B CA 1
ATOM 5878 C C . GLU B 1 358 ? -6.5 -3.049 -5.77 1 98.69 358 GLU B C 1
ATOM 5880 O O . GLU B 1 358 ? -5.672 -2.664 -4.941 1 98.69 358 GLU B O 1
ATOM 5885 N N . ILE B 1 359 ? -7.766 -2.713 -5.637 1 98.81 359 ILE B N 1
ATOM 5886 C CA . ILE B 1 359 ? -8.258 -1.661 -4.75 1 98.81 359 ILE B CA 1
ATOM 5887 C C . ILE B 1 359 ? -7.965 -2.031 -3.299 1 98.81 359 ILE B C 1
ATOM 5889 O O . ILE B 1 359 ? -7.262 -1.305 -2.594 1 98.81 359 ILE B O 1
ATOM 5893 N N . PRO B 1 360 ? -8.406 -3.23 -2.838 1 98.81 360 PRO B N 1
ATOM 5894 C CA . PRO B 1 360 ? -8.094 -3.545 -1.443 1 98.81 360 PRO B CA 1
ATOM 5895 C C . PRO B 1 360 ? -6.598 -3.787 -1.218 1 98.81 360 PRO B C 1
ATOM 5897 O O . PRO B 1 360 ? -6.078 -3.494 -0.138 1 98.81 360 PRO B O 1
ATOM 5900 N N . CYS B 1 361 ? -5.895 -4.273 -2.238 1 98.19 361 CYS B N 1
ATOM 5901 C CA . CYS B 1 361 ? -4.473 -4.574 -2.113 1 98.19 361 CYS B CA 1
ATOM 5902 C C . CYS B 1 361 ? -3.666 -3.303 -1.887 1 98.19 361 CYS B C 1
ATOM 5904 O O . CYS B 1 361 ? -2.598 -3.344 -1.275 1 98.19 361 CYS B O 1
ATOM 5906 N N . LEU B 1 362 ? -4.18 -2.18 -2.316 1 97.5 362 LEU B N 1
ATOM 5907 C CA . LEU B 1 362 ? -3.436 -0.926 -2.252 1 97.5 362 LEU B CA 1
ATOM 5908 C C . LEU B 1 362 ? -3.592 -0.272 -0.883 1 97.5 362 LEU B C 1
ATOM 5910 O O . LEU B 1 362 ? -2.834 0.636 -0.533 1 97.5 362 LEU B O 1
ATOM 5914 N N . ILE B 1 363 ? -4.617 -0.691 -0.137 1 98.19 363 ILE B N 1
ATOM 5915 C CA . ILE B 1 363 ? -4.816 -0.08 1.173 1 98.19 363 ILE B CA 1
ATOM 5916 C C . ILE B 1 363 ? -3.686 -0.493 2.111 1 98.19 363 ILE B C 1
ATOM 5918 O O . ILE B 1 363 ? -3.496 -1.683 2.379 1 98.19 363 ILE B O 1
ATOM 5922 N N . GLY B 1 364 ? -2.951 0.47 2.578 1 95.62 364 GLY B N 1
ATOM 5923 C CA . GLY B 1 364 ? -1.691 0.271 3.279 1 95.62 364 GLY B CA 1
ATOM 5924 C C . GLY B 1 364 ? -1.862 -0.369 4.645 1 95.62 364 GLY B C 1
ATOM 5925 O O . GLY B 1 364 ? -2.959 -0.356 5.207 1 95.62 364 GLY B O 1
ATOM 5926 N N . ALA B 1 365 ? -0.789 -0.838 5.148 1 92.75 365 ALA B N 1
ATOM 5927 C CA . ALA B 1 365 ? -0.764 -1.54 6.426 1 92.75 365 ALA B CA 1
ATOM 5928 C C . ALA B 1 365 ? -1.041 -0.583 7.582 1 92.75 365 ALA B C 1
ATOM 5930 O O . ALA B 1 365 ? -1.505 -1.001 8.648 1 92.75 365 ALA B O 1
ATOM 5931 N N . ARG B 1 366 ? -0.797 0.717 7.355 1 94.69 366 ARG B N 1
ATOM 5932 C CA . ARG B 1 366 ? -0.985 1.682 8.438 1 94.69 366 ARG B CA 1
ATOM 5933 C C . ARG B 1 366 ? -2.467 1.952 8.672 1 94.69 366 ARG B C 1
ATOM 5935 O O . ARG B 1 366 ? -2.834 2.59 9.664 1 94.69 366 ARG B O 1
ATOM 5942 N N . MET B 1 367 ? -3.348 1.496 7.75 1 96.5 367 MET B N 1
ATOM 5943 C CA . MET B 1 367 ? -4.793 1.519 7.961 1 96.5 367 MET B CA 1
ATOM 5944 C C . MET B 1 367 ? -5.234 0.337 8.82 1 96.5 367 MET B C 1
ATOM 5946 O O . MET B 1 367 ? -5.043 -0.818 8.438 1 96.5 367 MET B O 1
ATOM 5950 N N . PRO B 1 368 ? -5.797 0.603 9.961 1 96.38 368 PRO B N 1
ATOM 5951 C CA . PRO B 1 368 ? -6.254 -0.523 10.773 1 96.38 368 PRO B CA 1
ATOM 5952 C C . PRO B 1 368 ? -7.363 -1.327 10.102 1 96.38 368 PRO B C 1
ATOM 5954 O O . PRO B 1 368 ? -8.164 -0.768 9.352 1 96.38 368 PRO B O 1
ATOM 5957 N N . ARG B 1 369 ? -7.387 -2.605 10.367 1 96.56 369 ARG B N 1
ATOM 5958 C CA . ARG B 1 369 ? -8.461 -3.498 9.93 1 96.56 369 ARG B CA 1
ATOM 5959 C C . ARG B 1 369 ? -9.305 -3.953 11.117 1 96.56 369 ARG B C 1
ATOM 5961 O O . ARG B 1 369 ? -8.773 -4.465 12.102 1 96.56 369 ARG B O 1
ATOM 5968 N N . VAL B 1 370 ? -10.555 -3.67 11.039 1 97.12 370 VAL B N 1
ATOM 5969 C CA . VAL B 1 370 ? -11.539 -4.082 12.039 1 97.12 370 VAL B CA 1
ATOM 5970 C C . VAL B 1 370 ? -12.328 -5.277 11.523 1 97.12 370 VAL B C 1
ATOM 5972 O O . VAL B 1 370 ? -13.016 -5.184 10.492 1 97.12 370 VAL B O 1
ATOM 5975 N N .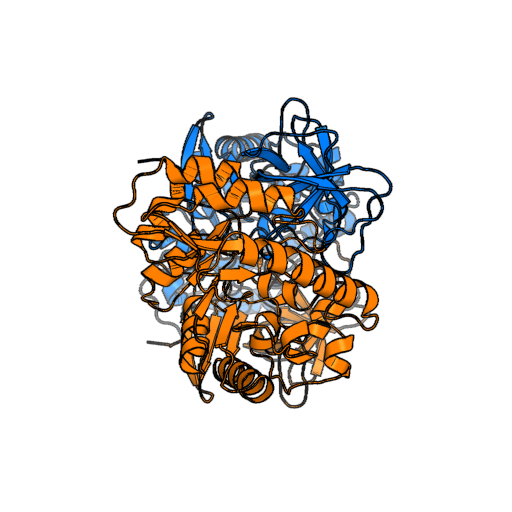 TYR B 1 371 ? -12.234 -6.363 12.203 1 97.5 371 TYR B N 1
ATOM 5976 C CA . TYR B 1 371 ? -12.883 -7.594 11.773 1 97.5 371 TYR B CA 1
ATOM 5977 C C . TYR B 1 371 ? -14.219 -7.785 12.484 1 97.5 371 TYR B C 1
ATOM 5979 O O . TYR B 1 371 ? -14.312 -7.621 13.703 1 97.5 371 TYR B O 1
ATOM 5987 N N . LYS B 1 372 ? -15.203 -8.109 11.734 1 98.12 372 LYS B N 1
ATOM 5988 C CA . LYS B 1 372 ? -16.547 -8.258 12.273 1 98.12 372 LYS B CA 1
ATOM 5989 C C . LYS B 1 372 ? -17.094 -9.664 12.008 1 98.12 372 LYS B C 1
ATOM 5991 O O . LYS B 1 372 ? -16.828 -10.25 10.961 1 98.12 372 LYS B O 1
ATOM 5996 N N . ARG B 1 373 ? -17.797 -10.227 12.945 1 97.62 373 ARG B N 1
ATOM 5997 C CA . ARG B 1 373 ? -18.578 -11.461 12.883 1 97.62 373 ARG B CA 1
ATOM 5998 C C . ARG B 1 373 ? -19.938 -11.273 13.523 1 97.62 373 ARG B C 1
ATOM 6000 O O . ARG B 1 373 ? -20.062 -10.719 14.617 1 97.62 373 ARG B O 1
ATOM 6007 N N . SER B 1 374 ? -20.906 -11.727 12.891 1 97.19 374 SER B N 1
ATOM 6008 C CA . SER B 1 374 ? -22.281 -11.609 13.375 1 97.19 374 SER B CA 1
ATOM 6009 C C . SER B 1 374 ? -22.594 -10.188 13.82 1 97.19 374 SER B C 1
ATOM 6011 O O . SER B 1 374 ? -23.156 -9.984 14.898 1 97.19 374 SER B O 1
ATOM 6013 N N . GLY B 1 375 ? -22.047 -9.289 13.133 1 94.81 375 GLY B N 1
ATOM 6014 C CA . GLY B 1 375 ? -22.359 -7.887 13.359 1 94.81 375 GLY B CA 1
ATOM 6015 C C . GLY B 1 375 ? -21.562 -7.273 14.5 1 94.81 375 GLY B C 1
ATOM 6016 O O . GLY B 1 375 ? -21.688 -6.082 14.781 1 94.81 375 GLY B O 1
ATOM 6017 N N . GLN B 1 376 ? -20.625 -8.047 15.039 1 97.25 376 GLN B N 1
ATOM 6018 C CA . GLN B 1 376 ? -19.844 -7.57 16.172 1 97.25 376 GLN B CA 1
ATOM 6019 C C . GLN B 1 376 ? -18.359 -7.5 15.812 1 97.25 376 GLN B C 1
ATOM 6021 O O . GLN B 1 376 ? -17.844 -8.352 15.078 1 97.25 376 GLN B O 1
ATOM 6026 N N . ILE B 1 377 ? -17.719 -6.539 16.375 1 96.62 377 ILE B N 1
ATOM 6027 C CA . ILE B 1 377 ? -16.266 -6.457 16.219 1 96.62 377 ILE B CA 1
ATOM 6028 C C . ILE B 1 377 ? -15.594 -7.566 17.031 1 96.62 377 ILE B C 1
ATOM 6030 O O . ILE B 1 377 ? -15.82 -7.684 18.234 1 96.62 377 ILE B O 1
ATOM 6034 N N . VAL B 1 378 ? -14.75 -8.328 16.391 1 96.44 378 VAL B N 1
ATOM 6035 C CA . VAL B 1 378 ? -14.148 -9.453 17.109 1 96.44 378 VAL B CA 1
ATOM 6036 C C . VAL B 1 378 ? -12.641 -9.234 17.219 1 96.44 378 VAL B C 1
ATOM 6038 O O . VAL B 1 378 ? -11.984 -9.859 18.062 1 96.44 378 VAL B O 1
ATOM 6041 N N . GLU B 1 379 ? -12.141 -8.391 16.391 1 94.25 379 GLU B N 1
ATOM 6042 C CA . GLU B 1 379 ? -10.703 -8.109 16.438 1 94.25 379 GLU B CA 1
ATOM 6043 C C . GLU B 1 379 ? -10.375 -6.809 15.703 1 94.25 379 GLU B C 1
ATOM 6045 O O . GLU B 1 379 ? -11.078 -6.418 14.773 1 94.25 379 GLU B O 1
ATOM 6050 N N . THR B 1 380 ? -9.383 -6.066 16.156 1 94.56 380 THR B N 1
ATOM 6051 C CA . THR B 1 380 ? -8.789 -4.926 15.461 1 94.56 380 THR B CA 1
ATOM 6052 C C . THR B 1 380 ? -7.285 -5.117 15.297 1 94.56 380 THR B C 1
ATOM 6054 O O . THR B 1 380 ? -6.578 -5.383 16.266 1 94.56 380 THR B O 1
ATOM 6057 N N . ALA B 1 381 ? -6.875 -5.062 14.031 1 93 381 ALA B N 1
ATOM 6058 C CA . ALA B 1 381 ? -5.449 -5.164 13.742 1 93 381 ALA B CA 1
ATOM 6059 C C . ALA B 1 381 ? -4.875 -3.812 13.32 1 93 381 ALA B C 1
ATOM 6061 O O . ALA B 1 381 ? -5.375 -3.184 12.391 1 93 381 ALA B O 1
ATOM 6062 N N . ASN B 1 382 ? -3.883 -3.33 14.031 1 93.19 382 ASN B N 1
ATOM 6063 C CA . ASN B 1 382 ? -3.164 -2.092 13.75 1 93.19 382 ASN B CA 1
ATOM 6064 C C . ASN B 1 382 ? -1.655 -2.32 13.688 1 93.19 382 ASN B C 1
ATOM 6066 O O . ASN B 1 382 ? -1.006 -2.471 14.727 1 93.19 382 ASN B O 1
ATOM 6070 N N . ALA B 1 383 ? -1.124 -2.275 12.492 1 90.25 383 ALA B N 1
ATOM 6071 C CA . ALA B 1 383 ? 0.273 -2.635 12.266 1 90.25 383 ALA B CA 1
ATOM 6072 C C . ALA B 1 383 ? 1.213 -1.635 12.938 1 90.25 383 ALA B C 1
ATOM 6074 O O . ALA B 1 383 ? 2.402 -1.909 13.102 1 90.25 383 ALA B O 1
ATOM 6075 N N . LEU B 1 384 ? 0.714 -0.468 13.312 1 91.69 384 LEU B N 1
ATOM 6076 C CA . LEU B 1 384 ? 1.557 0.548 13.93 1 91.69 384 LEU B CA 1
ATOM 6077 C C . LEU B 1 384 ? 1.71 0.288 15.43 1 91.69 384 LEU B C 1
ATOM 6079 O O . LEU B 1 384 ? 2.561 0.894 16.078 1 91.69 384 LEU B O 1
ATOM 6083 N N . ASN B 1 385 ? 0.841 -0.566 15.938 1 81.44 385 ASN B N 1
ATOM 6084 C CA . ASN B 1 385 ? 0.992 -0.946 17.344 1 81.44 385 ASN B CA 1
ATOM 6085 C C . ASN B 1 385 ? 2.01 -2.07 17.516 1 81.44 385 ASN B C 1
ATOM 6087 O O . ASN B 1 385 ? 1.944 -3.084 16.812 1 81.44 385 ASN B O 1
ATOM 6091 N N . PRO B 1 386 ? 2.908 -1.782 18.391 1 61.5 386 PRO B N 1
ATOM 6092 C CA . PRO B 1 386 ? 3.951 -2.795 18.562 1 61.5 386 PRO B CA 1
ATOM 6093 C C . PRO B 1 386 ? 3.389 -4.156 18.969 1 61.5 386 PRO B C 1
ATOM 6095 O O . PRO B 1 386 ? 2.502 -4.238 19.812 1 61.5 386 PRO B O 1
ATOM 6098 N N . GLY B 1 387 ? 3.834 -5.125 18.406 1 56.84 387 GLY B N 1
ATOM 6099 C CA . GLY B 1 387 ? 3.434 -6.496 18.688 1 56.84 387 GLY B CA 1
ATOM 6100 C C . GLY B 1 387 ? 2.318 -6.984 17.781 1 56.84 387 GLY B C 1
ATOM 6101 O O . GLY B 1 387 ? 1.989 -8.172 17.781 1 56.84 387 GLY B O 1
ATOM 6102 N N . GLU B 1 388 ? 1.901 -5.949 17.094 1 60.91 388 GLU B N 1
ATOM 6103 C CA . GLU B 1 388 ? 0.841 -6.348 16.172 1 60.91 388 GLU B CA 1
ATOM 6104 C C . GLU B 1 388 ? 1.39 -6.586 14.773 1 60.91 388 GLU B C 1
ATOM 6106 O O . GLU B 1 388 ? 2.369 -5.957 14.367 1 60.91 388 GLU B O 1
ATOM 6111 N N . SER B 1 389 ? 1.039 -7.723 14.32 1 58.44 389 SER B N 1
ATOM 6112 C CA . SER B 1 389 ? 1.504 -8.047 12.977 1 58.44 389 SER B CA 1
ATOM 6113 C C . SER B 1 389 ? 0.58 -7.461 11.914 1 58.44 389 SER B C 1
ATOM 6115 O O . SER B 1 389 ? -0.546 -7.059 12.219 1 58.44 389 SER B O 1
ATOM 6117 N N . LEU B 1 390 ? 1.038 -7.348 10.664 1 63.16 390 LEU B N 1
ATOM 6118 C CA . LEU B 1 390 ? 0.317 -6.895 9.484 1 63.16 390 LEU B CA 1
ATOM 6119 C C . LEU B 1 390 ? -0.949 -7.719 9.273 1 63.16 390 LEU B C 1
ATOM 6121 O O . LEU B 1 390 ? -1.001 -8.891 9.648 1 63.16 390 LEU B O 1
#

Organism: NCBI:txid361277

Nearest PDB structures (foldseek):
  1xql-assembly1_A  TM=9.735E-01  e=5.311E-57  Geobacillus stearothermophilus
  1bd0-assembly1_B  TM=9.751E-01  e=1.070E-56  Geobacillus stearothermophilus
  2vd9-assembly1_B  TM=9.769E-01  e=2.657E-53  Bacillus anthracis str. Ames
  3e5p-assembly1_C  TM=9.365E-01  e=1.793E-45  Enterococcus faecalis
  4ecl-assembly2_C  TM=9.383E-01  e=2.738E-37  Enterococcus faecalis

InterPro domains:
  IPR000821 Alanine racemase [MF_01201] (9-372)
  IPR000821 Alanine racemase [PR00992] (33-49)
  IPR000821 Alanine racemase [PR00992] (69-87)
  IPR000821 Alanine racemase [PR00992] (128-140)
  IPR000821 Alanine racemase [PR00992] (162-173)
  IPR000821 Alanine racemase [PR00992] (205-232)
  IPR000821 Alanine racemase [PR00992] (263-278)
  IPR000821 Alanine racemase [PR00992] (280-295)
  IPR000821 Alanine racemase [PR00992] (300-317)
  IPR000821 Alanine racemase [PR00992] (354-367)
  IPR000821 Alanine racemase [PTHR30511] (7-373)
  IPR000821 Alanine racemase [TIGR00492] (8-371)
  IPR001608 Alanine racemase, N-terminal [PF01168] (14-232)
  IPR009006 Alanine racemase/group IV decarboxylase, C-terminal [G3DSA:2.40.37.10] (10-371)
  IPR009006 Alanine racemase/group IV decarboxylase, C-terminal [SSF50621] (242-382)
  IPR011079 Alanine racemase, C-terminal [PF00842] (248-371)
  IPR011079 Alanine racemase, C-terminal [SM01005] (247-372)
  IPR020622 Alanine racemase, pyridoxal-phosphate attachment site [PS00395] (38-48)
  IPR029066 PLP-binding barrel [G3DSA:3.20.20.10] (16-228)
  IPR029066 PLP-binding barrel [SSF51419] (14-236)

Sequence (780 aa):
MRVDNFYRDSWVEINLDHVEYNIKQLAAHIGEDKGIYAVVKANAYGHGYTQVAQAALDAGASALAVAFLDEALHLRKAGIQAAILVLGATRAEDAAIAADHDISLTFYRKDWLEAVRAEQFRKPLQLHMKLDTGMGRLGFRTEDDIRSAMPLLDTPSLILEGVYTHFATADEADLSYFEGQRSKFDELFKVLREEWPDSVIVHTDNSAASMRFAADESDFVRFGIGMYGLYPSSTVKEEHPIALRQAFSLHSKLVHVKQLEAHEAVSYGATYETDKPEWIGTLPIGYADGWIRKMQGFEVLVDGKRMPIVGRVCMDQCMVKLDKDYPVGTEVVLIGSQLDAFISVDEAADWVDTINYEIPCLIGARMPRVYKRSGQIVETANALNPGESLMRVDNFYRDSWVEINLDHVEYNIKQLAAHIGEDKGIYAVVKANAYGHGYTQVAQAALDAGASALAVAFLDEALHLRKAGIQAAILVLGATRAEDAAIAADHDISLTFYRKDWLEAVRAEQFRKPLQLHMKLDTGMGRLGFRTEDDIRSAMPLLDTPSLILEGVYTHFATADEADLSYFEGQRSKFDELFKVLREEWPDSVIVHTDNSAASMRFAADESDFVRFGIGMYGLYPSSTVKEEHPIALRQAFSLHSKLVHVKQLEAHEAVSYGATYETDKPEWIGTLPIGYADGWIRKMQGFEVLVDGKRMPIVGRVCMDQCMVKLDKDYPVGTEVVLIGSQLDAFISVDEAADWVDTINYEIPCLIGARMPRVYKRSGQIVETANALNPGESL